Protein 6G1D (pdb70)

Sequence (1256 aa):
KEYRPTLAQLRRTFVTIAECKHFGTAATKLSISQPSLSQALVALEETGLGVQLIERSTRKVIVTPAGEKLLPFAKSTLDAAESFLSSHAKGANGSLTGPLTVGIIPTAAPYILPSMLSIVDEEYPDLEPHIVEDQQTKHLLALLLRDGAIDVAMMALPSEAPGMKEIPLYDEDFIVVTASDHPFAGRQDLELSALEDLDLLLLDDDGHSLHDQIVDDLCRRGDVTRRASSLTTVMQLVVAGLGSTLVPISAIPWECTRRPPGGLATANFNSDVTANRRIGLVYRSSSSRAEEFEQFALILQRAFQEAVALAASSTGITLKQNSHMSNKEYRPTLAQLRTFVTTIAECKHFGTAATKLSISQPSLSQALVALEETGLGVQLIERRKVIVTPAGEKLLLPFAKSTLDDAAESFLSHAKGANGSLTGPLTVGIIPTAAPYILPSMLSIVDEEYPDLEPHIVEDQTKHLLALLRDGAIDVVAMMALPSEAPGMKEIPLYDEDFIVVTASDHPFAGRQDLELSALEDLDLLLLDDGHSLHDQIIVDLCRRRGDINPIVTRRASSLTTTVMQLVVAGLGSTLVPISAIPWECTRPGLATANFNSDVTANRRIGLVYRSSSSSRAEEFEQFALILQRAFQEAVALAASTGITLKQNVKEYRPTLAQLRTFVTIAECKHFGTAATKLSISQPSLSQALVALETGLGVQLIIERRKVIVVTPAGEKLLPFAKSTLDDAAESFLSHAKGANGSLTGPLTVGIIPTAAPYILPSSMLSIVDEEYPDLEPHIVEDQTKHLLALLRDGAIDVAMMALPSEAPPGGMKEIPLYDEDFIVVTASDHPFAGRQDLELSALEDLDLLLLDDDGHSLHDQIVDLCRRGDIAVTRASSLTTVMQLVVAGLGSTLVPISAIPWECTRPGLATANFNNSSDDVTANRRIGLVYRSSSSSRAEEFEQFALILQRAFQEAVALAASSTGITLKQQNVAVNKEYRPTLAQLRTFVTIAECKHFGTAATKLSISQPSLSQALVVALEETGLLGGVQLIERSTRKVIVTPAGEKLLPFAKSTLDAAESFLSHAKGANGSLTGPLTVGIIPTAAPYILPSMLSIVDEEYPDLEEPHIVEDQTKHLLALLRDGAIDVAMMMALPSEAPGMKEIPLYDEDFIVVTASDHPFAGRQDLELSALEDLDLLLLDDDGHSLHDQIVDLCRRGDINPAVTRASSLTTVMQLVVAGLGSTLVPISAIPWECTRPGLATANFNSDVTANRRIGLVYRSSSSRAEEFEEQFALILQRRAFQQEAVALAASTGITLKQN

InterPro domains:
  IPR000847 LysR, HTH, N-terminal domain [PF00126] (10-69)
  IPR000847 LysR, HTH, N-terminal domain [PR00039] (25-36)
  IPR000847 LysR, HTH, N-terminal domain [PR00039] (36-46)
  IPR000847 LysR, HTH, N-terminal domain [PR00039] (46-57)
  IPR000847 LysR, HTH, N-terminal domain [PS50931] (8-65)
  IPR005119 LysR, substrate-binding [PF03466] (94-305)
  IPR036388 Winged helix-like DNA-binding domain superfamily [G3DSA:1.10.10.10] (9-92)
  IPR036390 Winged helix DNA-binding domain superfamily [SSF46785] (4-117)

B-factor: mean 50.15, std 17.08, range [18.29, 183.21]

Foldseek 3Di:
DADDQDLVLLLLLLLCQVVQAQCVSCVVVVHDSVVSVVSPVSVCVSVVHQQWDCPDVTIHGDPVNVVCRVVSVVVNVVVVVVVVCVVVPPDFQAEEAEEEEEPQCPVLLPVQLVVCCVPPVVRHDYHYHYDFLVVVVVCQVVVVHFKYKDFPPSPDPQKDKAWQDWWAKWKKAFPPDPQFPAAADDLLCVVVWPEAEADPRHVQRVLNVVSNVVNVPHHHNDLQVVLVCRLVVVTMYMGTLLCCVPRAPDHGMGIYHHAQPDGGTTTIIMMHGPPDPSVVSVVVSSVSSSVSVVVSNVSSVVVVHDDHHD/DVLADVPDDQDLVLLLLLLLCQVVQALVVSQVVVVHDSVVSVVSPVSVCSNGVHQQWDDVTIDGDPVVVVCNVVSVVVNVVVVVVVQVVQVPPDFQAGEAEEEEEQQCPVLLPVQLVVCCVPPVVRHDYHYHYDFLVVVLVCQVVVVHFKYKDFPDSPRPQKDKAWQDWWFKWKKAFPPDPQFPAAADDLLCLQVWLEADADPRHVQRVLNQVSCVVVPHGNHPDHDHDLQVVLVCRLVVVTMYMGTLSCCVPRAPDPGMGIYHHAQADGGTTTIIMMHGNPDPSPVSVVVSSVSSNVSVVVSNVVSVVVVHDDHHHD/DADDQDLVLLLLLLLLQVVQALVVSCVVVVHDSVVSVVSPVSVCVSVVHDQWDPVTIHGDPVVVVCNVVSVVVNVVVVLVVPVVCDLPPAAADEAEEEEEPQVPVLLPVQLVVCCVPPVVRYDYHYHYDFLVVVVVCQVVVVHFKYKDFPPSPDPQKDKAWQDWWAKWKKAFPPDPQFPAAAADLLCVQVWPEAEADPRHVQRVLNVVSQVVNVHDDHHHNDLQVVLVCRLVRVTMYMGTLLCCVPRAPDPGMGIYHHAQADGGTTTIIMMHGPPDSCVSNVVVSSVSSSVSVVVSNVSSVVVVHDDHHYDDD/DPPDDQDLVLLLLLLLCVVVQFLVVSQVVVVHDSVVSVVSPVVVCVSVVHRQWDDDDRGTDGDPVNVVCNVVSVVVNVVVVVVVVCVVVPPPFQAEEAEEEEEQQCPVLLPVQLVVCCVPPVVRHDYHYHYDFLVVVLVCQVVVVHFKYKDFPDSPRPQKDKAWQDWWAKWKKAFCPDPQFPAAADDLCVVVVWPEAEAPPSHVQRVLNVVSCPVPPPPDDDHHHNDLQVVLVCRLVVNTMYMGTLLCCVPRAPPPGMGIYHHAQPDGGTTTIIMMHGPPDPNVVSVVVSSVSSNVSVVVSNVSSVVSVHDDHHD

Secondary structure (DSSP, 8-state):
-TT----HHHHHHHHHHHHHS-HHHHHHHTT--HHHHHHHHHHHHHHTT---B--SSSS--B-HHHHHHHHHHHHHHHHHHHHHHHHHHTTSTT-EEEEEEE-TTTHHHHHHHHHHHHHHH-TTEEEEEEE--HHHHHHHHHHTS-SEEEEES----TTEEEEEEEEEEEEEEEETTSTTTT-S-B-GGGGGGS-B--B-TTSHHHHHHHHHHHHHS------BBSSHHHHHHHHHTTS-BEEEEGGGHHHHS-STTEEEE-B-TT---EEEEEEEEETT-S-HHHHHHHHHHHHHHHHHHHHHHHHTTPPPPP-/------HHHHHHHHHHHHHSSHHHHHHHTTS-HHHHHHHHHHHHHHHT---EE----EE-HHHHHHHHHHHHHHHHHHHHHHHHHGGGG---EEEEEEE-TTTHHHHHHHHHHHHHHH-TTEEEEEEE--HHHHHHHHHHTS-SEEEEESP---TTEEEEEEEEEEEEEEEETTSTTTT-S-B-GGGGGGS-B--B-TTSHHHHHHHHHHHHTT----BBSSHHHHHHHHHTTS-BEEEEGGGHHHHS-STTEEEE-B-TT---EEEEEEEEETT-S-HHHHHHHHHHHHHHHHHHHHHHHHT-PPPPP----/------HHHHHHHHHHHHHSSHHHHHHHTT--HHHHHHHHHHHHHHHT---EE--TTS-EE-HHHHHHHHHHHHHHHHHHHHHHHHHHTTSTT-EEEEEEE-TTTHHHHHHHHHHHHHHH-TTEEEEEEE--HHHHHHHHHHTS-SEEEEESP---TTEEEEEEEEEEEEEEEETTSTTTT-S-B-GGGGGGS-B--B-TTSHHHHHHHHHHHHH---BBSSHHHHHHHHHTTS-BEEEEGGGHHHHS-STTEEEE-B-TT---EEEEEEEEETT-S-HHHHHHHHHHHHHHHHHHHHHHHHT-PPPPP-/-TT--TT----HHHHHHHHHHHHHSSHHHHHHHTTS-HHHHHHHHHHHHHHHT---EE----EE-HHHHHHHHHHHHHHHHHHHHHHHHHHHHSSS-EEEEEEE-TTTHHHHHHHHHHHHHHH-TTEEEEEEE--HHHHHHHHHHTS-SEEEEES----TTEEEEEEEEEEEEEEEETTSTTTT-S-B-GGGGGGS-B--B-TTSHHHHHHHHHHHHTT------BBSSHHHHHHHHHTTS-BEEEEGGGHHHHS-STTEEEE-B-TT---EEEEEEEEETT-S-HHHHHHHHHHHHHHHHHHHHHHHHTTPPPPP--

Radius of gyration: 34.13 Å; Cα contacts (8 Å, |Δi|>4): 2365; chains: 4; bounding box: 79×64×112 Å

Solvent-accessible surface area: 53480 Å² total; per-residue (Å²): 223,111,65,99,5,62,7,49,25,0,83,2,0,13,16,0,6,102,32,79,75,50,28,71,0,4,106,157,45,99,66,58,89,88,48,0,40,122,20,7,87,40,0,31,104,31,26,56,9,114,0,14,74,97,12,107,106,94,14,75,21,14,118,13,0,101,93,1,17,68,70,0,68,49,0,32,96,18,14,100,37,0,21,54,52,2,127,37,4,88,30,68,2,24,15,45,0,15,0,0,0,3,21,7,3,0,2,10,3,0,46,21,0,7,72,18,4,107,133,85,54,98,97,9,82,16,56,0,0,2,32,46,32,121,87,0,16,45,33,0,92,99,40,51,1,32,0,0,0,0,12,26,98,13,154,12,116,53,25,109,60,26,79,12,29,66,2,19,4,1,0,0,0,13,58,132,44,115,27,31,46,96,71,76,2,94,23,65,12,8,143,101,13,110,42,15,31,6,32,30,42,13,24,2,31,60,39,2,74,63,6,34,156,107,24,134,139,19,56,1,37,28,8,13,0,1,0,4,0,0,65,46,55,57,13,2,3,0,0,0,11,6,0,0,27,70,4,5,80,39,142,22,18,25,16,0,3,5,45,55,136,12,75,2,49,5,122,0,0,0,0,4,54,65,88,18,35,9,38,145,9,3,80,72,0,4,91,1,0,54,97,0,17,117,105,8,42,52,80,0,60,86,50,69,44,74,30,16,122,128,40,190,175,40,88,181,143,37,119,7,62,5,61,25,0,50,3,0,10,19,0,11,106,26,79,98,44,24,73,0,2,104,118,48,104,67,59,96,100,53,0,43,128,16,6,84,32,0,27,90,6,5,23,3,101,0,6,104,110,155,54,8,91,15,15,60,4,0,36,27,2,31,72,45,0,75,56,0,16,90,19,8,109,49,0,37,33,69,2,86,12,12,98,31,50,1,26,0,35,0,15,0,0,0,3,25,7,2,0,2,8,3,0,43,21,0,8,69,11,4,109,140,82,51,100,84,10,53,17,51,0,1,4,44,45,34,159,92,0,30,27,37,0,142,101,41,50,0,29,0,0,0,0,13,28,95,14,148,20,144,47,32,84,67,18,84,13,26,64,1,18,4,2,0,0,0,12,61,131,38,110,19,37,49,101,70,82,2,99,25,70,12,3,107,100,15,112,26,22,33,6,31,83,34,13,23,6,35,79,39,1,34,84,6,0,135,129,24,136,17,98,18,125,141,42,64,1,32,30,8,14,0,1,0,5,0,0,56,44,57,61,13,5,4,1,0,0,11,5,0,0,25,66,4,5,79,29,118,30,20,23,14,0,3,7,25,49,143,14,74,0,51,5,127,0,0,0,0,7,61,53,104,25,112,60,35,141,16,2,87,51,1,3,110,2,0,63,100,0,10,111,82,5,33,59,80,0,56,86,49,64,38,72,29,14,116,83,180,251,151,57,93,6,62,5,54,24,0,60,3,0,11,14,2,6,101,24,91,97,48,29,70,0,3,111,139,50,102,68,60,89,87,46,0,38,116,21,7,78,37,0,26,103,30,25,62,8,110,0,14,75,124,150,40,17,94,17,14,58,3,0,49,23,1,32,74,35,0,74,55,0,27,98,18,3,78,19,0,23,39,26,13,84,24,89,136,36,54,7,77,16,82,5,15,0,0,0,3,25,7,3,0,5,9,3,0,45,14,0,10,49,8,3,106,136,90,38,99,99,13,79,29,57,0,13,0,16,48,34,122,84,0,14,43,16,0,105,36,42,37,2,28,0,0,0,0,13,27,96,10,116,11,79,38,20,115,67,18,85,11,29,65,2,16,4,1,0,0,0,12,63,131,41,116,26,32,45,100,71,77,3,91,22,65,12,4,88,98,13,112,46,15,30,6,37,112,30,12,24,2,43,73,38,2,41,73,6,17,96,138,13,142,77,144,59,26,69,1,37,25,10,13,0,1,0,3,2,0,54,43,54,58,14,3,3,0,0,0,11,5,0,0,27,68,8,6,83,31,118,30,21,25,16,0,3,6,47,48,102,11,74,1,49,5,127,0,0,0,0,16,58,55,101,27,47,73,43,90,28,2,86,55,0,4,105,2,0,59,98,0,9,114,85,6,33,60,79,0,59,86,50,68,43,74,30,12,117,71,102,104,178,125,108,166,47,84,3,63,6,50,26,0,61,2,0,5,12,0,5,88,34,125,95,24,14,72,0,3,110,144,44,93,66,59,77,87,45,3,59,121,20,12,55,41,0,7,100,12,0,74,35,82,0,2,77,146,119,53,157,166,16,84,21,16,115,36,0,112,111,2,42,75,46,0,84,57,0,24,78,18,7,82,36,0,40,46,45,4,172,29,4,109,29,44,1,20,10,48,0,20,0,0,0,3,24,7,2,0,4,9,3,0,46,20,0,8,67,4,5,112,116,93,45,100,99,11,75,20,59,0,1,1,26,36,31,118,52,0,31,29,16,0,134,40,36,36,2,48,0,0,0,1,12,26,94,13,140,22,102,51,32,111,64,24,81,12,30,63,1,17,4,1,0,0,0,14,61,133,42,114,22,40,48,97,71,83,2,115,29,56,10,6,114,102,15,113,45,14,30,6,33,113,29,11,24,3,43,79,41,2,46,71,6,23,111,122,19,40,152,98,119,148,64,24,66,0,32,23,9,17,0,1,0,5,1,0,56,45,55,60,14,5,2,0,0,0,11,5,0,0,23,63,8,6,78,31,116,31,22,22,15,0,2,4,35,68,136,20,73,1,50,6,126,0,0,0,0,10,98,60,94,24,35,10,51,145,9,3,82,49,1,0,111,7,0,61,112,0,11,114,55,4,32,60,80,0,59,87,52,64,37,72,28,13,120,132

Organism: Corynebacterium glutamicum (strain ATCC 13032 / DSM 20300 / JCM 1318 / BCRC 11384 / CCUG 27702 / LMG 3730 / NBRC 12168 / NCIMB 10025 / NRRL B-2784 / 534) (NCBI:txid196627)

CATH classification: 1.10.10.10 (+1 more: 3.40.190.10)

Structure (mmCIF, N/CA/C/O backbone):
data_6G1D
#
_entry.id   6G1D
#
_cell.length_a   74.409
_cell.length_b   63.481
_cell.length_c   157.414
_cell.angle_alpha   90.000
_cell.angle_beta   97.790
_cell.angle_gamma   90.000
#
_symmetry.space_group_name_H-M   'P 1 21 1'
#
loop_
_entity.id
_entity.type
_entity.pdbx_description
1 polymer 'Hydrogen peroxide-inducible genes activator'
2 non-polymer 1,2-ETHANEDIOL
3 non-polymer 'FORMIC ACID'
4 non-polymer 'SULFATE ION'
5 non-polymer DI(HYDROXYETHYL)ETHER
6 non-polymer 'SODIUM ION'
7 non-polymer 'FORMYL GROUP'
8 water water
#
loop_
_atom_site.group_PDB
_atom_site.id
_atom_site.type_symbol
_atom_site.label_atom_id
_atom_site.label_alt_id
_atom_site.label_comp_id
_atom_site.label_asym_id
_atom_site.label_entity_id
_atom_site.label_seq_id
_atom_site.pdbx_PDB_ins_code
_atom_site.Cartn_x
_atom_site.Cartn_y
_atom_site.Cartn_z
_atom_site.occupancy
_atom_site.B_iso_or_equiv
_atom_site.auth_seq_id
_atom_site.auth_comp_id
_atom_site.auth_asym_id
_atom_site.auth_atom_id
_atom_site.pdbx_PDB_model_num
ATOM 1 N N . LYS A 1 6 ? 26.380 24.279 80.445 1.00 105.77 4 LYS C N 1
ATOM 2 C CA . LYS A 1 6 ? 27.334 23.444 81.161 1.00 106.84 4 LYS C CA 1
ATOM 3 C C . LYS A 1 6 ? 27.266 21.982 80.726 1.00 103.96 4 LYS C C 1
ATOM 4 O O . LYS A 1 6 ? 27.692 21.631 79.630 1.00 98.57 4 LYS C O 1
ATOM 10 N N . GLU A 1 7 ? 26.741 21.137 81.601 1.00 99.07 5 GLU C N 1
ATOM 11 C CA . GLU A 1 7 ? 26.611 19.699 81.326 1.00 99.30 5 GLU C CA 1
ATOM 12 C C . GLU A 1 7 ? 25.329 19.362 80.527 1.00 93.70 5 GLU C C 1
ATOM 13 O O . GLU A 1 7 ? 24.431 20.198 80.368 1.00 92.59 5 GLU C O 1
ATOM 19 N N . TYR A 1 8 ? 25.276 18.136 80.011 1.00 71.61 6 TYR C N 1
ATOM 20 C CA . TYR A 1 8 ? 24.159 17.696 79.188 1.00 73.22 6 TYR C CA 1
ATOM 21 C C . TYR A 1 8 ? 22.807 17.636 79.921 1.00 73.61 6 TYR C C 1
ATOM 22 O O . TYR A 1 8 ? 22.703 17.091 81.004 1.00 71.61 6 TYR C O 1
ATOM 31 N N . ARG A 1 9 ? 21.786 18.213 79.295 1.00 65.34 7 ARG C N 1
ATOM 32 C CA . ARG A 1 9 ? 20.410 18.208 79.793 1.00 67.80 7 ARG C CA 1
ATOM 33 C C . ARG A 1 9 ? 19.542 17.668 78.665 1.00 60.63 7 ARG C C 1
ATOM 34 O O . ARG A 1 9 ? 19.619 18.170 77.558 1.00 61.05 7 ARG C O 1
ATOM 42 N N . PRO A 1 10 ? 18.748 16.616 78.922 1.00 53.86 8 PRO C N 1
ATOM 43 C CA . PRO A 1 10 ? 17.889 16.106 77.840 1.00 53.23 8 PRO C CA 1
ATOM 44 C C . PRO A 1 10 ? 16.853 17.118 77.397 1.00 49.77 8 PRO C C 1
ATOM 45 O O . PRO A 1 10 ? 16.438 17.981 78.180 1.00 50.39 8 PRO C O 1
ATOM 49 N N . THR A 1 11 ? 16.475 17.041 76.129 1.00 48.88 9 THR C N 1
ATOM 50 C CA . THR A 1 11 ? 15.380 17.844 75.619 1.00 46.04 9 THR C CA 1
ATOM 51 C C . THR A 1 11 ? 14.116 17.014 75.670 1.00 44.60 9 THR C C 1
ATOM 52 O O . THR A 1 11 ? 14.154 15.773 75.679 1.00 43.59 9 THR C O 1
ATOM 56 N N . LEU A 1 12 ? 12.977 17.706 75.658 1.00 43.51 10 LEU C N 1
ATOM 57 C CA . LEU A 1 12 ? 11.716 16.997 75.544 1.00 40.34 10 LEU C CA 1
ATOM 58 C C . LEU A 1 12 ? 11.676 16.167 74.251 1.00 38.44 10 LEU C C 1
ATOM 59 O O . LEU A 1 12 ? 11.196 15.036 74.258 1.00 40.23 10 LEU C O 1
ATOM 64 N N . ALA A 1 13 ? 12.199 16.695 73.153 1.00 38.84 11 ALA C N 1
ATOM 65 C CA . ALA A 1 13 ? 12.215 15.935 71.863 1.00 39.59 11 ALA C CA 1
ATOM 66 C C . ALA A 1 13 ? 12.929 14.616 72.007 1.00 37.67 11 ALA C C 1
ATOM 67 O O . ALA A 1 13 ? 12.497 13.604 71.493 1.00 37.59 11 ALA C O 1
ATOM 69 N N . GLN A 1 14 ? 14.036 14.611 72.725 1.00 40.89 12 GLN C N 1
ATOM 70 C CA . GLN A 1 14 ? 14.775 13.375 72.931 1.00 40.72 12 GLN C CA 1
ATOM 71 C C . GLN A 1 14 ? 13.975 12.386 73.778 1.00 40.92 12 GLN C C 1
ATOM 72 O O . GLN A 1 14 ? 13.944 11.196 73.489 1.00 41.11 12 GLN C O 1
ATOM 78 N N . LEU A 1 15 ? 13.340 12.892 74.819 1.00 41.50 13 LEU C N 1
ATOM 79 C CA . LEU A 1 15 ? 12.493 12.064 75.664 1.00 41.39 13 LEU C CA 1
ATOM 80 C C . LEU A 1 15 ? 11.297 11.493 74.885 1.00 40.45 13 LEU C C 1
ATOM 81 O O . LEU A 1 15 ? 10.950 10.325 75.091 1.00 43.54 13 LEU C O 1
ATOM 86 N N . ARG A 1 16 ? 10.675 12.301 74.013 1.00 38.52 14 ARG C N 1
ATOM 87 C CA A ARG A 1 16 ? 9.569 11.804 73.180 0.42 38.99 14 ARG C CA 1
ATOM 88 C CA B ARG A 1 16 ? 9.567 11.807 73.178 0.58 39.32 14 ARG C CA 1
ATOM 89 C C . ARG A 1 16 ? 10.031 10.642 72.322 1.00 41.46 14 ARG C C 1
ATOM 90 O O . ARG A 1 16 ? 9.369 9.609 72.241 1.00 39.95 14 ARG C O 1
ATOM 105 N N . THR A 1 17 ? 11.201 10.790 71.723 1.00 39.21 15 THR C N 1
ATOM 106 C CA . THR A 1 17 ? 11.752 9.705 70.926 1.00 40.92 15 THR C CA 1
ATOM 107 C C . THR A 1 17 ? 11.935 8.444 71.750 1.00 40.38 15 THR C C 1
ATOM 108 O O . THR A 1 17 ? 11.581 7.366 71.316 1.00 40.69 15 THR C O 1
ATOM 112 N N . PHE A 1 18 ? 12.523 8.562 72.922 1.00 43.19 16 PHE C N 1
ATOM 113 C CA . PHE A 1 18 ? 12.742 7.388 73.782 1.00 43.86 16 PHE C CA 1
ATOM 114 C C . PHE A 1 18 ? 11.429 6.685 74.150 1.00 43.49 16 PHE C C 1
ATOM 115 O O . PHE A 1 18 ? 11.292 5.468 74.041 1.00 44.00 16 PHE C O 1
ATOM 123 N N . VAL A 1 19 ? 10.474 7.465 74.596 1.00 42.79 17 VAL C N 1
ATOM 124 C CA . VAL A 1 19 ? 9.197 6.924 75.054 1.00 45.81 17 VAL C CA 1
ATOM 125 C C . VAL A 1 19 ? 8.449 6.247 73.885 1.00 46.31 17 VAL C C 1
ATOM 126 O O . VAL A 1 19 ? 7.901 5.161 74.005 1.00 42.85 17 VAL C O 1
ATOM 130 N N . THR A 1 20 ? 8.439 6.915 72.744 1.00 36.80 18 THR C N 1
ATOM 131 C CA . THR A 1 20 ? 7.734 6.396 71.578 1.00 37.18 18 THR C CA 1
ATOM 132 C C . THR A 1 20 ? 8.376 5.081 71.098 1.00 38.37 18 THR C C 1
ATOM 133 O O . THR A 1 20 ? 7.667 4.132 70.797 1.00 38.85 18 THR C O 1
ATOM 137 N N . ILE A 1 21 ? 9.708 5.005 71.056 1.00 39.72 19 ILE C N 1
ATOM 138 C CA . ILE A 1 21 ? 10.387 3.750 70.685 1.00 40.80 19 ILE C CA 1
ATOM 139 C C . ILE A 1 21 ? 10.015 2.648 71.674 1.00 41.21 19 ILE C C 1
ATOM 140 O O . ILE A 1 21 ? 9.751 1.506 71.265 1.00 42.02 19 ILE C O 1
ATOM 145 N N . ALA A 1 22 ? 10.006 2.966 72.959 1.00 54.19 20 ALA C N 1
ATOM 146 C CA . ALA A 1 22 ? 9.658 1.978 74.013 1.00 57.45 20 ALA C CA 1
ATOM 147 C C . ALA A 1 22 ? 8.249 1.405 73.818 1.00 54.66 20 ALA C C 1
ATOM 148 O O . ALA A 1 22 ? 8.026 0.221 74.026 1.00 58.55 20 ALA C O 1
ATOM 150 N N . GLU A 1 23 ? 7.313 2.274 73.482 1.00 62.54 21 GLU C N 1
ATOM 151 C CA . GLU A 1 23 ? 5.941 1.916 73.149 1.00 59.09 21 GLU C CA 1
ATOM 152 C C . GLU A 1 23 ? 5.661 1.235 71.786 1.00 62.74 21 GLU C C 1
ATOM 153 O O . GLU A 1 23 ? 4.884 0.308 71.717 1.00 60.48 21 GLU C O 1
ATOM 159 N N . CYS A 1 24 ? 6.289 1.717 70.716 1.00 47.95 22 CYS C N 1
ATOM 160 C CA . CYS A 1 24 ? 6.129 1.156 69.342 1.00 46.89 22 CYS C CA 1
ATOM 161 C C . CYS A 1 24 ? 6.906 -0.121 69.072 1.00 46.89 22 CYS C C 1
ATOM 162 O O . CYS A 1 24 ? 6.527 -0.911 68.206 1.00 46.50 22 CYS C O 1
ATOM 165 N N . LYS A 1 25 ? 8.032 -0.287 69.768 1.00 53.06 23 LYS C N 1
ATOM 166 C CA . LYS A 1 25 ? 8.923 -1.455 69.645 1.00 52.72 23 LYS C CA 1
ATOM 167 C C . LYS A 1 25 ? 9.571 -1.561 68.259 1.00 53.88 23 LYS C C 1
ATOM 168 O O . LYS A 1 25 ? 10.079 -2.633 67.909 1.00 56.64 23 LYS C O 1
ATOM 174 N N . HIS A 1 26 ? 9.573 -0.478 67.503 1.00 47.58 24 HIS C N 1
ATOM 175 C CA . HIS A 1 26 ? 10.187 -0.424 66.194 1.00 50.16 24 HIS C CA 1
ATOM 176 C C . HIS A 1 26 ? 10.563 1.001 65.900 1.00 52.33 24 HIS C C 1
ATOM 177 O O . HIS A 1 26 ? 9.863 1.892 66.258 1.00 50.14 24 HIS C O 1
ATOM 184 N N . PHE A 1 27 ? 11.677 1.207 65.228 1.00 53.93 25 PHE C N 1
ATOM 185 C CA . PHE A 1 27 ? 12.154 2.541 64.886 1.00 52.84 25 PHE C CA 1
ATOM 186 C C . PHE A 1 27 ? 11.279 3.226 63.827 1.00 48.26 25 PHE C C 1
ATOM 187 O O . PHE A 1 27 ? 10.910 4.397 63.981 1.00 49.79 25 PHE C O 1
ATOM 195 N N . GLY A 1 28 ? 10.972 2.496 62.768 1.00 46.46 26 GLY C N 1
ATOM 196 C CA . GLY A 1 28 ? 10.164 3.056 61.655 1.00 48.53 26 GLY C CA 1
ATOM 197 C C . GLY A 1 28 ? 8.756 3.460 62.111 1.00 43.91 26 GLY C C 1
ATOM 198 O O . GLY A 1 28 ? 8.259 4.556 61.796 1.00 47.48 26 GLY C O 1
ATOM 199 N N . THR A 1 29 ? 8.113 2.580 62.897 1.00 40.29 27 THR C N 1
ATOM 200 C CA . THR A 1 29 ? 6.799 2.926 63.432 1.00 38.09 27 THR C CA 1
ATOM 201 C C . THR A 1 29 ? 6.914 4.092 64.398 1.00 37.23 27 THR C C 1
ATOM 202 O O . THR A 1 29 ? 6.081 4.984 64.396 1.00 36.51 27 THR C O 1
ATOM 206 N N . ALA A 1 30 ? 7.989 4.144 65.183 1.00 39.11 28 ALA C N 1
ATOM 207 C CA . ALA A 1 30 ? 8.167 5.247 66.159 1.00 38.37 28 ALA C CA 1
ATOM 208 C C . ALA A 1 30 ? 8.323 6.555 65.438 1.00 37.09 28 ALA C C 1
ATOM 209 O O . ALA A 1 30 ? 7.722 7.588 65.826 1.00 36.40 28 ALA C O 1
ATOM 211 N N . ALA A 1 31 ? 9.097 6.532 64.355 1.00 41.36 29 ALA C N 1
ATOM 212 C CA . ALA A 1 31 ? 9.340 7.745 63.587 1.00 43.55 29 ALA C CA 1
ATOM 213 C C . ALA A 1 31 ? 8.040 8.268 62.944 1.00 39.04 29 ALA C C 1
ATOM 214 O O . ALA A 1 31 ? 7.787 9.481 62.936 1.00 39.39 29 ALA C O 1
ATOM 216 N N . THR A 1 32 ? 7.245 7.353 62.386 1.00 41.73 30 THR C N 1
ATOM 217 C CA . THR A 1 32 ? 5.969 7.746 61.760 1.00 38.88 30 THR C CA 1
ATOM 218 C C . THR A 1 32 ? 5.031 8.277 62.834 1.00 39.26 30 THR C C 1
ATOM 219 O O . THR A 1 32 ? 4.304 9.238 62.594 1.00 40.29 30 THR C O 1
ATOM 223 N N . LYS A 1 33 ? 5.053 7.676 64.034 1.00 43.67 31 LYS C N 1
ATOM 224 C CA . LYS A 1 33 ? 4.212 8.180 65.126 1.00 44.79 31 LYS C CA 1
ATOM 225 C C . LYS A 1 33 ? 4.508 9.632 65.483 1.00 44.04 31 LYS C C 1
ATOM 226 O O . LYS A 1 33 ? 3.592 10.384 65.778 1.00 38.94 31 LYS C O 1
ATOM 232 N N . LEU A 1 34 ? 5.777 10.023 65.414 1.00 43.92 32 LEU C N 1
ATOM 233 C CA . LEU A 1 34 ? 6.199 11.385 65.731 1.00 41.15 32 LEU C CA 1
ATOM 234 C C . LEU A 1 34 ? 6.244 12.331 64.532 1.00 41.61 32 LEU C C 1
ATOM 235 O O . LEU A 1 34 ? 6.618 13.479 64.705 1.00 38.61 32 LEU C O 1
ATOM 240 N N . SER A 1 35 ? 5.898 11.840 63.338 1.00 52.44 33 SER C N 1
ATOM 241 C CA . SER A 1 35 ? 6.024 12.623 62.095 1.00 52.08 33 SER C CA 1
ATOM 242 C C . SER A 1 35 ? 7.450 13.178 61.875 1.00 49.97 33 SER C C 1
ATOM 243 O O . SER A 1 35 ? 7.647 14.337 61.526 1.00 49.40 33 SER C O 1
ATOM 246 N N . ILE A 1 36 ? 8.429 12.312 62.081 1.00 47.77 34 ILE C N 1
ATOM 247 C CA . ILE A 1 36 ? 9.832 12.644 61.776 1.00 48.40 34 ILE C CA 1
ATOM 248 C C . ILE A 1 36 ? 10.427 11.515 60.974 1.00 45.71 34 ILE C C 1
ATOM 249 O O . ILE A 1 36 ? 9.868 10.413 60.935 1.00 44.73 34 ILE C O 1
ATOM 254 N N . SER A 1 37 ? 11.576 11.795 60.368 1.00 49.73 35 SER C N 1
ATOM 255 C CA . SER A 1 37 ? 12.296 10.768 59.629 1.00 50.07 35 SER C CA 1
ATOM 256 C C . SER A 1 37 ? 12.978 9.784 60.583 1.00 49.45 35 SER C C 1
ATOM 257 O O . SER A 1 37 ? 13.232 10.109 61.755 1.00 52.48 35 SER C O 1
ATOM 260 N N . GLN A 1 38 ? 13.283 8.591 60.068 1.00 52.22 36 GLN C N 1
ATOM 261 C CA . GLN A 1 38 ? 14.040 7.595 60.815 1.00 56.36 36 GLN C CA 1
ATOM 262 C C . GLN A 1 38 ? 15.451 8.053 61.205 1.00 55.61 36 GLN C C 1
ATOM 263 O O . GLN A 1 38 ? 15.871 7.797 62.323 1.00 57.44 36 GLN C O 1
ATOM 269 N N . PRO A 1 39 ? 16.175 8.729 60.287 1.00 66.34 37 PRO C N 1
ATOM 270 C CA . PRO A 1 39 ? 17.436 9.362 60.718 1.00 65.70 37 PRO C CA 1
ATOM 271 C C . PRO A 1 39 ? 17.276 10.369 61.874 1.00 65.14 37 PRO C C 1
ATOM 272 O O . PRO A 1 39 ? 18.085 10.332 62.793 1.00 65.87 37 PRO C O 1
ATOM 276 N N . SER A 1 40 ? 16.246 11.216 61.851 1.00 60.04 38 SER C N 1
ATOM 277 C CA . SER A 1 40 ? 15.999 12.180 62.967 1.00 61.48 38 SER C CA 1
ATOM 278 C C . SER A 1 40 ? 15.740 11.471 64.298 1.00 58.91 38 SER C C 1
ATOM 279 O O . SER A 1 40 ? 16.255 11.889 65.347 1.00 59.09 38 SER C O 1
ATOM 282 N N . LEU A 1 41 ? 14.933 10.413 64.234 1.00 48.82 39 LEU C N 1
ATOM 283 C CA . LEU A 1 41 ? 14.648 9.602 65.401 1.00 49.72 39 LEU C CA 1
ATOM 284 C C . LEU A 1 41 ? 15.950 8.999 65.970 1.00 49.05 39 LEU C C 1
ATOM 285 O O . LEU A 1 41 ? 16.183 9.077 67.152 1.00 47.99 39 LEU C O 1
ATOM 290 N N . SER A 1 42 ? 16.752 8.368 65.117 1.00 52.69 40 SER C N 1
ATOM 291 C CA . SER A 1 42 ? 18.003 7.742 65.558 1.00 55.44 40 SER C CA 1
ATOM 292 C C . SER A 1 42 ? 19.000 8.751 66.139 1.00 52.59 40 SER C C 1
ATOM 293 O O . SER A 1 42 ? 19.658 8.444 67.145 1.00 57.07 40 SER C O 1
ATOM 296 N N . GLN A 1 43 ? 19.081 9.950 65.525 1.00 63.33 41 GLN C N 1
ATOM 297 C CA . GLN A 1 43 ? 19.923 11.047 66.017 1.00 66.92 41 GLN C CA 1
ATOM 298 C C . GLN A 1 43 ? 19.529 11.481 67.419 1.00 67.58 41 GLN C C 1
ATOM 299 O O . GLN A 1 43 ? 20.392 11.676 68.270 1.00 66.60 41 GLN C O 1
ATOM 305 N N . ALA A 1 44 ? 18.232 11.642 67.647 1.00 47.98 42 ALA C N 1
ATOM 306 C CA . ALA A 1 44 ? 17.709 12.012 68.956 1.00 49.15 42 ALA C CA 1
ATOM 307 C C . ALA A 1 44 ? 17.990 10.934 69.990 1.00 49.02 42 ALA C C 1
ATOM 308 O O . ALA A 1 44 ? 18.397 11.254 71.090 1.00 53.17 42 ALA C O 1
ATOM 310 N N . LEU A 1 45 ? 17.790 9.671 69.642 1.00 47.01 43 LEU C N 1
ATOM 311 C CA . LEU A 1 45 ? 18.047 8.591 70.582 1.00 48.80 43 LEU C CA 1
ATOM 312 C C . LEU A 1 45 ? 19.528 8.522 70.939 1.00 53.48 43 LEU C C 1
ATOM 313 O O . LEU A 1 45 ? 19.854 8.409 72.135 1.00 51.56 43 LEU C O 1
ATOM 318 N N . VAL A 1 46 ? 20.409 8.573 69.922 1.00 54.51 44 VAL C N 1
ATOM 319 C CA . VAL A 1 46 ? 21.854 8.469 70.167 1.00 57.36 44 VAL C CA 1
ATOM 320 C C . VAL A 1 46 ? 22.368 9.686 70.983 1.00 58.71 44 VAL C C 1
ATOM 321 O O . VAL A 1 46 ? 23.223 9.543 71.854 1.00 62.07 44 VAL C O 1
ATOM 325 N N . ALA A 1 47 ? 21.817 10.873 70.705 1.00 59.86 45 ALA C N 1
ATOM 326 C CA . ALA A 1 47 ? 22.157 12.060 71.488 1.00 61.47 45 ALA C CA 1
ATOM 327 C C . ALA A 1 47 ? 21.759 11.896 72.961 1.00 62.22 45 ALA C C 1
ATOM 328 O O . ALA A 1 47 ? 22.515 12.271 73.860 1.00 64.98 45 ALA C O 1
ATOM 330 N N . LEU A 1 48 ? 20.585 11.320 73.199 1.00 48.37 46 LEU C N 1
ATOM 331 C CA . LEU A 1 48 ? 20.126 11.032 74.554 1.00 51.37 46 LEU C CA 1
ATOM 332 C C . LEU A 1 48 ? 21.037 10.008 75.239 1.00 56.08 46 LEU C C 1
ATOM 333 O O . LEU A 1 48 ? 21.473 10.223 76.362 1.00 52.43 46 LEU C O 1
ATOM 338 N N . GLU A 1 49 ? 21.345 8.913 74.554 1.00 52.69 47 GLU C N 1
ATOM 339 C CA A GLU A 1 49 ? 22.144 7.858 75.147 0.71 54.40 47 GLU C CA 1
ATOM 340 C CA B GLU A 1 49 ? 22.244 7.858 75.147 0.29 54.56 47 GLU C CA 1
ATOM 341 C C . GLU A 1 49 ? 23.576 8.319 75.432 1.00 59.01 47 GLU C C 1
ATOM 342 O O . GLU A 1 49 ? 24.138 8.011 76.499 1.00 61.12 47 GLU C O 1
ATOM 350 N N . THR A 1 50 ? 24.149 9.067 74.488 1.00 71.36 48 THR C N 1
ATOM 351 C CA . THR A 1 50 ? 25.488 9.614 74.648 1.00 71.41 48 THR C CA 1
ATOM 352 C C . THR A 1 50 ? 25.538 10.657 75.751 1.00 72.11 48 THR C C 1
ATOM 353 O O . THR A 1 50 ? 26.429 10.639 76.587 1.00 70.60 48 THR C O 1
ATOM 357 N N . GLY A 1 51 ? 24.566 11.548 75.772 1.00 62.51 49 GLY C N 1
ATOM 358 C CA . GLY A 1 51 ? 24.485 12.580 76.808 1.00 68.30 49 GLY C CA 1
ATOM 359 C C . GLY A 1 51 ? 24.367 12.004 78.202 1.00 66.87 49 GLY C C 1
ATOM 360 O O . GLY A 1 51 ? 25.000 12.478 79.132 1.00 69.42 49 GLY C O 1
ATOM 361 N N . LEU A 1 52 ? 23.557 10.960 78.341 1.00 62.43 50 LEU C N 1
ATOM 362 C CA . LEU A 1 52 ? 23.425 10.240 79.616 1.00 64.94 50 LEU C CA 1
ATOM 363 C C . LEU A 1 52 ? 24.544 9.230 79.939 1.00 67.95 50 LEU C C 1
ATOM 364 O O . LEU A 1 52 ? 24.720 8.869 81.103 1.00 67.66 50 LEU C O 1
ATOM 369 N N . GLY A 1 53 ? 25.263 8.727 78.934 1.00 77.16 51 GLY C N 1
ATOM 370 C CA . GLY A 1 53 ? 26.233 7.647 79.132 1.00 81.02 51 GLY C CA 1
ATOM 371 C C . GLY A 1 53 ? 25.560 6.319 79.433 1.00 84.22 51 GLY C C 1
ATOM 372 O O . GLY A 1 53 ? 26.157 5.472 80.037 1.00 85.03 51 GLY C O 1
ATOM 373 N N . VAL A 1 54 ? 24.301 6.170 79.017 1.00 77.85 52 VAL C N 1
ATOM 374 C CA . VAL A 1 54 ? 23.488 5.002 79.318 1.00 78.51 52 VAL C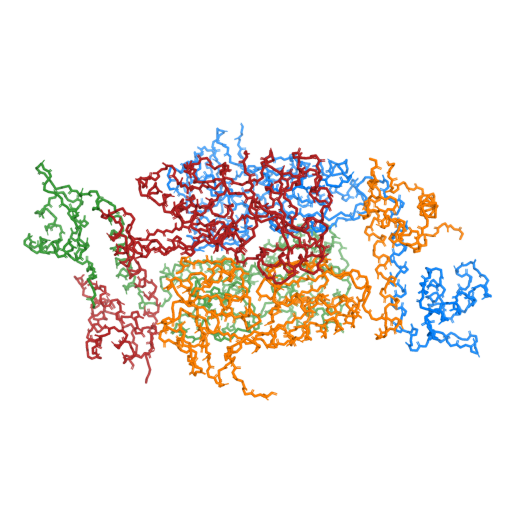 CA 1
ATOM 375 C C . VAL A 1 54 ? 22.815 4.526 78.030 1.00 83.76 52 VAL C C 1
ATOM 376 O O . VAL A 1 54 ? 22.171 5.322 77.330 1.00 74.53 52 VAL C O 1
ATOM 380 N N . GLN A 1 55 ? 22.939 3.230 77.736 1.00 85.01 53 GLN C N 1
ATOM 381 C CA . GLN A 1 55 ? 22.201 2.593 76.653 1.00 85.16 53 GLN C CA 1
ATOM 382 C C . GLN A 1 55 ? 20.754 2.306 77.121 1.00 82.17 53 GLN C C 1
ATOM 383 O O . GLN A 1 55 ? 20.542 1.576 78.097 1.00 79.89 53 GLN C O 1
ATOM 389 N N . LEU A 1 56 ? 19.777 2.906 76.427 1.00 59.86 54 LEU C N 1
ATOM 390 C CA . LEU A 1 56 ? 18.355 2.785 76.764 1.00 58.86 54 LEU C CA 1
ATOM 391 C C . LEU A 1 56 ? 17.602 1.762 75.940 1.00 55.42 54 LEU C C 1
ATOM 392 O O . LEU A 1 56 ? 16.590 1.257 76.391 1.00 58.98 54 LEU C O 1
ATOM 397 N N . ILE A 1 57 ? 18.082 1.467 74.737 1.00 54.78 55 ILE C N 1
ATOM 398 C CA . ILE A 1 57 ? 17.387 0.574 73.788 1.00 56.94 55 ILE C CA 1
ATOM 399 C C . ILE A 1 57 ? 18.379 -0.392 73.165 1.00 56.16 55 ILE C C 1
ATOM 400 O O . ILE A 1 57 ? 19.422 0.024 72.731 1.00 58.00 55 ILE C O 1
ATOM 405 N N . GLU A 1 58 ? 17.912 -1.625 73.008 1.00 76.33 56 GLU C N 1
ATOM 406 C CA . GLU A 1 58 ? 18.620 -2.774 72.446 1.00 78.48 56 GLU C CA 1
ATOM 407 C C . GLU A 1 58 ? 17.928 -3.294 71.166 1.00 83.92 56 GLU C C 1
ATOM 408 O O . GLU A 1 58 ? 16.719 -3.295 71.082 1.00 75.17 56 GLU C O 1
ATOM 414 N N . ARG A 1 59 ? 18.709 -3.761 70.192 1.00 119.68 57 ARG C N 1
ATOM 415 C CA . ARG A 1 59 ? 18.213 -4.262 68.885 1.00 127.60 57 ARG C CA 1
ATOM 416 C C . ARG A 1 59 ? 17.294 -5.493 68.872 1.00 122.37 57 ARG C C 1
ATOM 417 O O . ARG A 1 59 ? 16.513 -5.669 67.945 1.00 115.91 57 ARG C O 1
ATOM 419 N N . SER A 1 60 ? 17.451 -6.364 69.859 1.00 146.53 58 SER C N 1
ATOM 420 C CA . SER A 1 60 ? 16.373 -7.212 70.401 1.00 146.41 58 SER C CA 1
ATOM 421 C C . SER A 1 60 ? 15.561 -8.301 69.639 1.00 146.43 58 SER C C 1
ATOM 422 O O . SER A 1 60 ? 14.353 -8.377 69.816 1.00 145.37 58 SER C O 1
ATOM 424 N N . THR A 1 61 ? 16.194 -9.125 68.807 1.00 135.21 59 THR C N 1
ATOM 425 C CA . THR A 1 61 ? 15.507 -10.287 68.189 1.00 135.65 59 THR C CA 1
ATOM 426 C C . THR A 1 61 ? 14.187 -10.164 67.424 1.00 134.06 59 THR C C 1
ATOM 427 O O . THR A 1 61 ? 13.198 -10.759 67.854 1.00 133.96 59 THR C O 1
ATOM 429 N N . ARG A 1 62 ? 14.220 -9.361 66.355 1.00 97.37 60 ARG C N 1
ATOM 430 C CA . ARG A 1 62 ? 13.168 -8.979 65.380 1.00 97.41 60 ARG C CA 1
ATOM 431 C C . ARG A 1 62 ? 12.396 -7.754 65.818 1.00 103.82 60 ARG C C 1
ATOM 432 O O . ARG A 1 62 ? 11.640 -7.166 65.050 1.00 104.09 60 ARG C O 1
ATOM 434 N N . LYS A 1 63 ? 12.601 -7.359 67.063 1.00 83.94 61 LYS C N 1
ATOM 435 C CA . LYS A 1 63 ? 12.041 -6.084 67.496 1.00 75.27 61 LYS C CA 1
ATOM 436 C C . LYS A 1 63 ? 12.975 -5.391 68.501 1.00 74.05 61 LYS C C 1
ATOM 437 O O . LYS A 1 63 ? 13.988 -5.897 68.889 1.00 73.39 61 LYS C O 1
ATOM 443 N N . VAL A 1 64 ? 12.572 -4.216 68.900 1.00 69.17 62 VAL C N 1
ATOM 444 C CA . VAL A 1 64 ? 13.331 -3.300 69.767 1.00 68.11 62 VAL C CA 1
ATOM 445 C C . VAL A 1 64 ? 12.861 -3.467 71.194 1.00 70.10 62 VAL C C 1
ATOM 446 O O . VAL A 1 64 ? 11.701 -3.296 71.484 1.00 71.26 62 VAL C O 1
ATOM 450 N N . ILE A 1 65 ? 13.803 -3.717 72.104 1.00 76.59 63 ILE C N 1
ATOM 451 C CA . ILE A 1 65 ? 13.563 -3.893 73.530 1.00 76.39 63 ILE C CA 1
ATOM 452 C C . ILE A 1 65 ? 14.236 -2.754 74.318 1.00 72.83 63 ILE C C 1
ATOM 453 O O . ILE A 1 65 ? 15.308 -2.264 73.946 1.00 66.46 63 ILE C O 1
ATOM 458 N N . VAL A 1 66 ? 13.653 -2.432 75.449 1.00 66.14 64 VAL C N 1
ATOM 459 C CA . VAL A 1 66 ? 14.207 -1.448 76.327 1.00 65.79 64 VAL C CA 1
ATOM 460 C C . VAL A 1 66 ? 15.199 -2.158 77.230 1.00 66.01 64 VAL C C 1
ATOM 461 O O . VAL A 1 66 ? 14.895 -3.221 77.713 1.00 64.67 64 VAL C O 1
ATOM 465 N N . THR A 1 67 ? 16.390 -1.607 77.429 1.00 72.25 65 THR C N 1
ATOM 466 C CA . THR A 1 67 ? 17.363 -2.208 78.366 1.00 73.27 65 THR C CA 1
ATOM 467 C C . THR A 1 67 ? 16.882 -2.096 79.823 1.00 75.44 65 THR C C 1
ATOM 468 O O . THR A 1 67 ? 15.945 -1.353 80.101 1.00 63.46 65 THR C O 1
ATOM 472 N N . PRO A 1 68 ? 17.529 -2.816 80.763 1.00 81.05 66 PRO C N 1
ATOM 473 C CA . PRO A 1 68 ? 17.172 -2.613 82.184 1.00 79.73 66 PRO C CA 1
ATOM 474 C C . PRO A 1 68 ? 17.186 -1.128 82.611 1.00 72.17 66 PRO C C 1
ATOM 475 O O . PRO A 1 68 ? 16.211 -0.645 83.222 1.00 70.13 66 PRO C O 1
ATOM 479 N N . ALA A 1 69 ? 18.244 -0.406 82.224 1.00 87.42 67 ALA C N 1
ATOM 480 C CA . ALA A 1 69 ? 18.338 1.028 82.481 1.00 82.46 67 ALA C CA 1
ATOM 481 C C . ALA A 1 69 ? 17.181 1.830 81.856 1.00 85.35 67 ALA C C 1
ATOM 482 O O . ALA A 1 69 ? 16.599 2.729 82.503 1.00 82.70 67 ALA C O 1
ATOM 484 N N . GLY A 1 70 ? 16.860 1.506 80.601 1.00 69.14 68 GLY C N 1
ATOM 485 C CA . GLY A 1 70 ? 15.752 2.168 79.919 1.00 66.92 68 GLY C CA 1
ATOM 486 C C . GLY A 1 70 ? 14.411 1.910 80.595 1.00 62.18 68 GLY C C 1
ATOM 487 O O . GLY A 1 70 ? 13.599 2.809 80.735 1.00 67.66 68 GLY C O 1
ATOM 488 N N . GLU A 1 71 ? 14.190 0.678 81.050 1.00 73.82 69 GLU C N 1
ATOM 489 C CA . GLU A 1 71 ? 12.951 0.328 81.729 1.00 78.93 69 GLU C CA 1
ATOM 490 C C . GLU A 1 71 ? 12.794 1.113 83.032 1.00 85.08 69 GLU C C 1
ATOM 491 O O . GLU A 1 71 ? 11.682 1.571 83.365 1.00 77.14 69 GLU C O 1
ATOM 497 N N . LYS A 1 72 ? 13.901 1.289 83.766 1.00 93.99 70 LYS C N 1
ATOM 498 C CA . LYS A 1 72 ? 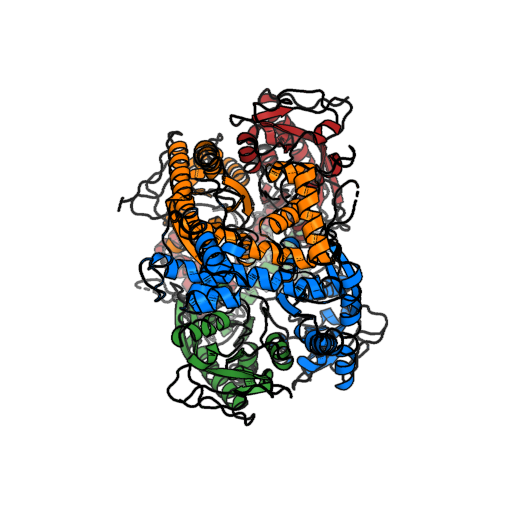13.846 2.081 84.985 1.00 93.97 70 LYS C CA 1
ATOM 499 C C . LYS A 1 72 ? 13.660 3.569 84.737 1.00 89.71 70 LYS C C 1
ATOM 500 O O . LYS A 1 72 ? 12.975 4.236 85.508 1.00 88.61 70 LYS C O 1
ATOM 506 N N . LEU A 1 73 ? 14.227 4.093 83.661 1.00 83.32 71 LEU C N 1
ATOM 507 C CA . LEU A 1 73 ? 14.066 5.524 83.354 1.00 80.93 71 LEU C CA 1
ATOM 508 C C . LEU A 1 73 ? 12.750 5.895 82.624 1.00 80.77 71 LEU C C 1
ATOM 509 O O . LEU A 1 73 ? 12.318 7.059 82.678 1.00 77.49 71 LEU C O 1
ATOM 514 N N . LEU A 1 74 ? 12.123 4.913 81.970 1.00 76.04 72 LEU C N 1
ATOM 515 C CA . LEU A 1 74 ? 10.898 5.164 81.203 1.00 68.31 72 LEU C CA 1
ATOM 516 C C . LEU A 1 74 ? 9.822 5.955 81.979 1.00 64.94 72 LEU C C 1
ATOM 517 O O . LEU A 1 74 ? 9.309 6.958 81.469 1.00 66.12 72 LEU C O 1
ATOM 522 N N . PRO A 1 75 ? 9.305 5.526 83.157 1.00 77.77 73 PRO C N 1
ATOM 523 C CA . PRO A 1 75 ? 8.020 6.102 83.725 1.00 72.92 73 PRO C CA 1
ATOM 524 C C . PRO A 1 75 ? 7.841 7.640 83.948 1.00 68.85 73 PRO C C 1
ATOM 525 O O . PRO A 1 75 ? 6.841 8.339 83.926 1.00 67.86 73 PRO C O 1
ATOM 529 N N . PHE A 1 76 ? 9.109 8.030 84.250 1.00 58.86 74 PHE C N 1
ATOM 530 C CA . PHE A 1 76 ? 9.713 9.349 84.511 1.00 61.58 74 PHE C CA 1
ATOM 531 C C . PHE A 1 76 ? 9.988 10.141 83.226 1.00 61.39 74 PHE C C 1
ATOM 532 O O . PHE A 1 76 ? 9.576 11.286 83.167 1.00 54.21 74 PHE C O 1
ATOM 540 N N . ALA A 1 77 ? 10.756 9.620 82.249 1.00 52.28 75 ALA C N 1
ATOM 541 C CA . ALA A 1 77 ? 10.602 10.273 80.944 1.00 50.78 75 ALA C CA 1
ATOM 542 C C . ALA A 1 77 ? 9.128 10.584 80.691 1.00 46.47 75 ALA C C 1
ATOM 543 O O . ALA A 1 77 ? 8.776 11.725 80.383 1.00 49.97 75 ALA C O 1
ATOM 545 N N . LYS A 1 78 ? 8.266 9.590 80.892 1.00 58.85 76 LYS C N 1
ATOM 546 C CA . LYS A 1 78 ? 6.812 9.802 80.778 1.00 57.84 76 LYS C CA 1
ATOM 547 C C . LYS A 1 78 ? 6.277 10.918 81.667 1.00 58.18 76 LYS C C 1
ATOM 548 O O . LYS A 1 78 ? 5.473 11.722 81.215 1.00 58.97 76 LYS C O 1
ATOM 554 N N . SER A 1 79 ? 6.709 10.977 82.924 1.00 59.68 77 SER C N 1
ATOM 555 C CA . SER A 1 79 ? 6.247 12.057 83.833 1.00 61.94 77 SER C CA 1
ATOM 556 C C . SER A 1 79 ? 6.602 13.427 83.287 1.00 53.28 77 SER C C 1
ATOM 557 O O . SER A 1 79 ? 5.835 14.369 83.419 1.00 55.63 77 SER C O 1
ATOM 560 N N . THR A 1 80 ? 7.784 13.533 82.690 1.00 47.70 78 THR C N 1
ATOM 561 C CA . THR A 1 80 ? 8.249 14.815 82.172 1.00 48.64 78 THR C CA 1
ATOM 562 C C . THR A 1 80 ? 7.363 15.264 80.984 1.00 49.77 78 THR C C 1
ATOM 563 O O . THR A 1 80 ? 6.924 16.415 80.917 1.00 47.14 78 THR C O 1
ATOM 567 N N . LEU A 1 81 ? 7.097 14.329 80.085 1.00 44.49 79 LEU C N 1
ATOM 568 C CA . LEU A 1 81 ? 6.259 14.581 78.920 1.00 45.24 79 LEU C CA 1
ATOM 569 C C . LEU A 1 81 ? 4.831 14.918 79.325 1.00 43.70 79 LEU C C 1
ATOM 570 O O . LEU A 1 81 ? 4.223 15.811 78.734 1.00 42.63 79 LEU C O 1
ATOM 575 N N . ASP A 1 82 ? 4.325 14.237 80.359 1.00 46.86 80 ASP C N 1
ATOM 576 C CA . ASP A 1 82 ? 2.982 14.514 80.884 1.00 46.41 80 ASP C CA 1
ATOM 577 C C . ASP A 1 82 ? 2.920 15.891 81.535 1.00 45.69 80 ASP C C 1
ATOM 578 O O . ASP A 1 82 ? 1.960 16.631 81.348 1.00 45.20 80 ASP C O 1
ATOM 583 N N . ALA A 1 83 ? 3.946 16.250 82.316 1.00 39.17 81 ALA C N 1
ATOM 584 C CA . ALA A 1 83 ? 3.999 17.609 82.857 1.00 39.39 81 ALA C CA 1
ATOM 585 C C . ALA A 1 83 ? 4.051 18.686 81.727 1.00 39.57 81 ALA C C 1
ATOM 586 O O . ALA A 1 83 ? 3.395 19.740 81.829 1.00 39.69 81 ALA C O 1
ATOM 588 N N . ALA A 1 84 ? 4.800 18.416 80.660 1.00 39.16 82 ALA C N 1
ATOM 589 C CA . ALA A 1 84 ? 4.901 19.377 79.553 1.00 41.03 82 ALA C CA 1
ATOM 590 C C . ALA A 1 84 ? 3.569 19.531 78.806 1.00 39.12 82 ALA C C 1
ATOM 591 O O . ALA A 1 84 ? 3.173 20.639 78.479 1.00 39.34 82 ALA C O 1
ATOM 593 N N . GLU A 1 85 ? 2.901 18.410 78.549 1.00 48.40 83 GLU C N 1
ATOM 594 C CA . GLU A 1 85 ? 1.547 18.430 77.961 1.00 47.84 83 GLU C CA 1
ATOM 595 C C . GLU A 1 85 ? 0.569 19.212 78.832 1.00 44.90 83 GLU C C 1
ATOM 596 O O . GLU A 1 85 ? -0.228 19.998 78.338 1.00 47.82 83 GLU C O 1
ATOM 602 N N . SER A 1 86 ? 0.631 19.009 80.128 1.00 43.83 84 SER C N 1
ATOM 603 C CA . SER A 1 86 ? -0.246 19.757 81.038 1.00 44.00 84 SER C CA 1
ATOM 604 C C . SER A 1 86 ? 0.030 21.287 81.002 1.00 46.03 84 SER C C 1
ATOM 605 O O . SER A 1 86 ? -0.914 22.090 81.054 1.00 45.58 84 SER C O 1
ATOM 608 N N . PHE A 1 87 ? 1.303 21.679 80.887 1.00 39.02 85 PHE C N 1
ATOM 609 C CA . PHE A 1 87 ? 1.641 23.104 80.711 1.00 37.79 85 PHE C CA 1
ATOM 610 C C . PHE A 1 87 ? 0.977 23.651 79.442 1.00 37.85 85 PHE C C 1
ATOM 611 O O . PHE A 1 87 ? 0.333 24.703 79.448 1.00 38.16 85 PHE C O 1
ATOM 619 N N . LEU A 1 88 ? 1.146 22.919 78.351 1.00 39.32 86 LEU C N 1
ATOM 620 C CA . LEU A 1 88 ? 0.651 23.358 77.056 1.00 39.39 86 LEU C CA 1
ATOM 621 C C . LEU A 1 88 ? -0.888 23.465 77.061 1.00 39.27 86 LEU C C 1
ATOM 622 O O . LEU A 1 88 ? -1.443 24.448 76.569 1.00 39.57 86 LEU C O 1
ATOM 627 N N . SER A 1 89 ? -1.548 22.449 77.622 1.00 45.06 87 SER C N 1
ATOM 628 C CA A SER A 1 89 ? -3.021 22.420 77.689 0.69 44.38 87 SER C CA 1
ATOM 629 C CA B SER A 1 89 ? -3.017 22.419 77.685 0.31 43.94 87 SER C CA 1
ATOM 630 C C . SER A 1 89 ? -3.563 23.589 78.520 1.00 42.10 87 SER C C 1
ATOM 631 O O . SER A 1 89 ? -4.508 24.244 78.122 1.00 43.07 87 SER C O 1
ATOM 636 N N . HIS A 1 90 ? -2.918 23.889 79.652 1.00 41.86 88 HIS C N 1
ATOM 637 C CA . HIS A 1 90 ? -3.358 25.013 80.475 1.00 41.82 88 HIS C CA 1
ATOM 638 C C . HIS A 1 90 ? -3.095 26.373 79.853 1.00 43.64 88 HIS C C 1
ATOM 639 O O . HIS A 1 90 ? -3.805 27.342 80.189 1.00 45.99 88 HIS C O 1
ATOM 646 N N . ALA A 1 91 ? -2.113 26.460 78.945 1.00 44.22 89 ALA C N 1
ATOM 647 C CA . ALA A 1 91 ? -1.812 27.723 78.295 1.00 45.39 89 ALA C CA 1
ATOM 648 C C . ALA A 1 91 ? -2.992 28.265 77.474 1.00 47.33 89 ALA C C 1
ATOM 649 O O . ALA A 1 91 ? -3.192 29.464 77.408 1.00 45.87 89 ALA C O 1
ATOM 651 N N . LYS A 1 92 ? -3.762 27.353 76.907 1.00 57.28 90 LYS C N 1
ATOM 652 C CA . LYS A 1 92 ? -4.964 27.696 76.141 1.00 61.24 90 LYS C CA 1
ATOM 653 C C . LYS A 1 92 ? -5.993 28.448 76.991 1.00 62.09 90 LYS C C 1
ATOM 654 O O . LYS A 1 92 ? -6.597 29.417 76.511 1.00 64.31 90 LYS C O 1
ATOM 660 N N . GLY A 1 93 ? -6.156 28.004 78.246 1.00 58.64 91 GLY C N 1
ATOM 661 C CA . GLY A 1 93 ? -7.026 28.673 79.216 1.00 60.97 91 GLY C CA 1
ATOM 662 C C . GLY A 1 93 ? -6.485 29.866 79.998 1.00 62.98 91 GLY C C 1
ATOM 663 O O . GLY A 1 93 ? -7.277 30.530 80.684 1.00 61.20 91 GLY C O 1
ATOM 664 N N . ALA A 1 94 ? -5.177 30.105 79.977 1.00 54.63 92 ALA C N 1
ATOM 665 C CA . ALA A 1 94 ? -4.552 30.994 80.982 1.00 51.39 92 ALA C CA 1
ATOM 666 C C . ALA A 1 94 ? -4.990 32.451 80.922 1.00 53.86 92 ALA C C 1
ATOM 667 O O . ALA A 1 94 ? -5.025 33.106 81.970 1.00 53.51 92 ALA C O 1
ATOM 669 N N . ASN A 1 95 ? -5.336 32.934 79.737 1.00 58.51 93 ASN C N 1
ATOM 670 C CA . ASN A 1 95 ? -5.786 34.327 79.548 1.00 65.07 93 ASN C CA 1
ATOM 671 C C . ASN A 1 95 ? -7.152 34.725 80.090 1.00 67.09 93 ASN C C 1
ATOM 672 O O . ASN A 1 95 ? -7.385 35.900 80.294 1.00 65.63 93 ASN C O 1
ATOM 677 N N . GLY A 1 96 ? -8.043 33.753 80.285 1.00 60.50 94 GLY C N 1
ATOM 678 C CA . GLY A 1 96 ? -9.402 34.033 80.732 1.00 67.56 94 GLY C CA 1
ATOM 679 C C . GLY A 1 96 ? -9.465 34.254 82.241 1.00 67.93 94 GLY C C 1
ATOM 680 O O . GLY A 1 96 ? -8.678 33.693 83.011 1.00 61.30 94 GLY C O 1
ATOM 681 N N . SER A 1 97 ? -10.370 35.116 82.662 1.00 62.66 95 SER C N 1
ATOM 682 C CA . SER A 1 97 ? -10.496 35.457 84.074 1.00 61.03 95 SER C CA 1
ATOM 683 C C . SER A 1 97 ? -11.270 34.370 84.820 1.00 57.91 95 SER C C 1
ATOM 684 O O . SER A 1 97 ? -12.322 33.888 84.355 1.00 53.33 95 SER C O 1
ATOM 687 N N . LEU A 1 98 ? -10.726 33.975 85.974 1.00 45.62 96 LEU C N 1
ATOM 688 C CA . LEU A 1 98 ? -11.303 32.897 86.752 1.00 49.81 96 LEU C CA 1
ATOM 689 C C . LEU A 1 98 ? -11.538 31.665 85.901 1.00 49.39 96 LEU C C 1
ATOM 690 O O . LEU A 1 98 ? -12.638 31.151 85.846 1.00 47.72 96 LEU C O 1
ATOM 695 N N . THR A 1 99 ? -10.484 31.201 85.250 1.00 51.03 97 THR C N 1
ATOM 696 C CA . THR A 1 99 ? -10.486 29.925 84.559 1.00 49.94 97 THR C CA 1
ATOM 697 C C . THR A 1 99 ? -9.365 29.093 85.174 1.00 48.76 97 THR C C 1
ATOM 698 O O . THR A 1 99 ? -8.401 29.633 85.720 1.00 50.23 97 THR C O 1
ATOM 702 N N . GLY A 1 100 ? -9.507 27.781 85.089 1.00 45.70 98 GLY C N 1
ATOM 703 C CA . GLY A 1 100 ? -8.494 26.879 85.602 1.00 44.52 98 GLY C CA 1
ATOM 704 C C . GLY A 1 100 ? -8.520 26.759 87.129 1.00 45.84 98 GLY C C 1
ATOM 705 O O . GLY A 1 100 ? -9.440 27.253 87.783 1.00 44.05 98 GLY C O 1
ATOM 706 N N . PRO A 1 101 ? -7.509 26.084 87.688 1.00 46.58 99 PRO C N 1
ATOM 707 C CA . PRO A 1 101 ? -7.394 25.860 89.117 1.00 46.46 99 PRO C CA 1
ATOM 708 C C . PRO A 1 101 ? -7.332 27.133 89.925 1.00 45.69 99 PRO C C 1
ATOM 709 O O . PRO A 1 101 ? -6.705 28.098 89.504 1.00 45.24 99 PRO C O 1
ATOM 713 N N . LEU A 1 102 ? -8.013 27.131 91.058 1.00 36.22 100 LEU C N 1
ATOM 714 C CA . LEU A 1 102 ? -7.900 28.195 92.053 1.00 36.43 100 LEU C CA 1
ATOM 715 C C . LEU A 1 102 ? -8.069 27.467 93.372 1.00 38.42 100 LEU C C 1
ATOM 716 O O . LEU A 1 102 ? -9.084 26.814 93.605 1.00 37.19 100 LEU C O 1
ATOM 721 N N . THR A 1 103 ? -7.068 27.549 94.227 1.00 41.98 101 THR C N 1
ATOM 722 C CA . THR A 1 103 ? -7.136 26.943 95.532 1.00 41.07 101 THR C CA 1
ATOM 723 C C . THR A 1 103 ? -7.492 28.014 96.551 1.00 39.65 101 THR C C 1
ATOM 724 O O . THR A 1 103 ? -6.791 29.035 96.677 1.00 39.27 101 THR C O 1
ATOM 728 N N . VAL A 1 104 ? -8.602 27.790 97.256 1.00 36.88 102 VAL C N 1
ATOM 729 C CA . VAL A 1 104 ? -9.186 28.772 98.147 1.00 36.03 102 VAL C CA 1
ATOM 730 C C . VAL A 1 104 ? -9.134 28.213 99.566 1.00 36.49 102 VAL C C 1
ATOM 731 O O . VAL A 1 104 ? -9.655 27.123 99.847 1.00 35.88 102 VAL C O 1
ATOM 735 N N . GLY A 1 105 ? -8.477 28.954 100.457 1.00 35.07 103 GLY C N 1
ATOM 736 C CA . GLY A 1 105 ? -8.440 28.608 101.859 1.00 34.89 103 GLY C CA 1
ATOM 737 C C . GLY A 1 105 ? -9.615 29.285 102.527 1.00 34.38 103 GLY C C 1
ATOM 738 O O . GLY A 1 105 ? -9.943 30.437 102.179 1.00 34.23 103 GLY C O 1
ATOM 739 N N . ILE A 1 106 ? -10.286 28.591 103.456 1.00 33.28 104 ILE C N 1
ATOM 740 C CA . ILE A 1 106 ? -11.377 29.200 104.205 1.00 32.83 104 ILE C CA 1
ATOM 741 C C . ILE A 1 106 ? -11.362 28.734 105.651 1.00 32.71 104 ILE C C 1
ATOM 742 O O . ILE A 1 106 ? -11.160 27.556 105.909 1.00 32.86 104 ILE C O 1
ATOM 747 N N . ILE A 1 107 ? -11.597 29.662 106.575 1.00 34.02 105 ILE C N 1
ATOM 748 C CA . ILE A 1 107 ? -11.657 29.346 108.003 1.00 33.95 105 ILE C CA 1
ATOM 749 C C . ILE A 1 107 ? -12.859 28.445 108.352 1.00 33.73 105 ILE C C 1
ATOM 750 O O . ILE A 1 107 ? -13.928 28.552 107.706 1.00 33.50 105 ILE C O 1
ATOM 755 N N . PRO A 1 108 ? -12.690 27.529 109.321 1.00 36.33 106 PRO C N 1
ATOM 756 C CA . PRO A 1 108 ? -13.740 26.532 109.575 1.00 37.28 106 PRO C CA 1
ATOM 757 C C . PRO A 1 108 ? -15.085 27.035 110.046 1.00 38.68 106 PRO C C 1
ATOM 758 O O . PRO A 1 108 ? -16.074 26.316 109.873 1.00 39.81 106 PRO C O 1
ATOM 762 N N . THR A 1 109 ? -15.141 28.218 110.642 1.00 34.68 107 THR C N 1
ATOM 763 C CA . THR A 1 109 ? -16.426 28.796 111.067 1.00 35.81 107 THR C CA 1
ATOM 764 C C . THR A 1 109 ? -17.101 29.668 109.991 1.00 37.97 107 THR C C 1
ATOM 765 O O . THR A 1 109 ? -18.088 30.326 110.272 1.00 35.31 107 THR C O 1
ATOM 769 N N . ALA A 1 110 ? -16.494 29.739 108.801 1.00 39.79 108 ALA C N 1
ATOM 770 C CA . ALA A 1 110 ? -17.183 30.289 107.629 1.00 36.60 108 ALA C CA 1
ATOM 771 C C . ALA A 1 110 ? -17.443 29.232 106.555 1.00 38.25 108 ALA C C 1
ATOM 772 O O . ALA A 1 110 ? -18.518 29.246 105.976 1.00 37.53 108 ALA C O 1
ATOM 774 N N . ALA A 1 111 ? -16.485 28.320 106.325 1.00 31.54 109 ALA C N 1
ATOM 775 C CA . ALA A 1 111 ? -16.518 27.356 105.217 1.00 31.76 109 ALA C CA 1
ATOM 776 C C . ALA A 1 111 ? -17.831 26.608 104.977 1.00 31.71 109 ALA C C 1
ATOM 777 O O . ALA A 1 111 ? -18.394 26.720 103.917 1.00 31.83 109 ALA C O 1
ATOM 779 N N . PRO A 1 112 ? -18.313 25.831 105.959 1.00 34.33 110 PRO C N 1
ATOM 780 C CA . PRO A 1 112 ? -19.483 25.023 105.702 1.00 34.53 110 PRO C CA 1
ATOM 781 C C . PRO A 1 112 ? -20.733 25.855 105.339 1.00 34.25 110 PRO C C 1
ATOM 782 O O . PRO A 1 112 ? -21.605 25.339 104.687 1.00 34.40 110 PRO C O 1
ATOM 786 N N . TYR A 1 113 ? -20.762 27.127 105.719 1.00 33.26 111 TYR C N 1
ATOM 787 C CA . TYR A 1 113 ? -21.923 27.978 105.592 1.00 33.24 111 TYR C CA 1
ATOM 788 C C . TYR A 1 113 ? -21.884 28.812 104.332 1.00 33.52 111 TYR C C 1
ATOM 789 O O . TYR A 1 113 ? -22.936 29.141 103.769 1.00 33.74 111 TYR C O 1
ATOM 798 N N . ILE A 1 114 ? -20.690 29.111 103.847 1.00 34.86 112 ILE C N 1
ATOM 799 C CA . ILE A 1 114 ? -20.525 29.869 102.604 1.00 35.22 112 ILE C CA 1
ATOM 800 C C . ILE A 1 114 ? -20.394 28.945 101.369 1.00 35.53 112 ILE C C 1
ATOM 801 O O . ILE A 1 114 ? -20.752 29.332 100.261 1.00 35.93 112 ILE C O 1
ATOM 806 N N . LEU A 1 115 ? -19.896 27.736 101.556 1.00 34.65 113 LEU C N 1
ATOM 807 C CA . LEU A 1 115 ? -19.557 26.868 100.401 1.00 35.78 113 LEU C CA 1
ATOM 808 C C . LEU A 1 115 ? -20.745 26.494 99.535 1.00 35.25 113 LEU C C 1
ATOM 809 O O . LEU A 1 115 ? -20.594 26.472 98.323 1.00 36.82 113 LEU C O 1
ATOM 814 N N . PRO A 1 116 ? -21.915 26.179 100.118 1.00 35.16 114 PRO C N 1
ATOM 815 C CA . PRO A 1 116 ? -22.980 25.759 99.182 1.00 36.26 114 PRO C CA 1
ATOM 816 C C . PRO A 1 116 ? -23.255 26.787 98.090 1.00 36.03 114 PRO C C 1
ATOM 817 O O . PRO A 1 116 ? -23.275 26.421 96.922 1.00 37.41 114 PRO C O 1
ATOM 821 N N . SER A 1 117 ? -23.413 28.051 98.477 1.00 34.57 115 SER C N 1
ATOM 822 C CA . SER A 1 117 ? -23.723 29.128 97.546 1.00 35.14 115 SER C CA 1
ATOM 823 C C . SER A 1 117 ? -22.523 29.462 96.687 1.00 35.36 115 SER C C 1
ATOM 824 O O . SER A 1 117 ? -22.676 29.644 95.488 1.00 35.96 115 SER C O 1
ATOM 827 N N . MET A 1 118 ? -21.335 29.543 97.271 1.00 38.37 116 MET C N 1
ATOM 828 C CA . MET A 1 118 ? -20.174 29.850 96.461 1.00 38.61 116 MET C CA 1
ATOM 829 C C . MET A 1 118 ? -19.976 28.826 95.369 1.00 39.00 116 MET C C 1
ATOM 830 O O . MET A 1 118 ? -19.701 29.194 94.226 1.00 39.52 116 MET C O 1
ATOM 835 N N . LEU A 1 119 ? -20.050 27.552 95.725 1.00 36.10 117 LEU C N 1
ATOM 836 C CA . LEU A 1 119 ? -19.824 26.465 94.759 1.00 36.25 117 LEU C CA 1
ATOM 837 C C . LEU A 1 119 ? -20.894 26.402 93.673 1.00 41.53 117 LEU C C 1
ATOM 838 O O . LEU A 1 119 ? -20.582 26.086 92.524 1.00 38.92 117 LEU C O 1
ATOM 843 N N . SER A 1 120 ? -22.137 26.717 94.024 1.00 38.02 118 SER C N 1
ATOM 844 C CA . SER A 1 120 ? -23.227 26.733 93.042 1.00 37.89 118 SER C CA 1
ATOM 845 C C . SER A 1 120 ? -23.075 27.895 92.057 1.00 38.60 118 SER C C 1
ATOM 846 O O . SER A 1 120 ? -23.282 27.705 90.871 1.00 41.04 118 SER C O 1
ATOM 849 N N . ILE A 1 121 ? -22.699 29.084 92.530 1.00 35.32 119 ILE C N 1
ATOM 850 C CA . ILE A 1 121 ? -22.420 30.242 91.676 1.00 35.88 119 ILE C CA 1
ATOM 851 C C . ILE A 1 121 ? -21.285 29.938 90.704 1.00 38.06 119 ILE C C 1
ATOM 852 O O . ILE A 1 121 ? -21.372 30.236 89.521 1.00 36.89 119 ILE C O 1
ATOM 857 N N . VAL A 1 122 ? -20.218 29.348 91.225 1.00 37.66 120 VAL C N 1
ATOM 858 C CA . VAL A 1 122 ? -19.066 28.998 90.434 1.00 38.53 120 VAL C CA 1
ATOM 859 C C . VAL A 1 122 ? -19.439 27.981 89.367 1.00 37.29 120 VAL C C 1
ATOM 860 O O . VAL A 1 122 ? -19.095 28.166 88.217 1.00 37.86 120 VAL C O 1
ATOM 864 N N . ASP A 1 123 ? -20.114 26.917 89.758 1.00 43.59 121 ASP C N 1
ATOM 865 C CA . ASP A 1 123 ? -20.532 25.865 88.807 1.00 44.02 121 ASP C CA 1
ATOM 866 C C . ASP A 1 123 ? -21.360 26.420 87.639 1.00 45.48 121 ASP C C 1
ATOM 867 O O . ASP A 1 123 ? -21.135 26.051 86.486 1.00 43.99 121 ASP C O 1
ATOM 872 N N . GLU A 1 124 ? -22.288 27.323 87.938 1.00 46.02 122 GLU C N 1
ATOM 873 C CA . GLU A 1 124 ? -23.184 27.888 86.922 1.00 48.57 122 GLU C CA 1
ATOM 874 C C . GLU A 1 124 ? -22.544 29.028 86.120 1.00 46.96 122 GLU C C 1
ATOM 875 O O . GLU A 1 124 ? -22.659 29.053 84.916 1.00 47.98 122 GLU C O 1
ATOM 881 N N . GLU A 1 125 ? -21.841 29.951 86.774 1.00 43.03 123 GLU C N 1
ATOM 882 C CA . GLU A 1 125 ? -21.436 31.223 86.150 1.00 43.98 123 GLU C CA 1
ATOM 883 C C . GLU A 1 125 ? -19.967 31.319 85.801 1.00 46.32 123 GLU C C 1
ATOM 884 O O . GLU A 1 125 ? -19.578 32.200 85.023 1.00 44.78 123 GLU C O 1
ATOM 890 N N . TYR A 1 126 ? -19.142 30.454 86.392 1.00 45.22 124 TYR C N 1
ATOM 891 C CA . TYR A 1 126 ? -17.721 30.386 86.080 1.00 43.82 124 TYR C CA 1
ATOM 892 C C . TYR A 1 126 ? -17.336 28.932 85.828 1.00 41.44 124 TYR C C 1
ATOM 893 O O . TYR A 1 126 ? -16.510 28.359 86.552 1.00 42.00 124 TYR C O 1
ATOM 902 N N . PRO A 1 127 ? -17.942 28.316 84.791 1.00 42.29 125 PRO C N 1
ATOM 903 C CA . PRO A 1 127 ? -17.825 26.862 84.581 1.00 46.06 125 PRO C CA 1
ATOM 904 C C . PRO A 1 127 ? -16.424 26.334 84.284 1.00 41.90 125 PRO C C 1
ATOM 905 O O . PRO A 1 127 ? -16.197 25.141 84.459 1.00 45.40 125 PRO C O 1
ATOM 909 N N . ASP A 1 128 ? -15.517 27.200 83.837 1.00 48.01 126 ASP C N 1
ATOM 910 C CA . ASP A 1 128 ? -14.119 26.805 83.594 1.00 52.23 126 ASP C CA 1
ATOM 911 C C . ASP A 1 128 ? -13.223 26.946 84.853 1.00 49.16 126 ASP C C 1
ATOM 912 O O . ASP A 1 128 ? -12.063 26.528 84.823 1.00 51.86 126 ASP C O 1
ATOM 917 N N . LEU A 1 129 ? -13.770 27.494 85.950 1.00 40.36 127 LEU C N 1
ATOM 918 C CA . LEU A 1 129 ? -13.042 27.555 87.213 1.00 38.76 127 LEU C CA 1
ATOM 919 C C . LEU A 1 129 ? -13.047 26.168 87.842 1.00 40.09 127 LEU C C 1
ATOM 920 O O . LEU A 1 129 ? -14.065 25.486 87.805 1.00 38.11 127 LEU C O 1
ATOM 925 N N . GLU A 1 130 ? -11.892 25.747 88.363 1.00 46.88 128 GLU C N 1
ATOM 926 C CA . GLU A 1 130 ? -11.707 24.430 88.995 1.00 45.61 128 GLU C CA 1
ATOM 927 C C . GLU A 1 130 ? -11.321 24.693 90.435 1.00 48.34 128 GLU C C 1
ATOM 928 O O . GLU A 1 130 ? -10.126 24.718 90.760 1.00 50.68 128 GLU C O 1
ATOM 934 N N . PRO A 1 131 ? -12.313 24.888 91.316 1.00 47.13 129 PRO C N 1
ATOM 935 C CA . PRO A 1 131 ? -11.969 25.240 92.680 1.00 44.10 129 PRO C CA 1
ATOM 936 C C . PRO A 1 131 ? -11.466 24.035 93.505 1.00 42.00 129 PRO C C 1
ATOM 937 O O . PRO A 1 131 ? -11.876 22.891 93.300 1.00 38.42 129 PRO C O 1
ATOM 941 N N . HIS A 1 132 ? -10.513 24.322 94.383 1.00 41.37 130 HIS C N 1
ATOM 942 C CA . HIS A 1 132 ? -9.995 23.390 95.347 1.00 41.41 130 HIS C CA 1
ATOM 943 C C . HIS A 1 132 ? -10.081 24.153 96.658 1.00 39.44 130 HIS C C 1
ATOM 944 O O . HIS A 1 132 ? -9.764 25.343 96.706 1.00 39.66 130 HIS C O 1
ATOM 951 N N . ILE A 1 133 ? -10.568 23.472 97.688 1.00 37.14 131 ILE C N 1
ATOM 952 C CA . ILE A 1 133 ? -10.930 24.098 98.925 1.00 37.13 131 ILE C CA 1
ATOM 953 C C . ILE A 1 133 ? -10.039 23.525 100.002 1.00 38.43 131 ILE C C 1
ATOM 954 O O . ILE A 1 133 ? -9.927 22.315 100.123 1.00 38.08 131 ILE C O 1
ATOM 959 N N . VAL A 1 134 ? -9.392 24.413 100.758 1.00 35.14 132 VAL C N 1
ATOM 960 C CA . VAL A 1 134 ? -8.655 24.021 101.933 1.00 35.14 132 VAL C CA 1
ATOM 961 C C . VAL A 1 134 ? -9.271 24.720 103.148 1.00 35.03 132 VAL C C 1
ATOM 962 O O . VAL A 1 134 ? -9.233 25.931 103.261 1.00 35.19 132 VAL C O 1
ATOM 966 N N . GLU A 1 135 ? -9.880 23.933 104.023 1.00 43.59 133 GLU C N 1
ATOM 967 C CA . GLU A 1 135 ? -10.537 24.456 105.205 1.00 42.29 133 GLU C CA 1
ATOM 968 C C . GLU A 1 135 ? -9.520 24.272 106.324 1.00 43.72 133 GLU C C 1
ATOM 969 O O . GLU A 1 135 ? -9.170 23.144 106.658 1.00 42.98 133 GLU C O 1
ATOM 975 N N . ASP A 1 136 ? -9.045 25.366 106.901 1.00 38.68 134 ASP C N 1
ATOM 976 C CA . ASP A 1 136 ? -8.043 25.267 107.975 1.00 39.28 134 ASP C CA 1
ATOM 977 C C . ASP A 1 136 ? -8.052 26.565 108.759 1.00 39.01 134 ASP C C 1
ATOM 978 O O . ASP A 1 136 ? -8.627 27.580 108.303 1.00 38.77 134 ASP C O 1
ATOM 983 N N . GLN A 1 137 ? -7.439 26.531 109.917 1.00 44.03 135 GLN C N 1
ATOM 984 C CA A GLN A 1 137 ? -7.364 27.699 110.795 0.55 45.57 135 GLN C CA 1
ATOM 985 C CA B GLN A 1 137 ? -7.363 27.689 110.808 0.45 45.46 135 GLN C CA 1
ATOM 986 C C . GLN A 1 137 ? -6.472 28.782 110.216 1.00 41.12 135 GLN C C 1
ATOM 987 O O . GLN A 1 137 ? -5.613 28.505 109.359 1.00 40.02 135 GLN C O 1
ATOM 998 N N . THR A 1 138 ? -6.697 30.004 110.680 1.00 40.09 136 THR C N 1
ATOM 999 C CA . THR A 1 138 ? -6.138 31.211 110.106 1.00 42.61 136 THR C CA 1
ATOM 1000 C C . THR A 1 138 ? -4.593 31.170 109.932 1.00 44.58 136 THR C C 1
ATOM 1001 O O . THR A 1 138 ? -4.069 31.465 108.866 1.00 43.45 136 THR C O 1
ATOM 1005 N N . LYS A 1 139 ? -3.892 30.789 111.000 1.00 45.14 137 LYS C N 1
ATOM 1006 C CA . LYS A 1 139 ? -2.445 30.732 111.024 1.00 49.99 137 LYS C CA 1
ATOM 1007 C C . LYS A 1 139 ? -1.938 29.779 109.958 1.00 46.37 137 LYS C C 1
ATOM 1008 O O . LYS A 1 139 ? -0.978 30.099 109.257 1.00 47.67 137 LYS C O 1
ATOM 1014 N N . HIS A 1 140 ? -2.600 28.637 109.790 1.00 47.88 138 HIS C N 1
ATOM 1015 C CA . HIS A 1 140 ? -2.221 27.691 108.731 1.00 49.56 138 HIS C CA 1
ATOM 1016 C C . HIS A 1 140 ? -2.517 28.248 107.354 1.00 49.23 138 HIS C C 1
ATOM 1017 O O . HIS A 1 140 ? -1.691 28.092 106.450 1.00 50.69 138 HIS C O 1
ATOM 1024 N N . LEU A 1 141 ? -3.678 28.895 107.178 1.00 42.34 139 LEU C N 1
ATOM 1025 C CA . LEU A 1 141 ? -3.993 29.501 105.878 1.00 40.90 139 LEU C CA 1
ATOM 1026 C C . LEU A 1 141 ? -2.947 30.566 105.498 1.00 40.03 139 LEU C C 1
ATOM 1027 O O . LEU A 1 141 ? -2.505 30.600 104.366 1.00 39.15 139 LEU C O 1
ATOM 1032 N N . LEU A 1 142 ? -2.526 31.400 106.443 1.00 41.49 140 LEU C N 1
ATOM 1033 C CA . LEU A 1 142 ? -1.504 32.416 106.133 1.00 42.90 140 LEU C CA 1
ATOM 1034 C C . LEU A 1 142 ? -0.166 31.776 105.752 1.00 44.09 140 LEU C C 1
ATOM 1035 O O . LEU A 1 142 ? 0.498 32.262 104.845 1.00 43.90 140 LEU C O 1
ATOM 1040 N N . ALA A 1 143 ? 0.194 30.664 106.384 1.00 50.55 141 ALA C N 1
ATOM 1041 C CA . ALA A 1 143 ? 1.437 29.953 106.039 1.00 55.60 141 ALA C CA 1
ATOM 1042 C C . ALA A 1 143 ? 1.355 29.328 104.637 1.00 53.26 141 ALA C C 1
ATOM 1043 O O . ALA A 1 143 ? 2.305 29.403 103.855 1.00 50.80 141 ALA C O 1
ATOM 1045 N N . LEU A 1 144 ? 0.206 28.735 104.313 1.00 41.33 142 LEU C N 1
ATOM 1046 C CA . LEU A 1 144 ? -0.021 28.172 102.981 1.00 42.15 142 LEU C CA 1
ATOM 1047 C C . LEU A 1 144 ? 0.019 29.277 101.908 1.00 42.70 142 LEU C C 1
ATOM 1048 O O . LEU A 1 144 ? 0.535 29.075 100.816 1.00 43.37 142 LEU C O 1
ATOM 1053 N N . LEU A 1 145 ? -0.543 30.416 102.278 1.00 44.50 143 LEU C N 1
ATOM 1054 C CA A LEU A 1 145 ? -0.498 31.593 101.299 0.67 44.23 143 LEU C CA 1
ATOM 1055 C CA B LEU A 1 145 ? -0.478 31.600 101.386 0.33 44.24 143 LEU C CA 1
ATOM 1056 C C . LEU A 1 145 ? 0.989 32.178 101.016 1.00 48.05 143 LEU C C 1
ATOM 1057 O O . LEU A 1 145 ? 1.510 32.526 99.912 1.00 48.53 143 LEU C O 1
ATOM 1066 N N . ARG A 1 146 ? 1.732 32.153 102.124 1.00 52.93 144 ARG C N 1
ATOM 1067 C CA . ARG A 1 146 ? 3.138 32.556 102.002 1.00 59.46 144 ARG C CA 1
ATOM 1068 C C . ARG A 1 146 ? 3.929 31.550 101.154 1.00 53.74 144 ARG C C 1
ATOM 1069 O O . ARG A 1 146 ? 4.735 31.968 100.359 1.00 53.45 144 ARG C O 1
ATOM 1077 N N . ASP A 1 147 ? 3.649 30.248 101.287 1.00 56.97 145 ASP C N 1
ATOM 1078 C CA . ASP A 1 147 ? 4.374 29.195 100.546 1.00 55.66 145 ASP C CA 1
ATOM 1079 C C . ASP A 1 147 ? 3.834 28.969 99.137 1.00 57.29 145 ASP C C 1
ATOM 1080 O O . ASP A 1 147 ? 4.402 28.192 98.377 1.00 60.75 145 ASP C O 1
ATOM 1085 N N . GLY A 1 148 ? 2.727 29.623 98.787 1.00 57.27 146 GLY C N 1
ATOM 1086 C CA . GLY A 1 148 ? 2.103 29.466 97.478 1.00 51.65 146 GLY C CA 1
ATOM 1087 C C . GLY A 1 148 ? 1.223 28.229 97.341 1.00 50.27 146 GLY C C 1
ATOM 1088 O O . GLY A 1 148 ? 0.799 27.916 96.254 1.00 55.23 146 GLY C O 1
ATOM 1089 N N . ALA A 1 149 ? 0.929 27.539 98.432 1.00 50.13 147 ALA C N 1
ATOM 1090 C CA . ALA A 1 149 ? 0.137 26.301 98.379 1.00 53.59 147 ALA C CA 1
ATOM 1091 C C . ALA A 1 149 ? -1.355 26.578 98.234 1.00 45.91 147 ALA C C 1
ATOM 1092 O O . ALA A 1 149 ? -2.071 25.686 97.881 1.00 45.74 147 ALA C O 1
ATOM 1094 N N . ILE A 1 150 ? -1.792 27.777 98.606 1.00 41.53 148 ILE C N 1
ATOM 1095 C CA . ILE A 1 150 ? -3.105 28.285 98.218 1.00 43.63 148 ILE C CA 1
ATOM 1096 C C . ILE A 1 150 ? -2.956 29.660 97.596 1.00 40.65 148 ILE C C 1
ATOM 1097 O O . ILE A 1 150 ? -1.946 30.323 97.779 1.00 43.51 148 ILE C O 1
ATOM 1102 N N . ASP A 1 151 ? -3.972 30.054 96.828 1.00 42.59 149 ASP C N 1
ATOM 1103 C CA . ASP A 1 151 ? -3.980 31.309 96.076 1.00 40.64 149 ASP C CA 1
ATOM 1104 C C . ASP A 1 151 ? -4.617 32.469 96.835 1.00 43.00 149 ASP C C 1
ATOM 1105 O O . ASP A 1 151 ? -4.133 33.614 96.777 1.00 42.82 149 ASP C O 1
ATOM 1110 N N . VAL A 1 152 ? -5.744 32.189 97.499 1.00 38.30 150 VAL C N 1
ATOM 1111 C CA . VAL A 1 152 ? -6.446 33.195 98.271 1.00 38.25 150 VAL C CA 1
ATOM 1112 C C . VAL A 1 152 ? -6.992 32.562 99.547 1.00 37.88 150 VAL C C 1
ATOM 1113 O O . VAL A 1 152 ? -7.129 31.335 99.615 1.00 38.07 150 VAL C O 1
ATOM 1117 N N . ALA A 1 153 ? -7.291 33.378 100.553 1.00 38.11 151 ALA C N 1
ATOM 1118 C CA . ALA A 1 153 ? -7.803 32.862 101.819 1.00 39.27 151 ALA C CA 1
ATOM 1119 C C . ALA A 1 153 ? -8.896 33.763 102.335 1.00 39.06 151 ALA C C 1
ATOM 1120 O O . ALA A 1 153 ? -8.721 34.988 102.405 1.00 37.52 151 ALA C O 1
ATOM 1122 N N . MET A 1 154 ? -10.012 33.163 102.732 1.00 38.48 152 MET C N 1
ATOM 1123 C CA . MET A 1 154 ? -11.118 33.918 103.301 1.00 40.29 152 MET C CA 1
ATOM 1124 C C . MET A 1 154 ? -11.002 33.748 104.807 1.00 38.23 152 MET C C 1
ATOM 1125 O O . MET A 1 154 ? -11.003 32.645 105.310 1.00 38.22 152 MET C O 1
ATOM 1130 N N . MET A 1 155 ? -10.932 34.862 105.510 1.00 39.38 153 MET C N 1
ATOM 1131 C CA . MET A 1 155 ? -10.701 34.861 106.952 1.00 39.30 153 MET C CA 1
ATOM 1132 C C . MET A 1 155 ? -11.127 36.190 107.554 1.00 39.33 153 MET C C 1
ATOM 1133 O O . MET A 1 155 ? -11.434 37.139 106.834 1.00 40.87 153 MET C O 1
ATOM 1138 N N . ALA A 1 156 ? -11.098 36.278 108.870 1.00 39.49 154 ALA C N 1
ATOM 1139 C CA . ALA A 1 156 ? -11.381 37.548 109.537 1.00 40.92 154 ALA C CA 1
ATOM 1140 C C . ALA A 1 156 ? -10.224 38.529 109.401 1.00 43.74 154 ALA C C 1
ATOM 1141 O O . ALA A 1 156 ? -9.066 38.137 109.364 1.00 45.74 154 ALA C O 1
ATOM 1143 N N . LEU A 1 157 ? -10.566 39.797 109.266 1.00 41.17 155 LEU C N 1
ATOM 1144 C CA . LEU A 1 157 ? -9.620 40.871 109.184 1.00 45.20 155 LEU C CA 1
ATOM 1145 C C . LEU A 1 157 ? -9.563 41.617 110.515 1.00 47.08 155 LEU C C 1
ATOM 1146 O O . LEU A 1 157 ? -10.568 41.656 111.234 1.00 46.50 155 LEU C O 1
ATOM 1151 N N . PRO A 1 158 ? -8.418 42.256 110.831 1.00 52.14 156 PRO C N 1
ATOM 1152 C CA . PRO A 1 158 ? -7.163 42.297 110.047 1.00 52.75 156 PRO C CA 1
ATOM 1153 C C . PRO A 1 158 ? -6.387 40.970 110.092 1.00 53.51 156 PRO C C 1
ATOM 1154 O O . PRO A 1 158 ? -6.413 40.260 111.111 1.00 53.50 156 PRO C O 1
ATOM 1158 N N . SER A 1 159 ? -5.734 40.616 108.982 1.00 48.83 157 SER C N 1
ATOM 1159 C CA . SER A 1 159 ? -4.907 39.414 108.946 1.00 50.97 157 SER C CA 1
ATOM 1160 C C . SER A 1 159 ? -3.613 39.628 109.765 1.00 50.92 157 SER C C 1
ATOM 1161 O O . SER A 1 159 ? -3.037 38.668 110.259 1.00 53.93 157 SER C O 1
ATOM 1164 N N . GLU A 1 160 ? -3.171 40.885 109.845 1.00 58.75 158 GLU C N 1
ATOM 1165 C CA . GLU A 1 160 ? -1.906 41.273 110.493 1.00 64.50 158 GLU C CA 1
ATOM 1166 C C . GLU A 1 160 ? -0.690 40.518 109.917 1.00 63.39 158 GLU C C 1
ATOM 1167 O O . GLU A 1 160 ? 0.260 40.207 110.621 1.00 70.77 158 GLU C O 1
ATOM 1173 N N . ALA A 1 161 ? -0.747 40.271 108.613 1.00 58.36 159 ALA C N 1
ATOM 1174 C CA . ALA A 1 161 ? 0.266 39.524 107.906 1.00 55.98 159 ALA C CA 1
ATOM 1175 C C . ALA A 1 161 ? 0.949 40.482 106.929 1.00 60.95 159 ALA C C 1
ATOM 1176 O O . ALA A 1 161 ? 0.325 40.910 105.948 1.00 59.29 159 ALA C O 1
ATOM 1178 N N . PRO A 1 162 ? 2.230 40.806 107.168 1.00 60.85 160 PRO C N 1
ATOM 1179 C CA . PRO A 1 162 ? 2.901 41.658 106.188 1.00 64.50 160 PRO C CA 1
ATOM 1180 C C . PRO A 1 162 ? 3.028 40.921 104.850 1.00 61.16 160 PRO C C 1
ATOM 1181 O O . PRO A 1 162 ? 3.028 39.676 104.828 1.00 60.61 160 PRO C O 1
ATOM 1185 N N . GLY A 1 163 ? 3.071 41.670 103.753 1.00 48.42 161 GLY C N 1
ATOM 1186 C CA . GLY A 1 163 ? 3.097 41.055 102.441 1.00 50.16 161 GLY C CA 1
ATOM 1187 C C . GLY A 1 163 ? 1.785 40.506 101.890 1.00 45.66 161 GLY C C 1
ATOM 1188 O O . GLY A 1 163 ? 1.784 39.940 100.812 1.00 46.19 161 GLY C O 1
ATOM 1189 N N . MET A 1 164 ? 0.679 40.699 102.599 1.00 47.72 162 MET C N 1
ATOM 1190 C CA . MET A 1 164 ? -0.636 40.315 102.076 1.00 48.70 162 MET C CA 1
ATOM 1191 C C . MET A 1 164 ? -1.474 41.532 101.703 1.00 49.16 162 MET C C 1
ATOM 1192 O O . MET A 1 164 ? -1.314 42.595 102.288 1.00 49.33 162 MET C O 1
ATOM 1197 N N . LYS A 1 165 ? -2.322 41.378 100.682 1.00 44.40 163 LYS C N 1
ATOM 1198 C CA . LYS A 1 165 ? -3.372 42.357 100.409 1.00 45.99 163 LYS C CA 1
ATOM 1199 C C . LYS A 1 165 ? -4.693 41.784 100.921 1.00 43.83 163 LYS C C 1
ATOM 1200 O O . LYS A 1 165 ? -4.882 40.584 100.914 1.00 42.02 163 LYS C O 1
ATOM 1206 N N . GLU A 1 166 ? -5.571 42.676 101.356 1.00 45.31 164 GLU C N 1
ATOM 1207 C CA . GLU A 1 166 ? -6.836 42.313 101.944 1.00 44.79 164 GLU C CA 1
ATOM 1208 C C . GLU A 1 166 ? -7.950 43.009 101.174 1.00 46.76 164 GLU C C 1
ATOM 1209 O O . GLU A 1 166 ? -7.898 44.225 100.984 1.00 49.13 164 GLU C O 1
ATOM 1215 N N . ILE A 1 167 ? -8.942 42.230 100.736 1.00 39.25 165 ILE C N 1
ATOM 1216 C CA . ILE A 1 167 ? -10.151 42.786 100.147 1.00 39.38 165 ILE C CA 1
ATOM 1217 C C . ILE A 1 167 ? -11.257 42.595 101.185 1.00 39.65 165 ILE C C 1
ATOM 1218 O O . ILE A 1 167 ? -11.604 41.456 101.495 1.00 38.49 165 ILE C O 1
ATOM 1223 N N . PRO A 1 168 ? -11.783 43.699 101.768 1.00 43.96 166 PRO C N 1
ATOM 1224 C CA . PRO A 1 168 ? -12.875 43.532 102.725 1.00 46.38 166 PRO C CA 1
ATOM 1225 C C . PRO A 1 168 ? -14.128 43.016 101.995 1.00 42.44 166 PRO C C 1
ATOM 1226 O O . PRO A 1 168 ? -14.436 43.494 100.924 1.00 44.09 166 PRO C O 1
ATOM 1230 N N . LEU A 1 169 ? -14.784 42.016 102.563 1.00 36.87 167 LEU C N 1
ATOM 1231 C CA . LEU A 1 169 ? -15.953 41.404 101.925 1.00 36.79 167 LEU C CA 1
ATOM 1232 C C . LEU A 1 169 ? -17.251 41.861 102.582 1.00 37.56 167 LEU C C 1
ATOM 1233 O O . LEU A 1 169 ? -18.095 42.442 101.927 1.00 37.29 167 LEU C O 1
ATOM 1238 N N . TYR A 1 170 ? -17.382 41.589 103.874 1.00 36.24 168 TYR C N 1
ATOM 1239 C CA . TYR A 1 170 ? -18.593 41.936 104.619 1.00 36.29 168 TYR C CA 1
ATOM 1240 C C . TYR A 1 170 ? -18.374 41.869 106.121 1.00 35.96 168 TYR C C 1
ATOM 1241 O O . TYR A 1 170 ? -17.396 41.266 106.581 1.00 35.62 168 TYR C O 1
ATOM 1250 N N . ASP A 1 171 ? -19.290 42.496 106.865 1.00 44.20 169 ASP C N 1
ATOM 1251 C CA . ASP A 1 171 ? -19.426 42.311 108.308 1.00 43.43 169 ASP C CA 1
ATOM 1252 C C . ASP A 1 171 ? -20.512 41.291 108.588 1.00 41.58 169 ASP C C 1
ATOM 1253 O O . ASP A 1 171 ? -21.646 41.441 108.103 1.00 45.13 169 ASP C O 1
ATOM 1258 N N . GLU A 1 172 ? -20.180 40.248 109.338 1.00 37.54 170 GLU C N 1
ATOM 1259 C CA . GLU A 1 172 ? -21.139 39.202 109.668 1.00 37.18 170 GLU C CA 1
ATOM 1260 C C . GLU A 1 172 ? -21.485 39.310 111.149 1.00 37.07 170 GLU C C 1
ATOM 1261 O O . GLU A 1 172 ? -20.597 39.187 111.992 1.00 36.90 170 GLU C O 1
ATOM 1267 N N . ASP A 1 173 ? -22.761 39.490 111.453 1.00 38.69 171 ASP C N 1
ATOM 1268 C CA . ASP A 1 173 ? -23.199 39.597 112.848 1.00 38.64 171 ASP C CA 1
ATOM 1269 C C . ASP A 1 173 ? -23.094 38.267 113.556 1.00 38.11 171 ASP C C 1
ATOM 1270 O O . ASP A 1 173 ? -23.159 37.206 112.918 1.00 37.84 171 ASP C O 1
ATOM 1275 N N . PHE A 1 174 ? -22.884 38.331 114.865 1.00 37.04 172 PHE C N 1
ATOM 1276 C CA . PHE A 1 174 ? -23.102 37.162 115.712 1.00 37.61 172 PHE C CA 1
ATOM 1277 C C . PHE A 1 174 ? -24.560 37.100 116.211 1.00 37.34 172 PHE C C 1
ATOM 1278 O O . PHE A 1 174 ? -25.316 38.067 116.110 1.00 38.25 172 PHE C O 1
ATOM 1286 N N . ILE A 1 175 ? -24.919 35.941 116.726 1.00 34.28 173 ILE C N 1
ATOM 1287 C CA . ILE A 1 175 ? -26.156 35.724 117.442 1.00 34.37 173 ILE C CA 1
ATOM 1288 C C . ILE A 1 175 ? -25.807 34.879 118.666 1.00 34.23 173 ILE C C 1
ATOM 1289 O O . ILE A 1 175 ? -24.892 34.069 118.631 1.00 34.05 173 ILE C O 1
ATOM 1294 N N . VAL A 1 176 ? -26.528 35.096 119.758 1.00 33.68 174 VAL C N 1
ATOM 1295 C CA . VAL A 1 176 ? -26.372 34.334 120.988 1.00 33.70 174 VAL C CA 1
ATOM 1296 C C . VAL A 1 176 ? -27.224 33.099 120.919 1.00 33.61 174 VAL C C 1
ATOM 1297 O O . VAL A 1 176 ? -28.401 33.162 120.523 1.00 33.66 174 VAL C O 1
ATOM 1301 N N . VAL A 1 177 ? -26.658 31.969 121.302 1.00 34.13 175 VAL C N 1
ATOM 1302 C CA . VAL A 1 177 ? -27.378 30.705 121.297 1.00 34.18 175 VAL C CA 1
ATOM 1303 C C . VAL A 1 177 ? -27.407 30.165 122.721 1.00 34.52 175 VAL C C 1
ATOM 1304 O O . VAL A 1 177 ? -26.359 30.054 123.364 1.00 34.70 175 VAL C O 1
ATOM 1308 N N . THR A 1 178 ? -28.587 29.793 123.192 1.00 34.17 176 THR C N 1
ATOM 1309 C CA . THR A 1 178 ? -28.776 29.276 124.545 1.00 34.62 176 THR C CA 1
ATOM 1310 C C . THR A 1 178 ? -29.655 28.053 124.514 1.00 34.87 176 THR C C 1
ATOM 1311 O O . THR A 1 178 ? -30.297 27.766 123.497 1.00 34.67 176 THR C O 1
ATOM 1315 N N . ALA A 1 179 ? -29.715 27.337 125.633 1.00 32.18 177 ALA C N 1
ATOM 1316 C CA . ALA A 1 179 ? -30.733 26.324 125.810 1.00 32.33 177 ALA C CA 1
ATOM 1317 C C . ALA A 1 179 ? 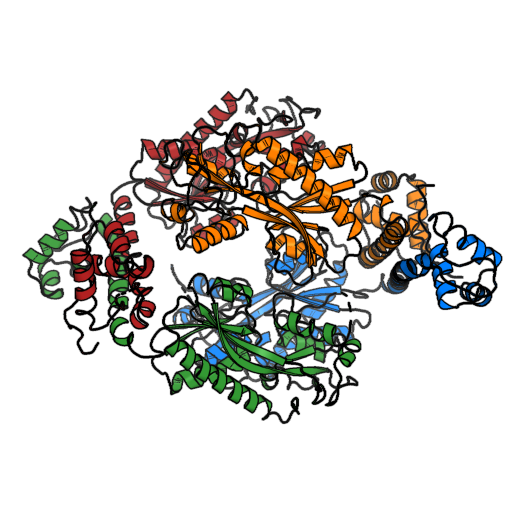-32.107 26.993 125.759 1.00 32.41 177 ALA C C 1
ATOM 1318 O O . ALA A 1 179 ? -32.275 28.161 126.138 1.00 32.42 177 ALA C O 1
ATOM 1320 N N . SER A 1 180 ? -33.083 26.247 125.282 1.00 37.17 178 SER C N 1
ATOM 1321 C CA . SER A 1 180 ? -34.476 26.708 125.229 1.00 38.22 178 SER C CA 1
ATOM 1322 C C . SER A 1 180 ? -35.019 27.334 126.534 1.00 38.64 178 SER C C 1
ATOM 1323 O O . SER A 1 180 ? -35.738 28.317 126.499 1.00 39.98 178 SER C O 1
ATOM 1326 N N . ASP A 1 181 ? -34.676 26.743 127.662 1.00 41.82 179 ASP C N 1
ATOM 1327 C CA . ASP A 1 181 ? -35.158 27.221 128.970 1.00 43.70 179 ASP C CA 1
ATOM 1328 C C . ASP A 1 181 ? -34.271 28.314 129.639 1.00 45.20 179 ASP C C 1
ATOM 1329 O O . ASP A 1 181 ? -34.508 28.698 130.773 1.00 44.57 179 ASP C O 1
ATOM 1334 N N . HIS A 1 182 ? -33.271 28.823 128.953 1.00 39.67 180 HIS C N 1
ATOM 1335 C CA . HIS A 1 182 ? -32.391 29.841 129.535 1.00 37.65 180 HIS C CA 1
ATOM 1336 C C . HIS A 1 182 ? -33.147 31.152 129.718 1.00 37.00 180 HIS C C 1
ATOM 1337 O O . HIS A 1 182 ? -34.010 31.500 128.910 1.00 36.46 180 HIS C O 1
ATOM 1344 N N . PRO A 1 183 ? -32.840 31.909 130.765 1.00 40.68 181 PRO C N 1
ATOM 1345 C CA . PRO A 1 183 ? -33.630 33.172 130.949 1.00 42.02 181 PRO C CA 1
ATOM 1346 C C . PRO A 1 183 ? -33.451 34.280 129.879 1.00 40.81 181 PRO C C 1
ATOM 1347 O O . PRO A 1 183 ? -34.345 35.121 129.704 1.00 40.31 181 PRO C O 1
ATOM 1351 N N . PHE A 1 184 ? -32.321 34.300 129.176 1.00 41.79 182 PHE C N 1
ATOM 1352 C CA . PHE A 1 184 ? -32.152 35.225 128.036 1.00 39.60 182 PHE C CA 1
ATOM 1353 C C . PHE A 1 184 ? -32.746 34.724 126.710 1.00 40.03 182 PHE C C 1
ATOM 1354 O O . PHE A 1 184 ? -32.730 35.465 125.699 1.00 37.29 182 PHE C O 1
ATOM 1362 N N . ALA A 1 185 ? -33.230 33.495 126.661 1.00 39.81 183 ALA C N 1
ATOM 1363 C CA . ALA A 1 185 ? -33.753 32.929 125.411 1.00 39.24 183 ALA C CA 1
ATOM 1364 C C . ALA A 1 185 ? -34.756 33.904 124.756 1.00 41.66 183 ALA C C 1
ATOM 1365 O O . ALA A 1 185 ? -35.686 34.383 125.419 1.00 39.97 183 ALA C O 1
ATOM 1367 N N . GLY A 1 186 ? -34.537 34.274 123.508 1.00 36.44 184 GLY C N 1
ATOM 1368 C CA . GLY A 1 186 ? -35.502 35.118 122.783 1.00 37.13 184 GLY C CA 1
ATOM 1369 C C . GLY A 1 186 ? -35.351 36.596 122.989 1.00 36.60 184 GLY C C 1
ATOM 1370 O O . GLY A 1 186 ? -35.963 37.372 122.281 1.00 36.21 184 GLY C O 1
ATOM 1371 N N . ARG A 1 187 ? -34.508 37.025 123.922 1.00 39.31 185 ARG C N 1
ATOM 1372 C CA . ARG A 1 187 ? -34.262 38.466 124.081 1.00 40.52 185 ARG C CA 1
ATOM 1373 C C . ARG A 1 187 ? -33.556 39.079 122.888 1.00 40.07 185 ARG C C 1
ATOM 1374 O O . ARG A 1 187 ? -32.659 38.465 122.329 1.00 38.42 185 ARG C O 1
ATOM 1382 N N . GLN A 1 188 ? -33.981 40.284 122.517 1.00 35.18 186 GLN C N 1
ATOM 1383 C CA . GLN A 1 188 ? -33.467 41.005 121.362 1.00 35.31 186 GLN C CA 1
ATOM 1384 C C . GLN A 1 188 ? -32.780 42.323 121.748 1.00 35.81 186 GLN C C 1
ATOM 1385 O O . GLN A 1 188 ? -32.405 43.108 120.881 1.00 36.17 186 GLN C O 1
ATOM 1391 N N . ASP A 1 189 ? -32.575 42.534 123.043 1.00 48.40 187 ASP C N 1
ATOM 1392 C CA . ASP A 1 189 ? -32.123 43.818 123.579 1.00 47.81 187 ASP C CA 1
ATOM 1393 C C . ASP A 1 189 ? -30.936 43.662 124.550 1.00 47.02 187 ASP C C 1
ATOM 1394 O O . ASP A 1 189 ? -30.752 44.489 125.429 1.00 47.17 187 ASP C O 1
ATOM 1399 N N . LEU A 1 190 ? -30.132 42.610 124.416 1.00 42.06 188 LEU C N 1
ATOM 1400 C CA . LEU A 1 190 ? -29.027 42.390 125.362 1.00 39.46 188 LEU C CA 1
ATOM 1401 C C . LEU A 1 190 ? -27.978 43.484 125.204 1.00 40.66 188 LEU C C 1
ATOM 1402 O O . LEU A 1 190 ? -27.754 43.987 124.108 1.00 41.32 188 LEU C O 1
ATOM 1407 N N . GLU A 1 191 ? -27.335 43.844 126.300 1.00 46.26 189 GLU C N 1
ATOM 1408 C CA . GLU A 1 191 ? -26.127 44.672 126.280 1.00 44.96 189 GLU C CA 1
ATOM 1409 C C . GLU A 1 191 ? -24.951 43.743 126.371 1.00 45.95 189 GLU C C 1
ATOM 1410 O O . GLU A 1 191 ? -25.094 42.591 126.753 1.00 45.90 189 GLU C O 1
ATOM 1416 N N . LEU A 1 192 ? -23.763 44.228 126.017 1.00 48.93 190 LEU C N 1
ATOM 1417 C CA . LEU A 1 192 ? -22.549 43.389 126.062 1.00 48.95 190 LEU C CA 1
ATOM 1418 C C . LEU A 1 192 ? -22.288 42.815 127.450 1.00 48.53 190 LEU C C 1
ATOM 1419 O O . LEU A 1 192 ? -21.875 41.664 127.589 1.00 47.08 190 LEU C O 1
ATOM 1424 N N . SER A 1 193 ? -22.591 43.597 128.474 1.00 53.99 191 SER C N 1
ATOM 1425 C CA . SER A 1 193 ? -22.505 43.148 129.867 1.00 52.56 191 SER C CA 1
ATOM 1426 C C . SER A 1 193 ? -23.324 41.885 130.211 1.00 53.35 191 SER C C 1
ATOM 1427 O O . SER A 1 193 ? -22.992 41.184 131.166 1.00 54.73 191 SER C O 1
ATOM 1430 N N . ALA A 1 194 ? -24.356 41.569 129.431 1.00 44.55 192 ALA C N 1
ATOM 1431 C CA . ALA A 1 194 ? -25.057 40.297 129.584 1.00 41.66 192 ALA C CA 1
ATOM 1432 C C . ALA A 1 194 ? -24.151 39.063 129.461 1.00 42.44 192 ALA C C 1
ATOM 1433 O O . ALA A 1 194 ? -24.452 37.988 130.001 1.00 43.88 192 ALA C O 1
ATOM 1435 N N . LEU A 1 195 ? -23.032 39.209 128.761 1.00 44.30 193 LEU C N 1
ATOM 1436 C CA . LEU A 1 195 ? -22.074 38.106 128.619 1.00 46.44 193 LEU C CA 1
ATOM 1437 C C . LEU A 1 195 ? -21.522 37.612 129.959 1.00 45.00 193 LEU C C 1
ATOM 1438 O O . LEU A 1 195 ? -21.215 36.422 130.092 1.00 43.68 193 LEU C O 1
ATOM 1443 N N . GLU A 1 196 ? -21.424 38.513 130.939 1.00 59.96 194 GLU C N 1
ATOM 1444 C CA . GLU A 1 196 ? -21.002 38.187 132.325 1.00 64.13 194 GLU C CA 1
ATOM 1445 C C . GLU A 1 196 ? -21.878 37.076 132.948 1.00 62.32 194 GLU C C 1
ATOM 1446 O O . GLU A 1 196 ? -21.417 36.263 133.740 1.00 57.03 194 GLU C O 1
ATOM 1452 N N . ASP A 1 197 ? -23.160 37.098 132.593 1.00 63.89 195 ASP C N 1
ATOM 1453 C CA . ASP A 1 197 ? -24.140 36.182 133.144 1.00 64.34 195 ASP C CA 1
ATOM 1454 C C . ASP A 1 197 ? -24.256 34.860 132.396 1.00 71.44 195 ASP C C 1
ATOM 1455 O O . ASP A 1 197 ? -25.094 34.038 132.760 1.00 73.52 195 ASP C O 1
ATOM 1460 N N . LEU A 1 198 ? -23.444 34.648 131.356 1.00 55.89 196 LEU C N 1
ATOM 1461 C CA . LEU A 1 198 ? -23.454 33.389 130.602 1.00 54.97 196 LEU C CA 1
ATOM 1462 C C . LEU A 1 198 ? -22.246 32.567 130.985 1.00 53.58 196 LEU C C 1
ATOM 1463 O O . LEU A 1 198 ? -21.186 33.126 131.243 1.00 48.46 196 LEU C O 1
ATOM 1468 N N . ASP A 1 199 ? -22.404 31.247 131.004 1.00 52.17 197 ASP C N 1
ATOM 1469 C CA . ASP A 1 199 ? -21.245 30.352 131.003 1.00 54.51 197 ASP C CA 1
ATOM 1470 C C . ASP A 1 199 ? -20.950 30.082 129.540 1.00 53.78 197 ASP C C 1
ATOM 1471 O O . ASP A 1 199 ? -21.600 29.243 128.926 1.00 50.02 197 ASP C O 1
ATOM 1476 N N . LEU A 1 200 ? -20.011 30.844 128.962 1.00 46.10 198 LEU C N 1
ATOM 1477 C CA . LEU A 1 200 ? -19.711 30.743 127.557 1.00 45.68 198 LEU C CA 1
ATOM 1478 C C . LEU A 1 200 ? -18.915 29.486 127.256 1.00 47.40 198 LEU C C 1
ATOM 1479 O O . LEU A 1 200 ? -17.937 29.212 127.931 1.00 43.62 198 LEU C O 1
ATOM 1484 N N . LEU A 1 201 ? -19.380 28.709 126.277 1.00 44.70 199 LEU C N 1
ATOM 1485 C CA . LEU A 1 201 ? -18.646 27.550 125.761 1.00 46.48 199 LEU C CA 1
ATOM 1486 C C . LEU A 1 201 ? -18.101 27.982 124.423 1.00 48.08 199 LEU C C 1
ATOM 1487 O O . LEU A 1 201 ? -18.858 28.391 123.530 1.00 46.23 199 LEU C O 1
ATOM 1492 N N . LEU A 1 202 ? -16.789 27.900 124.286 1.00 40.12 200 LEU C N 1
ATOM 1493 C CA . LEU A 1 202 ? -16.088 28.402 123.116 1.00 41.71 200 LEU C CA 1
ATOM 1494 C C . LEU A 1 202 ? -15.378 27.297 122.354 1.00 42.50 200 LEU C C 1
ATOM 1495 O O . LEU A 1 202 ? -15.071 26.235 122.911 1.00 46.32 200 LEU C O 1
ATOM 1500 N N . LEU A 1 203 ? -15.114 27.557 121.089 1.00 39.42 201 LEU C N 1
ATOM 1501 C CA . LEU A 1 203 ? -14.163 26.747 120.345 1.00 40.26 201 LEU C CA 1
ATOM 1502 C C . LEU A 1 203 ? -12.778 26.954 121.005 1.00 41.09 201 LEU C C 1
ATOM 1503 O O . LEU A 1 203 ? -12.585 27.943 121.703 1.00 40.58 201 LEU C O 1
ATOM 1508 N N . ASP A 1 204 ? -11.847 26.033 120.799 1.00 44.85 202 ASP C N 1
ATOM 1509 C CA A ASP A 1 204 ? -10.478 26.144 121.339 0.56 47.37 202 ASP C CA 1
ATOM 1510 C CA B ASP A 1 204 ? -10.498 26.178 121.383 0.44 47.75 202 ASP C CA 1
ATOM 1511 C C . ASP A 1 204 ? -9.753 27.388 120.790 1.00 47.83 202 ASP C C 1
ATOM 1512 O O . ASP A 1 204 ? -10.214 28.020 119.849 1.00 43.45 202 ASP C O 1
ATOM 1521 N N . ASP A 1 205 ? -8.588 27.653 121.337 1.00 57.97 203 ASP C N 1
ATOM 1522 C CA . ASP A 1 205 ? -7.797 28.821 121.018 1.00 63.60 203 ASP C CA 1
ATOM 1523 C C . ASP A 1 205 ? -7.387 29.026 119.605 1.00 61.90 203 ASP C C 1
ATOM 1524 O O . ASP A 1 205 ? -7.155 30.134 119.178 1.00 66.07 203 ASP C O 1
ATOM 1529 N N . GLY A 1 206 ? -7.246 27.947 118.888 1.00 51.74 204 GLY C N 1
ATOM 1530 C CA . GLY A 1 206 ? -6.845 28.027 117.487 1.00 47.16 204 GLY C CA 1
ATOM 1531 C C . GLY A 1 206 ? -7.855 28.686 116.538 1.00 52.94 204 GLY C C 1
ATOM 1532 O O . GLY A 1 206 ? -7.504 28.992 115.376 1.00 45.16 204 GLY C O 1
ATOM 1533 N N . HIS A 1 207 ? -9.086 28.930 116.995 1.00 45.23 205 HIS C N 1
ATOM 1534 C CA . HIS A 1 207 ? -10.142 29.472 116.137 1.00 44.43 205 HIS C CA 1
ATOM 1535 C C . HIS A 1 207 ? -10.284 30.955 116.367 1.00 42.16 205 HIS C C 1
ATOM 1536 O O . HIS A 1 207 ? -10.370 31.394 117.507 1.00 41.11 205 HIS C O 1
ATOM 1543 N N . SER A 1 208 ? -10.313 31.743 115.294 1.00 38.12 206 SER C N 1
ATOM 1544 C CA . SER A 1 208 ? -10.532 33.200 115.418 1.00 40.81 206 SER C CA 1
ATOM 1545 C C . SER A 1 208 ? -11.874 33.573 116.119 1.00 40.25 206 SER C C 1
ATOM 1546 O O . SER A 1 208 ? -11.966 34.620 116.763 1.00 40.85 206 SER C O 1
ATOM 1549 N N . LEU A 1 209 ? -12.898 32.725 115.987 1.00 36.61 207 LEU C N 1
ATOM 1550 C CA . LEU A 1 209 ? -14.162 32.973 116.686 1.00 37.23 207 LEU C CA 1
ATOM 1551 C C . LEU A 1 209 ? -13.992 32.978 118.219 1.00 36.66 207 LEU C C 1
ATOM 1552 O O . LEU A 1 209 ? -14.627 33.772 118.909 1.00 36.65 207 LEU C O 1
ATOM 1557 N N . HIS A 1 210 ? -13.179 32.068 118.756 1.00 39.82 208 HIS C N 1
ATOM 1558 C CA . HIS A 1 210 ? -12.786 32.119 120.182 1.00 42.35 208 HIS C CA 1
ATOM 1559 C C . HIS A 1 210 ? -12.304 33.533 120.573 1.00 41.48 208 HIS C C 1
ATOM 1560 O O . HIS A 1 210 ? -12.875 34.177 121.451 1.00 42.59 208 HIS C O 1
ATOM 1567 N N . ASP A 1 211 ? -11.277 34.005 119.886 1.00 47.83 209 ASP C N 1
ATOM 1568 C CA . ASP A 1 211 ? -10.649 35.301 120.188 1.00 48.54 209 ASP C CA 1
ATOM 1569 C C . ASP A 1 211 ? -11.638 36.452 120.044 1.00 46.48 209 ASP C C 1
ATOM 1570 O O . ASP A 1 211 ? -11.606 37.401 120.812 1.00 48.13 209 ASP C O 1
ATOM 1575 N N . GLN A 1 212 ? -12.516 36.370 119.054 1.00 40.67 210 GLN C N 1
ATOM 1576 C CA . GLN A 1 212 ? -13.504 37.430 118.842 1.00 40.79 210 GLN C CA 1
ATOM 1577 C C . GLN A 1 212 ? -14.519 37.528 119.961 1.00 40.47 210 GLN C C 1
ATOM 1578 O O . GLN A 1 212 ? -14.905 38.639 120.348 1.00 39.84 210 GLN C O 1
ATOM 1584 N N . ILE A 1 213 ? -14.936 36.376 120.488 1.00 38.60 211 ILE C N 1
ATOM 1585 C CA . ILE A 1 213 ? -15.887 36.340 121.590 1.00 39.33 211 ILE C CA 1
ATOM 1586 C C . ILE A 1 213 ? -15.192 36.840 122.855 1.00 39.74 211 ILE C C 1
ATOM 1587 O O . ILE A 1 213 ? -15.756 37.642 123.597 1.00 39.96 211 ILE C O 1
ATOM 1592 N N . VAL A 1 214 ? -13.960 36.411 123.075 1.00 42.01 212 VAL C N 1
ATOM 1593 C CA . VAL A 1 214 ? -13.174 36.925 124.214 1.00 46.48 212 VAL C CA 1
ATOM 1594 C C . VAL A 1 214 ? -13.063 38.450 124.154 1.00 48.65 212 VAL C C 1
ATOM 1595 O O . VAL A 1 214 ? -13.281 39.107 125.178 1.00 48.97 212 VAL C O 1
ATOM 1599 N N . ASP A 1 215 ? -12.790 39.023 122.973 1.00 53.45 213 ASP C N 1
ATOM 1600 C CA A ASP A 1 215 ? -12.700 40.488 122.852 0.56 54.12 213 ASP C CA 1
ATOM 1601 C CA B ASP A 1 215 ? -12.701 40.488 122.852 0.44 53.93 213 ASP C CA 1
ATOM 1602 C C . ASP A 1 215 ? -14.021 41.205 123.135 1.00 52.78 213 ASP C C 1
ATOM 1603 O O . ASP A 1 215 ? -14.044 42.329 123.645 1.00 54.61 213 ASP C O 1
ATOM 1609 N N . LEU A 1 216 ? -15.119 40.557 122.773 1.00 46.37 214 LEU C N 1
ATOM 1610 C CA . LEU A 1 216 ? -16.441 41.102 123.037 1.00 50.59 214 LEU C CA 1
ATOM 1611 C C . LEU A 1 216 ? -16.686 41.195 124.542 1.00 49.32 214 LEU C C 1
ATOM 1612 O O . LEU A 1 216 ? -17.234 42.175 125.019 1.00 46.93 214 LEU C O 1
ATOM 1617 N N . CYS A 1 217 ? -16.297 40.148 125.267 1.00 50.50 215 CYS C N 1
ATOM 1618 C CA . CYS A 1 217 ? -16.386 40.129 126.727 1.00 50.46 215 CYS C CA 1
ATOM 1619 C C . CYS A 1 217 ? -15.554 41.251 127.358 1.00 51.82 215 CYS C C 1
ATOM 1620 O O . CYS A 1 217 ? -16.031 41.895 128.300 1.00 54.23 215 CYS C O 1
ATOM 1623 N N . ARG A 1 218 ? -14.359 41.519 126.823 1.00 55.68 216 ARG C N 1
ATOM 1624 C CA . ARG A 1 218 ? -13.509 42.606 127.342 1.00 63.74 216 ARG C CA 1
ATOM 1625 C C . ARG A 1 218 ? -14.139 44.002 127.133 1.00 63.44 216 ARG C C 1
ATOM 1626 O O . ARG A 1 218 ? -14.105 44.850 128.030 1.00 67.79 216 ARG C O 1
ATOM 1634 N N . ARG A 1 219 ? -14.738 44.222 125.975 1.00 63.98 217 ARG C N 1
ATOM 1635 C CA . ARG A 1 219 ? -15.503 45.445 125.737 1.00 72.29 217 ARG C CA 1
ATOM 1636 C C . ARG A 1 219 ? -16.660 45.617 126.737 1.00 66.53 217 ARG C C 1
ATOM 1637 O O . ARG A 1 219 ? -16.897 46.717 127.224 1.00 90.93 217 ARG C O 1
ATOM 1645 N N . GLY A 1 220 ? -17.360 44.526 127.043 1.00 77.43 218 GLY C N 1
ATOM 1646 C CA . GLY A 1 220 ? -18.415 44.524 128.073 1.00 89.76 218 GLY C CA 1
ATOM 1647 C C . GLY A 1 220 ? -17.955 44.742 129.508 1.00 89.46 218 GLY C C 1
ATOM 1648 O O . GLY A 1 220 ? -18.736 45.238 130.329 1.00 81.96 218 GLY C O 1
ATOM 1649 N N . ASP A 1 221 ?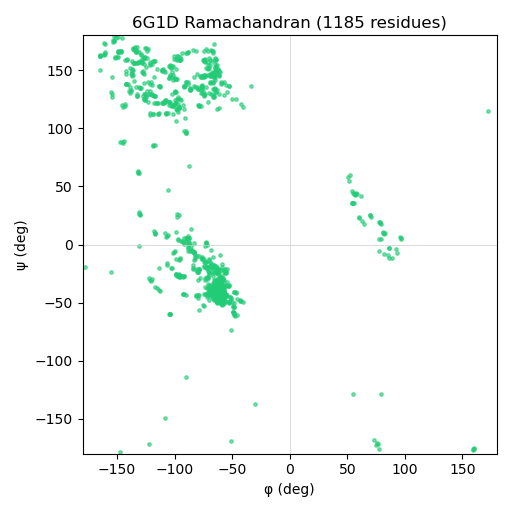 -16.697 44.367 129.798 1.00 98.81 219 ASP C N 1
ATOM 1650 C CA . ASP A 1 221 ? -16.042 44.572 131.094 1.00 93.91 219 ASP C CA 1
ATOM 1651 C C . ASP A 1 221 ? -15.319 45.906 131.104 1.00 97.73 219 ASP C C 1
ATOM 1652 O O . ASP A 1 221 ? -15.801 46.874 131.685 1.00 97.88 219 ASP C O 1
ATOM 1657 N N . VAL A 1 231 ? -11.639 22.658 131.984 1.00 64.59 229 VAL C N 1
ATOM 1658 C CA . VAL A 1 231 ? -12.354 23.486 130.941 1.00 56.53 229 VAL C CA 1
ATOM 1659 C C . VAL A 1 231 ? -12.827 22.843 129.578 1.00 55.77 229 VAL C C 1
ATOM 1660 O O . VAL A 1 231 ? -12.128 22.388 128.662 1.00 55.72 229 VAL C O 1
ATOM 1664 N N . THR A 1 232 ? -14.148 22.859 129.508 1.00 45.45 230 THR C N 1
ATOM 1665 C CA . THR A 1 232 ? -14.892 22.382 128.330 1.00 43.65 230 THR C CA 1
ATOM 1666 C C . THR A 1 232 ? -14.530 23.208 127.088 1.00 47.65 230 THR C C 1
ATOM 1667 O O . THR A 1 232 ? -14.756 24.403 127.047 1.00 48.62 230 THR C O 1
ATOM 1671 N N A ARG A 1 233 ? -13.974 22.519 126.092 0.57 47.89 231 ARG C N 1
ATOM 1672 N N B ARG A 1 233 ? -13.974 22.522 126.092 0.43 47.18 231 ARG C N 1
ATOM 1673 C CA A ARG A 1 233 ? -13.480 23.112 124.825 0.57 45.82 231 ARG C CA 1
ATOM 1674 C CA B ARG A 1 233 ? -13.468 23.083 124.830 0.43 45.22 231 ARG C CA 1
ATOM 1675 C C A ARG A 1 233 ? -13.898 22.210 123.665 0.57 44.23 231 ARG C C 1
ATOM 1676 C C B ARG A 1 233 ? -13.927 22.203 123.669 0.43 44.18 231 ARG C C 1
ATOM 1677 O O A ARG A 1 233 ? -13.814 20.988 123.758 0.57 43.56 231 ARG C O 1
ATOM 1678 O O B ARG A 1 233 ? -13.851 20.978 123.765 0.43 43.89 231 ARG C O 1
ATOM 1693 N N . ALA A 1 234 ? -14.264 22.816 122.542 1.00 42.71 232 ALA C N 1
ATOM 1694 C CA . ALA A 1 234 ? -14.679 22.078 121.359 1.00 41.00 232 ALA C CA 1
ATOM 1695 C C 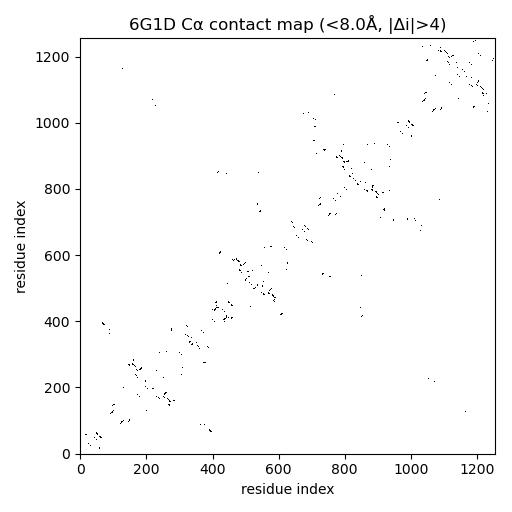. ALA A 1 234 ? -13.946 22.525 120.118 1.00 41.15 232 ALA C C 1
ATOM 1696 O O . ALA A 1 234 ? -13.527 23.660 120.036 1.00 38.32 232 ALA C O 1
ATOM 1698 N N . SER A 1 235 ? -13.832 21.642 119.133 1.00 43.36 233 SER C N 1
ATOM 1699 C CA . SER A 1 235 ? -13.251 21.994 117.864 1.00 44.49 233 SER C CA 1
ATOM 1700 C C . SER A 1 235 ? -14.281 22.366 116.782 1.00 43.54 233 SER C C 1
ATOM 1701 O O . SER A 1 235 ? -13.878 22.929 115.780 1.00 43.78 233 SER C O 1
ATOM 1704 N N . SER A 1 236 ? -15.570 22.091 116.994 1.00 37.44 234 SER C N 1
ATOM 1705 C CA . SER A 1 236 ? -16.612 22.458 116.034 1.00 37.99 234 SER C CA 1
ATOM 1706 C C . SER A 1 236 ? -17.862 23.033 116.708 1.00 37.31 234 SER C C 1
ATOM 1707 O O . SER A 1 236 ? -18.212 22.673 117.834 1.00 37.13 234 SER C O 1
ATOM 1710 N N . LEU A 1 237 ? -18.546 23.893 115.975 1.00 35.90 235 LEU C N 1
ATOM 1711 C CA . LEU A 1 237 ? -19.785 24.474 116.421 1.00 35.95 235 LEU C CA 1
ATOM 1712 C C . LEU A 1 237 ? -20.871 23.438 116.667 1.00 35.25 235 LEU C C 1
ATOM 1713 O O . LEU A 1 237 ? -21.655 23.613 117.577 1.00 35.65 235 LEU C O 1
ATOM 1718 N N . THR A 1 238 ? -20.894 22.346 115.911 1.00 34.13 236 THR C N 1
ATOM 1719 C CA . THR A 1 238 ? -21.902 21.317 116.120 1.00 37.08 236 THR C CA 1
ATOM 1720 C C . THR A 1 238 ? -21.750 20.671 117.505 1.00 36.34 236 THR C C 1
ATOM 1721 O O . THR A 1 238 ? -22.755 20.417 118.192 1.00 35.22 236 THR C O 1
ATOM 1725 N N . THR A 1 239 ? -20.511 20.432 117.932 1.00 32.38 237 THR C N 1
ATOM 1726 C CA . THR A 1 239 ? -20.263 19.928 119.280 1.00 32.79 237 THR C CA 1
ATOM 1727 C C . THR A 1 239 ? -20.687 20.945 120.331 1.00 32.65 237 THR C C 1
ATOM 1728 O O . THR A 1 239 ? -21.311 20.585 121.329 1.00 32.86 237 THR C O 1
ATOM 1732 N N . VAL A 1 240 ? -20.411 22.210 120.098 1.00 33.57 238 VAL C N 1
ATOM 1733 C CA . VAL A 1 240 ? -20.813 23.249 121.035 1.00 33.46 238 VAL C CA 1
ATOM 1734 C C . VAL A 1 240 ? -22.359 23.247 121.193 1.00 33.50 238 VAL C C 1
ATOM 1735 O O . VAL A 1 240 ? -22.881 23.335 122.318 1.00 33.73 238 VAL C O 1
ATOM 1739 N N . MET A 1 241 ? -23.076 23.079 120.093 1.00 37.07 239 MET C N 1
ATOM 1740 C CA . MET A 1 241 ? -24.528 23.088 120.140 1.00 37.06 239 MET C CA 1
ATOM 1741 C C . MET A 1 241 ? -25.047 21.967 121.026 1.00 37.77 239 MET C C 1
ATOM 1742 O O . MET A 1 241 ? -25.978 22.162 121.783 1.00 37.92 239 MET C O 1
ATOM 1747 N N . GLN A 1 242 ? -24.439 20.798 120.942 1.00 32.50 240 GLN C N 1
ATOM 1748 C CA . GLN A 1 242 ? -24.868 19.684 121.786 1.00 32.96 240 GLN C CA 1
ATOM 1749 C C . GLN A 1 242 ? -24.672 20.013 123.270 1.00 33.11 240 GLN C C 1
ATOM 1750 O O . GLN A 1 242 ? -25.496 19.634 124.136 1.00 33.43 240 GLN C O 1
ATOM 1756 N N . LEU A 1 243 ? -23.557 20.705 123.579 1.00 34.48 241 LEU C N 1
ATOM 1757 C CA . LEU A 1 243 ? -23.278 21.110 124.965 1.00 34.56 241 LEU C CA 1
ATOM 1758 C C . LEU A 1 243 ? -24.332 22.136 125.439 1.00 34.49 241 LEU C C 1
ATOM 1759 O O . LEU A 1 243 ? -24.814 22.069 126.586 1.00 34.80 241 LEU C O 1
ATOM 1764 N N . VAL A 1 244 ? -24.714 23.048 124.534 1.00 33.78 242 VAL C N 1
ATOM 1765 C CA . VAL A 1 244 ? -25.702 24.061 124.850 1.00 33.60 242 VAL C CA 1
ATOM 1766 C C . VAL A 1 244 ? -27.066 23.416 125.094 1.00 34.01 242 VAL C C 1
ATOM 1767 O O . VAL A 1 244 ? -27.754 23.770 126.062 1.00 34.24 242 VAL C O 1
ATOM 1771 N N . VAL A 1 245 ? -27.456 22.459 124.244 1.00 32.57 243 VAL C N 1
ATOM 1772 C CA . VAL A 1 245 ? -28.759 21.758 124.410 1.00 32.82 243 VAL C CA 1
ATOM 1773 C C . VAL A 1 245 ? -28.785 21.057 125.751 1.00 33.30 243 VAL C C 1
ATOM 1774 O O . VAL A 1 245 ? -29.813 21.103 126.446 1.00 33.68 243 VAL C O 1
ATOM 1778 N N . ALA A 1 246 ? -27.656 20.449 126.142 1.00 34.15 244 ALA C N 1
ATOM 1779 C CA . ALA A 1 246 ? -27.553 19.755 127.416 1.00 34.59 244 ALA C CA 1
ATOM 1780 C C . ALA A 1 246 ? -27.493 20.660 128.650 1.00 34.47 244 ALA C C 1
ATOM 1781 O O . ALA A 1 246 ? -27.380 20.139 129.776 1.00 34.78 244 ALA C O 1
ATOM 1783 N N . GLY A 1 247 ? -27.563 21.989 128.464 1.00 36.27 245 GLY C N 1
ATOM 1784 C CA . GLY A 1 247 ? -27.566 22.950 129.576 1.00 37.19 245 GLY C CA 1
ATOM 1785 C C . GLY A 1 247 ? -26.197 23.225 130.192 1.00 36.44 245 GLY C C 1
ATOM 1786 O O . GLY A 1 247 ? -26.127 23.760 131.270 1.00 38.19 245 GLY C O 1
ATOM 1787 N N . LEU A 1 248 ? -25.116 22.908 129.480 1.00 36.52 246 LEU C N 1
ATOM 1788 C CA . LEU A 1 248 ? -23.773 23.128 130.001 1.00 37.96 246 LEU C CA 1
ATOM 1789 C C . LEU A 1 248 ? -23.265 24.542 129.759 1.00 39.10 246 LEU C C 1
ATOM 1790 O O . LEU A 1 248 ? -22.237 24.897 130.289 1.00 36.71 246 LEU C O 1
ATOM 1795 N N . GLY A 1 249 ? -24.011 25.368 129.028 1.00 34.74 247 GLY C N 1
ATOM 1796 C CA . GLY A 1 249 ? -23.570 26.721 128.725 1.00 34.44 247 GLY C CA 1
ATOM 1797 C C . GLY A 1 249 ? -24.267 27.351 127.542 1.00 33.97 247 GLY C C 1
ATOM 1798 O O . GLY A 1 249 ? -25.204 26.790 126.979 1.00 33.93 247 GLY C O 1
ATOM 1799 N N . SER A 1 250 ? -23.808 28.538 127.191 1.00 36.00 248 SER C N 1
ATOM 1800 C CA . SER A 1 250 ? -24.328 29.294 126.057 1.00 35.41 248 SER C CA 1
ATOM 1801 C C . SER A 1 250 ? -23.159 29.594 125.117 1.00 35.11 248 SER C C 1
ATOM 1802 O O . SER A 1 250 ? -21.998 29.403 125.500 1.00 35.96 248 SER C O 1
ATOM 1805 N N . THR A 1 251 ? -23.460 30.060 123.908 1.00 36.78 249 THR C N 1
ATOM 1806 C CA . THR A 1 251 ? -22.395 30.500 123.006 1.00 37.22 249 THR C CA 1
ATOM 1807 C C . THR A 1 251 ? -22.841 31.593 122.048 1.00 36.21 249 THR C C 1
ATOM 1808 O O . THR A 1 251 ? -23.984 32.056 122.108 1.00 36.96 249 THR C O 1
ATOM 1812 N N . LEU A 1 252 ? -21.933 32.043 121.204 1.00 35.98 250 LEU C N 1
ATOM 1813 C CA . LEU A 1 252 ? -22.241 32.927 120.081 1.00 36.76 250 LEU C CA 1
ATOM 1814 C C . LEU A 1 252 ? -21.769 32.270 118.800 1.00 37.27 250 LEU C C 1
ATOM 1815 O O . LEU A 1 252 ? -20.694 31.648 118.767 1.00 36.57 250 LEU C O 1
ATOM 1820 N N . VAL A 1 253 ? -22.577 32.386 117.747 1.00 35.09 251 VAL C N 1
ATOM 1821 C CA . VAL A 1 253 ? -22.185 31.880 116.433 1.00 34.97 251 VAL C CA 1
ATOM 1822 C C . VAL A 1 253 ? -22.399 32.963 115.374 1.00 34.96 251 VAL C C 1
ATOM 1823 O O . VAL A 1 253 ? -23.196 33.896 115.561 1.00 35.07 251 VAL C O 1
ATOM 1827 N N . PRO A 1 254 ? -21.699 32.854 114.248 1.00 33.60 252 PRO C N 1
ATOM 1828 C CA . PRO A 1 254 ? -21.966 33.777 113.142 1.00 33.71 252 PRO C CA 1
ATOM 1829 C C . PRO A 1 254 ? -23.330 33.482 112.544 1.00 33.75 252 PRO C C 1
ATOM 1830 O O . PRO A 1 254 ? -23.729 32.309 112.520 1.00 33.63 252 PRO C O 1
ATOM 1834 N N . ILE A 1 255 ? -24.029 34.510 112.069 1.00 32.15 253 ILE C N 1
ATOM 1835 C CA . ILE A 1 255 ? -25.400 34.283 111.570 1.00 32.34 253 ILE C CA 1
ATOM 1836 C C . ILE A 1 255 ? -25.506 33.297 110.408 1.00 32.33 253 ILE C C 1
ATOM 1837 O O . ILE A 1 255 ? -26.531 32.614 110.294 1.00 32.40 253 ILE C O 1
ATOM 1842 N N . SER A 1 256 ? -24.459 33.182 109.583 1.00 33.34 254 SER C N 1
ATOM 1843 C CA . SER A 1 256 ? -24.463 32.200 108.485 1.00 33.39 254 SER C CA 1
ATOM 1844 C C . SER A 1 256 ? -24.575 30.770 108.987 1.00 33.14 254 SER C C 1
ATOM 1845 O O . SER A 1 256 ? -25.045 29.919 108.265 1.00 33.25 254 SER C O 1
ATOM 1848 N N . ALA A 1 257 ? -24.161 30.505 110.215 1.00 32.06 255 ALA C N 1
ATOM 1849 C CA . ALA A 1 257 ? -24.317 29.178 110.798 1.00 31.99 255 ALA C CA 1
ATOM 1850 C C . ALA A 1 257 ? -25.791 28.798 111.190 1.00 32.07 255 ALA C C 1
ATOM 1851 O O . ALA A 1 257 ? -26.094 27.625 111.390 1.00 32.14 255 ALA C O 1
ATOM 1853 N N . ILE A 1 258 ? -26.664 29.779 111.343 1.00 33.03 256 ILE C N 1
ATOM 1854 C CA . ILE A 1 258 ? -27.998 29.540 111.916 1.00 33.16 256 ILE C CA 1
ATOM 1855 C C . ILE A 1 258 ? -28.749 28.345 111.291 1.00 33.32 256 ILE C C 1
ATOM 1856 O O . ILE A 1 258 ? -29.141 27.429 112.018 1.00 33.34 256 ILE C O 1
ATOM 1861 N N . PRO A 1 259 ? -28.896 28.318 109.958 1.00 34.63 257 PRO C N 1
ATOM 1862 C CA . PRO A 1 259 ? -29.708 27.236 109.415 1.00 35.26 257 PRO C CA 1
ATOM 1863 C C . PRO A 1 259 ? -29.075 25.867 109.548 1.00 36.65 257 PRO C C 1
ATOM 1864 O O . PRO A 1 259 ? -29.784 24.872 109.435 1.00 36.83 257 PRO C O 1
ATOM 1868 N N . TRP A 1 260 ? -27.768 25.810 109.756 1.00 35.72 258 TRP C N 1
ATOM 1869 C CA . TRP A 1 260 ? -27.043 24.541 109.808 1.00 37.47 258 TRP C CA 1
ATOM 1870 C C . TRP A 1 260 ? -26.857 23.991 111.216 1.00 38.38 258 TRP C C 1
ATOM 1871 O O . TRP A 1 260 ? -26.656 22.808 111.368 1.00 41.37 258 TRP C O 1
ATOM 1882 N N . GLU A 1 261 ? -26.836 24.880 112.204 1.00 38.71 259 GLU C N 1
ATOM 1883 C CA . GLU A 1 261 ? -26.451 24.545 113.562 1.00 42.35 259 GLU C CA 1
ATOM 1884 C C . GLU A 1 261 ? -27.547 24.823 114.618 1.00 40.63 259 GLU C C 1
ATOM 1885 O O . GLU A 1 261 ? -27.578 24.167 115.644 1.00 43.62 259 GLU C O 1
ATOM 1891 N N . CYS A 1 262 ? -28.388 25.838 114.393 1.00 43.59 260 CYS C N 1
ATOM 1892 C CA . CYS A 1 262 ? -29.233 26.425 115.460 1.00 46.88 260 CYS C CA 1
ATOM 1893 C C . CYS A 1 262 ? -30.713 26.138 115.378 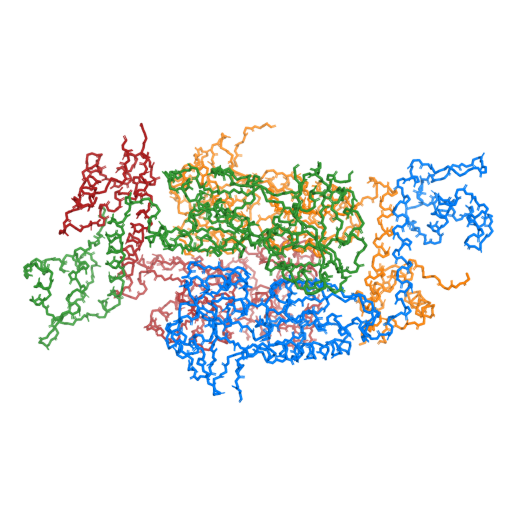1.00 48.19 260 CYS C C 1
ATOM 1894 O O . CYS A 1 262 ? -31.468 26.758 116.148 1.00 49.09 260 CYS C O 1
ATOM 1897 N N . THR A 1 263 ? -31.122 25.237 114.505 1.00 46.58 261 THR C N 1
ATOM 1898 C CA . THR A 1 263 ? -32.548 24.900 114.337 1.00 55.99 261 THR C CA 1
ATOM 1899 C C . THR A 1 263 ? -32.995 23.629 115.046 1.00 55.31 261 THR C C 1
ATOM 1900 O O . THR A 1 263 ? -34.166 23.306 115.032 1.00 68.49 261 THR C O 1
ATOM 1904 N N A ARG A 1 264 ? -32.088 22.932 115.684 0.47 62.66 262 ARG C N 1
ATOM 1905 N N B ARG A 1 264 ? -32.088 22.968 115.743 0.53 62.65 262 ARG C N 1
ATOM 1906 C CA A ARG A 1 264 ? -32.426 21.723 116.423 0.47 57.59 262 ARG C CA 1
ATOM 1907 C CA B ARG A 1 264 ? -32.430 21.756 116.462 0.53 57.58 262 ARG C CA 1
ATOM 1908 C C A ARG A 1 264 ? -33.427 22.082 117.553 0.47 62.16 262 ARG C C 1
ATOM 1909 C C B ARG A 1 264 ? -33.338 22.030 117.660 0.53 62.15 262 ARG C C 1
ATOM 1910 O O A ARG A 1 264 ? -33.450 23.225 118.052 0.47 53.41 262 ARG C O 1
ATOM 1911 O O B ARG A 1 264 ? -33.294 23.110 118.237 0.53 53.39 262 ARG C O 1
ATOM 1926 N N A PRO A 1 265 ? -34.248 21.121 118.003 0.47 57.47 263 PRO C N 1
ATOM 1927 N N B PRO A 1 265 ? -34.242 21.088 117.973 0.53 58.81 263 PRO C N 1
ATOM 1928 C CA A PRO A 1 265 ? -35.343 21.468 118.940 0.47 52.64 263 PRO C CA 1
ATOM 1929 C CA B PRO A 1 265 ? -34.977 21.234 119.228 0.53 53.60 263 PRO C CA 1
ATOM 1930 C C A PRO A 1 265 ? -35.084 22.159 120.339 0.47 51.72 263 PRO C C 1
ATOM 1931 C C B PRO A 1 265 ? -34.015 21.391 120.416 0.53 49.48 263 PRO C C 1
ATOM 1932 O O A PRO A 1 265 ? -36.032 22.808 120.839 0.47 45.88 263 PRO C O 1
ATOM 1933 O O B PRO A 1 265 ? -32.937 20.759 120.428 0.53 41.73 263 PRO C O 1
ATOM 1940 N N A GLY A 1 266 ? -33.922 21.983 121.003 0.47 42.52 264 GLY C N 1
ATOM 1941 N N B GLY A 1 266 ? -34.393 22.235 121.371 0.53 39.69 264 GLY C N 1
ATOM 1942 C CA A GLY A 1 266 ? -33.665 22.480 122.401 0.47 40.51 264 GLY C CA 1
ATOM 1943 C CA B GLY A 1 266 ? -33.586 22.469 122.565 0.53 38.53 264 GLY C CA 1
ATOM 1944 C C A GLY A 1 266 ? -32.714 23.691 122.537 0.47 36.80 264 GLY C C 1
ATOM 1945 C C B GLY A 1 266 ? -32.698 23.696 122.558 0.53 35.48 264 GLY C C 1
ATOM 1946 O O A GLY A 1 266 ? -32.091 23.962 123.582 0.47 37.46 264 GLY C O 1
ATOM 1947 O O B GLY A 1 266 ? -32.078 23.975 123.587 0.53 36.50 264 GLY C O 1
ATOM 1948 N N . LEU A 1 267 ? -32.641 24.444 121.455 1.00 36.90 265 LEU C N 1
ATOM 1949 C CA . LEU A 1 267 ? -31.892 25.673 121.349 1.00 37.21 265 LEU C CA 1
ATOM 1950 C C . LEU A 1 267 ? -32.819 26.847 121.213 1.00 37.78 265 LEU C C 1
ATOM 1951 O O . LEU A 1 267 ? -33.891 26.724 120.646 1.00 40.23 265 LEU C O 1
ATOM 1956 N N . ALA A 1 268 ? -32.395 27.994 121.724 1.00 35.82 266 ALA C N 1
ATOM 1957 C CA . ALA A 1 268 ? -33.042 29.268 121.404 1.00 35.26 266 ALA C CA 1
ATOM 1958 C C . ALA A 1 268 ? -31.941 30.261 121.109 1.00 34.39 266 ALA C C 1
ATOM 1959 O O . ALA A 1 268 ? -30.779 29.994 121.358 1.00 36.60 266 ALA C O 1
ATOM 1961 N N . THR A 1 269 ? -32.338 31.399 120.551 1.00 33.00 267 THR C N 1
ATOM 1962 C CA . THR A 1 269 ? -31.417 32.461 120.201 1.00 33.59 267 THR C CA 1
ATOM 1963 C C . THR A 1 269 ? -31.807 33.777 120.846 1.00 34.56 267 THR C C 1
ATOM 1964 O O . THR A 1 269 ? -32.951 33.971 121.254 1.00 35.55 267 THR C O 1
ATOM 1968 N N . ALA A 1 270 ? -30.847 34.669 120.917 1.00 37.86 268 ALA C N 1
ATOM 1969 C CA . ALA A 1 270 ? -31.015 36.005 121.443 1.00 39.00 268 ALA C CA 1
ATOM 1970 C C . ALA A 1 270 ? -30.065 36.958 120.723 1.00 35.90 268 ALA C C 1
ATOM 1971 O O . ALA A 1 270 ? -29.077 36.527 120.184 1.00 37.09 268 ALA C O 1
ATOM 1973 N N . ASN A 1 271 ? -30.327 38.247 120.789 1.00 35.17 269 ASN C N 1
ATOM 1974 C CA . ASN A 1 271 ? -29.455 39.242 120.169 1.00 34.54 269 ASN C CA 1
ATOM 1975 C C . ASN A 1 271 ? -29.173 40.411 121.080 1.00 36.50 269 ASN C C 1
ATOM 1976 O O . ASN A 1 271 ? -29.966 40.754 121.955 1.00 35.95 269 ASN C O 1
ATOM 1981 N N . PHE A 1 272 ? -28.051 41.057 120.810 1.00 35.95 270 PHE C N 1
ATOM 1982 C CA . PHE A 1 272 ? -27.731 42.319 121.423 1.00 38.77 270 PHE C CA 1
ATOM 1983 C C . PHE A 1 272 ? -28.578 43.397 120.786 1.00 40.51 270 PHE C C 1
ATOM 1984 O O . PHE A 1 272 ? -29.062 43.215 119.662 1.00 41.07 270 PHE C O 1
ATOM 1992 N N . ASN A 1 273 ? -28.748 44.507 121.506 1.00 44.19 271 ASN C N 1
ATOM 1993 C CA . ASN A 1 273 ? -29.556 45.637 121.048 1.00 47.35 271 ASN C CA 1
ATOM 1994 C C . ASN A 1 273 ? -28.948 46.324 119.834 1.00 47.93 271 ASN C C 1
ATOM 1995 O O . ASN A 1 273 ? -27.781 46.102 119.501 1.00 45.81 271 ASN C O 1
ATOM 2000 N N . SER A 1 274 ? -29.765 47.142 119.176 1.00 54.06 272 SER C N 1
ATOM 2001 C CA . SER A 1 274 ? -29.417 47.845 117.946 1.00 59.97 272 SER C CA 1
ATOM 2002 C C . SER A 1 274 ? -28.128 48.677 118.016 1.00 55.20 272 SER C C 1
ATOM 2003 O O . SER A 1 274 ? -27.409 48.757 117.049 1.00 60.88 272 SER C O 1
ATOM 2006 N N . ASP A 1 275 ? -27.861 49.284 119.167 1.00 58.02 273 ASP C N 1
ATOM 2007 C CA . ASP A 1 275 ? -26.664 50.118 119.409 1.00 62.56 273 ASP C CA 1
ATOM 2008 C C . ASP A 1 275 ? -25.365 49.343 119.628 1.00 54.92 273 ASP C C 1
ATOM 2009 O O . ASP A 1 275 ? -24.305 49.934 119.672 1.00 63.56 273 ASP C O 1
ATOM 2014 N N . VAL A 1 276 ? -25.436 48.036 119.824 1.00 49.34 274 VAL C N 1
ATOM 2015 C CA . VAL A 1 276 ? -24.253 47.210 120.101 1.00 49.36 274 VAL C CA 1
ATOM 2016 C C . VAL A 1 276 ? -23.673 46.650 118.811 1.00 46.71 274 VAL C C 1
ATOM 2017 O O . VAL A 1 276 ? -24.397 46.160 117.943 1.00 47.30 274 VAL C O 1
ATOM 2021 N N . THR A 1 277 ? -22.353 46.704 118.696 1.00 46.07 275 THR C N 1
ATOM 2022 C CA . THR A 1 277 ? -21.680 46.075 117.566 1.00 45.64 275 THR C CA 1
ATOM 2023 C C . THR A 1 277 ? -21.090 44.762 118.026 1.00 42.50 275 THR C C 1
ATOM 2024 O O . THR A 1 277 ? -20.278 44.717 118.948 1.00 44.58 275 THR C O 1
ATOM 2028 N N . ALA A 1 278 ? -21.526 43.685 117.422 1.00 39.86 276 ALA C N 1
ATOM 2029 C CA . ALA A 1 278 ? -21.066 42.341 117.741 1.00 39.69 276 ALA C CA 1
ATOM 2030 C C . ALA A 1 278 ? -21.059 41.543 116.443 1.00 38.96 276 ALA C C 1
ATOM 2031 O O . ALA A 1 278 ? -22.071 40.900 116.046 1.00 36.96 276 ALA C O 1
ATOM 2033 N N . ASN A 1 279 ? -19.918 41.631 115.756 1.00 37.42 277 ASN C N 1
ATOM 2034 C CA . ASN A 1 279 ? -19.786 41.066 114.424 1.00 42.15 277 ASN C CA 1
ATOM 2035 C C . ASN A 1 279 ? -18.313 40.700 114.147 1.00 42.95 277 ASN C C 1
ATOM 2036 O O . ASN A 1 279 ? -17.444 40.966 114.965 1.00 40.51 277 ASN C O 1
ATOM 2041 N N . ARG A 1 280 ? -18.041 40.080 112.999 1.00 38.36 278 ARG C N 1
ATOM 2042 C CA . ARG A 1 280 ? -16.669 39.899 112.527 1.00 38.75 278 ARG C CA 1
ATOM 2043 C C . ARG A 1 280 ? -16.587 40.431 111.112 1.00 40.18 278 ARG C C 1
ATOM 2044 O O . ARG A 1 280 ? -17.577 40.411 110.370 1.00 41.14 278 ARG C O 1
ATOM 2052 N N . ARG A 1 281 ? -15.431 40.973 110.764 1.00 40.88 279 ARG C N 1
ATOM 2053 C CA . ARG A 1 281 ? -15.164 41.474 109.410 1.00 41.23 279 ARG C CA 1
ATOM 2054 C C . ARG A 1 281 ? -14.442 40.374 108.654 1.00 38.95 279 ARG C C 1
ATOM 2055 O O . ARG A 1 281 ? -13.363 39.951 109.045 1.00 40.60 279 ARG C O 1
ATOM 2063 N N . ILE A 1 282 ? -15.071 39.881 107.593 1.00 32.85 280 ILE C N 1
ATOM 2064 C CA . ILE A 1 282 ? -14.521 38.849 106.747 1.00 34.03 280 ILE C CA 1
ATOM 2065 C C . ILE A 1 282 ? -13.926 39.512 105.514 1.00 37.02 280 ILE C C 1
ATOM 2066 O O . ILE A 1 282 ? -14.441 40.510 105.006 1.00 36.18 280 ILE C O 1
ATOM 2071 N N . GLY A 1 283 ? -12.799 38.960 105.070 1.00 32.90 281 GLY C N 1
ATOM 2072 C CA . GLY A 1 283 ? -12.038 39.483 103.952 1.00 34.40 281 GLY C CA 1
ATOM 2073 C C . GLY A 1 283 ? -11.361 38.401 103.159 1.00 34.13 281 GLY C C 1
ATOM 2074 O O . GLY A 1 283 ? -11.235 37.242 103.604 1.00 33.65 281 GLY C O 1
ATOM 2075 N N . LEU A 1 284 ? -10.903 38.785 101.957 1.00 35.21 282 LEU C N 1
ATOM 2076 C CA . LEU A 1 284 ? -10.210 37.874 101.066 1.00 35.82 282 LEU C CA 1
ATOM 2077 C C . LEU A 1 284 ? -8.741 38.339 101.107 1.00 36.94 282 LEU C C 1
ATOM 2078 O O . LEU A 1 284 ? -8.441 39.502 100.862 1.00 38.37 282 LEU C O 1
ATOM 2083 N N . VAL A 1 285 ? -7.856 37.414 101.459 1.00 38.56 283 VAL C N 1
ATOM 2084 C CA . VAL A 1 285 ? -6.452 37.735 101.649 1.00 40.24 283 VAL C CA 1
ATOM 2085 C C . VAL A 1 285 ? -5.669 37.023 100.538 1.00 41.49 283 VAL C C 1
ATOM 2086 O O . VAL A 1 285 ? -5.934 35.845 100.227 1.00 40.25 283 VAL C O 1
ATOM 2090 N N . TYR A 1 286 ? -4.713 37.741 99.942 1.00 39.26 284 TYR C N 1
ATOM 2091 C CA . TYR A 1 286 ? -3.778 37.152 98.972 1.00 39.14 284 TYR C CA 1
ATOM 2092 C C . TYR A 1 286 ? -2.393 37.816 98.998 1.00 40.41 284 TYR C C 1
ATOM 2093 O O . TYR A 1 286 ? -2.221 38.887 99.607 1.00 40.82 284 TYR C O 1
ATOM 2102 N N . ARG A 1 287 ? -1.403 37.178 98.366 1.00 44.05 285 ARG C N 1
ATOM 2103 C CA . ARG A 1 287 ? -0.012 37.738 98.352 1.00 47.20 285 ARG C CA 1
ATOM 2104 C C . ARG A 1 287 ? 0.032 39.041 97.573 1.00 46.63 285 ARG C C 1
ATOM 2105 O O . ARG A 1 287 ? -0.421 39.080 96.441 1.00 46.36 285 ARG C O 1
ATOM 2113 N N . SER A 1 288 ? 0.558 40.108 98.165 1.00 48.90 286 SER C N 1
ATOM 2114 C CA . SER A 1 288 ? 0.571 41.424 97.499 1.00 51.88 286 SER C CA 1
ATOM 2115 C C . SER A 1 288 ? 1.524 41.441 96.293 1.00 51.06 286 SER C C 1
ATOM 2116 O O . SER A 1 288 ? 1.406 42.309 95.432 1.00 55.95 286 SER C O 1
ATOM 2119 N N . SER A 1 289 ? 2.421 40.473 96.193 1.00 49.11 287 SER C N 1
ATOM 2120 C CA . SER A 1 289 ? 3.218 40.272 94.973 1.00 53.08 287 SER C CA 1
ATOM 2121 C C . SER A 1 289 ? 2.417 39.693 93.801 1.00 51.17 287 SER C C 1
ATOM 2122 O O . SER A 1 289 ? 2.882 39.720 92.685 1.00 51.70 287 SER C O 1
ATOM 2125 N N . SER A 1 290 ? 1.228 39.148 94.035 1.00 54.84 288 SER C N 1
ATOM 2126 C CA . SER A 1 290 ? 0.430 38.588 92.946 1.00 53.21 288 SER C CA 1
ATOM 2127 C C . SER A 1 290 ? 0.055 39.676 91.924 1.00 53.24 288 SER C C 1
ATOM 2128 O O . SER A 1 290 ? -0.149 40.830 92.257 1.00 53.96 288 SER C O 1
ATOM 2131 N N . SER A 1 291 ? -0.027 39.287 90.671 1.00 48.55 289 SER C N 1
ATOM 2132 C CA . SER A 1 291 ? -0.498 40.160 89.611 1.00 51.37 289 SER C CA 1
ATOM 2133 C C . SER A 1 291 ? -1.986 39.917 89.320 1.00 49.47 289 SER C C 1
ATOM 2134 O O . SER A 1 291 ? -2.531 40.523 88.399 1.00 50.22 289 SER C O 1
ATOM 2137 N N . ARG A 1 292 ? -2.645 39.055 90.097 1.00 44.98 290 ARG C N 1
ATOM 2138 C CA . ARG A 1 292 ? -4.008 38.632 89.791 1.00 43.30 290 ARG C CA 1
ATOM 2139 C C . ARG A 1 292 ? -5.124 39.408 90.535 1.00 47.12 290 ARG C C 1
ATOM 2140 O O . ARG A 1 292 ? -6.249 38.915 90.673 1.00 43.90 290 ARG C O 1
ATOM 2148 N N . ALA A 1 293 ? -4.826 40.635 90.938 1.00 45.70 291 ALA C N 1
ATOM 2149 C CA . ALA A 1 293 ? -5.783 41.506 91.587 1.00 46.54 291 ALA C CA 1
ATOM 2150 C C . ALA A 1 293 ? -7.154 41.498 90.931 1.00 51.04 291 ALA C C 1
ATOM 2151 O O . ALA A 1 293 ? -8.169 41.369 91.635 1.00 49.84 291 ALA C O 1
ATOM 2153 N N . GLU A 1 294 ? -7.193 41.632 89.616 1.00 51.64 292 GLU C N 1
ATOM 2154 C CA . GLU A 1 294 ? -8.475 41.760 88.893 1.00 56.17 292 GLU C CA 1
ATOM 2155 C C . GLU A 1 294 ? -9.333 40.513 89.057 1.00 50.22 292 GLU C C 1
ATOM 2156 O O . GLU A 1 294 ? -10.518 40.626 89.325 1.00 49.81 292 GLU C O 1
ATOM 2162 N N . GLU A 1 295 ? -8.727 39.341 88.896 1.00 45.31 293 GLU C N 1
ATOM 2163 C CA . GLU A 1 295 ? -9.435 38.079 89.128 1.00 48.99 293 GLU C CA 1
ATOM 2164 C C . GLU A 1 295 ? -9.858 37.869 90.576 1.00 46.99 293 GLU C C 1
ATOM 2165 O O . GLU A 1 295 ? -10.949 37.385 90.816 1.00 45.45 293 GLU C O 1
ATOM 2171 N N . PHE A 1 296 ? -8.977 38.188 91.524 1.00 37.65 294 PHE C N 1
ATOM 2172 C CA . PHE A 1 296 ? -9.287 38.027 92.917 1.00 38.22 294 PHE C CA 1
ATOM 2173 C C . PHE A 1 296 ? -10.395 38.983 93.358 1.00 37.94 294 PHE C C 1
ATOM 2174 O O . PHE A 1 296 ? -11.197 38.611 94.190 1.00 36.69 294 PHE C O 1
ATOM 2182 N N . GLU A 1 297 ? -10.448 40.166 92.770 1.00 43.33 295 GLU C N 1
ATOM 2183 C CA . GLU A 1 297 ? -11.552 41.123 92.959 1.00 44.93 295 GLU C CA 1
ATOM 2184 C C . GLU A 1 297 ? -12.869 40.592 92.439 1.00 46.49 295 GLU C C 1
ATOM 2185 O O . GLU A 1 297 ? -13.915 40.853 93.030 1.00 40.22 295 GLU C O 1
ATOM 2191 N N . GLN A 1 298 ? -12.835 39.867 91.326 1.00 40.22 296 GLN C N 1
ATOM 2192 C CA . GLN A 1 298 ? -14.045 39.196 90.836 1.00 39.85 296 GLN C CA 1
ATOM 2193 C C . GLN A 1 298 ? -14.410 38.060 91.753 1.00 39.73 296 GLN C C 1
ATOM 2194 O O . GLN A 1 298 ? -15.567 37.812 91.997 1.00 37.30 296 GLN C O 1
ATOM 2200 N N . PHE A 1 299 ? -13.430 37.324 92.240 1.00 36.93 297 PHE C N 1
ATOM 2201 C CA . PHE A 1 299 ? -13.727 36.244 93.162 1.00 35.57 297 PHE C CA 1
ATOM 2202 C C . PHE A 1 299 ? -14.342 36.803 94.433 1.00 36.12 297 PHE C C 1
ATOM 2203 O O . PHE A 1 299 ? -15.257 36.194 94.995 1.00 33.38 297 PHE C O 1
ATOM 2211 N N . ALA A 1 300 ? -13.850 37.949 94.891 1.00 33.49 298 ALA C N 1
ATOM 2212 C CA . ALA A 1 300 ? -14.420 38.622 96.067 1.00 33.18 298 ALA C CA 1
ATOM 2213 C C . ALA A 1 300 ? -15.921 38.891 95.879 1.00 34.24 298 ALA C C 1
ATOM 2214 O O . ALA A 1 300 ? -16.703 38.719 96.828 1.00 32.35 298 ALA C O 1
ATOM 2216 N N . LEU A 1 301 ? -16.315 39.360 94.686 1.00 35.71 299 LEU C N 1
ATOM 2217 C CA . LEU A 1 301 ? -17.718 39.603 94.400 1.00 36.38 299 LEU C CA 1
ATOM 2218 C C . LEU A 1 301 ? -18.561 38.324 94.568 1.00 34.65 299 LEU C C 1
ATOM 2219 O O . LEU A 1 301 ? -19.659 38.389 95.076 1.00 34.75 299 LEU C O 1
ATOM 2224 N N . ILE A 1 302 ? -18.028 37.182 94.142 1.00 37.04 300 ILE C N 1
ATOM 2225 C CA . ILE A 1 302 ? -18.675 35.881 94.300 1.00 36.94 300 ILE C CA 1
ATOM 2226 C C . ILE A 1 302 ? -18.890 35.567 95.779 1.00 35.84 300 ILE C C 1
ATOM 2227 O O . ILE A 1 302 ? -19.963 35.133 96.187 1.00 34.47 300 ILE C O 1
ATOM 2232 N N . LEU A 1 303 ? -17.867 35.781 96.577 1.00 32.98 301 LEU C N 1
ATOM 2233 C CA . LEU A 1 303 ? -17.961 35.543 98.004 1.00 31.56 301 LEU C CA 1
ATOM 2234 C C . LEU A 1 303 ? -18.956 36.491 98.694 1.00 31.07 301 LEU C C 1
ATOM 2235 O O . LEU A 1 303 ? -19.655 36.060 99.591 1.00 32.01 301 LEU C O 1
ATOM 2240 N N . GLN A 1 304 ? -19.003 37.751 98.291 1.00 33.18 302 GLN C N 1
ATOM 2241 C CA . GLN A 1 304 ? -20.004 38.686 98.821 1.00 33.10 302 GLN C CA 1
ATOM 2242 C C . GLN A 1 304 ? -21.426 38.243 98.458 1.00 33.72 302 GLN C C 1
ATOM 2243 O O . GLN A 1 304 ? -22.337 38.360 99.266 1.00 32.99 302 GLN C O 1
ATOM 2249 N N . ARG A 1 305 ? -21.602 37.732 97.253 1.00 34.46 303 ARG C N 1
ATOM 2250 C CA . ARG A 1 305 ? -22.909 37.208 96.812 1.00 36.25 303 ARG C CA 1
ATOM 2251 C C . ARG A 1 305 ? -23.252 35.937 97.567 1.00 33.89 303 ARG C C 1
ATOM 2252 O O . ARG A 1 305 ? -24.405 35.761 98.000 1.00 32.81 303 ARG C O 1
ATOM 2260 N N . ALA A 1 306 ? -22.279 35.043 97.741 1.00 30.60 304 ALA C N 1
ATOM 2261 C CA . ALA A 1 306 ? -22.501 33.826 98.501 1.00 31.93 304 ALA C CA 1
ATOM 2262 C C . ALA A 1 306 ? -22.941 34.104 99.940 1.00 32.04 304 ALA C C 1
ATOM 2263 O O . ALA A 1 306 ? -23.848 33.430 100.483 1.00 30.39 304 ALA C O 1
ATOM 2265 N N . PHE A 1 307 ? -22.323 35.098 100.549 1.00 32.68 305 PHE C N 1
ATOM 2266 C CA . PHE A 1 307 ? -22.674 35.493 101.896 1.00 32.49 305 PHE C CA 1
ATOM 2267 C C . PHE A 1 307 ? -24.121 36.031 101.945 1.00 32.28 305 PHE C C 1
ATOM 2268 O O . PHE A 1 307 ? -24.861 35.735 102.873 1.00 31.98 305 PHE C O 1
ATOM 2276 N N . GLN A 1 308 ? -24.500 36.853 100.977 1.00 33.99 306 GLN C N 1
ATOM 2277 C CA . GLN A 1 308 ? -25.894 37.369 100.895 1.00 40.08 306 GLN C CA 1
ATOM 2278 C C . GLN A 1 308 ? -26.911 36.244 100.826 1.00 35.17 306 GLN C C 1
ATOM 2279 O O . GLN A 1 308 ? -27.945 36.341 101.437 1.00 38.12 306 GLN C O 1
ATOM 2285 N N . GLU A 1 309 ? -26.593 35.184 100.089 1.00 34.84 307 GLU C N 1
ATOM 2286 C CA . GLU A 1 309 ? -27.432 34.001 100.042 1.00 37.07 307 GLU C CA 1
ATOM 2287 C C . GLU A 1 309 ? -27.455 33.221 101.368 1.00 33.29 307 GLU C C 1
ATOM 2288 O O . GLU A 1 309 ? -28.477 32.712 101.781 1.00 30.28 307 GLU C O 1
ATOM 2294 N N . ALA A 1 310 ? -26.323 33.122 102.039 1.00 30.93 308 ALA C N 1
ATOM 2295 C CA . ALA A 1 310 ? -26.263 32.507 103.362 1.00 31.09 308 ALA C CA 1
ATOM 2296 C C . ALA A 1 310 ? -27.085 33.287 104.405 1.00 30.96 308 ALA C C 1
ATOM 2297 O O . ALA A 1 310 ? -27.714 32.689 105.298 1.00 31.56 308 ALA C O 1
ATOM 2299 N N . VAL A 1 311 ? -27.046 34.611 104.291 1.00 30.33 309 VAL C N 1
ATOM 2300 C CA . VAL A 1 311 ? -27.813 35.491 105.135 1.00 33.87 309 VAL C CA 1
ATOM 2301 C C . VAL A 1 311 ? -29.314 35.334 104.818 1.00 35.80 309 VAL C C 1
ATOM 2302 O O . VAL A 1 311 ? -30.126 35.313 105.737 1.00 34.63 309 VAL C O 1
ATOM 2306 N N . ALA A 1 312 ? -29.655 35.193 103.548 1.00 31.68 310 ALA C N 1
ATOM 2307 C CA . ALA A 1 312 ? -31.059 34.962 103.168 1.00 33.77 310 ALA C CA 1
ATOM 2308 C C . ALA A 1 312 ? -31.518 33.640 103.712 1.00 33.40 310 ALA C C 1
ATOM 2309 O O . ALA A 1 312 ? -32.641 33.568 104.179 1.00 33.48 310 ALA C O 1
ATOM 2311 N N . LEU A 1 313 ? -30.670 32.606 103.688 1.00 34.64 311 LEU C N 1
ATOM 2312 C CA . LEU A 1 313 ? -31.037 31.322 104.274 1.00 33.36 311 LEU C CA 1
ATOM 2313 C C . LEU A 1 313 ? -31.302 31.463 105.764 1.00 32.29 311 LEU C C 1
ATOM 2314 O O . LEU A 1 313 ? -32.286 30.919 106.281 1.00 32.22 311 LEU C O 1
ATOM 2319 N N . ALA A 1 314 ? -30.453 32.223 106.450 1.00 35.16 312 ALA C N 1
ATOM 2320 C CA . ALA A 1 314 ? -30.686 32.520 107.868 1.00 34.14 312 ALA C CA 1
ATOM 2321 C C . ALA A 1 314 ? -32.019 33.244 108.117 1.00 34.61 312 ALA C C 1
ATOM 2322 O O . ALA A 1 314 ? -32.763 32.866 109.001 1.00 36.05 312 ALA C O 1
ATOM 2324 N N . ALA A 1 315 ? -32.319 34.266 107.321 1.00 34.28 313 ALA C N 1
ATOM 2325 C CA . ALA A 1 315 ? -33.584 34.976 107.425 1.00 38.55 313 ALA C CA 1
ATOM 2326 C C . ALA A 1 315 ? -34.800 34.061 107.125 1.00 37.64 313 ALA C C 1
ATOM 2327 O O . ALA A 1 315 ? -35.830 34.228 107.722 1.00 38.14 313 ALA C O 1
ATOM 2329 N N A SER A 1 316 ? -34.628 33.090 106.228 0.56 30.71 314 SER C N 1
ATOM 2330 N N B SER A 1 316 ? -34.626 33.093 106.234 0.44 30.20 314 SER C N 1
ATOM 2331 C CA A SER A 1 316 ? -35.701 32.167 105.867 0.56 33.05 314 SER C CA 1
ATOM 2332 C CA B SER A 1 316 ? -35.699 32.170 105.860 0.44 32.20 314 SER C CA 1
ATOM 2333 C C A SER A 1 316 ? -36.140 31.249 107.007 0.56 32.12 314 SER C C 1
ATOM 2334 C C B SER A 1 316 ? -36.142 31.249 107.007 0.44 31.67 314 SER C C 1
ATOM 2335 O O A SER A 1 316 ? -37.177 30.651 106.918 0.56 30.60 314 SER C O 1
ATOM 2336 O O B SER A 1 316 ? -37.194 30.655 106.926 0.44 30.61 314 SER C O 1
ATOM 2341 N N . THR A 1 317 ? -35.332 31.110 108.059 1.00 35.02 315 THR C N 1
ATOM 2342 C CA . THR A 1 317 ? -35.692 30.261 109.165 1.00 34.84 315 THR C CA 1
ATOM 2343 C C . THR A 1 317 ? -36.809 30.859 110.032 1.00 37.69 315 THR C C 1
ATOM 2344 O O . THR A 1 317 ? -37.433 30.125 110.781 1.00 34.21 315 THR C O 1
ATOM 2348 N N . GLY A 1 318 ? -37.007 32.176 109.948 1.00 33.60 316 GLY C N 1
ATOM 2349 C CA . GLY A 1 318 ? -37.916 32.864 110.839 1.00 34.45 316 GLY C CA 1
ATOM 2350 C C . GLY A 1 318 ? -37.363 33.329 112.192 1.00 33.75 316 GLY C C 1
ATOM 2351 O O . GLY A 1 318 ? -38.059 33.971 112.964 1.00 38.78 316 GLY C O 1
ATOM 2352 N N . ILE A 1 319 ? -36.107 33.002 112.450 1.00 33.59 317 ILE C N 1
ATOM 2353 C CA . ILE A 1 319 ? -35.411 33.371 113.665 1.00 33.95 317 ILE C CA 1
ATOM 2354 C C . ILE A 1 319 ? -35.069 34.840 113.534 1.00 35.46 317 ILE C C 1
ATOM 2355 O O . ILE A 1 319 ? -34.556 35.250 112.513 1.00 35.42 317 ILE C O 1
ATOM 2360 N N . THR A 1 320 ? -35.339 35.635 114.557 1.00 35.86 318 THR C N 1
ATOM 2361 C CA . THR A 1 320 ? -35.045 37.065 114.529 1.00 36.24 318 THR C CA 1
ATOM 2362 C C . THR A 1 320 ? -33.533 37.284 114.538 1.00 37.09 318 THR C C 1
ATOM 2363 O O . THR A 1 320 ? -32.849 36.681 115.363 1.00 34.74 318 THR C O 1
ATOM 2367 N N . LEU A 1 321 ? -33.045 38.106 113.600 1.00 37.05 319 LEU C N 1
ATOM 2368 C CA . LEU A 1 321 ? -31.621 38.398 113.472 1.00 40.75 319 LEU C CA 1
ATOM 2369 C C . LEU A 1 321 ? -31.297 39.752 114.091 1.00 38.01 319 LEU C C 1
ATOM 2370 O O . LEU A 1 321 ? -32.165 40.575 114.310 1.00 39.51 319 LEU C O 1
ATOM 2375 N N . LYS A 1 322 ? -30.022 39.972 114.371 1.00 40.54 320 LYS C N 1
ATOM 2376 C CA . LYS A 1 322 ? -29.541 41.241 114.865 1.00 43.65 320 LYS C CA 1
ATOM 2377 C C . LYS A 1 322 ? -29.993 42.389 113.962 1.00 44.97 320 LYS C C 1
ATOM 2378 O O . LYS A 1 322 ? -29.906 42.292 112.761 1.00 44.77 320 LYS C O 1
ATOM 2384 N N . GLN A 1 323 ? -30.448 43.465 114.576 1.00 48.68 321 GLN C N 1
ATOM 2385 C CA . GLN A 1 323 ? -30.756 44.719 113.893 1.00 51.93 321 GLN C CA 1
ATOM 2386 C C . GLN A 1 323 ? -29.598 45.670 114.164 1.00 53.05 321 GLN C C 1
ATOM 2387 O O . GLN A 1 323 ? -29.050 45.654 115.263 1.00 49.40 321 GLN C O 1
ATOM 2393 N N . ASN A 1 324 ? -29.265 46.496 113.175 1.00 61.73 322 ASN C N 1
ATOM 2394 C CA . ASN A 1 324 ? -28.204 47.524 113.261 1.00 66.82 322 ASN C CA 1
ATOM 2395 C C . ASN A 1 324 ? -28.730 48.878 112.738 1.00 68.22 322 ASN C C 1
ATOM 2396 O O . ASN A 1 324 ? -29.112 49.782 113.509 1.00 68.89 322 ASN C O 1
ATOM 2401 N N . SER B 1 1 ? -4.835 33.455 72.656 1.00 68.67 -1 SER D N 1
ATOM 2402 C CA . SER B 1 1 ? -4.256 32.095 72.431 1.00 70.86 -1 SER D CA 1
ATOM 2403 C C . SER B 1 1 ? -4.936 31.271 71.301 1.00 78.76 -1 SER D C 1
ATOM 2404 O O . SER B 1 1 ? -4.579 30.103 71.104 1.00 75.16 -1 SER D O 1
ATOM 2407 N N . HIS B 1 2 ? -5.898 31.840 70.565 1.00 90.31 0 HIS D N 1
ATOM 2408 C CA . HIS B 1 2 ? -6.252 31.264 69.257 1.00 92.13 0 HIS D CA 1
ATOM 2409 C C . HIS B 1 2 ? -5.096 31.503 68.253 1.00 85.15 0 HIS D C 1
ATOM 2410 O O . HIS B 1 2 ? -4.912 30.717 67.323 1.00 83.50 0 HIS D O 1
ATOM 2417 N N . MET B 1 3 ? -4.292 32.547 68.504 1.00 61.97 1 MET D N 1
ATOM 2418 C CA . MET B 1 3 ? -3.055 32.829 67.750 1.00 59.46 1 MET D CA 1
ATOM 2419 C C . MET B 1 3 ? -1.899 31.869 68.103 1.00 55.21 1 MET D C 1
ATOM 2420 O O . MET B 1 3 ? -0.807 31.962 67.531 1.00 52.77 1 MET D O 1
ATOM 2425 N N . SER B 1 4 ? -2.162 30.946 69.039 1.00 55.17 2 SER D N 1
ATOM 2426 C CA . SER B 1 4 ? -1.398 29.710 69.247 1.00 57.47 2 SER D CA 1
ATOM 2427 C C . SER B 1 4 ? -0.837 29.128 67.942 1.00 53.92 2 SER D C 1
ATOM 2428 O O . SER B 1 4 ? -1.518 29.064 66.957 1.00 54.75 2 SER D O 1
ATOM 2431 N N . ASN B 1 5 ? 0.400 28.684 67.954 1.00 54.33 3 ASN D N 1
ATOM 2432 C CA . ASN B 1 5 ? 0.926 27.933 66.834 1.00 55.79 3 ASN D CA 1
ATOM 2433 C C . ASN B 1 5 ? 0.656 26.463 67.165 1.00 56.42 3 ASN D C 1
ATOM 2434 O O . ASN B 1 5 ? 1.195 25.936 68.128 1.00 54.12 3 ASN D O 1
ATOM 2439 N N . LYS B 1 6 ? -0.173 25.817 66.350 1.00 56.22 4 LYS D N 1
ATOM 2440 C CA . LYS B 1 6 ? -0.671 24.462 66.626 1.00 57.16 4 LYS D CA 1
ATOM 2441 C C . LYS B 1 6 ? 0.411 23.389 66.807 1.00 54.33 4 LYS D C 1
ATOM 2442 O O . LYS B 1 6 ? 0.334 22.573 67.710 1.00 52.24 4 LYS D O 1
ATOM 2448 N N . GLU B 1 7 ? 1.421 23.397 65.952 1.00 63.51 5 GLU D N 1
ATOM 2449 C CA . GLU B 1 7 ? 2.514 22.428 66.038 1.00 65.04 5 GLU D CA 1
ATOM 2450 C C . GLU B 1 7 ? 3.604 22.794 67.055 1.00 59.04 5 GLU D C 1
ATOM 2451 O O . GLU B 1 7 ? 4.478 22.011 67.329 1.00 55.86 5 GLU D O 1
ATOM 2457 N N . TYR B 1 8 ? 3.552 24.007 67.569 1.00 48.73 6 TYR D N 1
ATOM 2458 C CA . TYR B 1 8 ? 4.496 24.470 68.568 1.00 47.19 6 TYR D CA 1
ATOM 2459 C C . TYR B 1 8 ? 4.488 23.682 69.887 1.00 44.24 6 TYR D C 1
ATOM 2460 O O . TYR B 1 8 ? 3.447 23.455 70.476 1.00 44.16 6 TYR D O 1
ATOM 2469 N N . ARG B 1 9 ? 5.682 23.259 70.313 1.00 45.35 7 ARG D N 1
ATOM 2470 C CA . ARG B 1 9 ? 5.884 22.562 71.581 1.00 46.42 7 ARG D CA 1
ATOM 2471 C C . ARG B 1 9 ? 6.967 23.321 72.325 1.00 45.59 7 ARG D C 1
ATOM 2472 O O . ARG B 1 9 ? 8.017 23.524 71.775 1.00 44.25 7 ARG D O 1
ATOM 2480 N N . PRO B 1 10 ? 6.707 23.762 73.569 1.00 41.40 8 PRO D N 1
ATOM 2481 C CA . PRO B 1 10 ? 7.780 24.456 74.293 1.00 41.64 8 PRO D CA 1
ATOM 2482 C C . PRO B 1 10 ? 8.960 23.537 74.589 1.00 41.96 8 PRO D C 1
ATOM 2483 O O . PRO B 1 10 ? 8.798 22.318 74.707 1.00 41.65 8 PRO D O 1
ATOM 2487 N N . THR B 1 11 ? 10.144 24.127 74.634 1.00 42.77 9 THR D N 1
ATOM 2488 C CA . THR B 1 11 ? 11.333 23.397 75.039 1.00 43.39 9 THR D CA 1
ATOM 2489 C C . THR B 1 11 ? 11.568 23.615 76.521 1.00 43.16 9 THR D C 1
ATOM 2490 O O . THR B 1 11 ? 11.099 24.596 77.105 1.00 42.73 9 THR D O 1
ATOM 2494 N N . LEU B 1 12 ? 12.323 22.721 77.125 1.00 46.81 10 LEU D N 1
ATOM 2495 C CA . LEU B 1 12 ? 12.763 22.942 78.495 1.00 48.13 10 LEU D CA 1
ATOM 2496 C C . LEU B 1 12 ? 13.549 24.260 78.625 1.00 47.77 10 LEU D C 1
ATOM 2497 O O . LEU B 1 12 ? 13.331 25.015 79.581 1.00 49.35 10 LEU D O 1
ATOM 2502 N N . ALA B 1 13 ? 14.382 24.583 77.644 1.00 45.22 11 ALA D N 1
ATOM 2503 C CA . ALA B 1 13 ? 15.161 25.836 77.686 1.00 45.52 11 ALA D CA 1
ATOM 2504 C C . ALA B 1 13 ? 14.248 27.044 77.755 1.00 44.75 11 ALA D C 1
ATOM 2505 O O . ALA B 1 13 ? 14.507 27.992 78.473 1.00 45.05 11 ALA D O 1
ATOM 2507 N N . GLN B 1 14 ? 13.156 27.019 77.006 1.00 43.65 12 GLN D N 1
ATOM 2508 C CA . GLN B 1 14 ? 12.217 28.127 77.048 1.00 43.10 12 GLN D CA 1
ATOM 2509 C C . GLN B 1 14 ? 11.531 28.229 78.379 1.00 42.78 12 GLN D C 1
ATOM 2510 O O . GLN B 1 14 ? 11.335 29.321 78.896 1.00 42.85 12 GLN D O 1
ATOM 2516 N N . LEU B 1 15 ? 11.152 27.088 78.947 1.00 44.00 13 LEU D N 1
ATOM 2517 C CA . LEU B 1 15 ? 10.535 27.070 80.261 1.00 44.02 13 LEU D CA 1
ATOM 2518 C C . LEU B 1 15 ? 11.489 27.568 81.328 1.00 44.92 13 LEU D C 1
ATOM 2519 O O . LEU B 1 15 ? 11.049 28.304 82.226 1.00 45.10 13 LEU D O 1
ATOM 2524 N N . ARG B 1 16 ? 12.775 27.181 81.256 1.00 48.55 14 ARG D N 1
ATOM 2525 C CA . ARG B 1 16 ? 13.772 27.683 82.220 1.00 49.80 14 ARG D CA 1
ATOM 2526 C C . ARG B 1 16 ? 13.854 29.199 82.137 1.00 49.89 14 ARG D C 1
ATOM 2527 O O . ARG B 1 16 ? 13.844 29.885 83.157 1.00 50.67 14 ARG D O 1
ATOM 2535 N N . THR B 1 17 ? 13.887 29.744 80.929 1.00 47.76 15 THR D N 1
ATOM 2536 C CA . THR B 1 17 ? 13.878 31.189 80.769 1.00 48.06 15 THR D CA 1
ATOM 2537 C C . THR B 1 17 ? 12.684 31.844 81.433 1.00 47.70 15 THR D C 1
ATOM 2538 O O . THR B 1 17 ? 12.834 32.821 82.155 1.00 48.58 15 THR D O 1
ATOM 2542 N N . PHE B 1 18 ? 11.500 31.321 81.170 1.00 41.95 16 PHE D N 1
ATOM 2543 C CA . PHE B 1 18 ? 10.278 31.882 81.779 1.00 41.71 16 PHE D CA 1
ATOM 2544 C C . PHE B 1 18 ? 10.337 31.852 83.312 1.00 42.57 16 PHE D C 1
ATOM 2545 O O . PHE B 1 18 ? 10.059 32.840 83.974 1.00 43.22 16 PHE D O 1
ATOM 2553 N N . VAL B 1 19 ? 10.677 30.706 83.859 1.00 40.48 17 VAL D N 1
ATOM 2554 C CA . VAL B 1 19 ? 10.654 30.506 85.312 1.00 41.45 17 VAL D CA 1
ATOM 2555 C C . VAL B 1 19 ? 11.712 31.423 85.970 1.00 43.05 17 VAL D C 1
ATOM 2556 O O . VAL B 1 19 ? 11.431 32.074 86.973 1.00 43.99 17 VAL D O 1
ATOM 2560 N N . THR B 1 20 ? 12.868 31.437 85.350 1.00 45.38 18 THR D N 1
ATOM 2561 C CA A THR B 1 20 ? 13.954 32.292 85.934 0.28 47.25 18 THR D CA 1
ATOM 2562 C CA B THR B 1 20 ? 13.941 32.301 85.841 0.72 47.18 18 THR D CA 1
ATOM 2563 C C . THR B 1 20 ? 13.666 33.898 85.914 1.00 47.79 18 THR D C 1
ATOM 2564 O O . THR B 1 20 ? 13.763 34.718 86.869 1.00 49.47 18 THR D O 1
ATOM 2571 N N . ILE B 1 21 ? 13.027 34.275 84.821 1.00 44.99 19 ILE D N 1
ATOM 2572 C CA . ILE B 1 21 ? 12.571 35.675 84.761 1.00 45.50 19 ILE D CA 1
ATOM 2573 C C . ILE B 1 21 ? 11.501 35.944 85.823 1.00 45.83 19 ILE D C 1
ATOM 2574 O O . ILE B 1 21 ? 11.527 36.986 86.502 1.00 47.39 19 ILE D O 1
ATOM 2579 N N . ALA B 1 22 ? 10.562 35.020 85.960 1.00 47.60 20 ALA D N 1
ATOM 2580 C CA . ALA B 1 22 ? 9.462 35.155 86.955 1.00 48.71 20 ALA D CA 1
ATOM 2581 C C . ALA B 1 22 ? 9.994 35.269 88.381 1.00 52.14 20 ALA D C 1
ATOM 2582 O O . ALA B 1 22 ? 9.465 36.043 89.170 1.00 55.59 20 ALA D O 1
ATOM 2584 N N . GLU B 1 23 ? 10.980 34.431 88.698 1.00 68.16 21 GLU D N 1
ATOM 2585 C CA . GLU B 1 23 ? 11.720 34.433 89.967 1.00 72.06 21 GLU D CA 1
ATOM 2586 C C . GLU B 1 23 ? 12.720 35.598 90.238 1.00 72.80 21 GLU D C 1
ATOM 2587 O O . GLU B 1 23 ? 12.775 36.104 91.348 1.00 86.57 21 GLU D O 1
ATOM 2593 N N . CYS B 1 24 ? 13.502 36.006 89.234 1.00 70.57 22 CYS D N 1
ATOM 2594 C CA . CYS B 1 24 ? 14.481 37.116 89.352 1.00 72.93 22 CYS D CA 1
ATOM 2595 C C . CYS B 1 24 ? 13.895 38.516 89.261 1.00 70.68 22 CYS D C 1
ATOM 2596 O O . CYS B 1 24 ? 14.467 39.451 89.830 1.00 75.90 22 CYS D O 1
ATOM 2599 N N . LYS B 1 25 ? 12.802 38.661 88.507 1.00 65.30 23 LYS D N 1
ATOM 2600 C CA . LYS B 1 25 ? 12.125 39.955 88.275 1.00 73.02 23 LYS D CA 1
ATOM 2601 C C . LYS B 1 25 ? 13.027 41.027 87.594 1.00 74.73 23 LYS D C 1
ATOM 2602 O O . LYS B 1 25 ? 12.760 42.240 87.648 1.00 67.37 23 LYS D O 1
ATOM 2608 N N . HIS B 1 26 ? 14.048 40.546 86.892 1.00 83.52 24 HIS D N 1
ATOM 2609 C CA . HIS B 1 26 ? 14.992 41.392 86.159 1.00 88.26 24 HIS D CA 1
ATOM 2610 C C . HIS B 1 26 ? 15.566 40.548 85.043 1.00 79.47 24 HIS D C 1
ATOM 2611 O O . HIS B 1 26 ? 16.010 39.423 85.303 1.00 71.58 24 HIS D O 1
ATOM 2618 N N . PHE B 1 27 ? 15.540 41.073 83.813 1.00 75.44 25 PHE D N 1
ATOM 2619 C CA . PHE B 1 27 ? 16.061 40.347 82.644 1.00 74.43 25 PHE D CA 1
ATOM 2620 C C . PHE B 1 27 ? 17.549 40.099 82.758 1.00 73.47 25 PHE D C 1
ATOM 2621 O O . PHE B 1 27 ? 18.002 39.002 82.489 1.00 79.33 25 PHE D O 1
ATOM 2629 N N . GLY B 1 28 ? 18.305 41.133 83.146 1.00 62.25 26 GLY D N 1
ATOM 2630 C CA . GLY B 1 28 ? 19.771 41.029 83.284 1.00 63.96 26 GLY D CA 1
ATOM 2631 C C . GLY B 1 28 ? 20.198 39.991 84.300 1.00 63.83 26 GLY D C 1
ATOM 2632 O O . GLY B 1 28 ? 21.057 39.163 84.032 1.00 63.78 26 GLY D O 1
ATOM 2633 N N . THR B 1 29 ? 19.577 40.009 85.466 1.00 66.77 27 THR D N 1
ATOM 2634 C CA . THR B 1 29 ? 19.847 39.008 86.501 1.00 69.30 27 THR D CA 1
ATOM 2635 C C . THR B 1 29 ? 19.456 37.626 85.977 1.00 66.29 27 THR D C 1
ATOM 2636 O O . THR B 1 29 ? 20.202 36.658 86.162 1.00 65.20 27 THR D O 1
ATOM 2640 N N . ALA B 1 30 ? 18.309 37.537 85.286 1.00 55.98 28 ALA D N 1
ATOM 2641 C CA . ALA B 1 30 ? 17.842 36.238 84.790 1.00 53.86 28 ALA D CA 1
ATOM 2642 C C . ALA B 1 30 ? 18.819 35.678 83.769 1.00 53.67 28 ALA D C 1
ATOM 2643 O O . ALA B 1 30 ? 19.159 34.490 83.794 1.00 53.20 28 ALA D O 1
ATOM 2645 N N . ALA B 1 31 ? 19.302 36.547 82.899 1.00 56.34 29 ALA D N 1
ATOM 2646 C CA . ALA B 1 31 ? 20.226 36.151 81.840 1.00 56.54 29 ALA D CA 1
ATOM 2647 C C . ALA B 1 31 ? 21.537 35.664 82.420 1.00 58.13 29 ALA D C 1
ATOM 2648 O O . ALA B 1 31 ? 22.100 34.670 81.949 1.00 57.83 29 ALA D O 1
ATOM 2650 N N . THR B 1 32 ? 22.053 36.374 83.406 1.00 62.52 30 THR D N 1
ATOM 2651 C CA . THR B 1 32 ? 23.328 35.981 84.064 1.00 64.42 30 THR D CA 1
ATOM 2652 C C . THR B 1 32 ? 23.117 34.656 84.794 1.00 63.58 30 THR D C 1
ATOM 2653 O O . THR B 1 32 ? 23.984 33.808 84.766 1.00 64.15 30 THR D O 1
ATOM 2657 N N . LYS B 1 33 ? 21.953 34.468 85.403 1.00 66.60 31 LYS D N 1
ATOM 2658 C CA . LYS B 1 33 ? 21.657 33.184 86.076 1.00 70.84 31 LYS D CA 1
ATOM 2659 C C . LYS B 1 33 ? 21.736 31.990 85.120 1.00 67.40 31 LYS D C 1
ATOM 2660 O O . LYS B 1 33 ? 22.183 30.934 85.491 1.00 68.18 31 LYS D O 1
ATOM 2666 N N . LEU B 1 34 ? 21.295 32.187 83.880 1.00 70.48 32 LEU D N 1
ATOM 2667 C CA . LEU B 1 34 ? 21.280 31.135 82.851 1.00 65.14 32 LEU D CA 1
ATOM 2668 C C . LEU B 1 34 ? 22.511 31.114 81.971 1.00 64.03 32 LEU D C 1
ATOM 2669 O O . LEU B 1 34 ? 22.590 30.294 81.052 1.00 65.95 32 LEU D O 1
ATOM 2674 N N . SER B 1 35 ? 23.489 31.984 82.246 1.00 64.84 33 SER D N 1
ATOM 2675 C CA . SER B 1 35 ? 24.717 32.093 81.448 1.00 66.34 33 SER D CA 1
ATOM 2676 C C . SER B 1 35 ? 24.443 32.351 79.960 1.00 66.68 33 SER D C 1
ATOM 2677 O O . SER B 1 35 ? 25.062 31.747 79.098 1.00 69.46 33 SER D O 1
ATOM 2680 N N . ILE B 1 36 ? 23.506 33.249 79.675 1.00 65.23 34 ILE D N 1
ATOM 2681 C CA . ILE B 1 36 ? 23.217 33.668 78.303 1.00 64.29 34 ILE D CA 1
ATOM 2682 C C . ILE B 1 36 ? 23.128 35.171 78.252 1.00 65.37 34 ILE D C 1
ATOM 2683 O O . ILE B 1 36 ? 23.004 35.828 79.278 1.00 65.90 34 ILE D O 1
ATOM 2688 N N . SER B 1 37 ? 23.159 35.706 77.045 1.00 66.06 35 SER D N 1
ATOM 2689 C CA . SER B 1 37 ? 22.998 37.142 76.832 1.00 67.32 35 SER D CA 1
ATOM 2690 C C . SER B 1 37 ? 21.539 37.556 77.002 1.00 65.68 35 SER D C 1
ATOM 2691 O O . SER B 1 37 ? 20.637 36.729 76.902 1.00 63.61 35 SER D O 1
ATOM 2694 N N . GLN B 1 38 ? 21.316 38.841 77.262 1.00 66.49 36 GLN D N 1
ATOM 2695 C CA . GLN B 1 38 ? 19.982 39.411 77.349 1.00 65.45 36 GLN D CA 1
ATOM 2696 C C . GLN B 1 38 ? 19.174 39.288 76.039 1.00 64.57 36 GLN D C 1
ATOM 2697 O O . GLN B 1 38 ? 17.990 38.970 76.106 1.00 62.80 36 GLN D O 1
ATOM 2703 N N . PRO B 1 39 ? 19.801 39.532 74.868 1.00 65.85 37 PRO D N 1
ATOM 2704 C CA . PRO B 1 39 ? 19.096 39.201 73.621 1.00 64.42 37 PRO D CA 1
ATOM 2705 C C . PRO B 1 39 ? 18.654 37.727 73.510 1.00 62.19 37 PRO D C 1
ATOM 2706 O O . PRO B 1 39 ? 17.514 37.479 73.103 1.00 60.94 37 PRO D O 1
ATOM 2710 N N . SER B 1 40 ? 19.513 36.774 73.891 1.00 58.98 38 SER D N 1
ATOM 2711 C CA . SER B 1 40 ? 19.145 35.336 73.865 1.00 57.14 38 SER D CA 1
ATOM 2712 C C . SER B 1 40 ? 17.977 35.010 74.781 1.00 55.14 38 SER D C 1
ATOM 2713 O O . SER B 1 40 ? 17.069 34.240 74.417 1.00 53.72 38 SER D O 1
ATOM 2716 N N . LEU B 1 41 ? 18.006 35.591 75.974 1.00 47.43 39 LEU D N 1
ATOM 2717 C CA . LEU B 1 41 ? 16.921 35.444 76.945 1.00 45.97 39 LEU D CA 1
ATOM 2718 C C . LEU B 1 41 ? 15.621 35.960 76.359 1.00 45.32 39 LEU D C 1
ATOM 2719 O O . LEU B 1 41 ? 14.615 35.274 76.434 1.00 43.83 39 LEU D O 1
ATOM 2724 N N . SER B 1 42 ? 15.628 37.180 75.823 1.00 53.86 40 SER D N 1
ATOM 2725 C CA . SER B 1 42 ? 14.405 37.771 75.260 1.00 53.66 40 SER D CA 1
ATOM 2726 C C . SER B 1 42 ? 13.874 36.971 74.051 1.00 53.02 40 SER D C 1
ATOM 2727 O O . SER B 1 42 ? 12.680 36.812 73.934 1.00 52.11 40 SER D O 1
ATOM 2730 N N . GLN B 1 43 ? 14.761 36.460 73.204 1.00 55.22 41 GLN D N 1
ATOM 2731 C CA . GLN B 1 43 ? 14.390 35.586 72.075 1.00 56.28 41 GLN D CA 1
ATOM 2732 C C . GLN B 1 43 ? 13.693 34.305 72.533 1.00 52.91 41 GLN D C 1
ATOM 2733 O O . GLN B 1 43 ? 12.706 33.913 71.955 1.00 54.19 41 GLN D O 1
ATOM 2739 N N . ALA B 1 44 ? 14.216 33.663 73.565 1.00 49.55 42 ALA D N 1
ATOM 2740 C CA . ALA B 1 44 ? 13.609 32.466 74.147 1.00 47.97 42 ALA D CA 1
ATOM 2741 C C . ALA B 1 44 ? 12.233 32.776 74.730 1.00 47.03 42 ALA D C 1
ATOM 2742 O O . ALA B 1 44 ? 11.279 32.022 74.522 1.00 46.09 42 ALA D O 1
ATOM 2744 N N . LEU B 1 45 ? 12.121 33.882 75.463 1.00 42.17 43 LEU D N 1
ATOM 2745 C CA . LEU B 1 45 ? 10.838 34.250 76.051 1.00 41.56 43 LEU D CA 1
ATOM 2746 C C . LEU B 1 45 ? 9.821 34.580 74.961 1.00 41.84 43 LEU D C 1
ATOM 2747 O O . LEU B 1 45 ? 8.694 34.134 75.046 1.00 40.79 43 LEU D O 1
ATOM 2752 N N . VAL B 1 46 ? 10.204 35.369 73.963 1.00 46.82 44 VAL D N 1
ATOM 2753 C CA . VAL B 1 46 ? 9.296 35.773 72.868 1.00 47.21 44 VAL D CA 1
ATOM 2754 C C . VAL B 1 46 ? 8.893 34.554 72.023 1.00 46.47 44 VAL D C 1
ATOM 2755 O O . VAL B 1 46 ? 7.770 34.464 71.587 1.00 46.18 44 VAL D O 1
ATOM 2759 N N . ALA B 1 47 ? 9.793 33.607 71.823 1.00 44.79 45 ALA D N 1
ATOM 2760 C CA . ALA B 1 47 ? 9.462 32.346 71.135 1.00 44.21 45 ALA D CA 1
ATOM 2761 C C . ALA B 1 47 ? 8.401 31.574 71.916 1.00 42.75 45 ALA D C 1
ATOM 2762 O O . ALA B 1 47 ? 7.458 31.041 71.327 1.00 42.60 45 ALA D O 1
ATOM 2764 N N . LEU B 1 48 ? 8.549 31.527 73.241 1.00 37.41 46 LEU D N 1
ATOM 2765 C CA . LEU B 1 48 ? 7.561 30.895 74.100 1.00 36.36 46 LEU D CA 1
ATOM 2766 C C . LEU B 1 48 ? 6.204 31.618 74.014 1.00 36.30 46 LEU D C 1
ATOM 2767 O O . LEU B 1 48 ? 5.173 30.989 73.821 1.00 35.98 46 LEU D O 1
ATOM 2772 N N . GLU B 1 49 ? 6.279 32.926 74.187 1.00 42.92 47 GLU D N 1
ATOM 2773 C CA A GLU B 1 49 ? 5.001 33.712 74.146 0.85 43.20 47 GLU D CA 1
ATOM 2774 C CA B GLU B 1 49 ? 5.065 33.756 74.122 0.15 43.26 47 GLU D CA 1
ATOM 2775 C C . GLU B 1 49 ? 4.201 33.747 72.748 1.00 44.03 47 GLU D C 1
ATOM 2776 O O . GLU B 1 49 ? 2.968 33.478 72.562 1.00 44.08 47 GLU D O 1
ATOM 2784 N N . THR B 1 50 ? 5.036 33.743 71.714 1.00 42.73 48 THR D N 1
ATOM 2785 C CA . THR B 1 50 ? 4.487 33.657 70.369 1.00 43.75 48 THR D CA 1
ATOM 2786 C C . THR B 1 50 ? 3.945 32.269 70.082 1.00 43.14 48 THR D C 1
ATOM 2787 O O . THR B 1 50 ? 2.844 32.133 69.560 1.00 43.66 48 THR D O 1
ATOM 2791 N N . GLY B 1 51 ? 4.705 31.243 70.445 1.00 43.05 49 GLY D N 1
ATOM 2792 C CA . GLY B 1 51 ? 4.281 29.860 70.269 1.00 42.70 49 GLY D CA 1
ATOM 2793 C C . GLY B 1 51 ? 2.982 29.551 70.992 1.00 42.14 49 GLY D C 1
ATOM 2794 O O . GLY B 1 51 ? 2.107 28.882 70.457 1.00 42.49 49 GLY D O 1
ATOM 2795 N N . LEU B 1 52 ? 2.855 30.050 72.213 1.00 40.81 50 LEU D N 1
ATOM 2796 C CA . LEU B 1 52 ? 1.625 29.903 73.003 1.00 40.56 50 LEU D CA 1
ATOM 2797 C C . LEU B 1 52 ? 0.483 30.880 72.660 1.00 41.54 50 LEU D C 1
ATOM 2798 O O . LEU B 1 52 ? -0.665 30.602 72.990 1.00 41.89 50 LEU D O 1
ATOM 2803 N N . GLY B 1 53 ? 0.792 32.038 72.078 1.00 45.53 51 GLY D N 1
ATOM 2804 C CA . GLY B 1 53 ? -0.191 33.104 71.871 1.00 46.85 51 GLY D CA 1
ATOM 2805 C C . GLY B 1 53 ? -0.613 33.749 73.199 1.00 51.77 51 GLY D C 1
ATOM 2806 O O . GLY B 1 53 ? -1.716 34.268 73.307 1.00 49.75 51 GLY D O 1
ATOM 2807 N N . VAL B 1 54 ? 0.258 33.680 74.203 1.00 44.57 52 VAL D N 1
ATOM 2808 C CA . VAL B 1 54 ? -0.016 34.193 75.529 1.00 44.33 52 VAL D CA 1
ATOM 2809 C C . VAL B 1 54 ? 1.182 35.017 75.991 1.00 44.23 52 VAL D C 1
ATOM 2810 O O . VAL B 1 54 ? 2.328 34.539 75.959 1.00 43.51 52 VAL D O 1
ATOM 2814 N N . GLN B 1 55 ? 0.918 36.248 76.423 1.00 46.82 53 GLN D N 1
ATOM 2815 C CA . GLN B 1 55 ? 1.923 37.106 77.040 1.00 47.16 53 GLN D CA 1
ATOM 2816 C C . GLN B 1 55 ? 2.118 36.673 78.519 1.00 46.27 53 GLN D C 1
ATOM 2817 O O . GLN B 1 55 ? 1.176 36.689 79.314 1.00 46.44 53 GLN D O 1
ATOM 2823 N N . LEU B 1 56 ? 3.344 36.277 78.859 1.00 43.85 54 LEU D N 1
ATOM 2824 C CA . LEU B 1 56 ? 3.714 35.778 80.186 1.00 43.43 54 LEU D CA 1
ATOM 2825 C C . LEU B 1 56 ? 4.375 36.820 81.081 1.00 44.57 54 LEU D C 1
ATOM 2826 O O . LEU B 1 56 ? 4.307 36.694 82.311 1.00 44.78 54 LEU D O 1
ATOM 2831 N N . ILE B 1 57 ? 5.002 37.830 80.499 1.00 47.53 55 ILE D N 1
ATOM 2832 C CA . ILE B 1 57 ? 5.742 38.860 81.248 1.00 50.07 55 ILE D CA 1
ATOM 2833 C C . ILE B 1 57 ? 5.449 40.226 80.627 1.00 50.63 55 ILE D C 1
ATOM 2834 O O . ILE B 1 57 ? 5.519 40.362 79.413 1.00 52.01 55 ILE D O 1
ATOM 2839 N N . GLU B 1 58 ? 5.196 41.207 81.474 1.00 62.00 56 GLU D N 1
ATOM 2840 C CA . GLU B 1 58 ? 4.961 42.559 81.036 1.00 72.08 56 GLU D CA 1
ATOM 2841 C C . GLU B 1 58 ? 6.277 43.297 81.209 1.00 79.01 56 GLU D C 1
ATOM 2842 O O . GLU B 1 58 ? 6.690 43.585 82.326 1.00 80.76 56 GLU D O 1
ATOM 2848 N N . ARG B 1 59 ? 6.949 43.575 80.099 1.00 97.51 57 ARG D N 1
ATOM 2849 C CA . ARG B 1 59 ? 8.231 44.269 80.132 1.00 99.08 57 ARG D CA 1
ATOM 2850 C C . ARG B 1 59 ? 8.130 45.616 80.837 1.00 101.68 57 ARG D C 1
ATOM 2851 O O . ARG B 1 59 ? 8.037 46.656 80.193 1.00 103.62 57 ARG D O 1
ATOM 2853 N N . ARG B 1 62 ? 9.507 49.388 84.342 1.00 120.30 60 ARG D N 1
ATOM 2854 C CA . ARG B 1 62 ? 10.907 49.502 84.733 1.00 128.19 60 ARG D CA 1
ATOM 2855 C C . ARG B 1 62 ? 11.396 48.200 85.347 1.00 132.65 60 ARG D C 1
ATOM 2856 O O . ARG B 1 62 ? 12.598 47.972 85.476 1.00 121.55 60 ARG D O 1
ATOM 2858 N N . LYS B 1 63 ? 10.451 47.352 85.732 1.00 119.28 61 LYS D N 1
ATOM 2859 C CA . LYS B 1 63 ? 10.774 46.072 86.337 1.00 108.05 61 LYS D CA 1
ATOM 2860 C C . LYS B 1 63 ? 9.924 44.963 85.750 1.00 101.87 61 LYS D C 1
ATOM 2861 O O . LYS B 1 63 ? 8.843 45.201 85.216 1.00 130.44 61 LYS D O 1
ATOM 2863 N N . VAL B 1 64 ? 10.430 43.745 85.848 1.00 82.15 62 VAL D N 1
ATOM 2864 C CA . VAL B 1 64 ? 9.741 42.587 85.323 1.00 79.95 62 VAL D CA 1
ATOM 2865 C C . VAL B 1 64 ? 8.579 42.109 86.187 1.00 76.60 62 VAL D C 1
ATOM 2866 O O . VAL B 1 64 ? 8.750 41.742 87.343 1.00 70.80 62 VAL D O 1
ATOM 2870 N N . ILE B 1 65 ? 7.393 42.126 85.601 1.00 77.30 63 ILE D N 1
ATOM 2871 C CA . ILE B 1 65 ? 6.179 41.665 86.255 1.00 80.60 63 ILE D CA 1
ATOM 2872 C C . ILE B 1 65 ? 5.530 40.544 85.463 1.00 69.61 63 ILE D C 1
ATOM 2873 O O . ILE B 1 65 ? 5.355 40.654 84.259 1.00 69.10 63 ILE D O 1
ATOM 2878 N N . VAL B 1 66 ? 5.174 39.470 86.147 1.00 52.90 64 VAL D N 1
ATOM 2879 C CA . VAL B 1 66 ? 4.538 38.331 85.508 1.00 47.37 64 VAL D CA 1
ATOM 2880 C C . VAL B 1 66 ? 3.088 38.718 85.278 1.00 47.49 64 VAL D C 1
ATOM 2881 O O . VAL B 1 66 ? 2.472 39.330 86.177 1.00 51.30 64 VAL D O 1
ATOM 2885 N N . THR B 1 67 ? 2.541 38.415 84.100 1.00 43.36 65 THR D N 1
ATOM 2886 C CA . THR B 1 67 ? 1.112 38.691 83.824 1.00 43.77 65 THR D CA 1
ATOM 2887 C C . THR B 1 67 ? 0.210 37.699 84.592 1.00 43.11 65 THR D C 1
ATOM 2888 O O . THR B 1 67 ? 0.696 36.677 85.102 1.00 42.20 65 THR D O 1
ATOM 2892 N N . PRO B 1 68 ? -1.114 37.983 84.641 1.00 45.72 66 PRO D N 1
ATOM 2893 C CA . PRO B 1 68 ? -2.021 36.984 85.225 1.00 44.58 66 PRO D CA 1
ATOM 2894 C C . PRO B 1 68 ? -1.852 35.582 84.629 1.00 43.00 66 PRO D C 1
ATOM 2895 O O . PRO B 1 68 ? -1.732 34.603 85.366 1.00 42.94 66 PRO D O 1
ATOM 2899 N N . ALA B 1 69 ? -1.787 35.510 83.304 1.00 45.51 67 ALA D N 1
ATOM 2900 C CA . ALA B 1 69 ? -1.532 34.251 82.602 1.00 44.21 67 ALA D CA 1
ATOM 2901 C C . ALA B 1 69 ? -0.210 33.600 82.996 1.00 43.49 67 ALA D C 1
ATOM 2902 O O . ALA B 1 69 ? -0.145 32.382 83.199 1.00 43.05 67 ALA D O 1
ATOM 2904 N N . GLY B 1 70 ? 0.843 34.393 83.092 1.00 44.76 68 GLY D N 1
ATOM 2905 C CA . GLY B 1 70 ? 2.159 33.880 83.514 1.00 43.87 68 GLY D CA 1
ATOM 2906 C C . GLY B 1 70 ? 2.123 33.310 84.937 1.00 44.46 68 GLY D C 1
ATOM 2907 O O . GLY B 1 70 ? 2.663 32.246 85.205 1.00 44.24 68 GLY D O 1
ATOM 2908 N N . GLU B 1 71 ? 1.433 34.014 85.837 1.00 45.53 69 GLU D N 1
ATOM 2909 C CA . GLU B 1 71 ? 1.309 33.545 87.212 1.00 44.69 69 GLU D CA 1
ATOM 2910 C C . GLU B 1 71 ? 0.559 32.207 87.298 1.00 44.33 69 GLU D C 1
ATOM 2911 O O . GLU B 1 71 ? 0.932 31.324 88.074 1.00 44.82 69 GLU D O 1
ATOM 2917 N N . LYS B 1 72 ? -0.490 32.056 86.484 1.00 42.00 70 LYS D N 1
ATOM 2918 C CA . LYS B 1 72 ? -1.224 30.797 86.440 1.00 41.89 70 LYS D CA 1
ATOM 2919 C C . LYS B 1 72 ? -0.431 29.661 85.811 1.00 41.23 70 LYS D C 1
ATOM 2920 O O . LYS B 1 72 ? -0.558 28.522 86.232 1.00 41.57 70 LYS D O 1
ATOM 2926 N N . LEU B 1 73 ? 0.391 29.949 84.811 1.00 36.97 71 LEU D N 1
ATOM 2927 C CA . LEU B 1 73 ? 1.176 28.890 84.164 1.00 36.56 71 LEU D CA 1
ATOM 2928 C C . LEU B 1 73 ? 2.487 28.538 84.886 1.00 37.08 71 LEU D C 1
ATOM 2929 O O . LEU B 1 73 ? 3.023 27.442 84.681 1.00 36.83 71 LEU D O 1
ATOM 2934 N N . LEU B 1 74 ? 2.917 29.430 85.754 1.00 37.79 72 LEU D N 1
ATOM 2935 C CA A LEU B 1 74 ? 4.260 29.241 86.418 0.89 38.29 72 LEU D CA 1
ATOM 2936 C CA B LEU B 1 74 ? 4.216 29.218 86.425 0.11 38.29 72 LEU D CA 1
ATOM 2937 C C . LEU B 1 74 ? 4.433 27.821 87.231 1.00 38.67 72 LEU D C 1
ATOM 2938 O O . LEU B 1 74 ? 5.372 26.973 87.139 1.00 38.45 72 LEU D O 1
ATOM 2947 N N . PRO B 1 75 ? 3.358 27.488 87.927 1.00 42.13 73 PRO D N 1
ATOM 2948 C CA . PRO B 1 75 ? 3.463 26.158 88.575 1.00 42.35 73 PRO D CA 1
ATOM 2949 C C . PRO B 1 75 ? 3.549 24.970 87.627 1.00 41.38 73 PRO D C 1
ATOM 2950 O O . PRO B 1 75 ? 4.200 23.972 87.921 1.00 41.39 73 PRO D O 1
ATOM 2954 N N . PHE B 1 76 ? 2.920 25.073 86.475 1.00 42.95 74 PHE D N 1
ATOM 2955 C CA . PHE B 1 76 ? 2.982 23.982 85.484 1.00 42.24 74 PHE D CA 1
ATOM 2956 C C . PHE B 1 76 ? 4.356 23.941 84.824 1.00 41.61 74 PHE D C 1
ATOM 2957 O O . PHE B 1 76 ? 4.886 22.858 84.554 1.00 41.36 74 PHE D O 1
ATOM 2965 N N . ALA B 1 77 ? 4.946 25.115 84.586 1.00 40.66 75 ALA D N 1
ATOM 2966 C CA . ALA B 1 77 ? 6.302 25.199 84.055 1.00 40.46 75 ALA D CA 1
ATOM 2967 C C . ALA B 1 77 ? 7.280 24.594 85.060 1.00 40.89 75 ALA D C 1
ATOM 2968 O O . ALA B 1 77 ? 8.095 23.750 84.712 1.00 40.68 75 ALA D O 1
ATOM 2970 N N . LYS B 1 78 ? 7.180 25.011 86.320 1.00 45.70 76 LYS D N 1
ATOM 2971 C CA . LYS B 1 78 ? 8.011 24.420 87.394 1.00 46.36 76 LYS D CA 1
ATOM 2972 C C . LYS B 1 78 ? 7.876 22.919 87.504 1.00 46.24 76 LYS D C 1
ATOM 2973 O O . LYS B 1 78 ? 8.878 22.246 87.652 1.00 46.49 76 LYS D O 1
ATOM 2979 N N . SER B 1 79 ? 6.664 22.373 87.439 1.00 52.40 77 SER D N 1
ATOM 2980 C CA . SER B 1 79 ? 6.488 20.904 87.493 1.00 54.00 77 SER D CA 1
ATOM 2981 C C . SER B 1 79 ? 7.239 20.211 86.368 1.00 55.19 77 SER D C 1
ATOM 2982 O O . SER B 1 79 ? 7.797 19.139 86.575 1.00 57.95 77 SER D O 1
ATOM 2985 N N . THR B 1 80 ? 7.245 20.818 85.184 1.00 41.59 78 THR D N 1
ATOM 2986 C CA . THR B 1 80 ? 7.921 20.222 84.041 1.00 41.20 78 THR D CA 1
ATOM 2987 C C . THR B 1 80 ? 9.435 20.160 84.268 1.00 41.61 78 THR D C 1
ATOM 2988 O O . THR B 1 80 ? 10.069 19.122 84.050 1.00 42.02 78 THR D O 1
ATOM 2992 N N . LEU B 1 81 ? 9.984 21.285 84.730 1.00 46.52 79 LEU D N 1
ATOM 2993 C CA . LEU B 1 81 ? 11.419 21.406 85.009 1.00 47.24 79 LEU D CA 1
ATOM 2994 C C . LEU B 1 81 ? 11.827 20.447 86.142 1.00 48.13 79 LEU D C 1
ATOM 2995 O O . LEU B 1 81 ? 12.881 19.818 86.053 1.00 48.78 79 LEU D O 1
ATOM 3000 N N . ASP B 1 82 ? 10.957 20.309 87.156 1.00 52.08 80 ASP D N 1
ATOM 3001 C CA A ASP B 1 82 ? 11.210 19.386 88.267 0.66 53.25 80 ASP D CA 1
ATOM 3002 C CA B ASP B 1 82 ? 11.208 19.384 88.266 0.34 53.25 80 ASP D CA 1
ATOM 3003 C C . ASP B 1 82 ? 11.167 17.939 87.798 1.00 53.51 80 ASP D C 1
ATOM 3004 O O . ASP B 1 82 ? 12.009 17.137 88.189 1.00 54.62 80 ASP D O 1
ATOM 3010 N N . ALA B 1 83 ? 10.194 17.594 86.959 1.00 53.07 81 ALA D N 1
ATOM 3011 C CA . ALA B 1 83 ? 10.176 16.243 86.380 1.00 54.00 81 ALA D CA 1
ATOM 3012 C C . ALA B 1 83 ? 11.438 15.968 85.532 1.00 56.47 81 ALA D C 1
ATOM 3013 O O . ALA B 1 83 ? 11.993 14.867 85.595 1.00 56.52 81 ALA D O 1
ATOM 3015 N N . ALA B 1 84 ? 11.906 16.958 84.765 1.00 53.39 82 ALA D N 1
ATOM 3016 C CA . ALA B 1 84 ? 13.103 16.760 83.935 1.00 53.93 82 ALA D CA 1
ATOM 3017 C C . ALA B 1 84 ? 14.363 16.584 84.791 1.00 57.32 82 ALA D C 1
ATOM 3018 O O . ALA B 1 84 ? 15.186 15.732 84.501 1.00 55.60 82 ALA D O 1
ATOM 3020 N N . GLU B 1 85 ? 14.503 17.397 85.833 1.00 64.14 83 GLU D N 1
ATOM 3021 C CA . GLU B 1 85 ? 15.610 17.246 86.801 1.00 66.93 83 GLU D CA 1
ATOM 3022 C C . GLU B 1 85 ? 15.585 15.858 87.455 1.00 63.99 83 GLU D C 1
ATOM 3023 O O . GLU B 1 85 ? 16.612 15.200 87.596 1.00 63.73 83 GLU D O 1
ATOM 3029 N N . SER B 1 86 ? 14.404 15.407 87.839 1.00 59.77 84 SER D N 1
ATOM 3030 C CA . SER B 1 86 ? 14.285 14.068 88.425 1.00 60.57 84 SER D CA 1
ATOM 3031 C C . SER B 1 86 ? 14.676 12.950 87.433 1.00 63.75 84 SER D C 1
ATOM 3032 O O . SER B 1 86 ? 15.300 11.963 87.826 1.00 67.33 84 SER D O 1
ATOM 3035 N N . PHE B 1 87 ? 14.336 13.101 86.151 1.00 55.11 85 PHE D N 1
ATOM 3036 C CA . PHE B 1 87 ? 14.774 12.135 85.124 1.00 56.02 85 PHE D CA 1
ATOM 3037 C C . PHE B 1 87 ? 16.295 12.102 85.071 1.00 57.15 85 PHE D C 1
ATOM 3038 O O . PHE B 1 87 ? 16.901 11.048 85.085 1.00 59.00 85 PHE D O 1
ATOM 3046 N N . LEU B 1 88 ? 16.904 13.277 85.007 1.00 62.11 86 LEU D N 1
ATOM 3047 C CA . LEU B 1 88 ? 18.350 13.375 84.875 1.00 63.33 86 LEU D CA 1
ATOM 3048 C C . LEU B 1 88 ? 19.066 12.789 86.102 1.00 68.56 86 LEU D C 1
ATOM 3049 O O . LEU B 1 88 ? 20.038 12.038 85.956 1.00 69.31 86 LEU D O 1
ATOM 3054 N N . SER B 1 89 ? 18.584 13.089 87.300 1.00 74.74 87 SER D N 1
ATOM 3055 C CA . SER B 1 89 ? 19.206 12.555 88.500 1.00 78.12 87 SER D CA 1
ATOM 3056 C C . SER B 1 89 ? 19.103 11.054 88.533 1.00 78.44 87 SER D C 1
ATOM 3057 O O . SER B 1 89 ? 20.072 10.382 88.797 1.00 80.49 87 SER D O 1
ATOM 3060 N N . HIS B 1 90 ? 17.930 10.531 88.225 1.00 85.56 88 HIS D N 1
ATOM 3061 C CA . HIS B 1 90 ? 17.744 9.089 88.197 1.00 87.29 88 HIS D CA 1
ATOM 3062 C C . HIS B 1 90 ? 18.681 8.395 87.211 1.00 87.45 88 HIS D C 1
ATOM 3063 O O . HIS B 1 90 ? 19.097 7.266 87.427 1.00 89.10 88 HIS D O 1
ATOM 3070 N N . ALA B 1 91 ? 18.960 9.058 86.097 1.00 75.17 89 ALA D N 1
ATOM 3071 C CA . ALA B 1 91 ? 19.781 8.463 85.024 1.00 79.82 89 ALA D CA 1
ATOM 3072 C C . ALA B 1 91 ? 21.165 8.106 85.519 1.00 79.24 89 ALA D C 1
ATOM 3073 O O . ALA B 1 91 ? 21.738 7.107 85.118 1.00 83.54 89 ALA D O 1
ATOM 3075 N N . LYS B 1 92 ? 21.682 8.922 86.423 1.00 84.48 90 LYS D N 1
ATOM 3076 C CA . LYS B 1 92 ? 23.005 8.699 87.043 1.00 90.02 90 LYS D CA 1
ATOM 3077 C C . LYS B 1 92 ? 22.989 7.403 87.848 1.00 86.64 90 LYS D C 1
ATOM 3078 O O . LYS B 1 92 ? 23.982 6.670 87.811 1.00 93.34 90 LYS D O 1
ATOM 3084 N N . GLY B 1 93 ? 21.880 7.120 88.545 1.00 75.00 91 GLY D N 1
ATOM 3085 C CA . GLY B 1 93 ? 21.671 5.862 89.280 1.00 78.62 91 GLY D CA 1
ATOM 3086 C C . GLY B 1 93 ? 21.220 4.617 88.526 1.00 79.99 91 GLY D C 1
ATOM 3087 O O . GLY B 1 93 ? 21.311 3.523 89.047 1.00 83.80 91 GLY D O 1
ATOM 3088 N N . ALA B 1 94 ? 20.588 4.756 87.380 1.00 81.27 92 ALA D N 1
ATOM 3089 C CA . ALA B 1 94 ? 20.091 3.567 86.702 1.00 87.40 92 ALA D CA 1
ATOM 3090 C C . ALA B 1 94 ? 21.162 2.610 86.213 1.00 91.31 92 ALA D C 1
ATOM 3091 O O . ALA B 1 94 ? 21.017 1.400 86.261 1.00 90.11 92 ALA D O 1
ATOM 3093 N N . ASN B 1 95 ? 22.209 3.199 85.678 1.00 104.43 93 ASN D N 1
ATOM 3094 C CA . ASN B 1 95 ? 23.321 2.492 85.101 1.00 106.04 93 ASN D CA 1
ATOM 3095 C C . ASN B 1 95 ? 24.184 1.649 86.016 1.00 103.49 93 ASN D C 1
ATOM 3096 O O . ASN B 1 95 ? 24.547 0.542 85.685 1.00 103.42 93 ASN D O 1
ATOM 3101 N N . GLY B 1 96 ? 24.495 2.173 87.182 1.00 115.53 94 GLY D N 1
ATOM 3102 C CA . GLY B 1 96 ? 25.371 1.478 88.099 1.00 113.50 94 GLY D CA 1
ATOM 3103 C C . GLY B 1 96 ? 24.828 1.183 89.477 1.00 109.50 94 GLY D C 1
ATOM 3104 O O . GLY B 1 96 ? 23.637 1.307 89.749 1.00 98.83 94 GLY D O 1
ATOM 3105 N N . SER B 1 97 ? 25.735 0.710 90.315 1.00 74.17 95 SER D N 1
ATOM 3106 C CA . SER B 1 97 ? 25.463 0.386 91.686 1.00 65.40 95 SER D CA 1
ATOM 3107 C C . SER B 1 97 ? 26.025 1.528 92.500 1.00 64.67 95 SER D C 1
ATOM 3108 O O . SER B 1 97 ? 27.172 1.919 92.350 1.00 56.04 95 SER D O 1
ATOM 3111 N N . LEU B 1 98 ? 25.189 2.038 93.379 1.00 51.69 96 LEU D N 1
ATOM 3112 C CA . LEU B 1 98 ? 25.515 3.177 94.204 1.00 49.86 96 LEU D CA 1
ATOM 3113 C C . LEU B 1 98 ? 25.893 4.417 93.417 1.00 50.56 96 LEU D C 1
ATOM 3114 O O . LEU B 1 98 ? 26.889 5.062 93.685 1.00 46.70 96 LEU D O 1
ATOM 3119 N N . THR B 1 99 ? 25.114 4.684 92.383 1.00 53.14 97 THR D N 1
ATOM 3120 C CA . THR B 1 99 ? 25.254 5.909 91.642 1.00 54.99 97 THR D CA 1
ATOM 3121 C C . THR B 1 99 ? 23.893 6.590 91.749 1.00 54.58 97 THR D C 1
ATOM 3122 O O . THR B 1 99 ? 22.845 5.929 91.963 1.00 54.63 97 THR D O 1
ATOM 3126 N N . GLY B 1 100 ? 23.866 7.911 91.571 1.00 53.03 98 GLY D N 1
ATOM 3127 C CA . GLY B 1 100 ? 22.636 8.661 91.645 1.00 55.01 98 GLY D CA 1
ATOM 3128 C C . GLY B 1 100 ? 22.126 8.848 93.064 1.00 50.80 98 GLY D C 1
ATOM 3129 O O . GLY B 1 100 ? 22.813 8.510 94.026 1.00 54.51 98 GLY D O 1
ATOM 3130 N N . PRO B 1 101 ? 20.922 9.402 93.203 1.00 54.05 99 PRO D N 1
ATOM 3131 C CA . PRO B 1 101 ? 20.289 9.646 94.494 1.00 54.21 99 PRO D CA 1
ATOM 3132 C C . PRO B 1 101 ? 20.111 8.384 95.310 1.00 49.05 99 PRO D C 1
ATOM 3133 O O . PRO B 1 101 ? 19.792 7.337 94.778 1.00 48.19 99 PRO D O 1
ATOM 3137 N N . LEU B 1 102 ? 20.365 8.504 96.602 1.00 42.74 100 LEU D N 1
ATOM 3138 C CA . LEU B 1 102 ? 20.008 7.498 97.577 1.00 41.62 100 LEU D CA 1
ATOM 3139 C C . LEU B 1 102 ? 19.592 8.292 98.795 1.00 40.77 100 LEU D C 1
ATOM 3140 O O . LEU B 1 102 ? 20.384 9.055 99.318 1.00 41.34 100 LEU D O 1
ATOM 3145 N N . THR B 1 103 ? 18.366 8.107 99.246 1.00 44.65 101 THR D N 1
ATOM 3146 C CA . THR B 1 103 ? 17.896 8.758 100.443 1.00 41.98 101 THR D CA 1
ATOM 3147 C C . THR B 1 103 ? 17.971 7.758 101.583 1.00 41.32 101 THR D C 1
ATOM 3148 O O . THR B 1 103 ? 17.335 6.692 101.544 1.00 41.99 101 THR D O 1
ATOM 3152 N N . VAL B 1 104 ? 18.735 8.114 102.614 1.00 37.76 102 VAL D N 1
ATOM 3153 C CA . VAL B 1 104 ? 19.002 7.240 103.745 1.00 36.57 102 VAL D CA 1
ATOM 3154 C C . VAL B 1 104 ? 18.372 7.860 104.993 1.00 36.15 102 VAL D C 1
ATOM 3155 O O . VAL B 1 104 ? 18.655 8.991 105.349 1.00 35.95 102 VAL D O 1
ATOM 3159 N N . GLY B 1 105 ? 17.483 7.111 105.625 1.00 40.24 103 GLY D N 1
ATOM 3160 C CA . GLY B 1 105 ? 16.908 7.489 106.909 1.00 40.61 103 GLY D CA 1
ATOM 3161 C C . GLY B 1 105 ? 17.837 6.948 107.987 1.00 39.67 103 GLY D C 1
ATOM 3162 O O . GLY B 1 105 ? 18.338 5.831 107.864 1.00 40.43 103 GLY D O 1
ATOM 3163 N N . ILE B 1 106 ? 18.086 7.745 109.030 1.00 33.95 104 ILE D N 1
ATOM 3164 C CA . ILE B 1 106 ? 18.890 7.267 110.154 1.00 32.88 104 ILE D CA 1
ATOM 3165 C C . ILE B 1 106 ? 18.309 7.774 111.460 1.00 32.77 104 ILE D C 1
ATOM 3166 O O . ILE B 1 106 ? 17.945 8.936 111.549 1.00 33.14 104 ILE D O 1
ATOM 3171 N N . ILE B 1 107 ? 18.279 6.896 112.464 1.00 34.48 105 ILE D N 1
ATOM 3172 C CA . ILE B 1 107 ? 17.833 7.263 113.806 1.00 34.31 105 ILE D CA 1
ATOM 3173 C C . ILE B 1 107 ? 18.779 8.298 114.474 1.00 34.52 105 ILE D C 1
ATOM 3174 O O . ILE B 1 107 ? 20.001 8.288 114.223 1.00 33.17 105 ILE D O 1
ATOM 3179 N N . PRO B 1 108 ? 18.219 9.216 115.284 1.00 35.65 106 PRO D N 1
ATOM 3180 C CA . PRO B 1 108 ? 19.020 10.340 115.780 1.00 38.11 106 PRO D CA 1
ATOM 3181 C C . PRO B 1 108 ? 20.186 9.993 116.707 1.00 34.89 106 PRO D C 1
ATOM 3182 O O . PRO B 1 108 ? 21.111 10.796 116.822 1.00 40.33 106 PRO D O 1
ATOM 3186 N N . THR B 1 109 ? 20.128 8.843 117.378 1.00 35.07 107 THR D N 1
ATOM 3187 C CA . THR B 1 109 ? 21.217 8.406 118.237 1.00 36.41 107 THR D CA 1
ATOM 3188 C C . THR B 1 109 ? 22.271 7.564 117.509 1.00 33.68 107 THR D C 1
ATOM 3189 O O . THR B 1 109 ? 23.148 7.022 118.165 1.00 32.46 107 THR D O 1
ATOM 3193 N N . ALA B 1 110 ? 22.142 7.407 116.189 1.00 33.63 108 ALA D N 1
ATOM 3194 C CA . ALA B 1 110 ? 23.218 6.882 115.359 1.00 34.53 108 ALA D CA 1
ATOM 3195 C C . ALA B 1 110 ? 23.749 7.890 114.341 1.00 36.92 108 ALA D C 1
ATOM 3196 O O . ALA B 1 110 ? 24.973 7.945 114.126 1.00 33.94 108 ALA D O 1
ATOM 3198 N N . ALA B 1 111 ? 22.857 8.704 113.755 1.00 31.59 109 ALA D N 1
ATOM 3199 C CA . ALA B 1 111 ? 23.194 9.583 112.627 1.00 32.65 109 ALA D CA 1
ATOM 3200 C C . ALA B 1 111 ? 24.459 10.452 112.764 1.00 34.76 109 ALA D C 1
ATOM 3201 O O . ALA B 1 111 ? 25.364 10.336 111.981 1.00 35.22 109 ALA D O 1
ATOM 3203 N N . PRO B 1 112 ? 24.506 11.333 113.783 1.00 36.31 110 PRO D N 1
ATOM 3204 C CA . PRO B 1 112 ? 25.629 12.248 113.844 1.00 33.96 110 PRO D CA 1
ATOM 3205 C C . PRO B 1 112 ? 26.972 11.538 114.026 1.00 32.64 110 PRO D C 1
ATOM 3206 O O . PRO B 1 112 ? 27.989 12.110 113.686 1.00 35.97 110 PRO D O 1
ATOM 3210 N N . TYR B 1 113 ? 26.966 10.302 114.510 1.00 34.38 111 TYR D N 1
ATOM 3211 C CA . TYR B 1 113 ? 28.167 9.580 114.887 1.00 34.96 111 TYR D CA 1
ATOM 3212 C C . TYR B 1 113 ? 28.665 8.675 113.773 1.00 36.53 111 TYR D C 1
ATOM 3213 O O . TYR B 1 113 ? 29.870 8.416 113.670 1.00 35.30 111 TYR D O 1
ATOM 3222 N N . ILE B 1 114 ? 27.756 8.223 112.911 1.00 32.46 112 ILE D N 1
ATOM 3223 C CA . ILE B 1 114 ? 28.117 7.402 111.765 1.00 31.82 112 ILE D CA 1
ATOM 3224 C C . ILE B 1 114 ? 28.379 8.267 110.505 1.00 35.11 112 ILE D C 1
ATOM 3225 O O . ILE B 1 114 ? 29.169 7.865 109.621 1.00 33.09 112 ILE D O 1
ATOM 3230 N N . LEU B 1 115 ? 27.747 9.441 110.414 1.00 32.27 113 LEU D N 1
ATOM 3231 C CA . LEU B 1 115 ? 27.798 10.231 109.182 1.00 32.43 113 LEU D CA 1
ATOM 3232 C C . LEU B 1 115 ? 29.205 10.645 108.735 1.00 34.80 113 LEU D C 1
ATOM 3233 O O . LEU B 1 115 ? 29.494 10.583 107.557 1.00 37.42 113 LEU D O 1
ATOM 3238 N N . PRO B 1 116 ? 30.071 11.096 109.665 1.00 34.09 114 PRO D N 1
ATOM 3239 C CA . PRO B 1 116 ? 31.352 11.575 109.120 1.00 34.15 114 PRO D CA 1
ATOM 3240 C C . PRO B 1 116 ? 32.085 10.533 108.301 1.00 35.88 114 PRO D C 1
ATOM 3241 O O . PRO B 1 116 ? 32.504 10.843 107.186 1.00 36.32 114 PRO D O 1
ATOM 3245 N N . SER B 1 117 ? 32.198 9.316 108.822 1.00 35.65 115 SER D N 1
ATOM 3246 C CA . SER B 1 117 ? 32.914 8.237 108.121 1.00 39.73 115 SER D CA 1
ATOM 3247 C C . SER B 1 117 ? 32.130 7.745 106.929 1.00 39.91 115 SER D C 1
ATOM 3248 O O . SER B 1 117 ? 32.708 7.503 105.864 1.00 40.32 115 SER D O 1
ATOM 3251 N N . MET B 1 118 ? 30.815 7.569 107.076 1.00 33.97 116 MET D N 1
ATOM 3252 C CA . MET B 1 118 ? 30.047 7.103 105.937 1.00 35.18 116 MET D CA 1
ATOM 3253 C C . MET B 1 118 ? 30.177 8.055 104.763 1.00 36.08 116 MET D C 1
ATOM 3254 O O . MET B 1 118 ? 30.374 7.598 103.619 1.00 37.06 116 MET D O 1
ATOM 3259 N N . LEU B 1 119 ? 30.022 9.346 105.026 1.00 36.97 117 LEU D N 1
ATOM 3260 C CA . LEU B 1 119 ? 30.080 10.358 103.972 1.00 39.77 117 LEU D CA 1
ATOM 3261 C C . LEU B 1 119 ? 31.465 10.482 103.328 1.00 40.42 117 LEU D C 1
ATOM 3262 O O . LEU B 1 119 ? 31.567 10.738 102.149 1.00 41.87 117 LEU D O 1
ATOM 3267 N N . SER B 1 120 ? 32.517 10.301 104.104 1.00 35.50 118 SER D N 1
ATOM 3268 C CA . SER B 1 120 ? 33.882 10.364 103.587 1.00 36.48 118 SER D CA 1
ATOM 3269 C C . SER B 1 120 ? 34.197 9.154 102.678 1.00 37.00 118 SER D C 1
ATOM 3270 O O . SER B 1 120 ? 34.800 9.325 101.623 1.00 39.56 118 SER D O 1
ATOM 3273 N N . ILE B 1 121 ? 33.764 7.956 103.071 1.00 40.06 119 ILE D N 1
ATOM 3274 C CA . ILE B 1 121 ? 33.898 6.769 102.236 1.00 38.30 119 ILE D CA 1
ATOM 3275 C C . ILE B 1 121 ? 33.158 6.921 100.906 1.00 42.96 119 ILE D C 1
ATOM 3276 O O . ILE B 1 121 ? 33.664 6.582 99.833 1.00 42.55 119 ILE D O 1
ATOM 3281 N N . VAL B 1 122 ? 31.939 7.418 100.992 1.00 37.37 120 VAL D N 1
ATOM 3282 C CA . VAL B 1 122 ? 31.100 7.632 99.834 1.00 38.12 120 VAL D CA 1
ATOM 3283 C C . VAL B 1 122 ? 31.728 8.666 98.918 1.00 39.47 120 VAL D C 1
ATOM 3284 O O . VAL B 1 122 ? 31.775 8.463 97.726 1.00 45.85 120 VAL D O 1
ATOM 3288 N N . ASP B 1 123 ? 32.176 9.787 99.453 1.00 44.20 121 ASP D N 1
ATOM 3289 C CA . ASP B 1 123 ? 32.782 10.854 98.654 1.00 47.00 121 ASP D CA 1
ATOM 3290 C C . ASP B 1 123 ? 34.007 10.346 97.858 1.00 52.46 121 ASP D C 1
ATOM 3291 O O . ASP B 1 123 ? 34.145 10.664 96.667 1.00 52.17 121 ASP D O 1
ATOM 3296 N N . GLU B 1 124 ? 34.853 9.532 98.500 1.00 61.26 122 GLU D N 1
ATOM 3297 C CA . GLU B 1 124 ? 36.041 8.988 97.868 1.00 63.65 122 GLU D CA 1
ATOM 3298 C C . GLU B 1 124 ? 35.768 7.786 96.941 1.00 63.09 122 GLU D C 1
ATOM 3299 O O . GLU B 1 124 ? 36.295 7.748 95.844 1.00 62.28 122 GLU D O 1
ATOM 3305 N N . GLU B 1 125 ? 34.927 6.838 97.354 1.00 49.21 123 GLU D N 1
ATOM 3306 C CA . GLU B 1 125 ? 34.777 5.556 96.643 1.00 50.09 123 GLU D CA 1
ATOM 3307 C C . GLU B 1 125 ? 33.536 5.410 95.767 1.00 48.98 123 GLU D C 1
ATOM 3308 O O . GLU B 1 125 ? 33.481 4.530 94.923 1.00 50.42 123 GLU D O 1
ATOM 3314 N N . TYR B 1 126 ? 32.533 6.235 96.033 1.00 45.20 124 TYR D N 1
ATOM 3315 C CA . TYR B 1 126 ? 31.308 6.248 95.251 1.00 47.28 124 TYR D CA 1
ATOM 3316 C C . TYR B 1 126 ? 30.960 7.688 94.874 1.00 51.11 124 TYR D C 1
ATOM 3317 O O . TYR B 1 126 ? 29.903 8.211 95.272 1.00 46.24 124 TYR D O 1
ATOM 3326 N N . PRO B 1 127 ? 31.840 8.344 94.095 1.00 50.85 125 PRO D N 1
ATOM 3327 C CA . PRO B 1 127 ? 31.680 9.781 93.805 1.00 49.44 125 PRO D CA 1
ATOM 3328 C C . PRO B 1 127 ? 30.434 10.181 93.008 1.00 53.16 125 PRO D C 1
ATOM 3329 O O . PRO B 1 127 ? 30.057 11.348 93.041 1.00 52.31 125 PRO D O 1
ATOM 3333 N N . ASP B 1 128 ? 29.811 9.233 92.302 1.00 51.41 126 ASP D N 1
ATOM 3334 C CA . ASP B 1 128 ? 28.547 9.485 91.612 1.00 53.15 126 ASP D CA 1
ATOM 3335 C C . ASP B 1 128 ? 27.297 9.266 92.502 1.00 50.62 126 ASP D C 1
ATOM 3336 O O . ASP B 1 128 ? 26.178 9.523 92.057 1.00 49.60 126 ASP D O 1
ATOM 3341 N N . LEU B 1 129 ? 27.476 8.780 93.737 1.00 52.25 127 LEU D N 1
ATOM 3342 C CA . LEU B 1 129 ? 26.377 8.675 94.696 1.00 50.35 127 LEU D CA 1
ATOM 3343 C C . LEU B 1 129 ? 26.021 10.088 95.189 1.00 52.50 127 LEU D C 1
ATOM 3344 O O . LEU B 1 129 ? 26.918 10.883 95.458 1.00 55.01 127 LEU D O 1
ATOM 3349 N N . GLU B 1 130 ? 24.719 10.380 95.250 1.00 51.45 128 GLU D N 1
ATOM 3350 C CA . GLU B 1 130 ? 24.191 11.660 95.719 1.00 55.57 128 GLU D CA 1
ATOM 3351 C C . GLU B 1 130 ? 23.361 11.364 96.967 1.00 54.34 128 GLU D C 1
ATOM 3352 O O . GLU B 1 130 ? 22.140 11.181 96.874 1.00 50.61 128 GLU D O 1
ATOM 3358 N N . PRO B 1 131 ? 24.004 11.302 98.134 1.00 45.49 129 PRO D N 1
ATOM 3359 C CA . PRO B 1 131 ? 23.244 10.932 99.321 1.00 51.37 129 PRO D CA 1
ATOM 3360 C C . PRO B 1 131 ? 22.363 12.082 99.857 1.00 45.32 129 PRO D C 1
ATOM 3361 O O . PRO B 1 131 ? 22.696 13.256 99.747 1.00 44.81 129 PRO D O 1
ATOM 3365 N N . HIS B 1 132 ? 21.209 11.701 100.375 1.00 49.32 130 HIS D N 1
ATOM 3366 C CA . HIS B 1 132 ? 20.273 12.586 101.044 1.00 47.35 130 HIS D CA 1
ATOM 3367 C C . HIS B 1 132 ? 19.976 11.871 102.338 1.00 46.00 130 HIS D C 1
ATOM 3368 O O . HIS B 1 132 ? 19.790 10.652 102.350 1.00 46.06 130 HIS D O 1
ATOM 3375 N N . ILE B 1 133 ? 19.997 12.626 103.426 1.00 38.16 131 ILE D N 1
ATOM 3376 C CA . ILE B 1 133 ? 19.948 12.075 104.753 1.00 37.21 131 ILE D CA 1
ATOM 3377 C C . ILE B 1 133 ? 18.685 12.599 105.393 1.00 37.40 131 ILE D C 1
ATOM 3378 O O . ILE B 1 133 ? 18.439 13.788 105.378 1.00 38.16 131 ILE D O 1
ATOM 3383 N N . VAL B 1 134 ? 17.878 11.692 105.932 1.00 38.33 132 VAL D N 1
ATOM 3384 C CA . VAL B 1 134 ? 16.734 12.046 106.730 1.00 39.00 132 VAL D CA 1
ATOM 3385 C C . VAL B 1 134 ? 16.917 11.465 108.128 1.00 38.00 132 VAL D C 1
ATOM 3386 O O . VAL B 1 134 ? 16.941 10.260 108.303 1.00 36.82 132 VAL D O 1
ATOM 3390 N N . GLU B 1 135 ? 17.088 12.344 109.098 1.00 43.09 133 GLU D N 1
ATOM 3391 C CA . GLU B 1 135 ? 17.333 11.932 110.469 1.00 44.52 133 GLU D CA 1
ATOM 3392 C C . GLU B 1 135 ? 15.977 12.035 111.158 1.00 48.19 133 GLU D C 1
ATOM 3393 O O . GLU B 1 135 ? 15.414 13.119 111.241 1.00 50.17 133 GLU D O 1
ATOM 3399 N N . ASP B 1 136 ? 15.438 10.920 111.622 1.00 39.43 134 ASP D N 1
ATOM 3400 C CA . ASP B 1 136 ? 14.126 10.933 112.288 1.00 40.00 134 ASP D CA 1
ATOM 3401 C C . ASP B 1 136 ? 13.986 9.660 113.093 1.00 38.95 134 ASP D C 1
ATOM 3402 O O . ASP B 1 136 ? 14.739 8.720 112.930 1.00 38.26 134 ASP D O 1
ATOM 3407 N N . GLN B 1 137 ? 13.020 9.654 113.999 1.00 44.45 135 GLN D N 1
ATOM 3408 C CA . GLN B 1 137 ? 12.764 8.506 114.865 1.00 42.44 135 GLN D CA 1
ATOM 3409 C C . GLN B 1 137 ? 12.174 7.351 114.058 1.00 45.10 135 GLN D C 1
ATOM 3410 O O . GLN B 1 137 ? 11.609 7.534 112.962 1.00 51.12 135 GLN D O 1
ATOM 3416 N N . THR B 1 138 ? 12.297 6.173 114.653 1.00 41.49 136 THR D N 1
ATOM 3417 C CA . THR B 1 138 ? 12.041 4.899 114.005 1.00 44.64 136 THR D CA 1
ATOM 3418 C C . THR B 1 138 ? 10.667 4.800 113.330 1.00 48.88 136 THR D C 1
ATOM 3419 O O . THR B 1 138 ? 10.565 4.416 112.166 1.00 48.41 136 THR D O 1
ATOM 3423 N N . LYS B 1 139 ? 9.615 5.143 114.069 1.00 44.05 137 LYS D N 1
ATOM 3424 C CA . LYS B 1 139 ? 8.232 5.051 113.579 1.00 45.45 137 LYS D CA 1
ATOM 3425 C C . LYS B 1 139 ? 8.063 5.923 112.333 1.00 45.99 137 LYS D C 1
ATOM 3426 O O . LYS B 1 139 ? 7.442 5.486 111.360 1.00 49.13 137 LYS D O 1
ATOM 3432 N N . HIS B 1 140 ? 8.652 7.119 112.338 1.00 50.00 138 HIS D N 1
ATOM 3433 C CA . HIS B 1 140 ? 8.590 7.985 111.142 1.00 52.84 138 HIS D CA 1
ATOM 3434 C C . HIS B 1 140 ? 9.402 7.414 109.989 1.00 49.25 138 HIS D C 1
ATOM 3435 O O . HIS B 1 140 ? 8.936 7.448 108.854 1.00 53.29 138 HIS D O 1
ATOM 3442 N N . LEU B 1 141 ? 10.599 6.879 110.273 1.00 41.66 139 LEU D N 1
ATOM 3443 C CA . LEU B 1 141 ? 11.401 6.268 109.217 1.00 42.66 139 LEU D CA 1
ATOM 3444 C C . LEU B 1 141 ? 10.666 5.091 108.582 1.00 43.20 139 LEU D C 1
ATOM 3445 O O . LEU B 1 141 ? 10.682 4.967 107.377 1.00 45.05 139 LEU D O 1
ATOM 3450 N N . LEU B 1 142 ? 9.998 4.252 109.368 1.00 47.20 140 LEU D N 1
ATOM 3451 C CA . LEU B 1 142 ? 9.251 3.129 108.781 1.00 48.24 140 LEU D CA 1
ATOM 3452 C C . LEU B 1 142 ? 8.096 3.601 107.910 1.00 47.22 140 LEU D C 1
ATOM 3453 O O . LEU B 1 142 ? 7.855 3.007 106.862 1.00 49.69 140 LEU D O 1
ATOM 3458 N N . ALA B 1 143 ? 7.436 4.686 108.298 1.00 49.62 141 ALA D N 1
ATOM 3459 C CA . ALA B 1 143 ? 6.345 5.250 107.478 1.00 53.18 141 ALA D CA 1
ATOM 3460 C C . ALA B 1 143 ? 6.892 5.827 106.145 1.00 52.07 141 ALA D C 1
ATOM 3461 O O . ALA B 1 143 ? 6.307 5.603 105.077 1.00 53.48 141 ALA D O 1
ATOM 3463 N N . LEU B 1 144 ? 8.021 6.526 106.221 1.00 47.07 142 LEU D N 1
ATOM 3464 C CA . LEU B 1 144 ? 8.671 7.074 105.032 1.00 46.49 142 LEU D CA 1
ATOM 3465 C C . LEU B 1 144 ? 9.137 5.940 104.094 1.00 46.80 142 LEU D C 1
ATOM 3466 O O . LEU B 1 144 ? 9.045 6.056 102.878 1.00 48.47 142 LEU D O 1
ATOM 3471 N N . LEU B 1 145 ? 9.632 4.847 104.664 1.00 48.90 143 LEU D N 1
ATOM 3472 C CA . LEU B 1 145 ? 10.041 3.676 103.878 1.00 51.10 143 LEU D CA 1
ATOM 3473 C C . LEU B 1 145 ? 8.852 3.078 103.155 1.00 49.79 143 LEU D C 1
ATOM 3474 O O . LEU B 1 145 ? 8.947 2.771 101.980 1.00 54.48 143 LEU D O 1
ATOM 3479 N N . ARG B 1 146 ? 7.743 2.896 103.867 1.00 58.32 144 ARG D N 1
ATOM 3480 C CA . ARG B 1 146 ? 6.543 2.329 103.257 1.00 63.99 144 ARG D CA 1
ATOM 3481 C C . ARG B 1 146 ? 6.027 3.215 102.120 1.00 60.56 144 ARG D C 1
ATOM 3482 O O . ARG B 1 146 ? 5.616 2.677 101.106 1.00 64.94 144 ARG D O 1
ATOM 3490 N N . ASP B 1 147 ? 6.102 4.543 102.272 1.00 60.94 145 ASP D N 1
ATOM 3491 C CA . ASP B 1 147 ? 5.600 5.489 101.244 1.00 67.92 145 ASP D CA 1
ATOM 3492 C C . ASP B 1 147 ? 6.596 5.743 100.113 1.00 65.74 145 ASP D C 1
ATOM 3493 O O . ASP B 1 147 ? 6.267 6.429 99.147 1.00 74.45 145 ASP D O 1
ATOM 3498 N N . GLY B 1 148 ? 7.807 5.217 100.231 1.00 52.89 146 GLY D N 1
ATOM 3499 C CA . GLY B 1 148 ? 8.835 5.416 99.217 1.00 51.71 146 GLY D CA 1
ATOM 3500 C C . GLY B 1 148 ? 9.589 6.733 99.335 1.00 51.56 146 GLY D C 1
ATOM 3501 O O . GLY B 1 148 ? 10.359 7.050 98.465 1.00 55.14 146 GLY D O 1
ATOM 3502 N N . ALA B 1 149 ? 9.403 7.482 100.424 1.00 60.29 147 ALA D N 1
ATOM 3503 C CA . ALA B 1 149 ? 10.050 8.790 100.578 1.00 58.07 147 ALA D CA 1
ATOM 3504 C C . ALA B 1 149 ? 11.504 8.669 100.993 1.00 57.20 147 ALA D C 1
ATOM 3505 O O . ALA B 1 149 ? 12.240 9.623 100.846 1.00 60.03 147 ALA D O 1
ATOM 3507 N N . ILE B 1 150 ? 11.883 7.529 101.571 1.00 47.97 148 ILE D N 1
ATOM 3508 C CA . ILE B 1 150 ? 13.289 7.143 101.702 1.00 46.63 148 ILE D CA 1
ATOM 3509 C C . ILE B 1 150 ? 13.480 5.753 101.124 1.00 47.78 148 ILE D C 1
ATOM 3510 O O . ILE B 1 150 ? 12.524 4.984 101.012 1.00 48.66 148 ILE D O 1
ATOM 3515 N N . ASP B 1 151 ? 14.726 5.435 100.796 1.00 45.56 149 ASP D N 1
ATOM 3516 C CA . ASP B 1 151 ? 15.095 4.149 100.178 1.00 47.65 149 ASP D CA 1
ATOM 3517 C C . ASP B 1 151 ? 15.489 3.082 101.195 1.00 45.54 149 ASP D C 1
ATOM 3518 O O . ASP B 1 151 ? 15.115 1.896 101.082 1.00 43.49 149 ASP D O 1
ATOM 3523 N N . VAL B 1 152 ? 16.271 3.501 102.187 1.00 41.12 150 VAL D N 1
ATOM 3524 C CA A VAL B 1 152 ? 16.731 2.595 103.235 0.55 41.99 150 VAL D CA 1
ATOM 3525 C CA B VAL B 1 152 ? 16.722 2.609 103.235 0.45 41.44 150 VAL D CA 1
ATOM 3526 C C . VAL B 1 152 ? 16.689 3.342 104.572 1.00 41.00 150 VAL D C 1
ATOM 3527 O O . VAL B 1 152 ? 16.719 4.567 104.593 1.00 41.40 150 VAL D O 1
ATOM 3534 N N . ALA B 1 153 ? 16.624 2.590 105.667 1.00 39.95 151 ALA D N 1
ATOM 3535 C CA . ALA B 1 153 ? 16.666 3.180 106.987 1.00 39.11 151 ALA D CA 1
ATOM 3536 C C . ALA B 1 153 ? 17.641 2.409 107.868 1.00 38.20 151 ALA D C 1
ATOM 3537 O O . ALA B 1 153 ? 17.581 1.183 107.944 1.00 40.44 151 ALA D O 1
ATOM 3539 N N . MET B 1 154 ? 18.439 3.142 108.590 1.00 38.50 152 MET D N 1
ATOM 3540 C CA . MET B 1 154 ? 19.351 2.576 109.520 1.00 37.72 152 MET D CA 1
ATOM 3541 C C . MET B 1 154 ? 18.764 2.727 110.918 1.00 36.59 152 MET D C 1
ATOM 3542 O O . MET B 1 154 ? 18.618 3.788 111.378 1.00 37.09 152 MET D O 1
ATOM 3547 N N . MET B 1 155 ? 18.401 1.644 111.555 1.00 36.74 153 MET D N 1
ATOM 3548 C CA . MET B 1 155 ? 17.780 1.668 112.867 1.00 36.54 153 MET D CA 1
ATOM 3549 C C . MET B 1 155 ? 18.178 0.449 113.653 1.00 36.32 153 MET D C 1
ATOM 3550 O O . MET B 1 155 ? 18.789 -0.479 113.109 1.00 36.47 153 MET D O 1
ATOM 3555 N N . ALA B 1 156 ? 17.644 0.339 114.868 1.00 38.34 154 ALA D N 1
ATOM 3556 C CA . ALA B 1 156 ? 17.799 -0.879 115.662 1.00 38.09 154 ALA D CA 1
ATOM 3557 C C . ALA B 1 156 ? 16.864 -1.984 115.168 1.00 40.95 154 ALA D C 1
ATOM 3558 O O . ALA B 1 156 ? 15.750 -1.717 114.697 1.00 43.53 154 ALA D O 1
ATOM 3560 N N . LEU B 1 157 ? 17.352 -3.217 115.234 1.00 40.85 155 LEU D N 1
ATOM 3561 C CA . LEU B 1 157 ? 16.591 -4.376 114.861 1.00 44.27 155 LEU D CA 1
ATOM 3562 C C . LEU B 1 157 ? 16.124 -5.118 116.104 1.00 46.82 155 LEU D C 1
ATOM 3563 O O . LEU B 1 157 ? 16.790 -5.043 117.139 1.00 44.23 155 LEU D O 1
ATOM 3568 N N . PRO B 1 158 ? 15.014 -5.878 116.000 1.00 53.73 156 PRO D N 1
ATOM 3569 C CA . PRO B 1 158 ? 14.136 -6.025 114.831 1.00 60.21 156 PRO D CA 1
ATOM 3570 C C . PRO B 1 158 ? 13.245 -4.787 114.572 1.00 59.38 156 PRO D C 1
ATOM 3571 O O . PRO B 1 158 ? 12.853 -4.110 115.495 1.00 60.40 156 PRO D O 1
ATOM 3575 N N . SER B 1 159 ? 12.976 -4.499 113.307 1.00 55.29 157 SER D N 1
ATOM 3576 C CA . SER B 1 159 ? 12.090 -3.411 112.919 1.00 55.92 157 SER D CA 1
ATOM 3577 C C . SER B 1 159 ? 10.632 -3.740 113.243 1.00 58.75 157 SER D C 1
ATOM 3578 O O . SER B 1 159 ? 9.834 -2.844 113.483 1.00 58.89 157 SER D O 1
ATOM 3581 N N . GLU B 1 160 ? 10.302 -5.040 113.239 1.00 61.52 158 GLU D N 1
ATOM 3582 C CA . GLU B 1 160 ? 8.933 -5.546 113.429 1.00 63.74 158 GLU D CA 1
ATOM 3583 C C . GLU B 1 160 ? 7.935 -4.922 112.438 1.00 71.24 158 GLU D C 1
ATOM 3584 O O . GLU B 1 160 ? 6.763 -4.698 112.730 1.00 66.48 158 GLU D O 1
ATOM 3590 N N . ALA B 1 161 ? 8.416 -4.674 111.216 1.00 63.64 159 ALA D N 1
ATOM 3591 C CA . ALA B 1 161 ? 7.661 -4.043 110.162 1.00 66.54 159 ALA D CA 1
ATOM 3592 C C . ALA B 1 161 ? 7.458 -5.085 109.055 1.00 66.85 159 ALA D C 1
ATOM 3593 O O . ALA B 1 161 ? 8.404 -5.521 108.426 1.00 64.55 159 ALA D O 1
ATOM 3595 N N . PRO B 1 162 ? 6.202 -5.503 108.839 1.00 80.48 160 PRO D N 1
ATOM 3596 C CA . PRO B 1 162 ? 5.992 -6.648 107.958 1.00 86.23 160 PRO D CA 1
ATOM 3597 C C . PRO B 1 162 ? 6.470 -6.613 106.517 1.00 80.75 160 PRO D C 1
ATOM 3598 O O . PRO B 1 162 ? 6.846 -7.714 106.008 1.00 84.21 160 PRO D O 1
ATOM 3602 N N . GLY B 1 163 ? 6.440 -5.499 105.795 1.00 61.73 161 GLY D N 1
ATOM 3603 C CA . GLY B 1 163 ? 6.885 -5.562 104.379 1.00 62.96 161 GLY D CA 1
ATOM 3604 C C . GLY B 1 163 ? 8.395 -5.404 104.127 1.00 63.13 161 GLY D C 1
ATOM 3605 O O . GLY B 1 163 ? 8.756 -4.892 103.071 1.00 59.87 161 GLY D O 1
ATOM 3606 N N . MET B 1 164 ? 9.223 -5.492 105.161 1.00 59.38 162 MET D N 1
ATOM 3607 C CA . MET B 1 164 ? 10.602 -5.005 105.102 1.00 57.17 162 MET D CA 1
ATOM 3608 C C . MET B 1 164 ? 11.605 -6.143 105.130 1.00 56.47 162 MET D C 1
ATOM 3609 O O . MET B 1 164 ? 11.333 -7.188 105.688 1.00 59.91 162 MET D O 1
ATOM 3614 N N . LYS B 1 165 ? 12.757 -5.941 104.489 1.00 52.40 163 LYS D N 1
ATOM 3615 C CA . LYS B 1 165 ? 13.926 -6.800 104.703 1.00 54.37 163 LYS D CA 1
ATOM 3616 C C . LYS B 1 165 ? 14.909 -6.059 105.609 1.00 47.15 163 LYS D C 1
ATOM 3617 O O . LYS B 1 165 ? 14.971 -4.844 105.599 1.00 47.33 163 LYS D O 1
ATOM 3623 N N . GLU B 1 166 ? 15.703 -6.821 106.345 1.00 48.65 164 GLU D N 1
ATOM 3624 C CA . GLU B 1 166 ? 16.660 -6.302 107.299 1.00 50.11 164 GLU D CA 1
ATOM 3625 C C . GLU B 1 166 ? 18.040 -6.872 106.997 1.00 50.45 164 GLU D C 1
ATOM 3626 O O . GLU B 1 166 ? 18.180 -8.093 106.857 1.00 50.64 164 GLU D O 1
ATOM 3632 N N . ILE B 1 167 ? 19.042 -6.003 106.898 1.00 40.25 165 ILE D N 1
ATOM 3633 C CA . ILE B 1 167 ? 20.430 -6.436 106.789 1.00 40.50 165 ILE D CA 1
ATOM 3634 C C . ILE B 1 167 ? 21.096 -6.111 108.134 1.00 38.64 165 ILE D C 1
ATOM 3635 O O . ILE B 1 167 ? 21.229 -4.934 108.451 1.00 37.34 165 ILE D O 1
ATOM 3640 N N . PRO B 1 168 ? 21.482 -7.132 108.920 1.00 42.65 166 PRO D N 1
ATOM 3641 C CA . PRO B 1 168 ? 22.181 -6.852 110.176 1.00 43.20 166 PRO D CA 1
ATOM 3642 C C . PRO B 1 168 ? 23.535 -6.208 109.892 1.00 42.86 166 PRO D C 1
ATOM 3643 O O . PRO B 1 168 ? 24.259 -6.665 108.971 1.00 41.45 166 PRO D O 1
ATOM 3647 N N . LEU B 1 169 ? 23.866 -5.151 110.621 1.00 35.76 167 LEU D N 1
ATOM 3648 C CA . LEU B 1 169 ? 25.148 -4.449 110.393 1.00 34.89 167 LEU D CA 1
ATOM 3649 C C . LEU B 1 169 ? 26.144 -4.772 111.488 1.00 35.83 167 LEU D C 1
ATOM 3650 O O . LEU B 1 169 ? 27.210 -5.316 111.215 1.00 35.16 167 LEU D O 1
ATOM 3655 N N . TYR B 1 170 ? 25.788 -4.449 112.725 1.00 40.63 168 TYR D N 1
ATOM 3656 C CA . TYR B 1 170 ? 26.674 -4.665 113.872 1.00 40.78 168 TYR D CA 1
ATOM 3657 C C . TYR B 1 170 ? 25.908 -4.563 115.196 1.00 37.70 168 TYR D C 1
ATOM 3658 O O . TYR B 1 170 ? 24.809 -4.008 115.233 1.00 37.09 168 TYR D O 1
ATOM 3667 N N . ASP B 1 171 ? 26.515 -5.094 116.251 1.00 41.93 169 ASP D N 1
ATOM 3668 C CA . ASP B 1 171 ? 26.123 -4.829 117.636 1.00 43.47 169 ASP D CA 1
ATOM 3669 C C . ASP B 1 171 ? 26.991 -3.699 118.215 1.00 43.21 169 ASP D C 1
ATOM 3670 O O . ASP B 1 171 ? 28.225 -3.762 118.158 1.00 41.11 169 ASP D O 1
ATOM 3675 N N . GLU B 1 172 ? 26.341 -2.663 118.716 1.00 35.30 170 GLU D N 1
ATOM 3676 C CA . GLU B 1 172 ? 27.040 -1.500 119.254 1.00 34.21 170 GLU D CA 1
ATOM 3677 C C . GLU B 1 172 ? 26.854 -1.492 120.756 1.00 37.57 170 GLU D C 1
ATOM 3678 O O . GLU B 1 172 ? 25.703 -1.433 121.239 1.00 33.97 170 GLU D O 1
ATOM 3684 N N . ASP B 1 173 ? 27.960 -1.505 121.490 1.00 34.38 171 ASP D N 1
ATOM 3685 C CA . ASP B 1 173 ? 27.893 -1.501 122.949 1.00 34.89 171 ASP D CA 1
ATOM 3686 C C . ASP B 1 173 ? 27.395 -0.163 123.473 1.00 34.17 171 ASP D C 1
ATOM 3687 O O . ASP B 1 173 ? 27.569 0.857 122.824 1.00 33.38 171 ASP D O 1
ATOM 3692 N N . PHE B 1 174 ? 26.752 -0.191 124.635 1.00 35.62 172 PHE D N 1
ATOM 3693 C CA . PHE B 1 174 ? 26.548 1.020 125.421 1.00 35.39 172 PHE D CA 1
ATOM 3694 C C . PHE B 1 174 ? 27.731 1.247 126.390 1.00 36.79 172 PHE D C 1
ATOM 3695 O O . PHE B 1 174 ? 28.536 0.365 126.631 1.00 40.18 172 PHE D O 1
ATOM 3703 N N . ILE B 1 175 ? 27.790 2.458 126.903 1.00 32.96 173 ILE D N 1
ATOM 3704 C CA . ILE B 1 175 ? 28.690 2.855 127.954 1.00 35.01 173 ILE D CA 1
ATOM 3705 C C . ILE B 1 175 ? 27.878 3.726 128.921 1.00 34.88 173 ILE D C 1
ATOM 3706 O O . ILE B 1 175 ? 26.966 4.426 128.505 1.00 33.60 173 ILE D O 1
ATOM 3711 N N . VAL B 1 176 ? 28.207 3.636 130.200 1.00 34.10 174 VAL D N 1
ATOM 3712 C CA . VAL B 1 176 ? 27.571 4.429 131.258 1.00 34.52 174 VAL D CA 1
ATOM 3713 C C . VAL B 1 176 ? 28.286 5.760 131.370 1.00 34.66 174 VAL D C 1
ATOM 3714 O O . VAL B 1 176 ? 29.505 5.809 131.410 1.00 38.07 174 VAL D O 1
ATOM 3718 N N . VAL B 1 177 ? 27.539 6.838 131.428 1.00 35.18 175 VAL D N 1
ATOM 3719 C CA . VAL B 1 177 ? 28.089 8.172 131.515 1.00 35.98 175 VAL D CA 1
ATOM 3720 C C . VAL B 1 177 ? 27.549 8.828 132.782 1.00 40.71 175 VAL D C 1
ATOM 3721 O O . VAL B 1 177 ? 26.342 8.851 133.019 1.00 35.31 175 VAL D O 1
ATOM 3725 N N . THR B 1 178 ? 28.449 9.383 133.584 1.00 36.90 176 THR D N 1
ATOM 3726 C CA . THR B 1 178 ? 28.111 9.970 134.887 1.00 37.71 176 THR D CA 1
ATOM 3727 C C . THR B 1 178 ? 28.826 11.292 135.039 1.00 40.78 176 THR D C 1
ATOM 3728 O O . THR B 1 178 ? 29.732 11.609 134.259 1.00 38.80 176 THR D O 1
ATOM 3732 N N . ALA B 1 179 ? 28.444 12.063 136.060 1.00 38.28 177 ALA D N 1
ATOM 3733 C CA . ALA B 1 179 ? 29.235 13.203 136.457 1.00 38.52 177 ALA D CA 1
ATOM 3734 C C . ALA B 1 179 ? 30.614 12.713 136.911 1.00 38.55 177 ALA D C 1
ATOM 3735 O O . ALA B 1 179 ? 30.786 11.587 137.396 1.00 38.78 177 ALA D O 1
ATOM 3737 N N . SER B 1 180 ? 31.602 13.560 136.722 1.00 40.78 178 SER D N 1
ATOM 3738 C CA . SER B 1 180 ? 32.981 13.305 137.190 1.00 41.11 178 SER D CA 1
ATOM 3739 C C . SER B 1 180 ? 33.108 12.811 138.632 1.00 42.12 178 SER D C 1
ATOM 3740 O O . SER B 1 180 ? 33.915 11.933 138.916 1.00 42.82 178 SER D O 1
ATOM 3743 N N . ASP B 1 181 ? 32.326 13.384 139.528 1.00 46.50 179 ASP D N 1
ATOM 3744 C CA . ASP B 1 181 ? 32.399 13.011 140.957 1.00 50.81 179 ASP D CA 1
ATOM 3745 C C . ASP B 1 181 ? 31.507 11.802 141.371 1.00 49.92 179 ASP D C 1
ATOM 3746 O O . ASP B 1 181 ? 31.455 11.451 142.516 1.00 54.60 179 ASP D O 1
ATOM 3751 N N . HIS B 1 182 ? 30.848 11.143 140.422 1.00 42.90 180 HIS D N 1
ATOM 3752 C CA . HIS B 1 182 ? 30.006 10.014 140.739 1.00 42.98 180 HIS D CA 1
ATOM 3753 C C . HIS B 1 182 ? 30.855 8.834 141.146 1.00 43.35 180 HIS D C 1
ATOM 3754 O O . HIS B 1 182 ? 31.960 8.638 140.649 1.00 43.11 180 HIS D O 1
ATOM 3761 N N . PRO B 1 183 ? 30.348 8.019 142.094 1.00 42.78 181 PRO D N 1
ATOM 3762 C CA . PRO B 1 183 ? 31.195 6.889 142.546 1.00 44.37 181 PRO D CA 1
ATOM 3763 C C . PRO B 1 183 ? 31.566 5.799 141.520 1.00 42.92 181 PRO D C 1
ATOM 3764 O O . PRO B 1 183 ? 32.537 5.085 141.698 1.00 45.48 181 PRO D O 1
ATOM 3768 N N . PHE B 1 184 ? 30.766 5.632 140.485 1.00 41.54 182 PHE D N 1
ATOM 3769 C CA . PHE B 1 184 ? 31.076 4.722 139.371 1.00 40.69 182 PHE D CA 1
ATOM 3770 C C . PHE B 1 184 ? 32.072 5.257 138.351 1.00 39.77 182 PHE D C 1
ATOM 3771 O O . PHE B 1 184 ? 32.528 4.474 137.555 1.00 39.44 182 PHE D O 1
ATOM 3779 N N . ALA B 1 185 ? 32.435 6.532 138.412 1.00 43.21 183 ALA D N 1
ATOM 3780 C CA . ALA B 1 185 ? 33.475 7.073 137.535 1.00 43.17 183 ALA D CA 1
ATOM 3781 C C . ALA B 1 185 ? 34.678 6.131 137.326 1.00 44.19 183 ALA D C 1
ATOM 3782 O O . ALA B 1 185 ? 35.312 5.730 138.254 1.00 45.95 183 ALA D O 1
ATOM 3784 N N . GLY B 1 186 ? 34.906 5.727 136.067 1.00 40.36 184 GLY D N 1
ATOM 3785 C CA . GLY B 1 186 ? 36.016 4.899 135.672 1.00 39.75 184 GLY D CA 1
ATOM 3786 C C . GLY B 1 186 ? 35.909 3.411 135.965 1.00 41.36 184 GLY D C 1
ATOM 3787 O O . GLY B 1 186 ? 36.745 2.655 135.537 1.00 42.02 184 GLY D O 1
ATOM 3788 N N . ARG B 1 187 ? 34.885 2.963 136.656 1.00 43.08 185 ARG D N 1
ATOM 3789 C CA . ARG B 1 187 ? 34.734 1.531 136.932 1.00 43.83 185 ARG D CA 1
ATOM 3790 C C . ARG B 1 187 ? 34.402 0.742 135.661 1.00 43.16 185 ARG D C 1
ATOM 3791 O O . ARG B 1 187 ? 33.625 1.206 134.817 1.00 42.11 185 ARG D O 1
ATOM 3799 N N . GLN B 1 188 ? 35.027 -0.436 135.544 1.00 45.95 186 GLN D N 1
ATOM 3800 C CA . GLN B 1 188 ? 34.924 -1.285 134.371 1.00 48.70 186 GLN D CA 1
ATOM 3801 C C . GLN B 1 188 ? 34.295 -2.645 134.682 1.00 46.08 186 GLN D C 1
ATOM 3802 O O . GLN B 1 188 ? 34.269 -3.534 133.810 1.00 52.52 186 GLN D O 1
ATOM 3808 N N . ASP B 1 189 ? 33.726 -2.790 135.869 1.00 45.45 187 ASP D N 1
ATOM 3809 C CA . ASP B 1 189 ? 33.265 -4.104 136.345 1.00 49.97 187 ASP D CA 1
ATOM 3810 C C . ASP B 1 189 ? 31.819 -4.073 136.895 1.00 50.41 187 ASP D C 1
ATOM 3811 O O . ASP B 1 189 ? 31.467 -4.880 137.735 1.00 52.44 187 ASP D O 1
ATOM 3816 N N . LEU B 1 190 ? 30.989 -3.164 136.419 1.00 51.75 188 LEU D N 1
ATOM 3817 C CA . LEU B 1 190 ? 29.625 -3.030 136.973 1.00 49.69 188 LEU D CA 1
ATOM 3818 C C . LEU B 1 190 ? 28.806 -4.263 136.610 1.00 49.40 188 LEU D C 1
ATOM 3819 O O . LEU B 1 190 ? 28.996 -4.862 135.541 1.00 50.52 188 LEU D O 1
ATOM 3824 N N . GLU B 1 191 ? 27.907 -4.649 137.513 1.00 49.15 189 GLU D N 1
ATOM 3825 C CA . GLU B 1 191 ? 26.868 -5.619 137.225 1.00 48.85 189 GLU D CA 1
ATOM 3826 C C . GLU B 1 191 ? 25.622 -4.881 136.808 1.00 47.04 189 GLU D C 1
ATOM 3827 O O . GLU B 1 191 ? 25.501 -3.708 137.080 1.00 46.37 189 GLU D O 1
ATOM 3833 N N . LEU B 1 192 ? 24.659 -5.567 136.221 1.00 53.43 190 LEU D N 1
ATOM 3834 C CA . LEU B 1 192 ? 23.451 -4.924 135.734 1.00 54.19 190 LEU D CA 1
ATOM 3835 C C . LEU B 1 192 ? 22.711 -4.248 136.856 1.00 55.36 190 LEU D C 1
ATOM 3836 O O . LEU B 1 192 ? 22.158 -3.177 136.690 1.00 53.23 190 LEU D O 1
ATOM 3841 N N . SER B 1 193 ? 22.680 -4.913 137.993 1.00 54.47 191 SER D N 1
ATOM 3842 C CA . SER B 1 193 ? 22.068 -4.369 139.200 1.00 58.23 191 SER D CA 1
ATOM 3843 C C . SER B 1 193 ? 22.594 -2.983 139.637 1.00 58.55 191 SER D C 1
ATOM 3844 O O . SER B 1 193 ? 21.922 -2.268 140.353 1.00 56.40 191 SER D O 1
ATOM 3847 N N . ALA B 1 194 ? 23.786 -2.587 139.204 1.00 51.25 192 ALA D N 1
ATOM 3848 C CA . ALA B 1 194 ? 24.257 -1.207 139.400 1.00 47.91 192 ALA D CA 1
ATOM 3849 C C . ALA B 1 194 ? 23.305 -0.135 138.831 1.00 46.38 192 ALA D C 1
ATOM 3850 O O . ALA B 1 194 ? 23.309 1.010 139.268 1.00 47.68 192 ALA D O 1
ATOM 3852 N N . LEU B 1 195 ? 22.480 -0.497 137.866 1.00 43.91 193 LEU D N 1
ATOM 3853 C CA . LEU B 1 195 ? 21.476 0.433 137.323 1.00 44.78 193 LEU D CA 1
ATOM 3854 C C . LEU B 1 195 ? 20.488 0.950 138.388 1.00 47.05 193 LEU D C 1
ATOM 3855 O O . LEU B 1 195 ? 20.020 2.081 138.290 1.00 47.78 193 LEU D O 1
ATOM 3860 N N . GLU B 1 196 ? 20.278 0.165 139.425 1.00 57.40 194 GLU D N 1
ATOM 3861 C CA . GLU B 1 196 ? 19.409 0.535 140.521 1.00 61.14 194 GLU D CA 1
ATOM 3862 C C . GLU B 1 196 ? 19.928 1.774 141.228 1.00 58.42 194 GLU D C 1
ATOM 3863 O O . GLU B 1 196 ? 19.169 2.568 141.732 1.00 61.94 194 GLU D O 1
ATOM 3869 N N . ASP B 1 197 ? 21.240 1.889 141.302 1.00 51.45 195 ASP D N 1
ATOM 3870 C CA . ASP B 1 197 ? 21.899 2.982 141.981 1.00 55.73 195 ASP D CA 1
ATOM 3871 C C . ASP B 1 197 ? 22.051 4.248 141.152 1.00 54.78 195 ASP D C 1
ATOM 3872 O O . ASP B 1 197 ? 22.665 5.205 141.639 1.00 57.23 195 ASP D O 1
ATOM 3877 N N . LEU B 1 198 ? 21.549 4.258 139.918 1.00 50.60 196 LEU D N 1
ATOM 3878 C CA . LEU B 1 198 ? 21.621 5.445 139.065 1.00 49.90 196 LEU D CA 1
ATOM 3879 C C . LEU B 1 198 ? 20.269 6.103 138.999 1.00 49.81 196 LEU D C 1
ATOM 3880 O O . LEU B 1 198 ? 19.239 5.419 138.985 1.00 49.75 196 LEU D O 1
ATOM 3885 N N . ASP B 1 199 ? 20.264 7.435 138.965 1.00 50.74 197 ASP D N 1
ATOM 3886 C CA . ASP B 1 199 ? 19.081 8.178 138.539 1.00 53.16 197 ASP D CA 1
ATOM 3887 C C . ASP B 1 199 ? 19.241 8.353 137.044 1.00 49.43 197 ASP D C 1
ATOM 3888 O O . ASP B 1 199 ? 19.955 9.259 136.619 1.00 49.17 197 ASP D O 1
ATOM 3893 N N . LEU B 1 200 ? 18.590 7.493 136.274 1.00 47.49 198 LEU D N 1
ATOM 3894 C CA . LEU B 1 200 ? 18.742 7.511 134.822 1.00 46.21 198 LEU D CA 1
ATOM 3895 C C . LEU B 1 200 ? 18.006 8.676 134.201 1.00 48.30 198 LEU D C 1
ATOM 3896 O O . LEU B 1 200 ? 16.833 8.888 134.498 1.00 45.73 198 LEU D O 1
ATOM 3901 N N . LEU B 1 201 ? 18.704 9.436 133.356 1.00 45.31 199 LEU D N 1
ATOM 3902 C CA . LEU B 1 201 ? 18.090 10.463 132.503 1.00 41.75 199 LEU D CA 1
ATOM 3903 C C . LEU B 1 201 ? 18.061 9.872 131.127 1.00 44.98 199 LEU D C 1
ATOM 3904 O O . LEU B 1 201 ? 19.107 9.545 130.557 1.00 47.24 199 LEU D O 1
ATOM 3909 N N . LEU B 1 202 ? 16.870 9.748 130.579 1.00 42.81 200 LEU D N 1
ATOM 3910 C CA . LEU B 1 202 ? 16.639 9.092 129.293 1.00 44.38 200 LEU D CA 1
ATOM 3911 C C . LEU B 1 202 ? 16.021 10.090 128.326 1.00 43.75 200 LEU D C 1
ATOM 3912 O O . LEU B 1 202 ? 15.377 11.085 128.711 1.00 45.76 200 LEU D O 1
ATOM 3917 N N . LEU B 1 203 ? 16.230 9.811 127.043 1.00 42.24 201 LEU D N 1
ATOM 3918 C CA . LEU B 1 203 ? 15.501 10.487 126.005 1.00 44.86 201 LEU D CA 1
ATOM 3919 C C . LEU B 1 203 ? 14.016 10.069 126.175 1.00 42.62 201 LEU D C 1
ATOM 3920 O O . LEU B 1 203 ? 13.731 9.045 126.826 1.00 42.53 201 LEU D O 1
ATOM 3925 N N . ASP B 1 204 ? 13.089 10.837 125.623 1.00 48.63 202 ASP D N 1
ATOM 3926 C CA . ASP B 1 204 ? 11.651 10.496 125.738 1.00 56.03 202 ASP D CA 1
ATOM 3927 C C . ASP B 1 204 ? 11.327 9.188 124.991 1.00 57.58 202 ASP D C 1
ATOM 3928 O O . ASP B 1 204 ? 12.179 8.634 124.287 1.00 56.21 202 ASP D O 1
ATOM 3933 N N . ASP B 1 205 ? 10.093 8.712 125.163 1.00 61.55 203 ASP D N 1
ATOM 3934 C CA . ASP B 1 205 ? 9.604 7.418 124.650 1.00 64.93 203 ASP D CA 1
ATOM 3935 C C . ASP B 1 205 ? 9.669 7.219 123.123 1.00 59.18 203 ASP D C 1
ATOM 3936 O O . ASP B 1 205 ? 9.581 6.092 122.658 1.00 61.02 203 ASP D O 1
ATOM 3941 N N . GLY B 1 206 ? 9.770 8.298 122.349 1.00 52.38 204 GLY D N 1
ATOM 3942 C CA . GLY B 1 206 ? 9.911 8.193 120.903 1.00 53.58 204 GLY D CA 1
ATOM 3943 C C . GLY B 1 206 ? 11.260 7.655 120.398 1.00 51.80 204 GLY D C 1
ATOM 3944 O O . GLY B 1 206 ? 11.383 7.308 119.220 1.00 50.97 204 GLY D O 1
ATOM 3945 N N . HIS B 1 207 ? 12.264 7.571 121.272 1.00 46.30 205 HIS D N 1
ATOM 3946 C CA . HIS B 1 207 ? 13.613 7.151 120.886 1.00 44.76 205 HIS D CA 1
ATOM 3947 C C . HIS B 1 207 ? 13.811 5.693 121.247 1.00 42.52 205 HIS D C 1
ATOM 3948 O O . HIS B 1 207 ? 13.518 5.279 122.373 1.00 42.61 205 HIS D O 1
ATOM 3955 N N . SER B 1 208 ? 14.307 4.897 120.312 1.00 38.07 206 SER D N 1
ATOM 3956 C CA . SER B 1 208 ? 14.595 3.470 120.595 1.00 43.36 206 SER D CA 1
ATOM 3957 C C . SER B 1 208 ? 15.642 3.265 121.730 1.00 38.22 206 SER D C 1
ATOM 3958 O O . SER B 1 208 ? 15.613 2.251 122.437 1.00 39.04 206 SER D O 1
ATOM 3961 N N . LEU B 1 209 ? 16.542 4.225 121.908 1.00 38.73 207 LEU D N 1
ATOM 3962 C CA . LEU B 1 209 ? 17.508 4.153 123.001 1.00 38.26 207 LEU D CA 1
ATOM 3963 C C . LEU B 1 209 ? 16.815 4.164 124.384 1.00 43.48 207 LEU D C 1
ATOM 3964 O O . LEU B 1 209 ? 17.254 3.462 125.302 1.00 40.56 207 LEU D O 1
ATOM 3969 N N . HIS B 1 210 ? 15.774 4.973 124.549 1.00 46.48 208 HIS D N 1
ATOM 3970 C CA . HIS B 1 210 ? 14.932 4.905 125.756 1.00 46.24 208 HIS D CA 1
ATOM 3971 C C . HIS B 1 210 ? 14.508 3.459 126.062 1.00 44.09 208 HIS D C 1
ATOM 3972 O O . HIS B 1 210 ? 14.815 2.916 127.123 1.00 46.38 208 HIS D O 1
ATOM 3979 N N . ASP B 1 211 ? 13.837 2.842 125.096 1.00 46.34 209 ASP D N 1
ATOM 3980 C CA . ASP B 1 211 ? 13.287 1.500 125.252 1.00 47.14 209 ASP D CA 1
ATOM 3981 C C . ASP B 1 211 ? 14.372 0.474 125.530 1.00 46.74 209 ASP D C 1
ATOM 3982 O O . ASP B 1 211 ? 14.172 -0.449 126.300 1.00 45.51 209 ASP D O 1
ATOM 3987 N N . GLN B 1 212 ? 15.527 0.630 124.894 1.00 46.79 210 GLN D N 1
ATOM 3988 C CA . GLN B 1 212 ? 16.616 -0.312 125.103 1.00 46.37 210 GLN D CA 1
ATOM 3989 C C . GLN B 1 212 ? 17.202 -0.252 126.512 1.00 45.05 210 GLN D C 1
ATOM 3990 O O . GLN B 1 212 ? 17.544 -1.302 127.079 1.00 44.01 210 GLN D O 1
ATOM 3996 N N . ILE B 1 213 ? 17.356 0.968 126.992 1.00 41.91 211 ILE D N 1
ATOM 3997 C CA A ILE B 1 213 ? 17.804 1.126 128.418 0.16 43.22 211 ILE D CA 1
ATOM 3998 C CA B ILE B 1 213 ? 17.773 1.155 128.406 0.84 43.22 211 ILE D CA 1
ATOM 3999 C C . ILE B 1 213 ? 16.742 0.596 129.538 1.00 47.13 211 ILE D C 1
ATOM 4000 O O . ILE B 1 213 ? 16.955 -0.181 130.530 1.00 44.20 211 ILE D O 1
ATOM 4009 N N . VAL B 1 214 ? 15.486 0.870 129.165 1.00 45.58 212 VAL D N 1
ATOM 4010 C CA . VAL B 1 214 ? 14.420 0.300 129.990 1.00 45.64 212 VAL D CA 1
ATOM 4011 C C . VAL B 1 214 ? 14.478 -1.220 129.983 1.00 47.57 212 VAL D C 1
ATOM 4012 O O . VAL B 1 214 ? 14.362 -1.817 131.036 1.00 51.50 212 VAL D O 1
ATOM 4016 N N . ASP B 1 215 ? 14.700 -1.856 128.832 1.00 56.04 213 ASP D N 1
ATOM 4017 C CA . ASP B 1 215 ? 14.791 -3.330 128.770 1.00 59.52 213 ASP D CA 1
ATOM 4018 C C . ASP B 1 215 ? 15.984 -3.879 129.544 1.00 60.91 213 ASP D C 1
ATOM 4019 O O . ASP B 1 215 ? 15.917 -4.987 130.111 1.00 59.43 213 ASP D O 1
ATOM 4024 N N . LEU B 1 216 ? 17.083 -3.120 129.551 1.00 57.72 214 LEU D N 1
ATOM 4025 C CA . LEU B 1 216 ? 18.256 -3.504 130.303 1.00 54.48 214 LEU D CA 1
ATOM 4026 C C . LEU B 1 216 ? 17.935 -3.546 131.803 1.00 54.19 214 LEU D C 1
ATOM 4027 O O . LEU B 1 216 ? 18.346 -4.476 132.513 1.00 56.45 214 LEU D O 1
ATOM 4032 N N . CYS B 1 217 ? 17.228 -2.512 132.272 1.00 48.65 215 CYS D N 1
ATOM 4033 C CA . CYS B 1 217 ? 16.777 -2.448 133.651 1.00 49.89 215 CYS D CA 1
ATOM 4034 C C . CYS B 1 217 ? 15.867 -3.625 134.020 1.00 49.87 215 CYS D C 1
ATOM 4035 O O . CYS B 1 217 ? 16.016 -4.178 135.105 1.00 57.01 215 CYS D O 1
ATOM 4038 N N . ARG B 1 218 ? 14.998 -3.997 133.106 1.00 53.51 216 ARG D N 1
ATOM 4039 C CA A ARG B 1 218 ? 14.142 -5.176 133.330 0.57 62.29 216 ARG D CA 1
ATOM 4040 C CA B ARG B 1 218 ? 14.153 -5.180 133.352 0.43 62.30 216 ARG D CA 1
ATOM 4041 C C . ARG B 1 218 ? 14.856 -6.621 133.566 1.00 65.10 216 ARG D C 1
ATOM 4042 O O . ARG B 1 218 ? 14.665 -7.539 134.420 1.00 64.01 216 ARG D O 1
ATOM 4057 N N . ARG B 1 219 ? 15.908 -6.705 132.766 1.00 65.63 217 ARG D N 1
ATOM 4058 C CA . ARG B 1 219 ? 16.709 -7.908 132.820 1.00 74.41 217 ARG D CA 1
ATOM 4059 C C . ARG B 1 219 ? 17.242 -8.008 134.248 1.00 82.67 217 ARG D C 1
ATOM 4060 O O . ARG B 1 219 ? 17.362 -9.092 134.810 1.00 80.60 217 ARG D O 1
ATOM 4068 N N . GLY B 1 220 ? 17.555 -6.851 134.818 1.00 95.85 218 GLY D N 1
ATOM 4069 C CA . GLY B 1 220 ? 18.068 -6.737 136.168 1.00 99.83 218 GLY D CA 1
ATOM 4070 C C . GLY B 1 220 ? 16.985 -6.586 137.226 1.00 108.43 218 GLY D C 1
ATOM 4071 O O . GLY B 1 220 ? 17.304 -6.358 138.390 1.00 115.73 218 GLY D O 1
ATOM 4072 N N . ASP B 1 221 ? 15.720 -6.686 136.812 1.00 125.38 219 ASP D N 1
ATOM 4073 C CA . ASP B 1 221 ? 14.546 -6.558 137.693 1.00 124.11 219 ASP D CA 1
ATOM 4074 C C . ASP B 1 221 ? 14.478 -5.222 138.436 1.00 120.04 219 ASP D C 1
ATOM 4075 O O . ASP B 1 221 ? 14.191 -5.175 139.624 1.00 131.73 219 ASP D O 1
ATOM 4080 N N . ILE B 1 222 ? 14.760 -4.145 137.711 1.00 92.56 220 ILE D N 1
ATOM 4081 C CA . ILE B 1 222 ? 14.756 -2.786 138.240 1.00 89.90 220 ILE D CA 1
ATOM 4082 C C . ILE B 1 222 ? 13.880 -1.853 137.416 1.00 92.65 220 ILE D C 1
ATOM 4083 O O . ILE B 1 222 ? 13.881 -1.958 136.196 1.00 84.94 220 ILE D O 1
ATOM 4088 N N . ASN B 1 223 ? 13.106 -0.961 138.031 1.00 122.48 221 ASN D N 1
ATOM 4089 C CA . ASN B 1 223 ? 12.389 -0.013 137.163 1.00 130.79 221 ASN D CA 1
ATOM 4090 C C . ASN B 1 223 ? 13.387 1.090 136.779 1.00 116.47 221 ASN D C 1
ATOM 4091 O O . ASN B 1 223 ? 14.196 1.535 137.610 1.00 112.83 221 ASN D O 1
ATOM 4096 N N . PRO B 1 224 ? 13.390 1.451 135.498 1.00 82.24 222 PRO D N 1
ATOM 4097 C CA . PRO B 1 224 ? 14.176 2.587 135.034 1.00 83.51 222 PRO D CA 1
ATOM 4098 C C . PRO B 1 224 ? 13.684 3.896 135.663 1.00 84.49 222 PRO D C 1
ATOM 4099 O O . PRO B 1 224 ? 14.499 4.749 136.011 1.00 75.14 222 PRO D O 1
ATOM 4101 N N . ILE B 1 225 ? 12.356 4.044 135.783 1.00 87.19 223 ILE D N 1
ATOM 4102 C CA . ILE B 1 225 ? 11.722 5.177 136.479 1.00 84.71 223 ILE D CA 1
ATOM 4103 C C . ILE B 1 225 ? 11.934 5.058 137.987 1.00 87.00 223 ILE D C 1
ATOM 4104 O O . ILE B 1 225 ? 11.844 6.046 138.710 1.00 89.33 223 ILE D O 1
ATOM 4106 N N . VAL B 1 231 ? 10.357 13.664 135.692 1.00 65.48 229 VAL D N 1
ATOM 4107 C CA . VAL B 1 231 ? 9.703 14.861 135.179 1.00 85.94 229 VAL D CA 1
ATOM 4108 C C . VAL B 1 231 ? 10.605 15.678 134.252 1.00 76.13 229 VAL D C 1
ATOM 4109 O O . VAL B 1 231 ? 10.191 16.699 133.719 1.00 81.13 229 VAL D O 1
ATOM 4113 N N . THR B 1 232 ? 11.835 15.220 134.053 1.00 80.45 230 THR D N 1
ATOM 4114 C CA . THR B 1 232 ? 12.753 15.922 133.177 1.00 80.86 230 THR D CA 1
ATOM 4115 C C . THR B 1 232 ? 12.747 15.207 131.844 1.00 87.76 230 THR D C 1
ATOM 4116 O O . THR B 1 232 ? 12.875 13.988 131.797 1.00 85.27 230 THR D O 1
ATOM 4120 N N A ARG B 1 233 ? 12.374 15.938 130.799 0.53 63.16 231 ARG D N 1
ATOM 4121 N N B ARG B 1 233 ? 12.487 15.918 130.919 0.47 68.75 231 ARG D N 1
ATOM 4122 C CA A ARG B 1 233 ? 12.326 15.389 129.455 0.53 52.45 231 ARG D CA 1
ATOM 4123 C CA B ARG B 1 233 ? 12.483 15.280 129.603 0.47 58.89 231 ARG D CA 1
ATOM 4124 C C A ARG B 1 233 ? 13.394 16.023 128.593 0.53 47.35 231 ARG D C 1
ATOM 4125 C C B ARG B 1 233 ? 13.406 15.989 128.622 0.47 50.30 231 ARG D C 1
ATOM 4126 O O A ARG B 1 233 ? 13.473 17.237 128.514 0.53 44.31 231 ARG D O 1
ATOM 4127 O O B ARG B 1 233 ? 13.445 17.207 128.587 0.47 45.07 231 ARG D O 1
ATOM 4142 N N . ALA B 1 234 ? 14.143 15.203 127.866 1.00 48.60 232 ALA D N 1
ATOM 4143 C CA . ALA B 1 234 ? 15.180 15.747 126.969 1.00 46.64 232 ALA D CA 1
ATOM 4144 C C . ALA B 1 234 ? 15.041 15.107 125.606 1.00 46.63 232 ALA D C 1
ATOM 4145 O O . ALA B 1 234 ? 14.722 13.910 125.523 1.00 46.98 232 ALA D O 1
ATOM 4147 N N . SER B 1 235 ? 15.234 15.891 124.543 1.00 49.86 233 SER D N 1
ATOM 4148 C CA . SER B 1 235 ? 15.046 15.378 123.206 1.00 47.40 233 SER D CA 1
ATOM 4149 C C . SER B 1 235 ? 16.344 14.956 122.510 1.00 47.60 233 SER D C 1
ATOM 4150 O O . SER B 1 235 ? 16.281 14.292 121.484 1.00 48.69 233 SER D O 1
ATOM 4153 N N . SER B 1 236 ? 17.513 15.323 123.063 1.00 41.05 234 SER D N 1
ATOM 4154 C CA . SER B 1 236 ? 18.809 14.989 122.462 1.00 46.66 234 SER D CA 1
ATOM 4155 C C . SER B 1 236 ? 19.836 14.569 123.502 1.00 43.07 234 SER D C 1
ATOM 4156 O O . SER B 1 236 ? 19.791 15.026 124.639 1.00 43.63 234 SER D O 1
ATOM 4159 N N . LEU B 1 237 ? 20.778 13.730 123.100 1.00 37.34 235 LEU D N 1
ATOM 4160 C CA . LEU B 1 237 ? 21.876 13.318 123.952 1.00 38.50 235 LEU D CA 1
ATOM 4161 C C . LEU B 1 237 ? 22.729 14.475 124.432 1.00 37.83 235 LEU D C 1
ATOM 4162 O O . LEU B 1 237 ? 23.175 14.423 125.563 1.00 39.94 235 LEU D O 1
ATOM 4167 N N . THR B 1 238 ? 22.908 15.533 123.633 1.00 33.15 236 THR D N 1
ATOM 4168 C CA A THR B 1 238 ? 23.736 16.654 124.093 0.66 36.54 236 THR D CA 1
ATOM 4169 C CA B THR B 1 238 ? 23.735 16.653 124.082 0.34 34.96 236 THR D CA 1
ATOM 4170 C C . THR B 1 238 ? 23.069 17.357 125.277 1.00 35.76 236 THR D C 1
ATOM 4171 O O . THR B 1 238 ? 23.754 17.755 126.218 1.00 34.90 236 THR D O 1
ATOM 4178 N N . THR B 1 239 ? 21.740 17.496 125.257 1.00 41.05 237 THR D N 1
ATOM 4179 C CA . THR B 1 239 ? 21.020 18.045 126.417 1.00 38.17 237 THR D CA 1
ATOM 4180 C C . THR B 1 239 ? 21.153 17.132 127.628 1.00 37.64 237 THR D C 1
ATOM 4181 O O . THR B 1 239 ? 21.396 17.604 128.722 1.00 37.54 237 THR D O 1
ATOM 4185 N N . VAL B 1 240 ? 21.060 15.830 127.426 1.00 34.12 238 VAL D N 1
ATOM 4186 C CA . VAL B 1 240 ? 21.208 14.890 128.531 1.00 33.98 238 VAL D CA 1
ATOM 4187 C C . VAL B 1 240 ? 22.623 15.051 129.154 1.00 33.82 238 VAL D C 1
ATOM 4188 O O . VAL B 1 240 ? 22.741 15.078 130.376 1.00 34.41 238 VAL D O 1
ATOM 4192 N N . MET B 1 241 ? 23.654 15.205 128.330 1.00 37.92 239 MET D N 1
ATOM 4193 C CA . MET B 1 241 ? 25.022 15.349 128.826 1.00 40.30 239 MET D CA 1
ATOM 4194 C C . MET B 1 241 ? 25.162 16.588 129.701 1.00 39.12 239 MET D C 1
ATOM 4195 O O . MET B 1 241 ? 25.823 16.525 130.720 1.00 43.34 239 MET D O 1
ATOM 4200 N N . GLN B 1 242 ? 24.501 17.687 129.356 1.00 36.22 240 GLN D N 1
ATOM 4201 C CA . GLN B 1 242 ? 24.533 18.880 130.191 1.00 36.99 240 GLN D CA 1
ATOM 4202 C C . GLN B 1 242 ? 23.873 18.626 131.548 1.00 40.86 240 GLN D C 1
ATOM 4203 O O . GLN B 1 242 ? 24.324 19.137 132.582 1.00 39.64 240 GLN D O 1
ATOM 4209 N N . LEU B 1 243 ? 22.803 17.846 131.546 1.00 36.75 241 LEU D N 1
ATOM 4210 C CA . LEU B 1 243 ? 22.104 17.488 132.807 1.00 38.74 241 LEU D CA 1
ATOM 4211 C C . LEU B 1 243 ? 23.004 16.603 133.653 1.00 37.17 241 LEU D C 1
ATOM 4212 O O . LEU B 1 243 ? 23.041 16.761 134.866 1.00 38.12 241 LEU D O 1
ATOM 4217 N N . VAL B 1 244 ? 23.730 15.682 133.008 1.00 36.09 242 VAL D N 1
ATOM 4218 C CA . VAL B 1 244 ? 24.644 14.786 133.713 1.00 36.00 242 VAL D CA 1
ATOM 4219 C C . VAL B 1 244 ? 25.782 15.593 134.332 1.00 36.75 242 VAL D C 1
ATOM 4220 O O . VAL B 1 244 ? 26.120 15.375 135.504 1.00 39.02 242 VAL D O 1
ATOM 4224 N N . VAL B 1 245 ? 26.352 16.539 133.578 1.00 36.76 243 VAL D N 1
ATOM 4225 C CA . VAL B 1 245 ? 27.439 17.402 134.104 1.00 37.45 243 VAL D CA 1
ATOM 4226 C C . VAL B 1 245 ? 26.959 18.167 135.321 1.00 38.87 243 VAL D C 1
ATOM 4227 O O . VAL B 1 245 ? 27.655 18.300 136.297 1.00 39.74 243 VAL D O 1
ATOM 4231 N N . ALA B 1 246 ? 25.734 18.658 135.258 1.00 39.23 244 ALA D N 1
ATOM 4232 C CA . ALA B 1 246 ? 25.105 19.409 136.363 1.00 40.74 244 ALA D CA 1
ATOM 4233 C C . ALA B 1 246 ? 24.684 18.556 137.566 1.00 41.13 244 ALA D C 1
ATOM 4234 O O . ALA B 1 246 ? 24.112 19.109 138.508 1.00 43.38 244 ALA D O 1
ATOM 4236 N N . GLY B 1 247 ? 24.947 17.242 137.539 1.00 45.09 245 GLY D N 1
ATOM 4237 C CA . GLY B 1 247 ? 24.637 16.337 138.663 1.00 47.14 245 GLY D CA 1
ATOM 4238 C C . GLY B 1 247 ? 23.156 15.927 138.791 1.00 47.46 245 GLY D C 1
ATOM 4239 O O . GLY B 1 247 ? 22.752 15.464 139.822 1.00 45.47 245 GLY D O 1
ATOM 4240 N N . LEU B 1 248 ? 22.373 16.061 137.728 1.00 49.51 246 LEU D N 1
ATOM 4241 C CA . LEU B 1 248 ? 20.957 15.709 137.766 1.00 47.30 246 LEU D CA 1
ATOM 4242 C C . LEU B 1 248 ? 20.695 14.226 137.520 1.00 48.17 246 LEU D C 1
ATOM 4243 O O . LEU B 1 248 ? 19.574 13.793 137.661 1.00 54.64 246 LEU D O 1
ATOM 4248 N N . GLY B 1 249 ? 21.719 13.460 137.169 1.00 47.80 247 GLY D N 1
ATOM 4249 C CA . GLY B 1 249 ? 21.538 12.050 136.845 1.00 43.34 247 GLY D CA 1
ATOM 4250 C C . GLY B 1 249 ? 22.670 11.471 136.012 1.00 42.81 247 GLY D C 1
ATOM 4251 O O . GLY B 1 249 ? 23.688 12.126 135.770 1.00 42.98 247 GLY D O 1
ATOM 4252 N N . SER B 1 250 ? 22.501 10.224 135.620 1.00 37.02 248 SER D N 1
ATOM 4253 C CA . SER B 1 250 ? 23.446 9.499 134.799 1.00 36.23 248 SER D CA 1
ATOM 4254 C C . SER B 1 250 ? 22.716 8.984 133.580 1.00 37.10 248 SER D C 1
ATOM 4255 O O . SER B 1 250 ? 21.465 8.994 133.545 1.00 36.48 248 SER D O 1
ATOM 4258 N N . THR B 1 251 ? 23.454 8.485 132.585 1.00 38.24 249 THR D N 1
ATOM 4259 C CA . THR B 1 251 ? 22.806 7.871 131.420 1.00 37.81 249 THR D CA 1
ATOM 4260 C C . THR B 1 251 ? 23.661 6.794 130.779 1.00 37.78 249 THR D C 1
ATOM 4261 O O . THR B 1 251 ? 24.756 6.488 131.252 1.00 38.96 249 THR D O 1
ATOM 4265 N N . LEU B 1 252 ? 23.100 6.168 129.751 1.00 37.19 250 LEU D N 1
ATOM 4266 C CA . LEU B 1 252 ? 23.856 5.262 128.877 1.00 38.94 250 LEU D CA 1
ATOM 4267 C C . LEU B 1 252 ? 23.806 5.811 127.444 1.00 37.49 250 LEU D C 1
ATOM 4268 O O . LEU B 1 252 ? 22.775 6.290 127.013 1.00 35.89 250 LEU D O 1
ATOM 4273 N N . VAL B 1 253 ? 24.938 5.774 126.756 1.00 34.92 251 VAL D N 1
ATOM 4274 C CA . VAL B 1 253 ? 24.996 6.176 125.358 1.00 35.23 251 VAL D CA 1
ATOM 4275 C C . VAL B 1 253 ? 25.671 5.078 124.525 1.00 35.46 251 VAL D C 1
ATOM 4276 O O . VAL B 1 253 ? 26.436 4.257 125.034 1.00 32.56 251 VAL D O 1
ATOM 4280 N N . PRO B 1 254 ? 25.368 5.050 123.223 1.00 35.86 252 PRO D N 1
ATOM 4281 C CA . PRO B 1 254 ? 26.098 4.126 122.344 1.00 35.83 252 PRO D CA 1
ATOM 4282 C C . PRO B 1 254 ? 27.541 4.546 122.218 1.00 31.90 252 PRO D C 1
ATOM 4283 O O . PRO B 1 254 ? 27.816 5.743 122.230 1.00 31.87 252 PRO D O 1
ATOM 4287 N N . ILE B 1 255 ? 28.460 3.591 122.098 1.00 31.11 253 ILE D N 1
ATOM 4288 C CA . ILE B 1 255 ? 29.876 3.936 122.052 1.00 31.01 253 ILE D CA 1
ATOM 4289 C C . ILE B 1 255 ? 30.300 4.863 120.905 1.00 30.47 253 ILE D C 1
ATOM 4290 O O . ILE B 1 255 ? 31.228 5.648 121.069 1.00 30.64 253 ILE D O 1
ATOM 4295 N N . SER B 1 256 ? 29.601 4.824 119.778 1.00 30.57 254 SER D N 1
ATOM 4296 C CA . SER B 1 256 ? 29.899 5.757 118.671 1.00 30.38 254 SER D CA 1
ATOM 4297 C C . SER B 1 256 ? 29.680 7.195 119.068 1.00 30.23 254 SER D C 1
ATOM 4298 O O . SER B 1 256 ? 30.280 8.073 118.480 1.00 30.37 254 SER D O 1
ATOM 4301 N N . ALA B 1 257 ? 28.829 7.459 120.064 1.00 30.93 255 ALA D N 1
ATOM 4302 C CA . ALA B 1 257 ? 28.641 8.817 120.561 1.00 31.76 255 ALA D CA 1
ATOM 4303 C C . ALA B 1 257 ? 29.835 9.403 121.363 1.00 31.79 255 ALA D C 1
ATOM 4304 O O . ALA B 1 257 ? 29.915 10.629 121.552 1.00 31.59 255 ALA D O 1
ATOM 4306 N N . ILE B 1 258 ? 30.713 8.551 121.859 1.00 31.43 256 ILE D N 1
ATOM 4307 C CA . ILE B 1 258 ? 31.755 8.978 122.816 1.00 32.09 256 ILE D CA 1
ATOM 4308 C C . ILE B 1 258 ? 32.516 10.226 122.399 1.00 33.46 256 ILE D C 1
ATOM 4309 O O . ILE B 1 258 ? 32.548 11.196 123.149 1.00 34.22 256 ILE D O 1
ATOM 4314 N N . PRO B 1 259 ? 33.094 10.249 121.180 1.00 31.39 257 PRO D N 1
ATOM 4315 C CA . PRO B 1 259 ? 33.927 11.419 120.880 1.00 33.88 257 PRO D CA 1
ATOM 4316 C C . PRO B 1 259 ? 33.144 12.699 120.744 1.00 34.21 257 PRO D C 1
ATOM 4317 O O . PRO B 1 259 ? 33.720 13.766 120.818 1.00 33.13 257 PRO D O 1
ATOM 4321 N N . TRP B 1 260 ? 31.845 12.594 120.491 1.00 30.51 258 TRP D N 1
ATOM 4322 C CA . TRP B 1 260 ? 31.009 13.759 120.183 1.00 30.90 258 TRP D CA 1
ATOM 4323 C C . TRP B 1 260 ? 30.261 14.309 121.376 1.00 31.37 258 TRP D C 1
ATOM 4324 O O . TRP B 1 260 ? 29.893 15.452 121.366 1.00 32.75 258 TRP D O 1
ATOM 4335 N N . GLU B 1 261 ? 30.015 13.453 122.365 1.00 42.57 259 GLU D N 1
ATOM 4336 C CA . GLU B 1 261 ? 29.173 13.787 123.506 1.00 42.54 259 GLU D CA 1
ATOM 4337 C C . GLU B 1 261 ? 29.870 13.678 124.864 1.00 40.84 259 GLU D C 1
ATOM 4338 O O . GLU B 1 261 ? 29.494 14.405 125.778 1.00 47.63 259 GLU D O 1
ATOM 4344 N N . CYS B 1 262 ? 30.842 12.771 125.000 1.00 39.11 260 CYS D N 1
ATOM 4345 C CA . CYS B 1 262 ? 31.360 12.352 126.314 1.00 42.66 260 CYS D CA 1
ATOM 4346 C C . CYS B 1 262 ? 32.729 12.857 126.692 1.00 40.24 260 CYS D C 1
ATOM 4347 O O . CYS B 1 262 ? 33.248 12.420 127.705 1.00 45.09 260 CYS D O 1
ATOM 4350 N N . THR B 1 263 ? 33.300 13.759 125.894 1.00 46.68 261 THR D N 1
ATOM 4351 C CA . THR B 1 263 ? 34.615 14.339 126.178 1.00 51.85 261 THR D CA 1
ATOM 4352 C C . THR B 1 263 ? 34.521 15.726 126.785 1.00 51.51 261 THR D C 1
ATOM 4353 O O . THR B 1 263 ? 35.543 16.268 127.206 1.00 53.67 261 THR D O 1
ATOM 4357 N N . ARG B 1 264 ? 33.309 16.303 126.866 1.00 45.65 262 ARG D N 1
ATOM 4358 C CA . ARG B 1 264 ? 33.183 17.623 127.480 1.00 44.53 262 ARG D CA 1
ATOM 4359 C C . ARG B 1 264 ? 33.592 17.563 128.960 1.00 47.06 262 ARG D C 1
ATOM 4360 O O . ARG B 1 264 ? 33.540 16.488 129.556 1.00 45.73 262 ARG D O 1
ATOM 4368 N N . PRO B 1 265 ? 34.036 18.694 129.528 1.00 46.45 263 PRO D N 1
ATOM 4369 C CA . PRO B 1 265 ? 34.482 18.682 130.936 1.00 46.22 263 PRO D CA 1
ATOM 4370 C C . PRO B 1 265 ? 33.323 18.359 131.889 1.00 46.95 263 PRO D C 1
ATOM 4371 O O . PRO B 1 265 ? 32.177 18.772 131.619 1.00 45.73 263 PRO D O 1
ATOM 4375 N N . GLY B 1 266 ? 33.607 17.582 132.929 1.00 38.62 264 GLY D N 1
ATOM 4376 C CA . GLY B 1 266 ? 32.626 17.231 133.940 1.00 39.07 264 GLY D CA 1
ATOM 4377 C C . GLY B 1 266 ? 31.926 15.898 133.790 1.00 38.38 264 GLY D C 1
ATOM 4378 O O . GLY B 1 266 ? 31.016 15.599 134.597 1.00 38.86 264 GLY D O 1
ATOM 4379 N N . LEU B 1 267 ? 32.326 15.100 132.789 1.00 37.97 265 LEU D N 1
ATOM 4380 C CA . LEU B 1 267 ? 31.778 13.765 132.591 1.00 37.34 265 LEU D CA 1
ATOM 4381 C C . LEU B 1 267 ? 32.798 12.703 132.894 1.00 37.49 265 LEU D C 1
ATOM 4382 O O . LEU B 1 267 ? 33.973 12.929 132.716 1.00 42.01 265 LEU D O 1
ATOM 4387 N N . ALA B 1 268 ? 32.342 11.539 133.345 1.00 36.33 266 ALA D N 1
ATOM 4388 C CA . ALA B 1 268 ? 33.162 10.342 133.394 1.00 36.57 266 ALA D CA 1
ATOM 4389 C C . ALA B 1 268 ? 32.350 9.191 132.856 1.00 37.91 266 ALA D C 1
ATOM 4390 O O . ALA B 1 268 ? 31.148 9.341 132.637 1.00 36.71 266 ALA D O 1
ATOM 4392 N N . THR B 1 269 ? 32.992 8.056 132.622 1.00 36.10 267 THR D N 1
ATOM 4393 C CA . THR B 1 269 ? 32.340 6.885 132.068 1.00 36.51 267 THR D CA 1
ATOM 4394 C C . THR B 1 269 ? 32.629 5.655 132.892 1.00 36.19 267 THR D C 1
ATOM 4395 O O . THR B 1 269 ? 33.586 5.616 133.646 1.00 37.53 267 THR D O 1
ATOM 4399 N N . ALA B 1 270 ? 31.828 4.627 132.673 1.00 35.27 268 ALA D N 1
ATOM 4400 C CA . ALA B 1 270 ? 31.978 3.337 133.311 1.00 36.06 268 ALA D CA 1
ATOM 4401 C C . ALA B 1 270 ? 31.422 2.254 132.414 1.00 35.71 268 ALA D C 1
ATOM 4402 O O . ALA B 1 270 ? 30.594 2.528 131.546 1.00 34.96 268 ALA D O 1
ATOM 4404 N N . ASN B 1 271 ? 31.826 1.011 132.663 1.00 36.48 269 ASN D N 1
ATOM 4405 C CA . ASN B 1 271 ? 31.287 -0.113 131.907 1.00 36.48 269 ASN D CA 1
ATOM 4406 C C . ASN B 1 271 ? 30.877 -1.264 132.784 1.00 37.91 269 ASN D C 1
ATOM 4407 O O . ASN B 1 271 ? 31.406 -1.451 133.878 1.00 39.09 269 ASN D O 1
ATOM 4412 N N . PHE B 1 272 ? 29.960 -2.062 132.257 1.00 39.92 270 PHE D N 1
ATOM 4413 C CA . PHE B 1 272 ? 29.604 -3.325 132.843 1.00 40.97 270 PHE D CA 1
ATOM 4414 C C . PHE B 1 272 ? 30.721 -4.315 132.583 1.00 44.37 270 PHE D C 1
ATOM 4415 O O . PHE B 1 272 ? 31.502 -4.133 131.645 1.00 41.29 270 PHE D O 1
ATOM 4423 N N . ASN B 1 273 ? 30.784 -5.358 133.420 1.00 50.82 271 ASN D N 1
ATOM 4424 C CA . ASN B 1 273 ? 31.804 -6.398 133.293 1.00 55.94 271 ASN D CA 1
ATOM 4425 C C . ASN B 1 273 ? 31.606 -7.231 132.012 1.00 55.08 271 ASN D C 1
ATOM 4426 O O . ASN B 1 273 ? 30.559 -7.153 131.360 1.00 56.59 271 ASN D O 1
ATOM 4431 N N . SER B 1 274 ? 32.634 -8.003 131.687 1.00 61.91 272 SER D N 1
ATOM 4432 C CA . SER B 1 274 ? 32.716 -8.816 130.479 1.00 67.78 272 SER D CA 1
ATOM 4433 C C . SER B 1 274 ? 31.535 -9.753 130.233 1.00 65.88 272 SER D C 1
ATOM 4434 O O . SER B 1 274 ? 31.153 -9.933 129.086 1.00 66.79 272 SER D O 1
ATOM 4437 N N . ASP B 1 275 ? 30.964 -10.312 131.299 1.00 64.33 273 ASP D N 1
ATOM 4438 C CA . ASP B 1 275 ? 29.816 -11.241 131.229 1.00 69.55 273 ASP D CA 1
ATOM 4439 C C . ASP B 1 275 ? 28.464 -10.580 130.964 1.00 64.64 273 ASP D C 1
ATOM 4440 O O . ASP B 1 275 ? 27.497 -11.274 130.687 1.00 67.29 273 ASP D O 1
ATOM 4445 N N . VAL B 1 276 ? 28.375 -9.257 131.074 1.00 54.44 274 VAL D N 1
ATOM 4446 C CA . VAL B 1 276 ? 27.107 -8.550 130.859 1.00 53.22 274 VAL D CA 1
ATOM 4447 C C . VAL B 1 276 ? 26.969 -8.111 129.396 1.00 48.57 274 VAL D C 1
ATOM 4448 O O . VAL B 1 276 ? 27.888 -7.588 128.802 1.00 50.29 274 VAL D O 1
ATOM 4452 N N . THR B 1 277 ? 25.813 -8.315 128.818 1.00 47.22 275 THR D N 1
ATOM 4453 C CA . THR B 1 277 ? 25.513 -7.861 127.485 1.00 53.10 275 THR D CA 1
ATOM 4454 C C . THR B 1 277 ? 24.677 -6.601 127.582 1.00 49.96 275 THR D C 1
ATOM 4455 O O . THR B 1 277 ? 23.593 -6.612 128.143 1.00 49.37 275 THR D O 1
ATOM 4459 N N . ALA B 1 278 ? 25.211 -5.511 127.044 1.00 41.98 276 ALA D N 1
ATOM 4460 C CA . ALA B 1 278 ? 24.532 -4.231 127.047 1.00 41.00 276 ALA D CA 1
ATOM 4461 C C . ALA B 1 278 ? 24.861 -3.533 125.742 1.00 38.24 276 ALA D C 1
ATOM 4462 O O . ALA B 1 278 ? 25.866 -2.788 125.645 1.00 37.03 276 ALA D O 1
ATOM 4464 N N . ASN B 1 279 ? 24.041 -3.796 124.737 1.00 39.03 277 ASN D N 1
ATOM 4465 C CA . ASN B 1 279 ? 24.311 -3.309 123.385 1.00 40.77 277 ASN D CA 1
ATOM 4466 C C . ASN B 1 279 ? 22.995 -3.127 122.592 1.00 42.10 277 ASN D C 1
ATOM 4467 O O . ASN B 1 279 ? 21.934 -3.452 123.096 1.00 39.83 277 ASN D O 1
ATOM 4472 N N . ARG B 1 280 ? 23.078 -2.595 121.381 1.00 39.17 278 ARG D N 1
ATOM 4473 C CA . ARG B 1 280 ? 21.923 -2.573 120.457 1.00 36.75 278 ARG D CA 1
ATOM 4474 C C . ARG B 1 280 ? 22.373 -3.154 119.138 1.00 37.50 278 ARG D C 1
ATOM 4475 O O . ARG B 1 280 ? 23.559 -3.035 118.781 1.00 36.63 278 ARG D O 1
ATOM 4483 N N . ARG B 1 281 ? 21.454 -3.812 118.434 1.00 37.22 279 ARG D N 1
ATOM 4484 C CA . ARG B 1 281 ? 21.738 -4.344 117.104 1.00 37.56 279 ARG D CA 1
ATOM 4485 C C . ARG B 1 281 ? 21.245 -3.345 116.079 1.00 37.11 279 ARG D C 1
ATOM 4486 O O . ARG B 1 281 ? 20.043 -3.049 116.033 1.00 37.39 279 ARG D O 1
ATOM 4494 N N . ILE B 1 282 ? 22.165 -2.824 115.281 1.00 36.19 280 ILE D N 1
ATOM 4495 C CA . ILE B 1 282 ? 21.863 -1.883 114.226 1.00 35.50 280 ILE D CA 1
ATOM 4496 C C . ILE B 1 282 ? 21.808 -2.636 112.906 1.00 38.25 280 ILE D C 1
ATOM 4497 O O . ILE B 1 282 ? 22.565 -3.601 112.675 1.00 36.81 280 ILE D O 1
ATOM 4502 N N . GLY B 1 283 ? 20.880 -2.204 112.067 1.00 39.93 281 GLY D N 1
ATOM 4503 C CA . GLY B 1 283 ? 20.599 -2.863 110.796 1.00 40.29 281 GLY D CA 1
ATOM 4504 C C . GLY B 1 283 ? 20.131 -1.878 109.742 1.00 42.59 281 GLY D C 1
ATOM 4505 O O . GLY B 1 283 ? 19.737 -0.726 110.043 1.00 39.26 281 GLY D O 1
ATOM 4506 N N . LEU B 1 284 ? 20.143 -2.346 108.503 1.00 37.37 282 LEU D N 1
ATOM 4507 C CA . LEU B 1 284 ? 19.684 -1.565 107.378 1.00 39.39 282 LEU D CA 1
ATOM 4508 C C . LEU B 1 284 ? 18.344 -2.160 106.941 1.00 42.69 282 LEU D C 1
ATOM 4509 O O . LEU B 1 284 ? 18.253 -3.357 106.691 1.00 41.82 282 LEU D O 1
ATOM 4514 N N . VAL B 1 285 ? 17.317 -1.337 106.902 1.00 40.13 283 VAL D N 1
ATOM 4515 C CA . VAL B 1 285 ? 15.962 -1.805 106.622 1.00 42.84 283 VAL D CA 1
ATOM 4516 C C . VAL B 1 285 ? 15.527 -1.225 105.281 1.00 41.56 283 VAL D C 1
ATOM 4517 O O . VAL B 1 285 ? 15.751 -0.032 105.023 1.00 42.37 283 VAL D O 1
ATOM 4521 N N . TYR B 1 286 ? 14.904 -2.065 104.445 1.00 45.75 284 TYR D N 1
ATOM 4522 C CA . TYR B 1 286 ? 14.317 -1.618 103.180 1.00 45.61 284 TYR D CA 1
ATOM 4523 C C . TYR B 1 286 ? 13.089 -2.433 102.746 1.00 45.43 284 TYR D C 1
ATOM 4524 O O . TYR B 1 286 ? 12.823 -3.495 103.289 1.00 46.35 284 TYR D O 1
ATOM 4533 N N . ARG B 1 287 ? 12.346 -1.922 101.766 1.00 49.51 285 ARG D N 1
ATOM 4534 C CA . ARG B 1 287 ? 11.108 -2.586 101.285 1.00 51.92 285 ARG D CA 1
ATOM 4535 C C . ARG B 1 287 ? 11.453 -3.900 100.606 1.00 54.40 285 ARG D C 1
ATOM 4536 O O . ARG B 1 287 ? 12.301 -3.917 99.721 1.00 51.99 285 ARG D O 1
ATOM 4544 N N . SER B 1 288 ? 10.823 -5.003 101.015 1.00 56.30 286 SER D N 1
ATOM 4545 C CA A SER B 1 288 ? 11.126 -6.318 100.426 0.41 58.34 286 SER D CA 1
ATOM 4546 C CA B SER B 1 288 ? 11.126 -6.313 100.426 0.59 58.78 286 SER D CA 1
ATOM 4547 C C . SER B 1 288 ? 10.740 -6.411 98.937 1.00 61.46 286 SER D C 1
ATOM 4548 O O . SER B 1 288 ? 11.249 -7.264 98.219 1.00 57.96 286 SER D O 1
ATOM 4553 N N . SER B 1 289 ? 9.871 -5.514 98.474 1.00 63.85 287 SER D N 1
ATOM 4554 C CA . SER B 1 289 ? 9.570 -5.397 97.054 1.00 63.74 287 SER D CA 1
ATOM 4555 C C . SER B 1 289 ? 10.710 -4.756 96.237 1.00 64.20 287 SER D C 1
ATOM 4556 O O . SER B 1 289 ? 10.688 -4.820 95.031 1.00 59.77 287 SER D O 1
ATOM 4559 N N . SER B 1 290 ? 11.680 -4.111 96.881 1.00 63.17 288 SER D N 1
ATOM 4560 C CA . SER B 1 290 ? 12.742 -3.435 96.159 1.00 62.12 288 SER D CA 1
ATOM 4561 C C . SER B 1 290 ? 13.561 -4.420 95.321 1.00 62.68 288 SER D C 1
ATOM 4562 O O . SER B 1 290 ? 13.769 -5.574 95.708 1.00 64.03 288 SER D O 1
ATOM 4565 N N . SER B 1 291 ? 14.012 -3.946 94.165 1.00 62.38 289 SER D N 1
ATOM 4566 C CA . SER B 1 291 ? 14.898 -4.730 93.321 1.00 67.72 289 SER D CA 1
ATOM 4567 C C . SER B 1 291 ? 16.355 -4.336 93.548 1.00 70.02 289 SER D C 1
ATOM 4568 O O . SER B 1 291 ? 17.247 -4.865 92.903 1.00 72.08 289 SER D O 1
ATOM 4571 N N . ARG B 1 292 ? 16.612 -3.438 94.502 1.00 64.61 290 ARG D N 1
ATOM 4572 C CA . ARG B 1 292 ? 17.963 -2.897 94.727 1.00 56.57 290 ARG D CA 1
ATOM 4573 C C . ARG B 1 292 ? 18.717 -3.587 95.873 1.00 55.48 290 ARG D C 1
ATOM 4574 O O . ARG B 1 292 ? 19.672 -3.018 96.422 1.00 56.03 290 ARG D O 1
ATOM 4582 N N . ALA B 1 293 ? 18.348 -4.828 96.198 1.00 50.52 291 ALA D N 1
ATOM 4583 C CA . ALA B 1 293 ? 19.034 -5.603 97.242 1.00 50.71 291 ALA D CA 1
ATOM 4584 C C . ALA B 1 293 ? 20.564 -5.510 97.112 1.00 51.57 291 ALA D C 1
ATOM 4585 O O . ALA B 1 293 ? 21.266 -5.302 98.106 1.00 51.69 291 ALA D O 1
ATOM 4587 N N . GLU B 1 294 ? 21.077 -5.688 95.891 1.00 57.02 292 GLU D N 1
ATOM 4588 C CA . GLU B 1 294 ? 22.514 -5.747 95.652 1.00 58.62 292 GLU D CA 1
ATOM 4589 C C . GLU B 1 294 ? 23.198 -4.432 96.026 1.00 54.06 292 GLU D C 1
ATOM 4590 O O . GLU B 1 294 ? 24.223 -4.446 96.658 1.00 53.73 292 GLU D O 1
ATOM 4596 N N . GLU B 1 295 ? 22.626 -3.304 95.626 1.00 51.71 293 GLU D N 1
ATOM 4597 C CA . GLU B 1 295 ? 23.122 -1.983 96.015 1.00 54.73 293 GLU D CA 1
ATOM 4598 C C . GLU B 1 295 ? 23.023 -1.723 97.524 1.00 52.32 293 GLU D C 1
ATOM 4599 O O . GLU B 1 295 ? 23.937 -1.163 98.094 1.00 47.35 293 GLU D O 1
ATOM 4605 N N . PHE B 1 296 ? 21.904 -2.090 98.137 1.00 45.26 294 PHE D N 1
ATOM 4606 C CA . PHE B 1 296 ? 21.733 -1.890 99.559 1.00 44.43 294 PHE D CA 1
ATOM 4607 C C . PHE B 1 296 ? 22.708 -2.758 100.372 1.00 44.75 294 PHE D C 1
ATOM 4608 O O . PHE B 1 296 ? 23.184 -2.317 101.401 1.00 42.03 294 PHE D O 1
ATOM 4616 N N . GLU B 1 297 ? 23.023 -3.948 99.872 1.00 53.59 295 GLU D N 1
ATOM 4617 C CA . GLU B 1 297 ? 24.047 -4.820 100.441 1.00 54.62 295 GLU D CA 1
ATOM 4618 C C . GLU B 1 297 ? 25.446 -4.197 100.358 1.00 55.32 295 GLU D C 1
ATOM 4619 O O . GLU B 1 297 ? 26.266 -4.369 101.268 1.00 52.98 295 GLU D O 1
ATOM 4625 N N . GLN B 1 298 ? 25.728 -3.491 99.264 1.00 43.55 296 GLN D N 1
ATOM 4626 C CA . GLN B 1 298 ? 26.977 -2.747 99.162 1.00 47.34 296 GLN D CA 1
ATOM 4627 C C . GLN B 1 298 ? 26.961 -1.573 100.119 1.00 43.92 296 GLN D C 1
ATOM 4628 O O . GLN B 1 298 ? 27.975 -1.259 100.728 1.00 40.47 296 GLN D O 1
ATOM 4634 N N . PHE B 1 299 ? 25.825 -0.900 100.239 1.00 39.66 297 PHE D N 1
ATOM 4635 C CA . PHE B 1 299 ? 25.743 0.203 101.169 1.00 40.23 297 PHE D CA 1
ATOM 4636 C C . PHE B 1 299 ? 25.965 -0.280 102.578 1.00 39.60 297 PHE D C 1
ATOM 4637 O O . PHE B 1 299 ? 26.600 0.406 103.365 1.00 37.51 297 PHE D O 1
ATOM 4645 N N . ALA B 1 300 ? 25.420 -1.458 102.903 1.00 41.02 298 ALA D N 1
ATOM 4646 C CA . ALA B 1 300 ? 25.623 -2.052 104.228 1.00 38.39 298 ALA D CA 1
ATOM 4647 C C . ALA B 1 300 ? 27.102 -2.213 104.559 1.00 40.25 298 ALA D C 1
ATOM 4648 O O . ALA B 1 300 ? 27.517 -1.957 105.712 1.00 36.41 298 ALA D O 1
ATOM 4650 N N . LEU B 1 301 ? 27.900 -2.667 103.586 1.00 40.30 299 LEU D N 1
ATOM 4651 C CA . LEU B 1 301 ? 29.333 -2.817 103.814 1.00 39.03 299 LEU D CA 1
ATOM 4652 C C . LEU B 1 301 ? 29.993 -1.476 104.183 1.00 37.82 299 LEU D C 1
ATOM 4653 O O . LEU B 1 301 ? 30.892 -1.434 105.041 1.00 39.68 299 LEU D O 1
ATOM 4658 N N . ILE B 1 302 ? 29.556 -0.392 103.547 1.00 37.36 300 ILE D N 1
ATOM 4659 C CA . ILE B 1 302 ? 30.024 0.949 103.852 1.00 37.96 300 ILE D CA 1
ATOM 4660 C C . ILE B 1 302 ? 29.707 1.327 105.283 1.00 40.94 300 ILE D C 1
ATOM 4661 O O . ILE B 1 302 ? 30.560 1.850 106.001 1.00 36.52 300 ILE D O 1
ATOM 4666 N N . LEU B 1 303 ? 28.478 1.068 105.696 1.00 35.66 301 LEU D N 1
ATOM 4667 C CA . LEU B 1 303 ? 28.064 1.350 107.060 1.00 36.36 301 LEU D CA 1
ATOM 4668 C C . LEU B 1 303 ? 28.842 0.508 108.087 1.00 34.94 301 LEU D C 1
ATOM 4669 O O . LEU B 1 303 ? 29.153 1.023 109.148 1.00 32.50 301 LEU D O 1
ATOM 4674 N N . GLN B 1 304 ? 29.128 -0.758 107.792 1.00 34.25 302 GLN D N 1
ATOM 4675 C CA . GLN B 1 304 ? 29.933 -1.566 108.698 1.00 35.92 302 GLN D CA 1
ATOM 4676 C C . GLN B 1 304 ? 31.352 -1.023 108.837 1.00 37.89 302 GLN D C 1
ATOM 4677 O O . GLN B 1 304 ? 31.927 -1.014 109.963 1.00 35.66 302 GLN D O 1
ATOM 4683 N N . ARG B 1 305 ? 31.914 -0.537 107.719 1.00 34.34 303 ARG D N 1
ATOM 4684 C CA . ARG B 1 305 ? 33.230 0.086 107.762 1.00 34.77 303 ARG D CA 1
ATOM 4685 C C . ARG B 1 305 ? 33.188 1.414 108.518 1.00 34.39 303 ARG D C 1
ATOM 4686 O O . ARG B 1 305 ? 34.066 1.694 109.331 1.00 33.89 303 ARG D O 1
ATOM 4694 N N . ALA B 1 306 ? 32.176 2.219 108.253 1.00 33.70 304 ALA D N 1
ATOM 4695 C CA . ALA B 1 306 ? 31.993 3.485 108.966 1.00 33.28 304 ALA D CA 1
ATOM 4696 C C . ALA B 1 306 ? 31.895 3.318 110.466 1.00 31.70 304 ALA D C 1
ATOM 4697 O O . ALA B 1 306 ? 32.469 4.097 111.218 1.00 32.98 304 ALA D O 1
ATOM 4699 N N . PHE B 1 307 ? 31.189 2.291 110.903 1.00 34.75 305 PHE D N 1
ATOM 4700 C CA . PHE B 1 307 ? 31.055 2.005 112.323 1.00 36.94 305 PHE D CA 1
ATOM 4701 C C . PHE B 1 307 ? 32.412 1.633 112.927 1.00 38.33 305 PHE D C 1
ATOM 4702 O O . PHE B 1 307 ? 32.736 2.074 114.031 1.00 37.21 305 PHE D O 1
ATOM 4710 N N . GLN B 1 308 ? 33.185 0.805 112.227 1.00 37.32 306 GLN D N 1
ATOM 4711 C CA . GLN B 1 308 ? 34.539 0.436 112.711 1.00 38.94 306 GLN D CA 1
ATOM 4712 C C . GLN B 1 308 ? 35.423 1.663 112.905 1.00 37.03 306 GLN D C 1
ATOM 4713 O O . GLN B 1 308 ? 36.176 1.731 113.867 1.00 36.88 306 GLN D O 1
ATOM 4719 N N . GLU B 1 309 ? 35.313 2.627 111.992 1.00 34.44 307 GLU D N 1
ATOM 4720 C CA . GLU B 1 309 ? 36.017 3.885 112.114 1.00 34.14 307 GLU D CA 1
ATOM 4721 C C . GLU B 1 309 ? 35.493 4.753 113.270 1.00 33.86 307 GLU D C 1
ATOM 4722 O O . GLU B 1 309 ? 36.261 5.405 113.945 1.00 33.22 307 GLU D O 1
ATOM 4728 N N . ALA B 1 310 ? 34.195 4.779 113.481 1.00 32.19 308 ALA D N 1
ATOM 4729 C CA . ALA B 1 310 ? 33.601 5.478 114.631 1.00 32.03 308 ALA D CA 1
ATOM 4730 C C . ALA B 1 310 ? 34.045 4.868 115.961 1.00 31.29 308 ALA D C 1
ATOM 4731 O O . ALA B 1 310 ? 34.230 5.594 116.937 1.00 32.12 308 ALA D O 1
ATOM 4733 N N . VAL B 1 311 ? 34.175 3.549 115.992 1.00 30.76 309 VAL D N 1
ATOM 4734 C CA . VAL B 1 311 ? 34.640 2.836 117.161 1.00 31.34 309 VAL D CA 1
ATOM 4735 C C . VAL B 1 311 ? 36.134 3.158 117.384 1.00 33.37 309 VAL D C 1
ATOM 4736 O O . VAL B 1 311 ? 36.541 3.365 118.528 1.00 32.18 309 VAL D O 1
ATOM 4740 N N . ALA B 1 312 ? 36.926 3.240 116.299 1.00 32.24 310 ALA D N 1
ATOM 4741 C CA . ALA B 1 312 ? 38.315 3.616 116.446 1.00 33.14 310 ALA D CA 1
ATOM 4742 C C . ALA B 1 312 ? 38.427 5.048 116.950 1.00 32.95 310 ALA D C 1
ATOM 4743 O O . ALA B 1 312 ? 39.276 5.320 117.772 1.00 33.58 310 ALA D O 1
ATOM 4745 N N . LEU B 1 313 ? 37.545 5.963 116.481 1.00 34.07 311 LEU D N 1
ATOM 4746 C CA . LEU B 1 313 ? 37.542 7.322 116.990 1.00 33.62 311 LEU D CA 1
ATOM 4747 C C . LEU B 1 313 ? 37.236 7.325 118.507 1.00 35.30 311 LEU D C 1
ATOM 4748 O O . LEU B 1 313 ? 37.888 8.031 119.271 1.00 38.86 311 LEU D O 1
ATOM 4753 N N . ALA B 1 314 ? 36.283 6.506 118.927 1.00 31.30 312 ALA D N 1
ATOM 4754 C CA . ALA B 1 314 ? 35.993 6.345 120.351 1.00 31.23 312 ALA D CA 1
ATOM 4755 C C . ALA B 1 314 ? 37.203 5.840 121.151 1.00 32.16 312 ALA D C 1
ATOM 4756 O O . ALA B 1 314 ? 37.511 6.404 122.202 1.00 32.52 312 ALA D O 1
ATOM 4758 N N . ALA B 1 315 ? 37.888 4.818 120.648 1.00 34.22 313 ALA D N 1
ATOM 4759 C CA . ALA B 1 315 ? 39.092 4.314 121.297 1.00 35.36 313 ALA D CA 1
ATOM 4760 C C . ALA B 1 315 ? 40.203 5.354 121.343 1.00 35.68 313 ALA D C 1
ATOM 4761 O O . ALA B 1 315 ? 40.957 5.376 122.299 1.00 38.84 313 ALA D O 1
ATOM 4763 N N . SER B 1 316 ? 40.293 6.230 120.336 1.00 37.91 314 SER D N 1
ATOM 4764 C CA . SER B 1 316 ? 41.316 7.273 120.292 1.00 36.40 314 SER D CA 1
ATOM 4765 C C . SER B 1 316 ? 41.182 8.319 121.400 1.00 36.60 314 SER D C 1
ATOM 4766 O O . SER B 1 316 ? 42.122 9.042 121.671 1.00 36.78 314 SER D O 1
ATOM 4769 N N . THR B 1 317 ? 40.017 8.427 122.030 1.00 36.69 315 THR D N 1
ATOM 4770 C CA . THR B 1 317 ? 39.831 9.415 123.091 1.00 38.53 315 THR D CA 1
ATOM 4771 C C . THR B 1 317 ? 40.527 9.007 124.376 1.00 40.42 315 THR D C 1
ATOM 4772 O O . THR B 1 317 ? 40.699 9.828 125.249 1.00 39.22 315 THR D O 1
ATOM 4776 N N . GLY B 1 318 ? 40.859 7.734 124.518 1.00 38.79 316 GLY D N 1
ATOM 4777 C CA . GLY B 1 318 ? 41.425 7.208 125.764 1.00 44.95 316 GLY D CA 1
ATOM 4778 C C . GLY B 1 318 ? 40.386 6.633 126.700 1.00 44.54 316 GLY D C 1
ATOM 4779 O O . GLY B 1 318 ? 40.767 6.007 127.703 1.00 42.25 316 GLY D O 1
ATOM 4780 N N . ILE B 1 319 ? 39.095 6.803 126.381 1.00 39.75 317 ILE D N 1
ATOM 4781 C CA . ILE B 1 319 ? 38.014 6.344 127.239 1.00 37.80 317 ILE D CA 1
ATOM 4782 C C . ILE B 1 319 ? 37.935 4.839 127.023 1.00 39.55 317 ILE D C 1
ATOM 4783 O O . ILE B 1 319 ? 37.913 4.368 125.895 1.00 38.28 317 ILE D O 1
ATOM 4788 N N . THR B 1 320 ? 37.916 4.077 128.125 1.00 39.26 318 THR D N 1
ATOM 4789 C CA . THR B 1 320 ? 37.991 2.630 128.047 1.00 40.84 318 THR D CA 1
ATOM 4790 C C . THR B 1 320 ? 36.631 2.147 127.606 1.00 43.38 318 THR D C 1
ATOM 4791 O O . THR B 1 320 ? 35.632 2.644 128.103 1.00 38.82 318 THR D O 1
ATOM 4795 N N . LEU B 1 321 ? 36.611 1.221 126.639 1.00 40.34 319 LEU D N 1
ATOM 4796 C CA . LEU B 1 321 ? 35.389 0.679 126.085 1.00 38.81 319 LEU D CA 1
ATOM 4797 C C . LEU B 1 321 ? 35.014 -0.653 126.711 1.00 40.73 319 LEU D C 1
ATOM 4798 O O . LEU B 1 321 ? 35.844 -1.333 127.262 1.00 38.60 319 LEU D O 1
ATOM 4803 N N . LYS B 1 322 ? 33.742 -1.011 126.611 1.00 42.40 320 LYS D N 1
ATOM 4804 C CA . LYS B 1 322 ? 33.265 -2.302 127.073 1.00 44.13 320 LYS D CA 1
ATOM 4805 C C . LYS B 1 322 ? 34.084 -3.435 126.476 1.00 47.09 320 LYS D C 1
ATOM 4806 O O . LYS B 1 322 ? 34.384 -3.430 125.291 1.00 46.58 320 LYS D O 1
ATOM 4812 N N . GLN B 1 323 ? 34.420 -4.399 127.313 1.00 53.54 321 GLN D N 1
ATOM 4813 C CA . GLN B 1 323 ? 35.055 -5.645 126.903 1.00 59.10 321 GLN D CA 1
ATOM 4814 C C . GLN B 1 323 ? 33.974 -6.712 126.875 1.00 59.60 321 GLN D C 1
ATOM 4815 O O . GLN B 1 323 ? 33.086 -6.709 127.733 1.00 58.30 321 GLN D O 1
ATOM 4821 N N . ASN B 1 324 ? 34.035 -7.599 125.887 1.00 62.63 322 ASN D N 1
ATOM 4822 C CA . ASN B 1 324 ? 33.056 -8.678 125.736 1.00 65.80 322 ASN D CA 1
ATOM 4823 C C . ASN B 1 324 ? 33.822 -10.018 125.693 1.00 71.38 322 ASN D C 1
ATOM 4824 O O . ASN B 1 324 ? 34.804 -10.133 124.963 1.00 75.23 322 ASN D O 1
ATOM 4829 N N . VAL B 1 325 ? 33.438 -10.968 126.554 1.00 83.29 323 VAL D N 1
ATOM 4830 C CA . VAL B 1 325 ? 34.115 -12.290 126.696 1.00 96.43 323 VAL D CA 1
ATOM 4831 C C . VAL B 1 325 ? 35.644 -12.183 126.860 1.00 96.43 323 VAL D C 1
ATOM 4832 O O . VAL B 1 325 ? 36.170 -12.034 127.965 1.00 84.75 323 VAL D O 1
ATOM 4836 N N . LYS C 1 6 ? -18.064 23.957 164.670 1.00 109.23 4 LYS B N 1
ATOM 4837 C CA . LYS C 1 6 ? -18.208 22.664 165.404 1.00 116.40 4 LYS B CA 1
ATOM 4838 C C . LYS C 1 6 ? -17.575 21.458 164.681 1.00 110.78 4 LYS B C 1
ATOM 4839 O O . LYS C 1 6 ? -16.866 20.669 165.295 1.00 110.81 4 LYS B O 1
ATOM 4845 N N . GLU C 1 7 ? -17.900 21.290 163.402 1.00 87.25 5 GLU B N 1
ATOM 4846 C CA . GLU C 1 7 ? -17.478 20.122 162.632 1.00 81.80 5 GLU B CA 1
ATOM 4847 C C . GLU C 1 7 ? -16.033 20.208 162.089 1.00 70.85 5 GLU B C 1
ATOM 4848 O O . GLU C 1 7 ? -15.384 21.256 162.115 1.00 66.62 5 GLU B O 1
ATOM 4854 N N . TYR C 1 8 ? -15.541 19.062 161.631 1.00 57.61 6 TYR B N 1
ATOM 4855 C CA . TYR C 1 8 ? -14.161 18.940 161.173 1.00 60.63 6 TYR B CA 1
ATOM 4856 C C . TYR C 1 8 ? -13.829 19.768 159.929 1.00 56.80 6 TYR B C 1
ATOM 4857 O O . TYR C 1 8 ? -14.562 19.745 158.940 1.00 56.93 6 TYR B O 1
ATOM 4866 N N . ARG C 1 9 ? -12.720 20.503 160.002 1.00 54.09 7 ARG B N 1
ATOM 4867 C CA . ARG C 1 9 ? -12.195 21.286 158.875 1.00 52.55 7 ARG B CA 1
ATOM 4868 C C . ARG C 1 9 ? -10.754 20.866 158.673 1.00 50.79 7 ARG B C 1
ATOM 4869 O O . ARG C 1 9 ? -9.997 20.909 159.600 1.00 58.60 7 ARG B O 1
ATOM 4877 N N . PRO C 1 10 ? -10.376 20.422 157.461 1.00 48.85 8 PRO B N 1
ATOM 4878 C CA . PRO C 1 10 ? -8.965 20.050 157.255 1.00 46.84 8 PRO B CA 1
ATOM 4879 C C . PRO C 1 10 ? -8.020 21.226 157.395 1.00 44.31 8 PRO B C 1
ATOM 4880 O O . PRO C 1 10 ? -8.400 22.362 157.161 1.00 43.52 8 PRO B O 1
ATOM 4884 N N . THR C 1 11 ? -6.809 20.943 157.849 1.00 41.46 9 THR B N 1
ATOM 4885 C CA . THR C 1 11 ? -5.765 21.965 157.921 1.00 42.33 9 THR B CA 1
ATOM 4886 C C . THR C 1 11 ? -4.913 21.878 156.663 1.00 41.42 9 THR B C 1
ATOM 4887 O O . THR C 1 11 ? -4.854 20.827 156.007 1.00 40.40 9 THR B O 1
ATOM 4891 N N . LEU C 1 12 ? -4.222 22.960 156.349 1.00 42.14 10 LEU B N 1
ATOM 4892 C CA . LEU C 1 12 ? -3.269 22.908 155.255 1.00 44.37 10 LEU B CA 1
ATOM 4893 C C . LEU C 1 12 ? -2.195 21.846 155.517 1.00 47.02 10 LEU B C 1
ATOM 4894 O O . LEU C 1 12 ? -1.813 21.111 154.598 1.00 45.97 10 LEU B O 1
ATOM 4899 N N . ALA C 1 13 ? -1.742 21.711 156.768 1.00 46.81 11 ALA B N 1
ATOM 4900 C CA . ALA C 1 13 ? -0.720 20.693 157.091 1.00 48.30 11 ALA B CA 1
ATOM 4901 C C . ALA C 1 13 ? -1.197 19.298 156.742 1.00 47.28 11 ALA B C 1
ATOM 4902 O O . ALA C 1 13 ? -0.449 18.488 156.232 1.00 46.21 11 ALA B O 1
ATOM 4904 N N . GLN C 1 14 ? -2.458 19.010 157.015 1.00 46.42 12 GLN B N 1
ATOM 4905 C CA . GLN C 1 14 ? -3.007 17.698 156.679 1.00 44.35 12 GLN B CA 1
ATOM 4906 C C . GLN C 1 14 ? -3.055 17.482 155.177 1.00 43.16 12 GLN B C 1
ATOM 4907 O O . GLN C 1 14 ? -2.735 16.407 154.689 1.00 44.76 12 GLN B O 1
ATOM 4913 N N . LEU C 1 15 ? -3.467 18.511 154.452 1.00 44.67 13 LEU B N 1
ATOM 4914 C CA . LEU C 1 15 ? -3.497 18.449 153.004 1.00 45.09 13 LEU B CA 1
ATOM 4915 C C . LEU C 1 15 ? -2.104 18.272 152.403 1.00 42.47 13 LEU B C 1
ATOM 4916 O O . LEU C 1 15 ? -1.945 17.501 151.449 1.00 45.85 13 LEU B O 1
ATOM 4921 N N . ARG C 1 16 ? -1.101 18.969 152.956 1.00 47.35 14 ARG B N 1
ATOM 4922 C CA . ARG C 1 16 ? 0.290 18.789 152.484 1.00 47.30 14 ARG B CA 1
ATOM 4923 C C . ARG C 1 16 ? 0.726 17.354 152.659 1.00 47.98 14 ARG B C 1
ATOM 4924 O O . ARG C 1 16 ? 1.305 16.750 151.761 1.00 51.73 14 ARG B O 1
ATOM 4932 N N . THR C 1 17 ? 0.403 16.773 153.806 1.00 45.05 15 THR B N 1
ATOM 4933 C CA . THR C 1 17 ? 0.745 15.376 154.039 1.00 46.54 15 THR B CA 1
ATOM 4934 C C . THR C 1 17 ? 0.103 14.474 153.002 1.00 47.46 15 THR B C 1
ATOM 4935 O O . THR C 1 17 ? 0.752 13.596 152.458 1.00 49.76 15 THR B O 1
ATOM 4939 N N . PHE C 1 18 ? -1.182 14.656 152.752 1.00 42.91 16 PHE B N 1
ATOM 4940 C CA . PHE C 1 18 ? -1.884 13.822 151.760 1.00 42.01 16 PHE B CA 1
ATOM 4941 C C . PHE C 1 18 ? -1.237 13.940 150.368 1.00 42.64 16 PHE B C 1
ATOM 4942 O O . PHE C 1 18 ? -0.966 12.946 149.716 1.00 44.08 16 PHE B O 1
ATOM 4950 N N . VAL C 1 19 ? -1.015 15.161 149.924 1.00 41.44 17 VAL B N 1
ATOM 4951 C CA . VAL C 1 19 ? -0.509 15.407 148.587 1.00 42.22 17 VAL B CA 1
ATOM 4952 C C . VAL C 1 19 ? 0.913 14.824 148.448 1.00 44.24 17 VAL B C 1
ATOM 4953 O O . VAL C 1 19 ? 1.232 14.177 147.458 1.00 45.48 17 VAL B O 1
ATOM 4957 N N . THR C 1 20 ? 1.750 15.047 149.456 1.00 44.91 18 THR B N 1
ATOM 4958 C CA . THR C 1 20 ? 3.107 14.572 149.411 1.00 47.15 18 THR B CA 1
ATOM 4959 C C . THR C 1 20 ? 3.161 13.028 149.373 1.00 48.36 18 THR B C 1
ATOM 4960 O O . THR C 1 20 ? 3.895 12.447 148.579 1.00 50.34 18 THR B O 1
ATOM 4964 N N . ILE C 1 21 ? 2.350 12.362 150.198 1.00 47.48 19 ILE B N 1
ATOM 4965 C CA . ILE C 1 21 ? 2.286 10.888 150.161 1.00 49.00 19 ILE B CA 1
ATOM 4966 C C . ILE C 1 21 ? 1.827 10.407 148.775 1.00 49.46 19 ILE B C 1
ATOM 4967 O O . ILE C 1 21 ? 2.378 9.448 148.233 1.00 51.35 19 ILE B O 1
ATOM 4972 N N . ALA C 1 22 ? 0.817 11.072 148.215 1.00 47.12 20 ALA B N 1
ATOM 4973 C CA . ALA C 1 22 ? 0.268 10.695 146.889 1.00 48.03 20 ALA B CA 1
ATOM 4974 C C . ALA C 1 22 ? 1.322 10.804 145.804 1.00 49.56 20 ALA B C 1
ATOM 4975 O O . ALA C 1 22 ? 1.350 9.969 144.912 1.00 51.29 20 ALA B O 1
ATOM 4977 N N . GLU C 1 23 ? 2.187 11.808 145.904 1.00 65.58 21 GLU B N 1
ATOM 4978 C CA . GLU C 1 23 ? 3.285 12.026 144.940 1.00 71.20 21 GLU B CA 1
ATOM 4979 C C . GLU C 1 23 ? 4.502 11.119 145.184 1.00 69.19 21 GLU B C 1
ATOM 4980 O O . GLU C 1 23 ? 5.014 10.528 144.246 1.00 71.95 21 GLU B O 1
ATOM 4986 N N . CYS C 1 24 ? 4.949 11.006 146.432 1.00 70.48 22 CYS B N 1
ATOM 4987 C CA . CYS C 1 24 ? 6.147 10.203 146.771 1.00 70.44 22 CYS B CA 1
ATOM 4988 C C . CYS C 1 24 ? 5.947 8.692 146.729 1.00 75.39 22 CYS B C 1
ATOM 4989 O O . CYS C 1 24 ? 6.903 7.953 146.482 1.00 80.95 22 CYS B O 1
ATOM 4992 N N . LYS C 1 25 ? 4.730 8.242 147.016 1.00 81.45 23 LYS B N 1
ATOM 4993 C CA . LYS C 1 25 ? 4.362 6.817 147.061 1.00 85.29 23 LYS B CA 1
ATOM 4994 C C . LYS C 1 25 ? 5.151 5.983 148.110 1.00 88.62 23 LYS B C 1
ATOM 4995 O O . LYS C 1 25 ? 5.251 4.746 148.013 1.00 82.45 23 LYS B O 1
ATOM 5001 N N . HIS C 1 26 ? 5.669 6.691 149.115 1.00 74.90 24 HIS B N 1
ATOM 5002 C CA . HIS C 1 26 ? 6.422 6.096 150.208 1.00 80.50 24 HIS B CA 1
ATOM 5003 C C . HIS C 1 26 ? 6.303 7.037 151.400 1.00 75.39 24 HIS B C 1
ATOM 5004 O O . HIS C 1 26 ? 6.492 8.249 151.247 1.00 71.08 24 HIS B O 1
ATOM 5011 N N . PHE C 1 27 ? 5.960 6.485 152.566 1.00 75.41 25 PHE B N 1
ATOM 5012 C CA . PHE C 1 27 ? 5.752 7.283 153.777 1.00 72.48 25 PHE B CA 1
ATOM 5013 C C . PHE C 1 27 ? 7.054 7.946 154.228 1.00 75.26 25 PHE B C 1
ATOM 5014 O O . PHE C 1 27 ? 7.063 9.123 154.567 1.00 72.71 25 PHE B O 1
ATOM 5022 N N . GLY C 1 28 ? 8.135 7.167 154.266 1.00 78.29 26 GLY B N 1
ATOM 5023 C CA . GLY C 1 28 ? 9.454 7.671 154.660 1.00 76.63 26 GLY B CA 1
ATOM 5024 C C . GLY C 1 28 ? 9.959 8.810 153.805 1.00 73.56 26 GLY B C 1
ATOM 5025 O O . GLY C 1 28 ? 10.401 9.834 154.310 1.00 70.33 26 GLY B O 1
ATOM 5026 N N . THR C 1 29 ? 9.873 8.641 152.498 1.00 69.30 27 THR B N 1
ATOM 5027 C CA . THR C 1 29 ? 10.247 9.707 151.557 1.00 71.43 27 THR B CA 1
ATOM 5028 C C . THR C 1 29 ? 9.335 10.923 151.779 1.00 68.86 27 THR B C 1
ATOM 5029 O O . THR C 1 29 ? 9.813 12.057 151.797 1.00 69.49 27 THR B O 1
ATOM 5033 N N . ALA C 1 30 ? 8.034 10.684 151.987 1.00 59.52 28 ALA B N 1
ATOM 5034 C CA . ALA C 1 30 ? 7.092 11.794 152.161 1.00 56.26 28 ALA B CA 1
ATOM 5035 C C . ALA C 1 30 ? 7.433 12.588 153.427 1.00 56.28 28 ALA B C 1
ATOM 5036 O O . ALA C 1 30 ? 7.445 13.827 153.435 1.00 55.21 28 ALA B O 1
ATOM 5038 N N . ALA C 1 31 ? 7.744 11.858 154.485 1.00 62.06 29 ALA B N 1
ATOM 5039 C CA . ALA C 1 31 ? 8.066 12.473 155.767 1.00 62.73 29 ALA B CA 1
ATOM 5040 C C . ALA C 1 31 ? 9.348 13.317 155.673 1.00 65.74 29 ALA B C 1
ATOM 5041 O O . ALA C 1 31 ? 9.408 14.426 156.221 1.00 66.09 29 ALA B O 1
ATOM 5043 N N . THR C 1 32 ? 10.368 12.778 155.004 1.00 72.59 30 THR B N 1
ATOM 5044 C CA . THR C 1 32 ? 11.630 13.507 154.826 1.00 77.25 30 THR B CA 1
ATOM 5045 C C . THR C 1 32 ? 11.388 14.739 153.966 1.00 76.60 30 THR B C 1
ATOM 5046 O O . THR C 1 32 ? 11.953 15.791 154.242 1.00 77.78 30 THR B O 1
ATOM 5050 N N . LYS C 1 33 ? 10.501 14.648 152.985 1.00 70.76 31 LYS B N 1
ATOM 5051 C CA . LYS C 1 33 ? 10.217 15.799 152.143 1.00 69.93 31 LYS B CA 1
ATOM 5052 C C . LYS C 1 33 ? 9.645 16.951 152.951 1.00 65.97 31 LYS B C 1
ATOM 5053 O O . LYS C 1 33 ? 9.948 18.105 152.696 1.00 66.32 31 LYS B O 1
ATOM 5059 N N . LEU C 1 34 ? 8.800 16.624 153.917 1.00 67.15 32 LEU B N 1
ATOM 5060 C CA . LEU C 1 34 ? 8.142 17.627 154.755 1.00 68.23 32 LEU B CA 1
ATOM 5061 C C . LEU C 1 34 ? 8.925 17.984 156.025 1.00 72.66 32 LEU B C 1
ATOM 5062 O O . LEU C 1 34 ? 8.444 18.798 156.813 1.00 69.75 32 LEU B O 1
ATOM 5067 N N . SER C 1 35 ? 10.105 17.387 156.224 1.00 76.22 33 SER B N 1
ATOM 5068 C CA . SER C 1 35 ? 10.896 17.586 157.448 1.00 80.73 33 SER B CA 1
ATOM 5069 C C . SER C 1 35 ? 10.120 17.263 158.730 1.00 77.90 33 SER B C 1
ATOM 5070 O O . SER C 1 35 ? 10.162 18.010 159.706 1.00 82.14 33 SER B O 1
ATOM 5073 N N . ILE C 1 36 ? 9.405 16.145 158.711 1.00 69.70 34 ILE B N 1
ATOM 5074 C CA . ILE C 1 36 ? 8.709 15.650 159.905 1.00 69.58 34 ILE B CA 1
ATOM 5075 C C . ILE C 1 36 ? 8.997 14.175 160.062 1.00 69.79 34 ILE B C 1
ATOM 5076 O O . ILE C 1 36 ? 9.476 13.524 159.136 1.00 72.45 34 ILE B O 1
ATOM 5081 N N . SER C 1 37 ? 8.675 13.651 161.234 1.00 65.94 35 SER B N 1
ATOM 5082 C CA . SER C 1 37 ? 8.817 12.231 161.505 1.00 69.65 35 SER B CA 1
ATOM 5083 C C . SER C 1 37 ? 7.716 11.422 160.810 1.00 69.72 35 SER B C 1
ATOM 5084 O O . SER C 1 37 ? 6.659 11.961 160.475 1.00 72.66 35 SER B O 1
ATOM 5087 N N . GLN C 1 38 ? 7.972 10.128 160.613 1.00 69.70 36 GLN B N 1
ATOM 5088 C CA . GLN C 1 38 ? 6.983 9.207 160.078 1.00 69.92 36 GLN B CA 1
ATOM 5089 C C . GLN C 1 38 ? 5.730 9.072 160.965 1.00 72.96 36 GLN B C 1
ATOM 5090 O O . GLN C 1 38 ? 4.625 9.031 160.435 1.00 67.76 36 GLN B O 1
ATOM 5096 N N . PRO C 1 39 ? 5.895 8.990 162.308 1.00 64.15 37 PRO B N 1
ATOM 5097 C CA . PRO C 1 39 ? 4.704 9.077 163.163 1.00 63.06 37 PRO B CA 1
ATOM 5098 C C . PRO C 1 39 ? 3.876 10.366 162.965 1.00 60.32 37 PRO B C 1
ATOM 5099 O O . PRO C 1 39 ? 2.646 10.270 162.895 1.00 59.16 37 PRO B O 1
ATOM 5103 N N . SER C 1 40 ? 4.523 11.534 162.841 1.00 72.00 38 SER B N 1
ATOM 5104 C CA . SER C 1 40 ? 3.792 12.805 162.592 1.00 71.70 38 SER B CA 1
ATOM 5105 C C . SER C 1 40 ? 3.009 12.785 161.275 1.00 64.69 38 SER B C 1
ATOM 5106 O O . SER C 1 40 ? 1.858 13.244 161.209 1.00 62.76 38 SER B O 1
ATOM 5109 N N . LEU C 1 41 ? 3.656 12.261 160.241 1.00 57.65 39 LEU B N 1
ATOM 5110 C CA . LEU C 1 41 ? 3.034 12.101 158.941 1.00 58.13 39 LEU B CA 1
ATOM 5111 C C . LEU C 1 41 ? 1.788 11.206 159.037 1.00 55.81 39 LEU B C 1
ATOM 5112 O O . LEU C 1 41 ? 0.741 11.570 158.539 1.00 56.10 39 LEU B O 1
ATOM 5117 N N . SER C 1 42 ? 1.927 10.040 159.657 1.00 69.43 40 SER B N 1
ATOM 5118 C CA . SER C 1 42 ? 0.806 9.106 159.797 1.00 74.93 40 SER B CA 1
ATOM 5119 C C . SER C 1 42 ? -0.350 9.682 160.620 1.00 72.87 40 SER B C 1
ATOM 5120 O O . SER C 1 42 ? -1.518 9.470 160.258 1.00 65.39 40 SER B O 1
ATOM 5123 N N . GLN C 1 43 ? -0.025 10.423 161.690 1.00 67.91 41 GLN B N 1
ATOM 5124 C CA . GLN C 1 43 ? -1.025 11.115 162.528 1.00 70.18 41 GLN B CA 1
ATOM 5125 C C . GLN C 1 43 ? -1.832 12.125 161.719 1.00 63.75 41 GLN B C 1
ATOM 5126 O O . GLN C 1 43 ? -3.046 12.182 161.855 1.00 61.43 41 GLN B O 1
ATOM 5132 N N . ALA C 1 44 ? -1.148 12.924 160.900 1.00 48.53 42 ALA B N 1
ATOM 5133 C CA . ALA C 1 44 ? -1.801 13.907 160.050 1.00 46.37 42 ALA B CA 1
ATOM 5134 C C . ALA C 1 44 ? -2.708 13.231 159.021 1.00 47.09 42 ALA B C 1
ATOM 5135 O O . ALA C 1 44 ? -3.838 13.674 158.812 1.00 44.37 42 ALA B O 1
ATOM 5137 N N . LEU C 1 45 ? -2.218 12.166 158.388 1.00 46.40 43 LEU B N 1
ATOM 5138 C CA . LEU C 1 45 ? -3.028 11.467 157.394 1.00 45.99 43 LEU B CA 1
ATOM 5139 C C . LEU C 1 45 ? -4.265 10.843 158.035 1.00 46.30 43 LEU B C 1
ATOM 5140 O O . LEU C 1 45 ? -5.358 10.968 157.488 1.00 45.30 43 LEU B O 1
ATOM 5145 N N . VAL C 1 46 ? -4.088 10.156 159.175 1.00 50.05 44 VAL B N 1
ATOM 5146 C CA . VAL C 1 46 ? -5.214 9.470 159.826 1.00 54.14 44 VAL B CA 1
ATOM 5147 C C . VAL C 1 46 ? -6.228 10.493 160.369 1.00 50.13 44 VAL B C 1
ATOM 5148 O O . VAL C 1 46 ? -7.444 10.258 160.316 1.00 49.91 44 VAL B O 1
ATOM 5152 N N . ALA C 1 47 ? -5.751 11.634 160.865 1.00 47.25 45 ALA B N 1
ATOM 5153 C CA . ALA C 1 47 ? -6.647 12.720 161.274 1.00 47.43 45 ALA B CA 1
ATOM 5154 C C . ALA C 1 47 ? -7.497 13.228 160.092 1.00 45.29 45 ALA B C 1
ATOM 5155 O O . ALA C 1 47 ? -8.695 13.471 160.242 1.00 46.45 45 ALA B O 1
ATOM 5157 N N . LEU C 1 48 ? -6.868 13.372 158.928 1.00 47.72 46 LEU B N 1
ATOM 5158 C CA . LEU C 1 48 ? -7.569 13.771 157.716 1.00 44.30 46 LEU B CA 1
ATOM 5159 C C . LEU C 1 48 ? -8.607 12.714 157.305 1.00 45.49 46 LEU B C 1
ATOM 5160 O O . LEU C 1 48 ? -9.757 13.043 157.045 1.00 43.11 46 LEU B O 1
ATOM 5165 N N . GLU C 1 49 ? -8.204 11.448 157.278 1.00 45.94 47 GLU B N 1
ATOM 5166 C CA . GLU C 1 49 ? -9.093 10.392 156.843 1.00 49.39 47 GLU B CA 1
ATOM 5167 C C . GLU C 1 49 ? -10.276 10.206 157.799 1.00 53.20 47 GLU B C 1
ATOM 5168 O O . GLU C 1 49 ? -11.436 10.025 157.350 1.00 51.84 47 GLU B O 1
ATOM 5174 N N . THR C 1 50 ? -9.992 10.265 159.091 1.00 52.15 48 THR B N 1
ATOM 5175 C CA . THR C 1 50 ? -11.047 10.147 160.111 1.00 53.73 48 THR B CA 1
ATOM 5176 C C . THR C 1 50 ? -11.980 11.340 160.097 1.00 47.79 48 THR B C 1
ATOM 5177 O O . THR C 1 50 ? -13.175 11.182 160.145 1.00 49.26 48 THR B O 1
ATOM 5181 N N . GLY C 1 51 ? -11.424 12.534 159.984 1.00 47.49 49 GLY B N 1
ATOM 5182 C CA . GLY C 1 51 ? -12.225 13.766 159.911 1.00 45.96 49 GLY B CA 1
ATOM 5183 C C . GLY C 1 51 ? -13.161 13.766 158.724 1.00 45.26 49 GLY B C 1
ATOM 5184 O O . GLY C 1 51 ? -14.324 14.153 158.841 1.00 44.26 49 GLY B O 1
ATOM 5185 N N . LEU C 1 52 ? -12.665 13.314 157.572 1.00 44.19 50 LEU B N 1
ATOM 5186 C CA . LEU C 1 52 ? -13.496 13.181 156.373 1.00 41.17 50 LEU B CA 1
ATOM 5187 C C . LEU C 1 52 ? -14.402 11.935 156.312 1.00 45.21 50 LEU B C 1
ATOM 5188 O O . LEU C 1 52 ? -15.389 11.928 155.557 1.00 44.97 50 LEU B O 1
ATOM 5193 N N . GLY C 1 53 ? -14.062 10.863 157.031 1.00 49.12 51 GLY B N 1
ATOM 5194 C CA . GLY C 1 53 ? -14.753 9.586 156.896 1.00 49.93 51 GLY B CA 1
ATOM 5195 C C . GLY C 1 53 ? -14.460 8.913 155.558 1.00 50.94 51 GLY B C 1
ATOM 5196 O O . GLY C 1 53 ? -15.259 8.141 155.074 1.00 52.46 51 GLY B O 1
ATOM 5197 N N . VAL C 1 54 ? -13.315 9.239 154.967 1.00 49.05 52 VAL B N 1
ATOM 5198 C CA . VAL C 1 54 ? -12.918 8.741 153.659 1.00 48.04 52 VAL B CA 1
ATOM 5199 C C . VAL C 1 54 ? -11.479 8.250 153.739 1.00 46.17 52 VAL B C 1
ATOM 5200 O O . VAL C 1 54 ? -10.578 8.990 154.193 1.00 44.11 52 VAL B O 1
ATOM 5204 N N . GLN C 1 55 ? -11.266 7.011 153.291 1.00 49.73 53 GLN B N 1
ATOM 5205 C CA . GLN C 1 55 ? -9.917 6.456 153.152 1.00 51.08 53 GLN B CA 1
ATOM 5206 C C . GLN C 1 55 ? -9.277 7.000 151.845 1.00 54.13 53 GLN B C 1
ATOM 5207 O O . GLN C 1 55 ? -9.804 6.778 150.756 1.00 49.16 53 GLN B O 1
ATOM 5213 N N . LEU C 1 56 ? -8.160 7.711 151.982 1.00 43.59 54 LEU B N 1
ATOM 5214 C CA . LEU C 1 56 ? -7.456 8.351 150.873 1.00 43.44 54 LEU B CA 1
ATOM 5215 C C . LEU C 1 56 ? -6.254 7.569 150.347 1.00 44.92 54 LEU B C 1
ATOM 5216 O O . LEU C 1 56 ? -5.866 7.715 149.193 1.00 44.90 54 LEU B O 1
ATOM 5221 N N . ILE C 1 57 ? -5.661 6.748 151.205 1.00 50.68 55 ILE B N 1
ATOM 5222 C CA A ILE C 1 57 ? -4.442 6.005 150.897 0.00 76.55 55 ILE B CA 1
ATOM 5223 C CA B ILE C 1 57 ? -4.458 5.979 150.902 1.00 54.75 55 ILE B CA 1
ATOM 5224 C C . ILE C 1 57 ? -4.626 4.563 151.457 1.00 57.93 55 ILE B C 1
ATOM 5225 O O . ILE C 1 57 ? -5.027 4.404 152.591 1.00 57.76 55 ILE B O 1
ATOM 5234 N N . GLU C 1 58 ? -4.313 3.545 150.655 1.00 71.11 56 GLU B N 1
ATOM 5235 C CA . GLU C 1 58 ? -4.375 2.131 151.057 1.00 76.47 56 GLU B CA 1
ATOM 5236 C C . GLU C 1 58 ? -2.991 1.628 151.442 1.00 79.95 56 GLU B C 1
ATOM 5237 O O . GLU C 1 58 ? -1.990 2.126 150.916 1.00 72.61 56 GLU B O 1
ATOM 5243 N N . ARG C 1 59 ? -2.964 0.642 152.351 1.00 93.62 57 ARG B N 1
ATOM 5244 C CA . ARG C 1 59 ? -1.723 -0.008 152.875 1.00 103.51 57 ARG B CA 1
ATOM 5245 C C . ARG C 1 59 ? -0.536 -0.043 151.866 1.00 103.04 57 ARG B C 1
ATOM 5246 O O . ARG C 1 59 ? 0.192 -1.039 151.674 1.00 102.39 57 ARG B O 1
ATOM 5248 N N . ARG C 1 62 ? 4.888 -2.932 148.543 1.00 127.53 60 ARG B N 1
ATOM 5249 C CA . ARG C 1 62 ? 4.783 -2.357 149.879 1.00 125.42 60 ARG B CA 1
ATOM 5250 C C . ARG C 1 62 ? 4.577 -0.848 149.813 1.00 121.53 60 ARG B C 1
ATOM 5251 O O . ARG C 1 62 ? 4.389 -0.191 150.838 1.00 119.52 60 ARG B O 1
ATOM 5253 N N . LYS C 1 63 ? 4.620 -0.308 148.601 1.00 128.58 61 LYS B N 1
ATOM 5254 C CA . LYS C 1 63 ? 4.442 1.119 148.376 1.00 123.10 61 LYS B CA 1
ATOM 5255 C C . LYS C 1 63 ? 2.998 1.541 148.614 1.00 123.07 61 LYS B C 1
ATOM 5256 O O . LYS C 1 63 ? 2.078 0.730 148.515 1.00 122.06 61 LYS B O 1
ATOM 5258 N N . VAL C 1 64 A 2.814 2.812 148.952 1.00 95.41 62 VAL B N 1
ATOM 5259 C CA . VAL C 1 64 A 1.491 3.361 149.213 1.00 89.75 62 VAL B CA 1
ATOM 5260 C C . VAL C 1 64 A 0.798 3.764 147.919 1.00 84.22 62 VAL B C 1
ATOM 5261 O O . VAL C 1 64 A 1.408 4.377 147.050 1.00 78.40 62 VAL B O 1
ATOM 5265 N N . ILE C 1 65 ? -0.485 3.424 147.819 1.00 83.60 63 ILE B N 1
ATOM 5266 C CA . ILE C 1 65 ? -1.300 3.673 146.635 1.00 73.80 63 ILE B CA 1
ATOM 5267 C C . ILE C 1 65 ? -2.540 4.488 147.055 1.00 68.96 63 ILE B C 1
ATOM 5268 O O . ILE C 1 65 ? -3.103 4.285 148.146 1.00 62.50 63 ILE B O 1
ATOM 5273 N N . VAL C 1 66 ? -2.763 5.536 146.276 1.00 59.08 64 VAL B N 1
ATOM 5274 C CA A VAL C 1 66 ? -4.009 6.345 146.452 1.00 54.55 64 VAL B CA 1
ATOM 5275 C CA B VAL C 1 66 ? -4.020 6.311 146.465 0.00 54.58 64 VAL B CA 1
ATOM 5276 C C . VAL C 1 66 ? -5.391 5.547 146.037 1.00 50.77 64 VAL B C 1
ATOM 5277 O O . VAL C 1 66 ? -5.572 4.678 145.111 1.00 55.79 64 VAL B O 1
ATOM 5284 N N . THR C 1 67 ? -6.315 5.687 146.953 1.00 48.01 65 THR B N 1
ATOM 5285 C CA . THR C 1 67 ? -7.627 5.050 146.684 1.00 48.22 65 THR B CA 1
ATOM 5286 C C . THR C 1 67 ? -8.373 5.806 145.575 1.00 46.56 65 THR B C 1
ATOM 5287 O O . THR C 1 67 ? -8.005 6.939 145.246 1.00 45.43 65 THR B O 1
ATOM 5291 N N . PRO C 1 68 ? -9.448 5.204 145.023 1.00 41.97 66 PRO B N 1
ATOM 5292 C CA . PRO C 1 68 ? -10.282 5.987 144.068 1.00 41.93 66 PRO B CA 1
ATOM 5293 C C . PRO C 1 68 ? -10.733 7.341 144.632 1.00 40.89 66 PRO B C 1
ATOM 5294 O O . PRO C 1 68 ? -10.594 8.359 143.969 1.00 43.16 66 PRO B O 1
ATOM 5298 N N . ALA C 1 69 ? -11.200 7.348 145.871 1.00 45.68 67 ALA B N 1
ATOM 5299 C CA . ALA C 1 69 ? -11.561 8.587 146.567 1.00 45.02 67 ALA B CA 1
ATOM 5300 C C . ALA C 1 69 ? -10.406 9.569 146.691 1.00 42.03 67 ALA B C 1
ATOM 5301 O O . ALA C 1 69 ? -10.569 10.783 146.501 1.00 42.83 67 ALA B O 1
ATOM 5303 N N . GLY C 1 70 ? -9.232 9.066 147.043 1.00 38.83 68 GLY B N 1
ATOM 5304 C CA . GLY C 1 70 ? -8.029 9.930 147.124 1.00 37.85 68 GLY B CA 1
ATOM 5305 C C . GLY C 1 70 ? -7.647 10.525 145.789 1.00 36.91 68 GLY B C 1
ATOM 5306 O O . GLY C 1 70 ? -7.314 11.686 145.706 1.00 39.98 68 GLY B O 1
ATOM 5307 N N . GLU C 1 71 ? -7.744 9.734 144.733 1.00 38.82 69 GLU B N 1
ATOM 5308 C CA . GLU C 1 71 ? -7.453 10.231 143.379 1.00 44.01 69 GLU B CA 1
ATOM 5309 C C . GLU C 1 71 ? -8.421 11.349 142.971 1.00 41.89 69 GLU B C 1
ATOM 5310 O O . GLU C 1 71 ? -8.016 12.328 142.364 1.00 40.71 69 GLU B O 1
ATOM 5316 N N . LYS C 1 72 ? -9.688 11.204 143.323 1.00 40.80 70 LYS B N 1
ATOM 5317 C CA . LYS C 1 72 ? -10.682 12.241 143.036 1.00 41.08 70 LYS B CA 1
ATOM 5318 C C . LYS C 1 72 ? -10.486 13.496 143.880 1.00 38.64 70 LYS B C 1
ATOM 5319 O O . LYS C 1 72 ? -10.700 14.602 143.395 1.00 42.95 70 LYS B O 1
ATOM 5325 N N . LEU C 1 73 ? -10.060 13.358 145.118 1.00 38.85 71 LEU B N 1
ATOM 5326 C CA . LEU C 1 73 ? -9.835 14.534 145.973 1.00 40.69 71 LEU B CA 1
ATOM 5327 C C . LEU C 1 73 ? -8.466 15.209 145.799 1.00 40.34 71 LEU B C 1
ATOM 5328 O O . LEU C 1 73 ? -8.309 16.383 146.150 1.00 41.54 71 LEU B O 1
ATOM 5333 N N . LEU C 1 74 ? -7.493 14.490 145.259 1.00 37.89 72 LEU B N 1
ATOM 5334 C CA . LEU C 1 74 ? -6.133 15.036 145.076 1.00 38.04 72 LEU B CA 1
ATOM 5335 C C . LEU C 1 74 ? -6.102 16.405 144.395 1.00 39.58 72 LEU B C 1
ATOM 5336 O O . LEU C 1 74 ? -5.465 17.330 144.908 1.00 40.31 72 LEU B O 1
ATOM 5341 N N . PRO C 1 75 ? -6.811 16.574 143.256 1.00 38.48 73 PRO B N 1
ATOM 5342 C CA . PRO C 1 75 ? -6.765 17.914 142.626 1.00 39.21 73 PRO B CA 1
ATOM 5343 C C . PRO C 1 75 ? -7.359 19.030 143.471 1.00 39.26 73 PRO B C 1
ATOM 5344 O O . PRO C 1 75 ? -6.878 20.170 143.378 1.00 39.58 73 PRO B O 1
ATOM 5348 N N . PHE C 1 76 ? -8.356 18.719 144.305 1.00 37.08 74 PHE B N 1
ATOM 5349 C CA . PHE C 1 76 ? -8.898 19.756 145.184 1.00 39.15 74 PHE B CA 1
ATOM 5350 C C . PHE C 1 76 ? -7.899 20.116 146.305 1.00 36.59 74 PHE B C 1
ATOM 5351 O O . PHE C 1 76 ? -7.784 21.278 146.675 1.00 37.99 74 PHE B O 1
ATOM 5359 N N . ALA C 1 77 ? -7.186 19.114 146.811 1.00 39.26 75 ALA B N 1
ATOM 5360 C CA . ALA C 1 77 ? -6.137 19.344 147.820 1.00 37.39 75 ALA B CA 1
ATOM 5361 C C . ALA C 1 77 ? -5.032 20.213 147.220 1.00 39.16 75 ALA B C 1
ATOM 5362 O O . ALA C 1 77 ? -4.671 21.244 147.792 1.00 42.07 75 ALA B O 1
ATOM 5364 N N . LYS C 1 78 ? -4.555 19.833 146.029 1.00 45.43 76 LYS B N 1
ATOM 5365 C CA . LYS C 1 78 ? -3.555 20.650 145.324 1.00 46.77 76 LYS B CA 1
ATOM 5366 C C . LYS C 1 78 ? -3.991 22.086 145.075 1.00 47.17 76 LYS B C 1
ATOM 5367 O O . LYS C 1 78 ? -3.202 23.000 145.281 1.00 48.62 76 LYS B O 1
ATOM 5373 N N . SER C 1 79 ? -5.229 22.300 144.636 1.00 43.23 77 SER B N 1
ATOM 5374 C CA . SER C 1 79 ? -5.720 23.679 144.417 1.00 50.38 77 SER B CA 1
ATOM 5375 C C . SER C 1 79 ? -5.658 24.505 145.690 1.00 48.50 77 SER B C 1
ATOM 5376 O O . SER C 1 79 ? -5.349 25.704 145.636 1.00 49.31 77 SER B O 1
ATOM 5379 N N . THR C 1 80 ? -5.968 23.872 146.823 1.00 42.54 78 THR B N 1
ATOM 5380 C CA . THR C 1 80 ? -5.985 24.600 148.088 1.00 45.32 78 THR B CA 1
ATOM 5381 C C . THR C 1 80 ? -4.569 25.045 148.462 1.00 43.05 78 THR B C 1
ATOM 5382 O O . THR C 1 80 ? -4.362 26.215 148.838 1.00 43.63 78 THR B O 1
ATOM 5386 N N . LEU C 1 81 ? -3.618 24.110 148.325 1.00 44.24 79 LEU B N 1
ATOM 5387 C CA . LEU C 1 81 ? -2.218 24.375 148.638 1.00 46.56 79 LEU B CA 1
ATOM 5388 C C . LEU C 1 81 ? -1.659 25.442 147.708 1.00 50.25 79 LEU B C 1
ATOM 5389 O O . LEU C 1 81 ? -0.907 26.307 148.154 1.00 52.68 79 LEU B O 1
ATOM 5394 N N . ASP C 1 82 ? -2.043 25.393 146.426 1.00 48.27 80 ASP B N 1
ATOM 5395 C CA A ASP C 1 82 ? -1.600 26.390 145.441 0.57 49.52 80 ASP B CA 1
ATOM 5396 C CA B ASP C 1 82 ? -1.600 26.390 145.444 0.43 48.82 80 ASP B CA 1
ATOM 5397 C C . ASP C 1 82 ? -2.179 27.765 145.759 1.00 49.44 80 ASP B C 1
ATOM 5398 O O . ASP C 1 82 ? -1.476 28.772 145.681 1.00 50.02 80 ASP B O 1
ATOM 5404 N N . ALA C 1 83 ? -3.461 27.823 146.117 1.00 44.04 81 ALA B N 1
ATOM 5405 C CA . ALA C 1 83 ? -4.031 29.111 146.545 1.00 46.69 81 ALA B CA 1
ATOM 5406 C C . ALA C 1 83 ? -3.320 29.664 147.815 1.00 45.05 81 ALA B C 1
ATOM 5407 O O . ALA C 1 83 ? -3.066 30.863 147.914 1.00 45.89 81 ALA B O 1
ATOM 5409 N N . ALA C 1 84 ? -2.985 28.790 148.763 1.00 42.36 82 ALA B N 1
ATOM 5410 C CA . ALA C 1 84 ? -2.306 29.237 149.987 1.00 42.64 82 ALA B CA 1
ATOM 5411 C C . ALA C 1 84 ? -0.885 29.744 149.697 1.00 43.57 82 ALA B C 1
ATOM 5412 O O . ALA C 1 84 ? -0.482 30.764 150.230 1.00 45.15 82 ALA B O 1
ATOM 5414 N N . GLU C 1 85 ? -0.145 29.030 148.845 1.00 52.57 83 GLU B N 1
ATOM 5415 C CA . GLU C 1 85 ? 1.181 29.482 148.393 1.00 55.41 83 GLU B CA 1
ATOM 5416 C C . GLU C 1 85 ? 1.091 30.838 147.700 1.00 56.98 83 GLU B C 1
ATOM 5417 O O . GLU C 1 85 ? 1.909 31.716 147.948 1.00 57.97 83 GLU B O 1
ATOM 5423 N N . SER C 1 86 ? 0.085 31.019 146.849 1.00 48.21 84 SER B N 1
ATOM 5424 C CA . SER C 1 86 ? -0.089 32.301 146.191 1.00 51.72 84 SER B CA 1
ATOM 5425 C C . SER C 1 86 ? -0.378 33.443 147.174 1.00 52.15 84 SER B C 1
ATOM 5426 O O . SER C 1 86 ? 0.122 34.570 146.997 1.00 55.09 84 SER B O 1
ATOM 5429 N N . PHE C 1 87 ? -1.171 33.171 148.223 1.00 42.95 85 PHE B N 1
ATOM 5430 C CA . PHE C 1 87 ? -1.409 34.179 149.268 1.00 43.86 85 PHE B CA 1
ATOM 5431 C C . PHE C 1 87 ? -0.085 34.575 149.922 1.00 44.36 85 PHE B C 1
ATOM 5432 O O . PHE C 1 87 ? 0.220 35.755 150.071 1.00 46.10 85 PHE B O 1
ATOM 5440 N N . LEU C 1 88 ? 0.693 33.569 150.303 1.00 49.86 86 LEU B N 1
ATOM 5441 C CA . LEU C 1 88 ? 1.943 33.804 151.013 1.00 52.62 86 LEU B CA 1
ATOM 5442 C C . LEU C 1 88 ? 2.939 34.584 150.136 1.00 52.91 86 LEU B C 1
ATOM 5443 O O . LEU C 1 88 ? 3.564 35.539 150.601 1.00 53.43 86 LEU B O 1
ATOM 5448 N N . SER C 1 89 ? 3.065 34.174 148.879 1.00 47.46 87 SER B N 1
ATOM 5449 C CA . SER C 1 89 ? 3.987 34.826 147.925 1.00 49.92 87 SER B CA 1
ATOM 5450 C C . SER C 1 89 ? 3.596 36.289 147.683 1.00 50.96 87 SER B C 1
ATOM 5451 O O . SER C 1 89 ? 4.472 37.159 147.715 1.00 53.29 87 SER B O 1
ATOM 5454 N N . HIS C 1 90 ? 2.304 36.588 147.566 1.00 50.89 88 HIS B N 1
ATOM 5455 C CA . HIS C 1 90 ? 1.889 37.980 147.420 1.00 53.05 88 HIS B CA 1
ATOM 5456 C C . HIS C 1 90 ? 2.059 38.824 148.671 1.00 54.01 88 HIS B C 1
ATOM 5457 O O . HIS C 1 90 ? 2.212 40.049 148.598 1.00 55.71 88 HIS B O 1
ATOM 5464 N N . ALA C 1 91 ? 2.020 38.180 149.827 1.00 50.95 89 ALA B N 1
ATOM 5465 C CA . ALA C 1 91 ? 2.166 38.950 151.090 1.00 55.71 89 ALA B CA 1
ATOM 5466 C C . ALA C 1 91 ? 3.612 39.350 151.249 1.00 55.92 89 ALA B C 1
ATOM 5467 O O . ALA C 1 91 ? 3.928 40.465 151.687 1.00 57.58 89 ALA B O 1
ATOM 5469 N N . LYS C 1 92 ? 4.522 38.415 150.955 1.00 69.35 90 LYS B N 1
ATOM 5470 C CA . LYS C 1 92 ? 5.975 38.684 151.066 1.00 75.73 90 LYS B CA 1
ATOM 5471 C C . LYS C 1 92 ? 6.369 39.759 150.049 1.00 75.03 90 LYS B C 1
ATOM 5472 O O . LYS C 1 92 ? 7.194 40.621 150.353 1.00 80.53 90 LYS B O 1
ATOM 5478 N N . GLY C 1 93 ? 5.762 39.701 148.844 1.00 69.39 91 GLY B N 1
ATOM 5479 C CA . GLY C 1 93 ? 6.092 40.551 147.705 1.00 76.72 91 GLY B CA 1
ATOM 5480 C C . GLY C 1 93 ? 7.351 40.153 146.896 1.00 90.84 91 GLY B C 1
ATOM 5481 O O . GLY C 1 93 ? 7.605 38.977 146.610 1.00 87.53 91 GLY B O 1
ATOM 5482 N N . ALA C 1 94 ? 8.210 41.143 146.703 1.00 142.83 92 ALA B N 1
ATOM 5483 C CA . ALA C 1 94 ? 9.495 40.958 146.045 1.00 143.84 92 ALA B CA 1
ATOM 5484 C C . ALA C 1 94 ? 10.491 40.065 146.802 1.00 147.40 92 ALA B C 1
ATOM 5485 O O . ALA C 1 94 ? 11.153 39.220 146.208 1.00 144.49 92 ALA B O 1
ATOM 5487 N N . ASN C 1 95 ? 10.569 40.223 148.118 1.00 170.24 93 ASN B N 1
ATOM 5488 C CA . ASN C 1 95 ? 11.559 39.482 148.912 1.00 167.86 93 ASN B CA 1
ATOM 5489 C C . ASN C 1 95 ? 11.407 37.982 149.110 1.00 161.44 93 ASN B C 1
ATOM 5490 O O . ASN C 1 95 ? 12.337 37.334 149.565 1.00 170.70 93 ASN B O 1
ATOM 5495 N N . GLY C 1 96 ? 10.263 37.410 148.792 1.00 142.17 94 GLY B N 1
ATOM 5496 C CA . GLY C 1 96 ? 10.113 35.983 149.004 1.00 148.74 94 GLY B CA 1
ATOM 5497 C C . GLY C 1 96 ? 11.108 35.116 148.234 1.00 152.01 94 GLY B C 1
ATOM 5498 O O . GLY C 1 96 ? 11.520 34.070 148.740 1.00 164.80 94 GLY B O 1
ATOM 5499 N N . SER C 1 97 ? 11.407 35.515 146.999 1.00 118.39 95 SER B N 1
ATOM 5500 C CA . SER C 1 97 ? 12.334 34.849 146.070 1.00 114.67 95 SER B CA 1
ATOM 5501 C C . SER C 1 97 ? 11.792 33.554 145.486 1.00 108.28 95 SER B C 1
ATOM 5502 O O . SER C 1 97 ? 10.623 33.246 145.639 1.00 130.99 95 SER B O 1
ATOM 5505 N N . LEU C 1 98 ? 12.645 32.784 144.837 1.00 82.26 96 LEU B N 1
ATOM 5506 C CA . LEU C 1 98 ? 12.186 31.572 144.187 1.00 75.40 96 LEU B CA 1
ATOM 5507 C C . LEU C 1 98 ? 12.514 30.317 144.950 1.00 72.35 96 LEU B C 1
ATOM 5508 O O . LEU C 1 98 ? 13.665 29.990 145.150 1.00 68.96 96 LEU B O 1
ATOM 5513 N N . THR C 1 99 ? 11.479 29.588 145.330 1.00 65.46 97 THR B N 1
ATOM 5514 C CA . THR C 1 99 ? 11.664 28.357 146.089 1.00 67.42 97 THR B CA 1
ATOM 5515 C C . THR C 1 99 ? 10.728 27.302 145.517 1.00 65.31 97 THR B C 1
ATOM 5516 O O . THR C 1 99 ? 9.733 27.630 144.916 1.00 67.68 97 THR B O 1
ATOM 5520 N N . GLY C 1 100 ? 11.049 26.050 145.754 1.00 61.19 98 GLY B N 1
ATOM 5521 C CA . GLY C 1 100 ? 10.199 24.949 145.351 1.00 58.91 98 GLY B CA 1
ATOM 5522 C C . GLY C 1 100 ? 10.290 24.625 143.865 1.00 57.49 98 GLY B C 1
ATOM 5523 O O . GLY C 1 100 ? 11.117 25.181 143.144 1.00 56.29 98 GLY B O 1
ATOM 5524 N N . PRO C 1 101 ? 9.454 23.669 143.417 1.00 60.54 99 PRO B N 1
ATOM 5525 C CA . PRO C 1 101 ? 9.405 23.224 142.034 1.00 56.83 99 PRO B CA 1
ATOM 5526 C C . PRO C 1 101 ? 9.117 24.347 141.052 1.00 58.81 99 PRO B C 1
ATOM 5527 O O . PRO C 1 101 ? 8.309 25.228 141.329 1.00 55.00 99 PRO B O 1
ATOM 5531 N N . LEU C 1 102 ? 9.810 24.306 139.930 1.00 49.93 100 LEU B N 1
ATOM 5532 C CA . LEU C 1 102 ? 9.523 25.141 138.794 1.00 48.36 100 LEU B CA 1
ATOM 5533 C C . LEU C 1 102 ? 9.830 24.283 137.593 1.00 47.91 100 LEU B C 1
ATOM 5534 O O . LEU C 1 102 ? 10.952 23.842 137.421 1.00 44.77 100 LEU B O 1
ATOM 5539 N N . THR C 1 103 ? 8.829 24.027 136.774 1.00 50.22 101 THR B N 1
ATOM 5540 C CA . THR C 1 103 ? 9.017 23.237 135.570 1.00 46.96 101 THR B CA 1
ATOM 5541 C C . THR C 1 103 ? 9.135 24.196 134.393 1.00 49.42 101 THR B C 1
ATOM 5542 O O . THR C 1 103 ? 8.227 25.014 134.145 1.00 45.21 101 THR B O 1
ATOM 5546 N N . VAL C 1 104 ? 10.275 24.114 133.703 1.00 40.09 102 VAL B N 1
ATOM 5547 C CA . VAL C 1 104 ? 10.658 25.084 132.694 1.00 39.25 102 VAL B CA 1
ATOM 5548 C C . VAL C 1 104 ? 10.757 24.330 131.371 1.00 38.57 102 VAL B C 1
ATOM 5549 O O . VAL C 1 104 ? 11.533 23.353 131.243 1.00 38.50 102 VAL B O 1
ATOM 5553 N N . GLY C 1 105 ? 9.962 24.782 130.400 1.00 39.58 103 GLY B N 1
ATOM 5554 C CA . GLY C 1 105 ? 10.017 24.254 129.067 1.00 39.19 103 GLY B CA 1
ATOM 5555 C C . GLY C 1 105 ? 11.059 25.073 128.311 1.00 38.59 103 GLY B C 1
ATOM 5556 O O . GLY C 1 105 ? 11.113 26.283 128.488 1.00 38.55 103 GLY B O 1
ATOM 5557 N N . ILE C 1 106 ? 11.877 24.417 127.478 1.00 34.85 104 ILE B N 1
ATOM 5558 C CA . ILE C 1 106 ? 12.838 25.129 126.653 1.00 34.46 104 ILE B CA 1
ATOM 5559 C C . ILE C 1 106 ? 12.935 24.478 125.291 1.00 34.56 104 ILE B C 1
ATOM 5560 O O . ILE C 1 106 ? 12.985 23.255 125.195 1.00 34.90 104 ILE B O 1
ATOM 5565 N N . ILE C 1 107 ? 12.991 25.312 124.251 1.00 37.10 105 ILE B N 1
ATOM 5566 C CA . ILE C 1 107 ? 13.150 24.828 122.884 1.00 37.40 105 ILE B CA 1
ATOM 5567 C C . ILE C 1 107 ? 14.520 24.149 122.660 1.00 37.48 105 ILE B C 1
ATOM 5568 O O . ILE C 1 107 ? 15.522 24.548 123.279 1.00 37.22 105 ILE B O 1
ATOM 5573 N N . PRO C 1 108 ? 14.560 23.104 121.813 1.00 35.57 106 PRO B N 1
ATOM 5574 C CA . PRO C 1 108 ? 15.804 22.324 121.660 1.00 35.94 106 PRO B CA 1
ATOM 5575 C C . PRO C 1 108 ? 17.025 23.042 121.125 1.00 35.75 106 PRO B C 1
ATOM 5576 O O . PRO C 1 108 ? 18.139 22.573 121.369 1.00 36.02 106 PRO B O 1
ATOM 5580 N N . THR C 1 109 ? 16.840 24.127 120.396 1.00 36.96 107 THR B N 1
ATOM 5581 C CA . THR C 1 109 ? 18.002 24.906 119.881 1.00 36.70 107 THR B CA 1
ATOM 5582 C C . THR C 1 109 ? 18.428 26.029 120.828 1.00 36.32 107 THR B C 1
ATOM 5583 O O . THR C 1 109 ? 19.254 26.860 120.457 1.00 36.03 107 THR B O 1
ATOM 5587 N N . ALA C 1 110 ? 17.803 26.108 122.016 1.00 35.66 108 ALA B N 1
ATOM 5588 C CA . ALA C 1 110 ? 18.318 26.935 123.102 1.00 35.45 108 ALA B CA 1
ATOM 5589 C C . ALA C 1 110 ? 18.807 26.094 124.288 1.00 35.65 108 ALA B C 1
ATOM 5590 O O . ALA C 1 110 ? 19.873 26.417 124.844 1.00 35.85 108 ALA B O 1
ATOM 5592 N N . ALA C 1 111 ? 18.076 25.031 124.636 1.00 35.41 109 ALA B N 1
ATOM 5593 C CA . ALA C 1 111 ? 18.295 24.256 125.856 1.00 35.73 109 ALA B CA 1
ATOM 5594 C C . ALA C 1 111 ? 19.744 23.837 126.172 1.00 36.33 109 ALA B C 1
ATOM 5595 O O . ALA C 1 111 ? 20.263 24.210 127.204 1.00 36.49 109 ALA B O 1
ATOM 5597 N N . PRO C 1 112 ? 20.384 23.055 125.307 1.00 37.43 110 PRO B N 1
ATOM 5598 C CA . PRO C 1 112 ? 21.697 22.579 125.631 1.00 38.22 110 PRO B CA 1
ATOM 5599 C C . PRO C 1 112 ? 22.741 23.694 125.859 1.00 38.19 110 PRO B C 1
ATOM 5600 O O . PRO C 1 112 ? 23.716 23.462 126.563 1.00 38.74 110 PRO B O 1
ATOM 5604 N N . TYR C 1 113 ? 22.497 24.881 125.322 1.00 38.39 111 TYR B N 1
ATOM 5605 C CA . TYR C 1 113 ? 23.470 25.967 125.329 1.00 40.46 111 TYR B CA 1
ATOM 5606 C C . TYR C 1 113 ? 23.234 26.931 126.487 1.00 40.74 111 TYR B C 1
ATOM 5607 O O . TYR C 1 113 ? 24.167 27.552 126.970 1.00 39.73 111 TYR B O 1
ATOM 5616 N N . ILE C 1 114 ? 22.006 27.020 126.955 1.00 38.91 112 ILE B N 1
ATOM 5617 C CA . ILE C 1 114 ? 21.655 27.887 128.079 1.00 38.90 112 ILE B CA 1
ATOM 5618 C C . ILE C 1 114 ? 21.702 27.114 129.424 1.00 39.41 112 ILE B C 1
ATOM 5619 O O . ILE C 1 114 ? 21.950 27.715 130.477 1.00 39.86 112 ILE B O 1
ATOM 5624 N N . LEU C 1 115 ? 21.480 25.799 129.397 1.00 41.53 113 LEU B N 1
ATOM 5625 C CA . LEU C 1 115 ? 21.338 25.031 130.638 1.00 42.07 113 LEU B CA 1
ATOM 5626 C C . LEU C 1 115 ? 22.560 25.069 131.551 1.00 43.03 113 LEU B C 1
ATOM 5627 O O . LEU C 1 115 ? 22.386 25.183 132.757 1.00 45.68 113 LEU B O 1
ATOM 5632 N N . PRO C 1 116 ? 23.784 24.944 131.004 1.00 41.48 114 PRO B N 1
ATOM 5633 C CA . PRO C 1 116 ? 24.878 24.882 131.991 1.00 42.96 114 PRO B CA 1
ATOM 5634 C C . PRO C 1 116 ? 24.915 26.092 132.915 1.00 42.91 114 PRO B C 1
ATOM 5635 O O . PRO C 1 116 ? 24.991 25.903 134.122 1.00 48.84 114 PRO B O 1
ATOM 5639 N N . SER C 1 117 ? 24.873 27.250 132.289 1.00 48.34 115 SER B N 1
ATOM 5640 C CA A SER C 1 117 ? 24.863 28.518 133.140 0.73 47.30 115 SER B CA 1
ATOM 5641 C CA B SER C 1 117 ? 24.821 28.525 133.011 0.27 47.20 115 SER B CA 1
ATOM 5642 C C . SER C 1 117 ? 23.555 28.847 133.976 1.00 45.20 115 SER B C 1
ATOM 5643 O O . SER C 1 117 ? 23.517 29.304 135.164 1.00 45.40 115 SER B O 1
ATOM 5648 N N . MET C 1 118 ? 22.421 28.441 133.403 1.00 46.46 116 MET B N 1
ATOM 5649 C CA . MET C 1 118 ? 21.224 28.597 134.172 1.00 46.46 116 MET B CA 1
ATOM 5650 C C . MET C 1 118 ? 21.230 27.714 135.395 1.00 47.38 116 MET B C 1
ATOM 5651 O O . MET C 1 118 ? 20.881 28.184 136.494 1.00 48.19 116 MET B O 1
ATOM 5656 N N . LEU C 1 119 ? 21.581 26.442 135.204 1.00 44.41 117 LEU B N 1
ATOM 5657 C CA . LEU C 1 119 ? 21.575 25.475 136.302 1.00 45.45 117 LEU B CA 1
ATOM 5658 C C . LEU C 1 119 ? 22.611 25.784 137.373 1.00 47.32 117 LEU B C 1
ATOM 5659 O O . LEU C 1 119 ? 22.341 25.568 138.555 1.00 50.49 117 LEU B O 1
ATOM 5664 N N . SER C 1 120 ? 23.767 26.302 136.969 1.00 52.10 118 SER B N 1
ATOM 5665 C CA . SER C 1 120 ? 24.810 26.664 137.925 1.00 56.89 118 SER B CA 1
ATOM 5666 C C . SER C 1 120 ? 24.412 27.887 138.766 1.00 55.06 118 SER B C 1
ATOM 5667 O O . SER C 1 120 ? 24.629 27.888 139.966 1.00 62.74 118 SER B O 1
ATOM 5670 N N . ILE C 1 121 ? 23.815 28.908 138.142 1.00 55.61 119 ILE B N 1
ATOM 5671 C CA . ILE C 1 121 ? 23.305 30.079 138.859 1.00 57.16 119 ILE B CA 1
ATOM 5672 C C . ILE C 1 121 ? 22.233 29.681 139.879 1.00 59.48 119 ILE B C 1
ATOM 5673 O O . ILE C 1 121 ? 22.255 30.140 141.025 1.00 62.07 119 ILE B O 1
ATOM 5678 N N . VAL C 1 122 ? 21.305 28.834 139.434 1.00 54.28 120 VAL B N 1
ATOM 5679 C CA . VAL C 1 122 ? 20.230 28.375 140.276 1.00 56.20 120 VAL B CA 1
ATOM 5680 C C . VAL C 1 122 ? 20.776 27.587 141.464 1.00 59.66 120 VAL B C 1
ATOM 5681 O O . VAL C 1 122 ? 20.381 27.838 142.593 1.00 58.30 120 VAL B O 1
ATOM 5685 N N . ASP C 1 123 ? 21.664 26.633 141.196 1.00 69.01 121 ASP B N 1
ATOM 5686 C CA . ASP C 1 123 ? 22.245 25.805 142.252 1.00 69.49 121 ASP B CA 1
ATOM 5687 C C . ASP C 1 123 ? 22.944 26.640 143.339 1.00 72.76 121 ASP B C 1
ATOM 5688 O O . ASP C 1 123 ? 22.761 26.367 144.534 1.00 75.08 121 ASP B O 1
ATOM 5693 N N . GLU C 1 124 ? 23.693 27.665 142.929 1.00 70.82 122 GLU B N 1
ATOM 5694 C CA . GLU C 1 124 ? 24.442 28.505 143.861 1.00 76.30 122 GLU B CA 1
ATOM 5695 C C . GLU C 1 124 ? 23.570 29.579 144.541 1.00 76.05 122 GLU B C 1
ATOM 5696 O O . GLU C 1 124 ? 23.659 29.755 145.755 1.00 76.43 122 GLU B O 1
ATOM 5702 N N . GLU C 1 125 ? 22.707 30.268 143.784 1.00 62.93 123 GLU B N 1
ATOM 5703 C CA . GLU C 1 125 ? 22.050 31.479 144.278 1.00 63.96 123 GLU B CA 1
ATOM 5704 C C . GLU C 1 125 ? 20.584 31.329 144.630 1.00 64.93 123 GLU B C 1
ATOM 5705 O O . GLU C 1 125 ? 20.011 32.205 145.292 1.00 73.52 123 GLU B O 1
ATOM 5711 N N . TYR C 1 126 ? 19.955 30.256 144.162 1.00 66.19 124 TYR B N 1
ATOM 5712 C CA . TYR C 1 126 ? 18.572 29.951 144.493 1.00 66.46 124 TYR B CA 1
ATOM 5713 C C . TYR C 1 126 ? 18.477 28.486 144.921 1.00 68.34 124 TYR B C 1
ATOM 5714 O O . TYR C 1 126 ? 17.800 27.697 144.280 1.00 64.72 124 TYR B O 1
ATOM 5723 N N . PRO C 1 127 ? 19.173 28.121 146.014 1.00 72.63 125 PRO B N 1
ATOM 5724 C CA . PRO C 1 127 ? 19.351 26.703 146.383 1.00 72.04 125 PRO B CA 1
ATOM 5725 C C . PRO C 1 127 ? 18.090 25.936 146.748 1.00 71.75 125 PRO B C 1
ATOM 5726 O O . PRO C 1 127 ? 18.114 24.700 146.679 1.00 69.59 125 PRO B O 1
ATOM 5730 N N . ASP C 1 128 ? 17.011 26.639 147.130 1.00 64.59 126 ASP B N 1
ATOM 5731 C CA . ASP C 1 128 ? 15.721 25.968 147.371 1.00 67.05 126 ASP B CA 1
ATOM 5732 C C . ASP C 1 128 ? 14.837 25.833 146.124 1.00 69.68 126 ASP B C 1
ATOM 5733 O O . ASP C 1 128 ? 13.754 25.228 146.186 1.00 62.37 126 ASP B O 1
ATOM 5738 N N . LEU C 1 129 ? 15.287 26.369 144.991 1.00 64.82 127 LEU B N 1
ATOM 5739 C CA . LEU C 1 129 ? 14.582 26.187 143.711 1.00 61.26 127 LEU B CA 1
ATOM 5740 C C . LEU C 1 129 ? 14.867 24.795 143.216 1.00 61.46 127 LEU B C 1
ATOM 5741 O O . LEU C 1 129 ? 16.001 24.326 143.322 1.00 62.20 127 LEU B O 1
ATOM 5746 N N . GLU C 1 130 ? 13.821 24.109 142.745 1.00 63.17 128 GLU B N 1
ATOM 5747 C CA . GLU C 1 130 ? 13.919 22.700 142.294 1.00 66.24 128 GLU B CA 1
ATOM 5748 C C . GLU C 1 130 ? 13.527 22.709 140.831 1.00 66.46 128 GLU B C 1
ATOM 5749 O O . GLU C 1 130 ? 12.365 22.476 140.514 1.00 62.21 128 GLU B O 1
ATOM 5755 N N . PRO C 1 131 ? 14.480 22.982 139.930 1.00 58.95 129 PRO B N 1
ATOM 5756 C CA . PRO C 1 131 ? 14.092 23.073 138.522 1.00 52.46 129 PRO B CA 1
ATOM 5757 C C . PRO C 1 131 ? 13.879 21.704 137.878 1.00 49.53 129 PRO B C 1
ATOM 5758 O O . PRO C 1 131 ? 14.529 20.720 138.224 1.00 55.79 129 PRO B O 1
ATOM 5762 N N . HIS C 1 132 ? 12.900 21.644 136.990 1.00 53.89 130 HIS B N 1
ATOM 5763 C CA . HIS C 1 132 ? 12.581 20.470 136.197 1.00 52.84 130 HIS B CA 1
ATOM 5764 C C . HIS C 1 132 ? 12.516 21.016 134.786 1.00 51.40 130 HIS B C 1
ATOM 5765 O O . HIS C 1 132 ? 11.957 22.088 134.564 1.00 52.99 130 HIS B O 1
ATOM 5772 N N . ILE C 1 133 ? 13.145 20.297 133.867 1.00 43.58 131 ILE B N 1
ATOM 5773 C CA . ILE C 1 133 ? 13.415 20.792 132.539 1.00 42.44 131 ILE B CA 1
ATOM 5774 C C . ILE C 1 133 ? 12.669 19.914 131.571 1.00 42.43 131 ILE B C 1
ATOM 5775 O O . ILE C 1 133 ? 12.750 18.690 131.644 1.00 43.54 131 ILE B O 1
ATOM 5780 N N . VAL C 1 134 ? 11.891 20.550 130.702 1.00 40.48 132 VAL B N 1
ATOM 5781 C CA . VAL C 1 134 ? 11.215 19.856 129.625 1.00 40.58 132 VAL B CA 1
ATOM 5782 C C . VAL C 1 134 ? 11.703 20.508 128.326 1.00 39.91 132 VAL B C 1
ATOM 5783 O O . VAL C 1 134 ? 11.402 21.655 128.038 1.00 39.41 132 VAL B O 1
ATOM 5787 N N . GLU C 1 135 ? 12.479 19.753 127.550 1.00 41.11 133 GLU B N 1
ATOM 5788 C CA . GLU C 1 135 ? 13.017 20.222 126.303 1.00 39.57 133 GLU B CA 1
ATOM 5789 C C . GLU C 1 135 ? 12.059 19.679 125.247 1.00 40.03 133 GLU B C 1
ATOM 5790 O O . GLU C 1 135 ? 11.907 18.464 125.120 1.00 40.83 133 GLU B O 1
ATOM 5796 N N . ASP C 1 136 ? 11.394 20.569 124.516 1.00 43.30 134 ASP B N 1
ATOM 5797 C CA . ASP C 1 136 ? 10.449 20.127 123.489 1.00 43.49 134 ASP B CA 1
ATOM 5798 C C . ASP C 1 136 ? 10.209 21.284 122.549 1.00 43.10 134 ASP B C 1
ATOM 5799 O O . ASP C 1 136 ? 10.548 22.446 122.834 1.00 43.95 134 ASP B O 1
ATOM 5804 N N . GLN C 1 137 ? 9.656 20.954 121.385 1.00 41.86 135 GLN B N 1
ATOM 5805 C CA . GLN C 1 137 ? 9.351 21.953 120.356 1.00 42.02 135 GLN B CA 1
ATOM 5806 C C . GLN C 1 137 ? 8.212 22.865 120.795 1.00 42.46 135 GLN B C 1
ATOM 5807 O O . GLN C 1 137 ? 7.417 22.535 121.678 1.00 42.11 135 GLN B O 1
ATOM 5813 N N . THR C 1 138 ? 8.167 24.027 120.160 1.00 40.18 136 THR B N 1
ATOM 5814 C CA . THR C 1 138 ? 7.347 25.153 120.554 1.00 42.47 136 THR B CA 1
ATOM 5815 C C . THR C 1 138 ? 5.843 24.802 120.741 1.00 43.75 136 THR B C 1
ATOM 5816 O O . THR C 1 138 ? 5.242 25.134 121.752 1.00 42.18 136 THR B O 1
ATOM 5820 N N . LYS C 1 139 ? 5.268 24.126 119.755 1.00 42.94 137 LYS B N 1
ATOM 5821 C CA . LYS C 1 139 ? 3.851 23.771 119.751 1.00 44.05 137 LYS B CA 1
ATOM 5822 C C . LYS C 1 139 ? 3.553 22.887 120.963 1.00 43.83 137 LYS B C 1
ATOM 5823 O O . LYS C 1 139 ? 2.538 23.090 121.620 1.00 44.28 137 LYS B O 1
ATOM 5829 N N . HIS C 1 140 ? 4.453 21.941 121.286 1.00 41.45 138 HIS B N 1
ATOM 5830 C CA . HIS C 1 140 ? 4.274 21.127 122.469 1.00 41.38 138 HIS B CA 1
ATOM 5831 C C . HIS C 1 140 ? 4.413 21.919 123.750 1.00 40.79 138 HIS B C 1
ATOM 5832 O O . HIS C 1 140 ? 3.620 21.717 124.678 1.00 41.02 138 HIS B O 1
ATOM 5839 N N . LEU C 1 141 ? 5.398 22.825 123.818 1.00 41.17 139 LEU B N 1
ATOM 5840 C CA . LEU C 1 141 ? 5.565 23.653 124.998 1.00 40.66 139 LEU B CA 1
ATOM 5841 C C . LEU C 1 141 ? 4.293 24.510 125.245 1.00 41.31 139 LEU B C 1
ATOM 5842 O O . LEU C 1 141 ? 3.835 24.608 126.379 1.00 41.52 139 LEU B O 1
ATOM 5847 N N . LEU C 1 142 ? 3.713 25.093 124.197 1.00 41.40 140 LEU B N 1
ATOM 5848 C CA . LEU C 1 142 ? 2.517 25.899 124.380 1.00 43.29 140 LEU B CA 1
ATOM 5849 C C . LEU C 1 142 ? 1.321 25.042 124.867 1.00 46.92 140 LEU B C 1
ATOM 5850 O O . LEU C 1 142 ? 0.544 25.497 125.702 1.00 47.07 140 LEU B O 1
ATOM 5855 N N . ALA C 1 143 ? 1.217 23.804 124.391 1.00 41.21 141 ALA B N 1
ATOM 5856 C CA . ALA C 1 143 ? 0.148 22.901 124.851 1.00 42.54 141 ALA B CA 1
ATOM 5857 C C . ALA C 1 143 ? 0.352 22.499 126.325 1.00 42.39 141 ALA B C 1
ATOM 5858 O O . ALA C 1 143 ? -0.605 22.451 127.105 1.00 43.40 141 ALA B O 1
ATOM 5860 N N . LEU C 1 144 ? 1.595 22.224 126.721 1.00 41.99 142 LEU B N 1
ATOM 5861 C CA . LEU C 1 144 ? 1.910 21.908 128.113 1.00 41.87 142 LEU B CA 1
ATOM 5862 C C . LEU C 1 144 ? 1.622 23.107 129.027 1.00 41.87 142 LEU B C 1
ATOM 5863 O O . LEU C 1 144 ? 1.143 22.936 130.144 1.00 42.62 142 LEU B O 1
ATOM 5868 N N . LEU C 1 145 ? 1.914 24.317 128.550 1.00 44.61 143 LEU B N 1
ATOM 5869 C CA . LEU C 1 145 ? 1.591 25.527 129.293 1.00 44.86 143 LEU B CA 1
ATOM 5870 C C . LEU C 1 145 ? 0.080 25.664 129.495 1.00 46.31 143 LEU B C 1
ATOM 5871 O O . LEU C 1 145 ? -0.365 25.951 130.587 1.00 48.57 143 LEU B O 1
ATOM 5876 N N . ARG C 1 146 ? -0.695 25.467 128.432 1.00 54.05 144 ARG B N 1
ATOM 5877 C CA . ARG C 1 146 ? -2.145 25.575 128.507 1.00 54.59 144 ARG B CA 1
ATOM 5878 C C . ARG C 1 146 ? -2.710 24.539 129.490 1.00 56.39 144 ARG B C 1
ATOM 5879 O O . ARG C 1 146 ? -3.615 24.882 130.249 1.00 59.86 144 ARG B O 1
ATOM 5887 N N . ASP C 1 147 ? -2.154 23.304 129.522 1.00 53.53 145 ASP B N 1
ATOM 5888 C CA . ASP C 1 147 ? -2.695 22.279 130.429 1.00 55.49 145 ASP B CA 1
ATOM 5889 C C . ASP C 1 147 ? -2.093 22.304 131.827 1.00 53.78 145 ASP B C 1
ATOM 5890 O O . ASP C 1 147 ? -2.469 21.496 132.654 1.00 55.23 145 ASP B O 1
ATOM 5895 N N . GLY C 1 148 ? -1.173 23.228 132.085 1.00 50.87 146 GLY B N 1
ATOM 5896 C CA . GLY C 1 148 ? -0.565 23.391 133.398 1.00 50.56 146 GLY B CA 1
ATOM 5897 C C . GLY C 1 148 ? 0.574 22.430 133.696 1.00 49.05 146 GLY B C 1
ATOM 5898 O O . GLY C 1 148 ? 1.044 22.385 134.824 1.00 52.16 146 GLY B O 1
ATOM 5899 N N . ALA C 1 149 ? 1.048 21.673 132.712 1.00 48.76 147 ALA B N 1
ATOM 5900 C CA . ALA C 1 149 ? 2.078 20.660 132.943 1.00 50.58 147 ALA B CA 1
ATOM 5901 C C . ALA C 1 149 ? 3.463 21.263 133.042 1.00 52.57 147 ALA B C 1
ATOM 5902 O O . ALA C 1 149 ? 4.368 20.615 133.580 1.00 53.84 147 ALA B O 1
ATOM 5904 N N . ILE C 1 150 ? 3.647 22.471 132.490 1.00 43.44 148 ILE B N 1
ATOM 5905 C CA . ILE C 1 150 ? 4.822 23.280 132.805 1.00 42.84 148 ILE B CA 1
ATOM 5906 C C . ILE C 1 150 ? 4.344 24.660 133.279 1.00 42.79 148 ILE B C 1
ATOM 5907 O O . ILE C 1 150 ? 3.210 25.072 132.964 1.00 43.07 148 ILE B O 1
ATOM 5912 N N . ASP C 1 151 ? 5.242 25.363 133.963 1.00 44.66 149 ASP B N 1
ATOM 5913 C CA . ASP C 1 151 ? 4.980 26.691 134.494 1.00 45.20 149 ASP B CA 1
ATOM 5914 C C . ASP C 1 151 ? 5.342 27.830 133.533 1.00 47.64 149 ASP B C 1
ATOM 5915 O O . ASP C 1 151 ? 4.616 28.831 133.400 1.00 43.10 149 ASP B O 1
ATOM 5920 N N . VAL C 1 152 ? 6.503 27.692 132.890 1.00 43.46 150 VAL B N 1
ATOM 5921 C CA . VAL C 1 152 ? 7.007 28.712 131.988 1.00 39.36 150 VAL B CA 1
ATOM 5922 C C . VAL C 1 152 ? 7.697 28.042 130.815 1.00 40.86 150 VAL B C 1
ATOM 5923 O O . VAL C 1 152 ? 8.117 26.903 130.923 1.00 42.28 150 VAL B O 1
ATOM 5927 N N . ALA C 1 153 ? 7.829 28.761 129.706 1.00 37.89 151 ALA B N 1
ATOM 5928 C CA . ALA C 1 153 ? 8.469 28.214 128.517 1.00 37.04 151 ALA B CA 1
ATOM 5929 C C . ALA C 1 153 ? 9.353 29.252 127.883 1.00 38.99 151 ALA B C 1
ATOM 5930 O O . ALA C 1 153 ? 8.937 30.388 127.668 1.00 37.47 151 ALA B O 1
ATOM 5932 N N . MET C 1 154 ? 10.589 28.847 127.598 1.00 43.15 152 MET B N 1
ATOM 5933 C CA . MET C 1 154 ? 11.557 29.693 126.935 1.00 46.65 152 MET B CA 1
ATOM 5934 C C . MET C 1 154 ? 11.538 29.344 125.460 1.00 41.87 152 MET B C 1
ATOM 5935 O O . MET C 1 154 ? 11.781 28.193 125.072 1.00 42.48 152 MET B O 1
ATOM 5940 N N . MET C 1 155 ? 11.238 30.348 124.636 1.00 38.58 153 MET B N 1
ATOM 5941 C CA . MET C 1 155 ? 11.025 30.125 123.217 1.00 38.28 153 MET B CA 1
ATOM 5942 C C . MET C 1 155 ? 11.178 31.429 122.479 1.00 37.09 153 MET B C 1
ATOM 5943 O O . MET C 1 155 ? 11.264 32.494 123.080 1.00 40.01 153 MET B O 1
ATOM 5948 N N . ALA C 1 156 ? 11.167 31.361 121.168 1.00 35.46 154 ALA B N 1
ATOM 5949 C CA . ALA C 1 156 ? 11.206 32.573 120.353 1.00 36.17 154 ALA B CA 1
ATOM 5950 C C . ALA C 1 156 ? 9.866 33.286 120.364 1.00 41.46 154 ALA B C 1
ATOM 5951 O O . ALA C 1 156 ? 8.816 32.665 120.445 1.00 39.66 154 ALA B O 1
ATOM 5953 N N . LEU C 1 157 ? 9.932 34.606 120.325 1.00 43.74 155 LEU B N 1
ATOM 5954 C CA . LEU C 1 157 ? 8.776 35.466 120.277 1.00 45.40 155 LEU B CA 1
ATOM 5955 C C . LEU C 1 157 ? 8.611 35.999 118.853 1.00 48.16 155 LEU B C 1
ATOM 5956 O O . LEU C 1 157 ? 9.595 36.137 118.137 1.00 43.32 155 LEU B O 1
ATOM 5961 N N . PRO C 1 158 ? 7.368 36.323 118.446 1.00 48.49 156 PRO B N 1
ATOM 5962 C CA . PRO C 1 158 ? 6.104 36.188 119.215 1.00 48.63 156 PRO B CA 1
ATOM 5963 C C . PRO C 1 158 ? 5.635 34.735 119.330 1.00 48.00 156 PRO B C 1
ATOM 5964 O O . PRO C 1 158 ? 5.851 33.932 118.410 1.00 46.40 156 PRO B O 1
ATOM 5968 N N . SER C 1 159 ? 5.040 34.386 120.477 1.00 48.31 157 SER B N 1
ATOM 5969 C CA . SER C 1 159 ? 4.482 33.051 120.672 1.00 51.46 157 SER B CA 1
ATOM 5970 C C . SER C 1 159 ? 3.216 32.865 119.826 1.00 49.88 157 SER B C 1
ATOM 5971 O O . SER C 1 159 ? 2.877 31.748 119.459 1.00 52.21 157 SER B O 1
ATOM 5974 N N . GLU C 1 160 ? 2.521 33.978 119.560 1.00 57.37 158 GLU B N 1
ATOM 5975 C CA . GLU C 1 160 ? 1.240 34.003 118.836 1.00 69.38 158 GLU B CA 1
ATOM 5976 C C . GLU C 1 160 ? 0.188 33.096 119.501 1.00 62.60 158 GLU B C 1
ATOM 5977 O O . GLU C 1 160 ? -0.648 32.492 118.832 1.00 68.52 158 GLU B O 1
ATOM 5983 N N . ALA C 1 161 ? 0.244 33.061 120.829 1.00 58.66 159 ALA B N 1
ATOM 5984 C CA . ALA C 1 161 ? -0.694 32.329 121.659 1.00 58.85 159 ALA B CA 1
ATOM 5985 C C . ALA C 1 161 ? -1.436 33.390 122.473 1.00 63.29 159 ALA B C 1
ATOM 5986 O O . ALA C 1 161 ? -0.848 34.063 123.307 1.00 54.99 159 ALA B O 1
ATOM 5988 N N A PRO C 1 162 ? -2.756 33.473 122.285 0.41 55.70 160 PRO B N 1
ATOM 5989 N N B PRO C 1 162 ? -2.681 33.618 122.053 0.59 55.76 160 PRO B N 1
ATOM 5990 C CA A PRO C 1 162 ? -3.695 34.446 122.859 0.41 61.56 160 PRO B CA 1
ATOM 5991 C CA B PRO C 1 162 ? -3.544 34.406 122.901 0.59 61.39 160 PRO B CA 1
ATOM 5992 C C A PRO C 1 162 ? -3.821 34.469 124.377 0.41 58.79 160 PRO B C 1
ATOM 5993 C C B PRO C 1 162 ? -3.708 33.460 124.098 0.59 58.26 160 PRO B C 1
ATOM 5994 O O A PRO C 1 162 ? -4.023 35.538 124.942 0.41 56.47 160 PRO B O 1
ATOM 5995 O O B PRO C 1 162 ? -3.673 32.222 124.024 0.59 54.75 160 PRO B O 1
ATOM 6002 N N A GLY C 1 163 ? -3.661 33.333 125.032 0.41 64.23 161 GLY B N 1
ATOM 6003 N N B GLY C 1 163 ? -3.724 34.047 125.256 0.59 64.58 161 GLY B N 1
ATOM 6004 C CA A GLY C 1 163 ? -3.878 33.271 126.465 0.41 67.22 161 GLY B CA 1
ATOM 6005 C CA B GLY C 1 163 ? -3.779 33.239 126.461 0.59 67.12 161 GLY B CA 1
ATOM 6006 C C A GLY C 1 163 ? -2.630 33.410 127.317 0.41 61.40 161 GLY B C 1
ATOM 6007 C C B GLY C 1 163 ? -2.518 33.353 127.298 0.59 61.29 161 GLY B C 1
ATOM 6008 O O A GLY C 1 163 ? -2.615 32.920 128.435 0.41 64.74 161 GLY B O 1
ATOM 6009 O O B GLY C 1 163 ? -2.537 33.025 128.473 0.59 64.72 161 GLY B O 1
ATOM 6010 N N . MET C 1 164 ? -1.521 33.792 126.697 1.00 53.00 162 MET B N 1
ATOM 6011 C CA . MET C 1 164 ? -0.252 33.878 127.407 1.00 51.58 162 MET B CA 1
ATOM 6012 C C . MET C 1 164 ? 0.393 35.247 127.500 1.00 50.49 162 MET B C 1
ATOM 6013 O O . MET C 1 164 ? 0.105 36.125 126.706 1.00 53.76 162 MET B O 1
ATOM 6018 N N . LYS C 1 165 ? 1.225 35.432 128.522 1.00 50.22 163 LYS B N 1
ATOM 6019 C CA . LYS C 1 165 ? 2.057 36.638 128.617 1.00 56.36 163 LYS B CA 1
ATOM 6020 C C . LYS C 1 165 ? 3.469 36.287 128.177 1.00 51.36 163 LYS B C 1
ATOM 6021 O O . LYS C 1 165 ? 3.907 35.155 128.348 1.00 49.32 163 LYS B O 1
ATOM 6027 N N . GLU C 1 166 ? 4.187 37.288 127.683 1.00 51.68 164 GLU B N 1
ATOM 6028 C CA . GLU C 1 166 ? 5.562 37.115 127.206 1.00 54.23 164 GLU B CA 1
ATOM 6029 C C . GLU C 1 166 ? 6.471 38.107 127.907 1.00 53.92 164 GLU B C 1
ATOM 6030 O O . GLU C 1 166 ? 6.163 39.297 127.933 1.00 56.10 164 GLU B O 1
ATOM 6036 N N . ILE C 1 167 ? 7.578 37.629 128.476 1.00 43.50 165 ILE B N 1
ATOM 6037 C CA . ILE C 1 167 ? 8.628 38.504 128.989 1.00 45.13 165 ILE B CA 1
ATOM 6038 C C . ILE C 1 167 ? 9.802 38.421 127.995 1.00 46.70 165 ILE B C 1
ATOM 6039 O O . ILE C 1 167 ? 10.391 37.350 127.851 1.00 42.94 165 ILE B O 1
ATOM 6044 N N . PRO C 1 168 ? 10.108 39.522 127.281 1.00 48.14 166 PRO B N 1
ATOM 6045 C CA . PRO C 1 168 ? 11.257 39.491 126.374 1.00 50.20 166 PRO B CA 1
ATOM 6046 C C . PRO C 1 168 ? 12.552 39.323 127.156 1.00 44.70 166 PRO B C 1
ATOM 6047 O O . PRO C 1 168 ? 12.729 39.974 128.177 1.00 47.23 166 PRO B O 1
ATOM 6051 N N . LEU C 1 169 ? 13.420 38.432 126.707 1.00 43.82 167 LEU B N 1
ATOM 6052 C CA . LEU C 1 169 ? 14.695 38.163 127.406 1.00 40.51 167 LEU B CA 1
ATOM 6053 C C . LEU C 1 169 ? 15.865 38.798 126.691 1.00 40.73 167 LEU B C 1
ATOM 6054 O O . LEU C 1 169 ? 16.554 39.621 127.257 1.00 43.00 167 LEU B O 1
ATOM 6059 N N . TYR C 1 170 ? 16.085 38.410 125.445 1.00 41.63 168 TYR B N 1
ATOM 6060 C CA . TYR C 1 170 ? 17.238 38.913 124.661 1.00 43.60 168 TYR B CA 1
ATOM 6061 C C . TYR C 1 170 ? 17.074 38.620 123.180 1.00 42.68 168 TYR B C 1
ATOM 6062 O O . TYR C 1 170 ? 16.241 37.760 122.804 1.00 41.02 168 TYR B O 1
ATOM 6071 N N . ASP C 1 171 ? 17.849 39.332 122.360 1.00 42.48 169 ASP B N 1
ATOM 6072 C CA . ASP C 1 171 ? 18.018 39.012 120.943 1.00 44.95 169 ASP B CA 1
ATOM 6073 C C . ASP C 1 171 ? 19.302 38.222 120.756 1.00 43.51 169 ASP B C 1
ATOM 6074 O O . ASP C 1 171 ? 20.377 38.665 121.188 1.00 42.26 169 ASP B O 1
ATOM 6079 N N . GLU C 1 172 ? 19.199 37.052 120.138 1.00 39.92 170 GLU B N 1
ATOM 6080 C CA . GLU C 1 172 ? 20.354 36.188 119.922 1.00 42.75 170 GLU B CA 1
ATOM 6081 C C . GLU C 1 172 ? 20.683 36.172 118.454 1.00 43.66 170 GLU B C 1
ATOM 6082 O O . GLU C 1 172 ? 19.845 35.763 117.636 1.00 39.90 170 GLU B O 1
ATOM 6088 N N . ASP C 1 173 ? 21.905 36.574 118.117 1.00 42.30 171 ASP B N 1
ATOM 6089 C CA . ASP C 1 173 ? 22.320 36.614 116.711 1.00 41.19 171 ASP B CA 1
ATOM 6090 C C . ASP C 1 173 ? 22.491 35.228 116.156 1.00 37.62 171 ASP B C 1
ATOM 6091 O O . ASP C 1 173 ? 22.759 34.287 116.897 1.00 35.85 171 ASP B O 1
ATOM 6096 N N . PHE C 1 174 ? 22.287 35.092 114.853 1.00 34.61 172 PHE B N 1
ATOM 6097 C CA . PHE C 1 174 ? 22.755 33.917 114.131 1.00 34.44 172 PHE B CA 1
ATOM 6098 C C . PHE C 1 174 ? 24.193 34.118 113.632 1.00 35.31 172 PHE B C 1
ATOM 6099 O O . PHE C 1 174 ? 24.724 35.230 113.607 1.00 37.16 172 PHE B O 1
ATOM 6107 N N . ILE C 1 175 ? 24.792 33.002 113.241 1.00 33.68 173 ILE B N 1
ATOM 6108 C CA . ILE C 1 175 ? 26.050 32.971 112.535 1.00 31.60 173 ILE B CA 1
ATOM 6109 C C . ILE C 1 175 ? 25.899 31.970 111.414 1.00 33.81 173 ILE B C 1
ATOM 6110 O O . ILE C 1 175 ? 25.183 30.987 111.564 1.00 30.97 173 ILE B O 1
ATOM 6115 N N . VAL C 1 176 ? 26.556 32.236 110.291 1.00 32.48 174 VAL B N 1
ATOM 6116 C CA . VAL C 1 176 ? 26.584 31.312 109.149 1.00 31.47 174 VAL B CA 1
ATOM 6117 C C . VAL C 1 176 ? 27.705 30.308 109.355 1.00 33.64 174 VAL B C 1
ATOM 6118 O O . VAL C 1 176 ? 28.834 30.669 109.725 1.00 31.95 174 VAL B O 1
ATOM 6122 N N . VAL C 1 177 ? 27.406 29.050 109.129 1.00 32.83 175 VAL B N 1
ATOM 6123 C CA . VAL C 1 177 ? 28.369 27.981 109.284 1.00 37.57 175 VAL B CA 1
ATOM 6124 C C . VAL C 1 177 ? 28.523 27.289 107.929 1.00 36.00 175 VAL B C 1
ATOM 6125 O O . VAL C 1 177 ? 27.533 26.887 107.318 1.00 37.90 175 VAL B O 1
ATOM 6129 N N . THR C 1 178 ? 29.758 27.140 107.500 1.00 31.05 176 THR B N 1
ATOM 6130 C CA . THR C 1 178 ? 30.079 26.528 106.195 1.00 32.62 176 THR B CA 1
ATOM 6131 C C . THR C 1 178 ? 31.211 25.541 106.359 1.00 32.50 176 THR B C 1
ATOM 6132 O O . THR C 1 178 ? 31.872 25.512 107.391 1.00 31.65 176 THR B O 1
ATOM 6136 N N . ALA C 1 179 ? 31.442 24.736 105.347 1.00 34.03 177 ALA B N 1
ATOM 6137 C CA . ALA C 1 179 ? 32.669 23.954 105.261 1.00 35.21 177 ALA B CA 1
ATOM 6138 C C . ALA C 1 179 ? 33.853 24.895 105.219 1.00 33.09 177 ALA B C 1
ATOM 6139 O O . ALA C 1 179 ? 33.772 26.026 104.720 1.00 33.55 177 ALA B O 1
ATOM 6141 N N . SER C 1 180 ? 34.959 24.437 105.773 1.00 33.32 178 SER B N 1
ATOM 6142 C CA . SER C 1 180 ? 36.238 25.179 105.737 1.00 35.33 178 SER B CA 1
ATOM 6143 C C . SER C 1 180 ? 36.640 25.756 104.368 1.00 35.56 178 SER B C 1
ATOM 6144 O O . SER C 1 180 ? 37.111 26.879 104.280 1.00 35.22 178 SER B O 1
ATOM 6147 N N . ASP C 1 181 ? 36.439 24.986 103.321 1.00 39.20 179 ASP B N 1
ATOM 6148 C CA . ASP C 1 181 ? 36.818 25.422 101.960 1.00 42.53 179 ASP B CA 1
ATOM 6149 C C . ASP C 1 181 ? 35.714 26.197 101.186 1.00 44.81 179 ASP B C 1
ATOM 6150 O O . ASP C 1 181 ? 35.885 26.512 100.016 1.00 43.03 179 ASP B O 1
ATOM 6155 N N . HIS C 1 182 ? 34.591 26.499 101.812 1.00 40.56 180 HIS B N 1
ATOM 6156 C CA . HIS C 1 182 ? 33.520 27.211 101.124 1.00 39.29 180 HIS B CA 1
ATOM 6157 C C . HIS C 1 182 ? 33.950 28.628 100.783 1.00 37.77 180 HIS B C 1
ATOM 6158 O O . HIS C 1 182 ? 34.696 29.213 101.513 1.00 38.90 180 HIS B O 1
ATOM 6165 N N . PRO C 1 183 ? 33.474 29.184 99.669 1.00 40.47 181 PRO B N 1
ATOM 6166 C CA . PRO C 1 183 ? 33.959 30.559 99.316 1.00 40.16 181 PRO B CA 1
ATOM 6167 C C . PRO C 1 183 ? 33.530 31.729 100.232 1.00 37.57 181 PRO B C 1
ATOM 6168 O O . PRO C 1 183 ? 34.212 32.760 100.274 1.00 37.81 181 PRO B O 1
ATOM 6172 N N . PHE C 1 184 ? 32.432 31.587 100.952 1.00 35.39 182 PHE B N 1
ATOM 6173 C CA . PHE C 1 184 ? 32.076 32.575 102.004 1.00 36.40 182 PHE B CA 1
ATOM 6174 C C . PHE C 1 184 ? 32.771 32.429 103.337 1.00 33.83 182 PHE B C 1
ATOM 6175 O O . PHE C 1 184 ? 32.617 33.285 104.216 1.00 35.10 182 PHE B O 1
ATOM 6183 N N . ALA C 1 185 ? 33.478 31.330 103.535 1.00 32.54 183 ALA B N 1
ATOM 6184 C CA . ALA C 1 185 ? 34.144 31.060 104.827 1.00 32.05 183 ALA B CA 1
ATOM 6185 C C . ALA C 1 185 ? 34.905 32.303 105.311 1.00 31.79 183 ALA B C 1
ATOM 6186 O O . ALA C 1 185 ? 35.708 32.906 104.577 1.00 32.28 183 ALA B O 1
ATOM 6188 N N . GLY C 1 186 ? 34.603 32.745 106.526 1.00 33.43 184 GLY B N 1
ATOM 6189 C CA . GLY C 1 186 ? 35.340 33.852 107.140 1.00 34.21 184 GLY B CA 1
ATOM 6190 C C . GLY C 1 186 ? 34.854 35.220 106.798 1.00 33.29 184 GLY B C 1
ATOM 6191 O O . GLY C 1 186 ? 35.243 36.166 107.441 1.00 33.44 184 GLY B O 1
ATOM 6192 N N . ARG C 1 187 ? 33.970 35.357 105.816 1.00 34.02 185 ARG B N 1
ATOM 6193 C CA . ARG C 1 187 ? 33.435 36.691 105.491 1.00 35.33 185 ARG B CA 1
ATOM 6194 C C . ARG C 1 187 ? 32.575 37.261 106.601 1.00 34.50 185 ARG B C 1
ATOM 6195 O O . ARG C 1 187 ? 31.804 36.539 107.210 1.00 34.30 185 ARG B O 1
ATOM 6203 N N . GLN C 1 188 ? 32.728 38.558 106.855 1.00 36.41 186 GLN B N 1
ATOM 6204 C CA . GLN C 1 188 ? 32.042 39.276 107.919 1.00 36.73 186 GLN B CA 1
ATOM 6205 C C . GLN C 1 188 ? 31.115 40.371 107.386 1.00 39.08 186 GLN B C 1
ATOM 6206 O O . GLN C 1 188 ? 30.568 41.148 108.153 1.00 40.82 186 GLN B O 1
ATOM 6212 N N . ASP C 1 189 ? 30.900 40.390 106.077 1.00 39.97 187 ASP B N 1
ATOM 6213 C CA . ASP C 1 189 ? 30.184 41.470 105.403 1.00 42.93 187 ASP B CA 1
ATOM 6214 C C . ASP C 1 189 ? 29.055 40.952 104.470 1.00 41.13 187 ASP B C 1
ATOM 6215 O O . ASP C 1 189 ? 28.711 41.607 103.518 1.00 45.47 187 ASP B O 1
ATOM 6220 N N . LEU C 1 190 ? 28.497 39.780 104.734 1.00 37.20 188 LEU B N 1
ATOM 6221 C CA . LEU C 1 190 ? 27.483 39.216 103.825 1.00 39.17 188 LEU B CA 1
ATOM 6222 C C . LEU C 1 190 ? 26.215 40.068 103.869 1.00 40.50 188 LEU B C 1
ATOM 6223 O O . LEU C 1 190 ? 25.869 40.664 104.905 1.00 37.84 188 LEU B O 1
ATOM 6228 N N . GLU C 1 191 ? 25.526 40.128 102.746 1.00 46.91 189 GLU B N 1
ATOM 6229 C CA . GLU C 1 191 ? 24.171 40.720 102.681 1.00 46.57 189 GLU B CA 1
ATOM 6230 C C . GLU C 1 191 ? 23.200 39.561 102.743 1.00 44.33 189 GLU B C 1
ATOM 6231 O O . GLU C 1 191 ? 23.603 38.409 102.493 1.00 43.68 189 GLU B O 1
ATOM 6237 N N . LEU C 1 192 ? 21.931 39.823 103.063 1.00 48.23 190 LEU B N 1
ATOM 6238 C CA . LEU C 1 192 ? 20.937 38.739 103.136 1.00 49.52 190 LEU B CA 1
ATOM 6239 C C . LEU C 1 192 ? 20.817 37.955 101.832 1.00 51.48 190 LEU B C 1
ATOM 6240 O O . LEU C 1 192 ? 20.660 36.722 101.846 1.00 48.39 190 LEU B O 1
ATOM 6245 N N . SER C 1 193 ? 20.956 38.654 100.714 1.00 55.70 191 SER B N 1
ATOM 6246 C CA . SER C 1 193 ? 20.971 38.010 99.391 1.00 61.02 191 SER B CA 1
ATOM 6247 C C . SER C 1 193 ? 22.050 36.923 99.194 1.00 57.83 191 SER B C 1
ATOM 6248 O O . SER C 1 193 ? 21.898 36.066 98.338 1.00 59.38 191 SER B O 1
ATOM 6251 N N . ALA C 1 194 ? 23.120 36.939 99.988 1.00 45.52 192 ALA B N 1
ATOM 6252 C CA . ALA C 1 194 ? 24.089 35.839 99.966 1.00 42.48 192 ALA B CA 1
ATOM 6253 C C . ALA C 1 194 ? 23.470 34.469 100.264 1.00 39.55 192 ALA B C 1
ATOM 6254 O O . ALA C 1 194 ? 24.015 33.428 99.857 1.00 39.64 192 ALA B O 1
ATOM 6256 N N . LEU C 1 195 ? 22.338 34.453 100.962 1.00 41.31 193 LEU B N 1
ATOM 6257 C CA . LEU C 1 195 ? 21.634 33.193 101.237 1.00 42.87 193 LEU B CA 1
ATOM 6258 C C . LEU C 1 195 ? 21.232 32.428 99.963 1.00 43.63 193 LEU B C 1
ATOM 6259 O O . LEU C 1 195 ? 21.188 31.206 99.979 1.00 41.27 193 LEU B O 1
ATOM 6264 N N . GLU C 1 196 ? 20.968 33.160 98.875 1.00 52.70 194 GLU B N 1
ATOM 6265 C CA . GLU C 1 196 ? 20.666 32.591 97.544 1.00 63.10 194 GLU B CA 1
ATOM 6266 C C . GLU C 1 196 ? 21.758 31.636 97.056 1.00 60.11 194 GLU B C 1
ATOM 6267 O O . GLU C 1 196 ? 21.493 30.659 96.361 1.00 53.95 194 GLU B O 1
ATOM 6273 N N . ASP C 1 197 ? 22.996 31.971 97.398 1.00 53.08 195 ASP B N 1
ATOM 6274 C CA . ASP C 1 197 ? 24.165 31.230 96.956 1.00 57.38 195 ASP B CA 1
ATOM 6275 C C . ASP C 1 197 ? 24.546 30.071 97.861 1.00 59.21 195 ASP B C 1
ATOM 6276 O O . ASP C 1 197 ? 25.548 29.412 97.596 1.00 56.88 195 ASP B O 1
ATOM 6281 N N . LEU C 1 198 ? 23.785 29.819 98.924 1.00 54.86 196 LEU B N 1
ATOM 6282 C CA . LEU C 1 198 ? 24.039 28.691 99.831 1.00 48.99 196 LEU B CA 1
ATOM 6283 C C . LEU C 1 198 ? 23.025 27.598 99.553 1.00 47.59 196 LEU B C 1
ATOM 6284 O O . LEU C 1 198 ? 21.880 27.889 99.238 1.00 50.28 196 LEU B O 1
ATOM 6289 N N . ASP C 1 199 ? 23.435 26.349 99.680 1.00 46.80 197 ASP B N 1
ATOM 6290 C CA . ASP C 1 199 ? 22.507 25.237 99.790 1.00 50.29 197 ASP B CA 1
ATOM 6291 C C . ASP C 1 199 ? 22.253 25.076 101.272 1.00 49.06 197 ASP B C 1
ATOM 6292 O O . ASP C 1 199 ? 23.061 24.461 101.964 1.00 46.17 197 ASP B O 1
ATOM 6297 N N . LEU C 1 200 ? 21.160 25.666 101.765 1.00 44.73 198 LEU B N 1
ATOM 6298 C CA . LEU C 1 200 ? 20.863 25.656 103.186 1.00 45.17 198 LEU B CA 1
ATOM 6299 C C . LEU C 1 200 ? 20.381 24.294 103.632 1.00 43.27 198 LEU B C 1
ATOM 6300 O O . LEU C 1 200 ? 19.480 23.722 103.004 1.00 44.64 198 LEU B O 1
ATOM 6305 N N . LEU C 1 201 ? 21.017 23.750 104.680 1.00 41.30 199 LEU B N 1
ATOM 6306 C CA . LEU C 1 201 ? 20.555 22.530 105.346 1.00 41.68 199 LEU B CA 1
ATOM 6307 C C . LEU C 1 201 ? 19.923 22.993 106.631 1.00 42.07 199 LEU B C 1
ATOM 6308 O O . LEU C 1 201 ? 20.569 23.658 107.452 1.00 43.99 199 LEU B O 1
ATOM 6313 N N . LEU C 1 202 ? 18.657 22.639 106.805 1.00 42.18 200 LEU B N 1
ATOM 6314 C CA . LEU C 1 202 ? 17.868 23.109 107.933 1.00 41.93 200 LEU B CA 1
ATOM 6315 C C . LEU C 1 202 ? 17.415 21.954 108.819 1.00 39.71 200 LEU B C 1
ATOM 6316 O O . LEU C 1 202 ? 17.343 20.797 108.385 1.00 39.62 200 LEU B O 1
ATOM 6321 N N . LEU C 1 203 ? 17.109 22.278 110.070 1.00 38.54 201 LEU B N 1
ATOM 6322 C CA . LEU C 1 203 ? 16.356 21.363 110.904 1.00 39.10 201 LEU B CA 1
ATOM 6323 C C . LEU C 1 203 ? 14.961 21.201 110.244 1.00 41.87 201 LEU B C 1
ATOM 6324 O O . LEU C 1 203 ? 14.559 22.068 109.455 1.00 39.72 201 LEU B O 1
ATOM 6329 N N . ASP C 1 204 ? 14.244 20.127 110.557 1.00 47.90 202 ASP B N 1
ATOM 6330 C CA . ASP C 1 204 ? 12.906 19.913 109.958 1.00 51.61 202 ASP B CA 1
ATOM 6331 C C . ASP C 1 204 ? 11.909 20.998 110.430 1.00 49.15 202 ASP B C 1
ATOM 6332 O O . ASP C 1 204 ? 12.226 21.806 111.312 1.00 46.12 202 ASP B O 1
ATOM 6337 N N A ASP C 1 205 ? 10.716 20.986 109.831 0.00 53.00 203 ASP B N 1
ATOM 6338 N N B ASP C 1 205 ? 10.717 21.000 109.841 1.00 54.89 203 ASP B N 1
ATOM 6339 C CA A ASP C 1 205 ? 9.679 22.022 110.025 0.00 53.00 203 ASP B CA 1
ATOM 6340 C CA B ASP C 1 205 ? 9.705 22.057 110.036 1.00 53.06 203 ASP B CA 1
ATOM 6341 C C A ASP C 1 205 ? 9.143 22.195 111.449 0.00 52.95 203 ASP B C 1
ATOM 6342 C C B ASP C 1 205 ? 9.144 22.208 111.459 1.00 55.45 203 ASP B C 1
ATOM 6343 O O A ASP C 1 205 ? 8.528 23.215 111.752 0.00 51.83 203 ASP B O 1
ATOM 6344 O O B ASP C 1 205 ? 8.509 23.226 111.773 1.00 49.36 203 ASP B O 1
ATOM 6353 N N . GLY C 1 206 ? 9.339 21.205 112.311 1.00 50.26 204 GLY B N 1
ATOM 6354 C CA . GLY C 1 206 ? 8.942 21.310 113.720 1.00 50.28 204 GLY B CA 1
ATOM 6355 C C . GLY C 1 206 ? 9.765 22.292 114.573 1.00 51.75 204 GLY B C 1
ATOM 6356 O O . GLY C 1 206 ? 9.347 22.641 115.687 1.00 46.78 204 GLY B O 1
ATOM 6357 N N . HIS C 1 207 ? 10.913 22.758 114.061 1.00 41.25 205 HIS B N 1
ATOM 6358 C CA . HIS C 1 207 ? 11.809 23.621 114.833 1.00 42.20 205 HIS B CA 1
ATOM 6359 C C . HIS C 1 207 ? 11.601 25.068 114.442 1.00 42.51 205 HIS B C 1
ATOM 6360 O O . HIS C 1 207 ? 11.587 25.380 113.257 1.00 42.63 205 HIS B O 1
ATOM 6367 N N . SER C 1 208 ? 11.453 25.958 115.418 1.00 36.67 206 SER B N 1
ATOM 6368 C CA . SER C 1 208 ? 11.323 27.401 115.113 1.00 40.22 206 SER B CA 1
ATOM 6369 C C . SER C 1 208 ? 12.559 27.992 114.363 1.00 39.57 206 SER B C 1
ATOM 6370 O O . SER C 1 208 ? 12.434 28.949 113.604 1.00 40.54 206 SER B O 1
ATOM 6373 N N . LEU C 1 209 ? 13.736 27.417 114.573 1.00 39.81 207 LEU B N 1
ATOM 6374 C CA . LEU C 1 209 ? 14.923 27.837 113.825 1.00 39.40 207 LEU B CA 1
ATOM 6375 C C . LEU C 1 209 ? 14.767 27.635 112.304 1.00 38.09 207 LEU B C 1
ATOM 6376 O O . LEU C 1 209 ? 15.222 28.458 111.518 1.00 40.14 207 LEU B O 1
ATOM 6381 N N . HIS C 1 210 ? 14.179 26.523 111.887 1.00 39.67 208 HIS B N 1
ATOM 6382 C CA . HIS C 1 210 ? 13.796 26.319 110.473 1.00 44.30 208 HIS B CA 1
ATOM 6383 C C . HIS C 1 210 ? 13.034 27.539 109.925 1.00 44.26 208 HIS B C 1
ATOM 6384 O O . HIS C 1 210 ? 13.457 28.193 108.965 1.00 42.94 208 HIS B O 1
ATOM 6391 N N . ASP C 1 211 ? 11.920 27.848 110.576 1.00 48.88 209 ASP B N 1
ATOM 6392 C CA . ASP C 1 211 ? 11.027 28.928 110.145 1.00 50.37 209 ASP B CA 1
ATOM 6393 C C . ASP C 1 211 ? 11.735 30.276 110.151 1.00 50.09 209 ASP B C 1
ATOM 6394 O O . ASP C 1 211 ? 11.500 31.099 109.284 1.00 47.23 209 ASP B O 1
ATOM 6399 N N . GLN C 1 212 ? 12.608 30.505 111.130 1.00 40.82 210 GLN B N 1
ATOM 6400 C CA . GLN C 1 212 ? 13.328 31.769 111.198 1.00 43.53 210 GLN B CA 1
ATOM 6401 C C . GLN C 1 212 ? 14.307 31.964 110.062 1.00 40.78 210 GLN B C 1
ATOM 6402 O O . GLN C 1 212 ? 14.452 33.080 109.557 1.00 41.87 210 GLN B O 1
ATOM 6408 N N . ILE C 1 213 ? 14.973 30.884 109.658 1.00 38.48 211 ILE B N 1
ATOM 6409 C CA . ILE C 1 213 ? 15.926 30.939 108.550 1.00 38.19 211 ILE B CA 1
ATOM 6410 C C . ILE C 1 213 ? 15.147 31.139 107.245 1.00 42.45 211 ILE B C 1
ATOM 6411 O O . ILE C 1 213 ? 15.524 31.965 106.408 1.00 39.66 211 ILE B O 1
ATOM 6416 N N . VAL C 1 214 ? 14.033 30.424 107.100 1.00 42.08 212 VAL B N 1
ATOM 6417 C CA . VAL C 1 214 ? 13.157 30.640 105.930 1.00 43.36 212 VAL B CA 1
ATOM 6418 C C . VAL C 1 214 ? 12.707 32.096 105.843 1.00 44.78 212 VAL B C 1
ATOM 6419 O O . VAL C 1 214 ? 12.736 32.674 104.777 1.00 45.42 212 VAL B O 1
ATOM 6423 N N . ASP C 1 215 ? 12.311 32.709 106.962 1.00 44.58 213 ASP B N 1
ATOM 6424 C CA . ASP C 1 215 ? 11.915 34.142 106.952 1.00 46.07 213 ASP B CA 1
ATOM 6425 C C . ASP C 1 215 ? 13.034 35.091 106.577 1.00 50.75 213 ASP B C 1
ATOM 6426 O O . ASP C 1 215 ? 12.800 36.135 105.964 1.00 45.85 213 ASP B O 1
ATOM 6431 N N . LEU C 1 216 ? 14.251 34.739 106.960 1.00 47.55 214 LEU B N 1
ATOM 6432 C CA . LEU C 1 216 ? 15.423 35.521 106.589 1.00 49.45 214 LEU B CA 1
ATOM 6433 C C . LEU C 1 216 ? 15.611 35.508 105.073 1.00 46.35 214 LEU B C 1
ATOM 6434 O O . LEU C 1 216 ? 15.918 36.540 104.469 1.00 44.78 214 LEU B O 1
ATOM 6439 N N . CYS C 1 217 ? 15.456 34.329 104.471 1.00 42.69 215 CYS B N 1
ATOM 6440 C CA . CYS C 1 217 ? 15.505 34.183 103.024 1.00 47.77 215 CYS B CA 1
ATOM 6441 C C . CYS C 1 217 ? 14.427 35.026 102.323 1.00 50.62 215 CYS B C 1
ATOM 6442 O O . CYS C 1 217 ? 14.705 35.645 101.305 1.00 54.99 215 CYS B O 1
ATOM 6445 N N . ARG C 1 218 ? 13.220 35.079 102.881 1.00 52.34 216 ARG B N 1
ATOM 6446 C CA . ARG C 1 218 ? 12.126 35.899 102.294 1.00 57.80 216 ARG B CA 1
ATOM 6447 C C . ARG C 1 218 ? 12.426 37.410 102.347 1.00 58.80 216 ARG B C 1
ATOM 6448 O O . ARG C 1 218 ? 12.173 38.133 101.396 1.00 63.49 216 ARG B O 1
ATOM 6456 N N . ARG C 1 219 ? 13.037 37.838 103.443 1.00 65.17 217 ARG B N 1
ATOM 6457 C CA . ARG C 1 219 ? 13.436 39.224 103.614 1.00 69.01 217 ARG B CA 1
ATOM 6458 C C . ARG C 1 219 ? 14.546 39.565 102.628 1.00 65.87 217 ARG B C 1
ATOM 6459 O O . ARG C 1 219 ? 14.802 40.725 102.337 1.00 78.99 217 ARG B O 1
ATOM 6467 N N . GLY C 1 220 ? 15.216 38.537 102.135 1.00 74.83 218 GLY B N 1
ATOM 6468 C CA . GLY C 1 220 ? 16.295 38.700 101.188 1.00 80.84 218 GLY B CA 1
ATOM 6469 C C . GLY C 1 220 ? 15.835 38.458 99.768 1.00 86.37 218 GLY B C 1
ATOM 6470 O O . GLY C 1 220 ? 16.659 38.332 98.866 1.00 100.94 218 GLY B O 1
ATOM 6471 N N . ASP C 1 221 ? 14.525 38.367 99.576 1.00 83.00 219 ASP B N 1
ATOM 6472 C CA . ASP C 1 221 ? 13.967 38.122 98.256 1.00 86.43 219 ASP B CA 1
ATOM 6473 C C . ASP C 1 221 ? 14.504 36.862 97.613 1.00 84.72 219 ASP B C 1
ATOM 6474 O O . ASP C 1 221 ? 14.838 36.861 96.437 1.00 96.52 219 ASP B O 1
ATOM 6479 N N . ILE C 1 222 ? 14.594 35.793 98.388 1.00 81.91 220 ILE B N 1
ATOM 6480 C CA . ILE C 1 222 ? 15.108 34.535 97.885 1.00 83.33 220 ILE B CA 1
ATOM 6481 C C . ILE C 1 222 ? 13.991 33.513 97.744 1.00 87.77 220 ILE B C 1
ATOM 6482 O O . ILE C 1 222 ? 13.508 32.968 98.733 1.00 88.10 220 ILE B O 1
ATOM 6487 N N . ALA C 1 230 ? 15.166 19.842 99.084 1.00 96.89 228 ALA B N 1
ATOM 6488 C CA . ALA C 1 230 ? 14.153 19.655 100.116 1.00 98.77 228 ALA B CA 1
ATOM 6489 C C . ALA C 1 230 ? 14.397 18.392 100.960 1.00 98.37 228 ALA B C 1
ATOM 6490 O O . ALA C 1 230 ? 13.922 18.343 102.092 1.00 98.85 228 ALA B O 1
ATOM 6492 N N . VAL C 1 231 ? 15.122 17.385 100.430 1.00 75.24 229 VAL B N 1
ATOM 6493 C CA . VAL C 1 231 ? 15.058 16.051 101.009 1.00 68.00 229 VAL B CA 1
ATOM 6494 C C . VAL C 1 231 ? 15.851 15.991 102.310 1.00 64.96 229 VAL B C 1
ATOM 6495 O O . VAL C 1 231 ? 15.270 15.588 103.326 1.00 70.72 229 VAL B O 1
ATOM 6499 N N . THR C 1 232 ? 17.115 16.415 102.293 1.00 44.06 230 THR B N 1
ATOM 6500 C CA . THR C 1 232 ? 17.956 16.337 103.470 1.00 42.33 230 THR B CA 1
ATOM 6501 C C . THR C 1 232 ? 17.415 17.211 104.610 1.00 42.84 230 THR B C 1
ATOM 6502 O O . THR C 1 232 ? 17.335 18.426 104.475 1.00 40.21 230 THR B O 1
ATOM 6506 N N . ARG C 1 233 ? 17.050 16.556 105.703 1.00 46.24 231 ARG B N 1
ATOM 6507 C CA . ARG C 1 233 ? 16.585 17.237 106.896 1.00 50.68 231 ARG B CA 1
ATOM 6508 C C . ARG C 1 233 ? 17.096 16.526 108.148 1.00 42.29 231 ARG B C 1
ATOM 6509 O O . ARG C 1 233 ? 17.232 15.314 108.182 1.00 41.65 231 ARG B O 1
ATOM 6517 N N . ALA C 1 234 ? 17.359 17.307 109.177 1.00 41.25 232 ALA B N 1
ATOM 6518 C CA . ALA C 1 234 ? 17.871 16.780 110.438 1.00 43.57 232 ALA B CA 1
ATOM 6519 C C . ALA C 1 234 ? 17.023 17.227 111.606 1.00 41.93 232 ALA B C 1
ATOM 6520 O O . ALA C 1 234 ? 16.371 18.248 111.552 1.00 40.95 232 ALA B O 1
ATOM 6522 N N . SER C 1 235 ? 17.068 16.448 112.681 1.00 44.15 233 SER B N 1
ATOM 6523 C CA . SER C 1 235 ? 16.427 16.823 113.917 1.00 44.21 233 SER B CA 1
ATOM 6524 C C . SER C 1 235 ? 17.370 17.504 114.920 1.00 45.70 233 SER B C 1
ATOM 6525 O O . SER C 1 235 ? 16.864 18.069 115.884 1.00 47.05 233 SER B O 1
ATOM 6528 N N . SER C 1 236 ? 18.694 17.480 114.699 1.00 39.32 234 SER B N 1
ATOM 6529 C CA . SER C 1 236 ? 19.635 18.156 115.586 1.00 39.90 234 SER B CA 1
ATOM 6530 C C . SER C 1 236 ? 20.719 18.936 114.847 1.00 37.18 234 SER B C 1
ATOM 6531 O O . SER C 1 236 ? 21.146 18.551 113.763 1.00 34.91 234 SER B O 1
ATOM 6534 N N . LEU C 1 237 ? 21.181 20.002 115.485 1.00 36.88 235 LEU B N 1
ATOM 6535 C CA . LEU C 1 237 ? 22.250 20.819 114.951 1.00 35.31 235 LEU B CA 1
ATOM 6536 C C . LEU C 1 237 ? 23.542 20.036 114.784 1.00 36.58 235 LEU B C 1
ATOM 6537 O O . LEU C 1 237 ? 24.262 20.285 113.820 1.00 35.08 235 LEU B O 1
ATOM 6542 N N . THR C 1 238 ? 23.810 19.056 115.656 1.00 34.01 236 THR B N 1
ATOM 6543 C CA . THR C 1 238 ? 25.035 18.290 115.537 1.00 38.03 236 THR B CA 1
ATOM 6544 C C . THR C 1 238 ? 25.044 17.471 114.239 1.00 36.80 236 THR B C 1
ATOM 6545 O O . THR C 1 238 ? 26.065 17.370 113.570 1.00 36.73 236 THR B O 1
ATOM 6549 N N . THR C 1 239 ? 23.900 16.902 113.866 1.00 35.68 237 THR B N 1
ATOM 6550 C CA . THR C 1 239 ? 23.779 16.197 112.585 1.00 35.03 237 THR B CA 1
ATOM 6551 C C . THR C 1 239 ? 23.963 17.154 111.420 1.00 34.91 237 THR B C 1
ATOM 6552 O O . THR C 1 239 ? 24.671 16.835 110.448 1.00 35.95 237 THR B O 1
ATOM 6556 N N . VAL C 1 240 ? 23.390 18.341 111.515 1.00 32.35 238 VAL B N 1
ATOM 6557 C CA . VAL C 1 240 ? 23.554 19.316 110.442 1.00 33.95 238 VAL B CA 1
ATOM 6558 C C . VAL C 1 240 ? 25.063 19.664 110.268 1.00 33.78 238 VAL B C 1
ATOM 6559 O O . VAL C 1 240 ? 25.556 19.738 109.146 1.00 33.63 238 VAL B O 1
ATOM 6563 N N . MET C 1 241 ? 25.784 19.828 111.376 1.00 35.48 239 MET B N 1
ATOM 6564 C CA . MET C 1 241 ? 27.205 20.166 111.324 1.00 36.67 239 MET B CA 1
ATOM 6565 C C . MET C 1 241 ? 27.999 19.093 110.603 1.00 39.14 239 MET B C 1
ATOM 6566 O O . MET C 1 241 ? 28.888 19.418 109.839 1.00 37.40 239 MET B O 1
ATOM 6571 N N . GLN C 1 242 ? 27.655 17.817 110.786 1.00 33.94 240 GLN B N 1
ATOM 6572 C CA . GLN C 1 242 ? 28.332 16.747 110.064 1.00 33.43 240 GLN B CA 1
ATOM 6573 C C . GLN C 1 242 ? 28.100 16.850 108.559 1.00 33.66 240 GLN B C 1
ATOM 6574 O O . GLN C 1 242 ? 29.011 16.580 107.746 1.00 35.65 240 GLN B O 1
ATOM 6580 N N . LEU C 1 243 ? 26.876 17.230 108.174 1.00 32.91 241 LEU B N 1
ATOM 6581 C CA . LEU C 1 243 ? 26.541 17.402 106.758 1.00 33.16 241 LEU B CA 1
ATOM 6582 C C . LEU C 1 243 ? 27.321 18.582 106.174 1.00 33.01 241 LEU B C 1
ATOM 6583 O O . LEU C 1 243 ? 27.821 18.501 105.034 1.00 33.45 241 LEU B O 1
ATOM 6588 N N . VAL C 1 244 ? 27.451 19.652 106.958 1.00 32.56 242 VAL B N 1
ATOM 6589 C CA . VAL C 1 244 ? 28.195 20.826 106.543 1.00 32.82 242 VAL B CA 1
ATOM 6590 C C . VAL C 1 244 ? 29.682 20.482 106.358 1.00 36.15 242 VAL B C 1
ATOM 6591 O O . VAL C 1 244 ? 30.276 20.863 105.350 1.00 33.81 242 VAL B O 1
ATOM 6595 N N . VAL C 1 245 ? 30.266 19.738 107.303 1.00 33.88 243 VAL B N 1
ATOM 6596 C CA . VAL C 1 245 ? 31.683 19.335 107.202 1.00 33.21 243 VAL B CA 1
ATOM 6597 C C . VAL C 1 245 ? 31.908 18.515 105.943 1.00 34.94 243 VAL B C 1
ATOM 6598 O O . VAL C 1 245 ? 32.907 18.716 105.232 1.00 36.16 243 VAL B O 1
ATOM 6602 N N . ALA C 1 246 ? 30.960 17.632 105.640 1.00 40.97 244 ALA B N 1
ATOM 6603 C CA . ALA C 1 246 ? 31.028 16.796 104.435 1.00 40.91 244 ALA B CA 1
ATOM 6604 C C . ALA C 1 246 ? 30.796 17.534 103.109 1.00 40.45 244 ALA B C 1
ATOM 6605 O O . ALA C 1 246 ? 30.839 16.899 102.067 1.00 43.94 244 ALA B O 1
ATOM 6607 N N . GLY C 1 247 ? 30.553 18.854 103.153 1.00 33.38 245 GLY B N 1
ATOM 6608 C CA . GLY C 1 247 ? 30.339 19.670 101.946 1.00 35.99 245 GLY B CA 1
ATOM 6609 C C . GLY C 1 247 ? 28.953 19.548 101.320 1.00 37.59 245 GLY B C 1
ATOM 6610 O O . GLY C 1 247 ? 28.773 19.910 100.185 1.00 37.68 245 GLY B O 1
ATOM 6611 N N . LEU C 1 248 ? 27.964 19.069 102.074 1.00 42.93 246 LEU B N 1
ATOM 6612 C CA . LEU C 1 248 ? 26.604 18.907 101.537 1.00 40.20 246 LEU B CA 1
ATOM 6613 C C . LEU C 1 248 ? 25.777 20.175 101.622 1.00 38.86 246 LEU B C 1
ATOM 6614 O O . LEU C 1 248 ? 24.680 20.201 101.110 1.00 44.03 246 LEU B O 1
ATOM 6619 N N . GLY C 1 249 ? 26.288 21.233 102.228 1.00 37.61 247 GLY B N 1
ATOM 6620 C CA . GLY C 1 249 ? 25.542 22.472 102.391 1.00 35.76 247 GLY B CA 1
ATOM 6621 C C . GLY C 1 249 ? 26.078 23.370 103.503 1.00 34.86 247 GLY B C 1
ATOM 6622 O O . GLY C 1 249 ? 27.105 23.086 104.128 1.00 35.31 247 GLY B O 1
ATOM 6623 N N . SER C 1 250 ? 25.366 24.464 103.724 1.00 35.30 248 SER B N 1
ATOM 6624 C CA . SER C 1 250 ? 25.696 25.430 104.756 1.00 36.59 248 SER B CA 1
ATOM 6625 C C . SER C 1 250 ? 24.492 25.593 105.664 1.00 34.73 248 SER B C 1
ATOM 6626 O O . SER C 1 250 ? 23.391 25.112 105.326 1.00 34.00 248 SER B O 1
ATOM 6629 N N . THR C 1 251 ? 24.693 26.221 106.822 1.00 33.91 249 THR B N 1
ATOM 6630 C CA . THR C 1 251 ? 23.566 26.514 107.700 1.00 34.47 249 THR B CA 1
ATOM 6631 C C . THR C 1 251 ? 23.757 27.770 108.520 1.00 32.79 249 THR B C 1
ATOM 6632 O O . THR C 1 251 ? 24.762 28.454 108.387 1.00 34.12 249 THR B O 1
ATOM 6636 N N . LEU C 1 252 ? 22.742 28.105 109.311 1.00 35.12 250 LEU B N 1
ATOM 6637 C CA . LEU C 1 252 ? 22.835 29.166 110.319 1.00 34.56 250 LEU B CA 1
ATOM 6638 C C . LEU C 1 252 ? 22.523 28.563 111.672 1.00 34.74 250 LEU B C 1
ATOM 6639 O O . LEU C 1 252 ? 21.608 27.726 111.797 1.00 32.73 250 LEU B O 1
ATOM 6644 N N . VAL C 1 253 ? 23.304 28.958 112.687 1.00 36.41 251 VAL B N 1
ATOM 6645 C CA . VAL C 1 253 ? 23.012 28.531 114.056 1.00 37.12 251 VAL B CA 1
ATOM 6646 C C . VAL C 1 253 ? 22.957 29.742 114.983 1.00 37.13 251 VAL B C 1
ATOM 6647 O O . VAL C 1 253 ? 23.545 30.793 114.679 1.00 35.59 251 VAL B O 1
ATOM 6651 N N . PRO C 1 254 ? 22.263 29.611 116.117 1.00 31.26 252 PRO B N 1
ATOM 6652 C CA . PRO C 1 254 ? 22.318 30.692 117.107 1.00 32.04 252 PRO B CA 1
ATOM 6653 C C . PRO C 1 254 ? 23.712 30.773 117.721 1.00 31.10 252 PRO B C 1
ATOM 6654 O O . PRO C 1 254 ? 24.348 29.728 117.884 1.00 32.40 252 PRO B O 1
ATOM 6658 N N . ILE C 1 255 ? 24.179 31.970 118.055 1.00 32.19 253 ILE B N 1
ATOM 6659 C CA . ILE C 1 255 ? 25.538 32.117 118.578 1.00 32.20 253 ILE B CA 1
ATOM 6660 C C . ILE C 1 255 ? 25.844 31.326 119.841 1.00 35.78 253 ILE B C 1
ATOM 6661 O O . ILE C 1 255 ? 26.986 30.909 120.023 1.00 34.75 253 ILE B O 1
ATOM 6666 N N . SER C 1 256 ? 24.839 31.079 120.688 1.00 35.23 254 SER B N 1
ATOM 6667 C CA . SER C 1 256 ? 25.056 30.272 121.897 1.00 34.29 254 SER B CA 1
ATOM 6668 C C . SER C 1 256 ? 25.474 28.850 121.562 1.00 37.51 254 SER B C 1
ATOM 6669 O O . SER C 1 256 ? 26.120 28.224 122.379 1.00 35.47 254 SER B O 1
ATOM 6672 N N . ALA C 1 257 ? 25.127 28.352 120.365 1.00 31.44 255 ALA B N 1
ATOM 6673 C CA . ALA C 1 257 ? 25.588 27.036 119.951 1.00 32.70 255 ALA B CA 1
ATOM 6674 C C . ALA C 1 257 ? 27.120 26.937 119.595 1.00 33.54 255 ALA B C 1
ATOM 6675 O O . ALA C 1 257 ? 27.677 25.835 119.522 1.00 35.31 255 ALA B O 1
ATOM 6677 N N . ILE C 1 258 ? 27.758 28.063 119.321 1.00 33.80 256 ILE B N 1
ATOM 6678 C CA . ILE C 1 258 ? 29.123 28.054 118.751 1.00 35.18 256 ILE B CA 1
ATOM 6679 C C . ILE C 1 258 ? 30.106 27.139 119.501 1.00 32.05 256 ILE B C 1
ATOM 6680 O O . ILE C 1 258 ? 30.717 26.256 118.878 1.00 34.78 256 ILE B O 1
ATOM 6685 N N . PRO C 1 259 ? 30.241 27.301 120.824 1.00 35.50 257 PRO B N 1
ATOM 6686 C CA . PRO C 1 259 ? 31.273 26.500 121.480 1.00 37.73 257 PRO B CA 1
ATOM 6687 C C . PRO C 1 259 ? 30.961 25.011 121.509 1.00 37.98 257 PRO B C 1
ATOM 6688 O O . PRO C 1 259 ? 31.853 24.235 121.757 1.00 39.54 257 PRO B O 1
ATOM 6692 N N . TRP C 1 260 ? 29.715 24.628 121.297 1.00 36.37 258 TRP B N 1
ATOM 6693 C CA . TRP C 1 260 ? 29.287 23.241 121.414 1.00 37.66 258 TRP B CA 1
ATOM 6694 C C . TRP C 1 260 ? 29.240 22.511 120.089 1.00 38.93 258 TRP B C 1
ATOM 6695 O O . TRP C 1 260 ? 29.312 21.290 120.061 1.00 40.67 258 TRP B O 1
ATOM 6706 N N . GLU C 1 261 ? 29.030 23.253 119.008 1.00 42.65 259 GLU B N 1
ATOM 6707 C CA . GLU C 1 261 ? 28.730 22.676 117.698 1.00 42.81 259 GLU B CA 1
ATOM 6708 C C . GLU C 1 261 ? 29.714 23.089 116.598 1.00 39.61 259 GLU B C 1
ATOM 6709 O O . GLU C 1 261 ? 29.900 22.334 115.628 1.00 42.16 259 GLU B O 1
ATOM 6715 N N . CYS C 1 262 ? 30.321 24.283 116.707 1.00 38.53 260 CYS B N 1
ATOM 6716 C CA . CYS C 1 262 ? 31.058 24.903 115.589 1.00 43.33 260 CYS B CA 1
ATOM 6717 C C . CYS C 1 262 ? 32.571 24.885 115.682 1.00 42.06 260 CYS B C 1
ATOM 6718 O O . CYS C 1 262 ? 33.215 25.500 114.849 1.00 43.93 260 CYS B O 1
ATOM 6721 N N . THR C 1 263 ? 33.116 24.173 116.654 1.00 42.69 261 THR B N 1
ATOM 6722 C CA . THR C 1 263 ? 34.560 24.039 116.835 1.00 52.71 261 THR B CA 1
ATOM 6723 C C . THR C 1 263 ? 35.118 22.731 116.293 1.00 51.13 261 THR B C 1
ATOM 6724 O O . THR C 1 263 ? 36.327 22.545 116.280 1.00 50.93 261 THR B O 1
ATOM 6728 N N . ARG C 1 264 ? 34.267 21.816 115.834 1.00 45.18 262 ARG B N 1
ATOM 6729 C CA . ARG C 1 264 ? 34.788 20.572 115.253 1.00 42.32 262 ARG B CA 1
ATOM 6730 C C . ARG C 1 264 ? 35.587 20.878 113.984 1.00 40.06 262 ARG B C 1
ATOM 6731 O O . ARG C 1 264 ? 35.383 21.918 113.364 1.00 42.10 262 ARG B O 1
ATOM 6739 N N . PRO C 1 265 ? 36.548 19.998 113.636 1.00 50.65 263 PRO B N 1
ATOM 6740 C CA . PRO C 1 265 ? 37.399 20.274 112.460 1.00 52.06 263 PRO B CA 1
ATOM 6741 C C . PRO C 1 265 ? 36.569 20.252 111.172 1.00 48.19 263 PRO B C 1
ATOM 6742 O O . PRO C 1 265 ? 35.617 19.457 111.076 1.00 45.81 263 PRO B O 1
ATOM 6746 N N . GLY C 1 266 ? 36.905 21.146 110.238 1.00 35.83 264 GLY B N 1
ATOM 6747 C CA . GLY C 1 266 ? 36.244 21.210 108.954 1.00 35.01 264 GLY B CA 1
ATOM 6748 C C . GLY C 1 266 ? 35.099 22.202 108.792 1.00 33.50 264 GLY B C 1
ATOM 6749 O O . GLY C 1 266 ? 34.454 22.223 107.740 1.00 34.69 264 GLY B O 1
ATOM 6750 N N . LEU C 1 267 ? 34.872 23.022 109.803 1.00 36.81 265 LEU B N 1
ATOM 6751 C CA . LEU C 1 267 ? 33.877 24.094 109.749 1.00 35.95 265 LEU B CA 1
ATOM 6752 C C . LEU C 1 267 ? 34.527 25.436 109.732 1.00 35.58 265 LEU B C 1
ATOM 6753 O O . LEU C 1 267 ? 35.592 25.613 110.302 1.00 37.67 265 LEU B O 1
ATOM 6758 N N . ALA C 1 268 ? 33.884 26.387 109.078 1.00 33.38 266 ALA B N 1
ATOM 6759 C CA . ALA C 1 268 ? 34.233 27.798 109.228 1.00 34.53 266 ALA B CA 1
ATOM 6760 C C . ALA C 1 268 ? 32.912 28.546 109.444 1.00 34.46 266 ALA B C 1
ATOM 6761 O O . ALA C 1 268 ? 31.838 27.999 109.268 1.00 36.85 266 ALA B O 1
ATOM 6763 N N . THR C 1 269 ? 33.033 29.807 109.809 1.00 34.25 267 THR B N 1
ATOM 6764 C CA . THR C 1 269 ? 31.922 30.676 110.052 1.00 34.21 267 THR B CA 1
ATOM 6765 C C . THR C 1 269 ? 32.025 31.949 109.251 1.00 33.91 267 THR B C 1
ATOM 6766 O O . THR C 1 269 ? 33.099 32.323 108.802 1.00 32.73 267 THR B O 1
ATOM 6770 N N . ALA C 1 270 ? 30.896 32.615 109.105 1.00 35.13 268 ALA B N 1
ATOM 6771 C CA . ALA C 1 270 ? 30.776 33.888 108.415 1.00 33.90 268 ALA B CA 1
ATOM 6772 C C . ALA C 1 270 ? 29.625 34.682 109.036 1.00 32.66 268 ALA B C 1
ATOM 6773 O O . ALA C 1 270 ? 28.761 34.100 109.655 1.00 33.26 268 ALA B O 1
ATOM 6775 N N . ASN C 1 271 ? 29.581 35.977 108.825 1.00 34.19 269 ASN B N 1
ATOM 6776 C CA . ASN C 1 271 ? 28.496 36.813 109.337 1.00 34.01 269 ASN B CA 1
ATOM 6777 C C . ASN C 1 271 ? 27.991 37.799 108.309 1.00 36.11 269 ASN B C 1
ATOM 6778 O O . ASN C 1 271 ? 28.697 38.210 107.390 1.00 37.07 269 ASN B O 1
ATOM 6783 N N . PHE C 1 272 ? 26.754 38.219 108.512 1.00 34.99 270 PHE B N 1
ATOM 6784 C CA . PHE C 1 272 ? 26.180 39.311 107.754 1.00 36.84 270 PHE B CA 1
ATOM 6785 C C . PHE C 1 272 ? 26.776 40.610 108.259 1.00 39.67 270 PHE B C 1
ATOM 6786 O O . PHE C 1 272 ? 27.271 40.653 109.401 1.00 36.69 270 PHE B O 1
ATOM 6794 N N . ASN C 1 273 ? 26.714 41.646 107.422 1.00 42.95 271 ASN B N 1
ATOM 6795 C CA A ASN C 1 273 ? 27.247 42.964 107.764 0.51 45.08 271 ASN B CA 1
ATOM 6796 C CA B ASN C 1 273 ? 27.259 42.955 107.786 0.49 45.61 271 ASN B CA 1
ATOM 6797 C C . ASN C 1 273 ? 26.472 43.626 108.896 1.00 44.41 271 ASN B C 1
ATOM 6798 O O . ASN C 1 273 ? 25.370 43.198 109.235 1.00 44.01 271 ASN B O 1
ATOM 6807 N N A SER C 1 274 ? 27.079 44.663 109.470 0.23 46.10 272 SER B N 1
ATOM 6808 N N B SER C 1 274 ? 27.080 44.647 109.485 0.77 44.49 272 SER B N 1
ATOM 6809 C CA A SER C 1 274 ? 26.558 45.393 110.627 0.23 48.22 272 SER B CA 1
ATOM 6810 C CA B SER C 1 274 ? 26.560 45.382 110.632 0.77 47.82 272 SER B CA 1
ATOM 6811 C C A SER C 1 274 ? 25.132 45.927 110.456 0.23 50.08 272 SER B C 1
ATOM 6812 C C B SER C 1 274 ? 25.138 45.925 110.460 0.77 48.30 272 SER B C 1
ATOM 6813 O O A SER C 1 274 ? 24.382 45.952 111.414 0.23 50.35 272 SER B O 1
ATOM 6814 O O B SER C 1 274 ? 24.391 45.928 111.429 0.77 48.28 272 SER B O 1
ATOM 6819 N N . ASP C 1 275 ? 24.770 46.344 109.244 1.00 55.53 273 ASP B N 1
ATOM 6820 C CA A ASP C 1 275 ? 23.411 46.863 108.939 0.62 57.90 273 ASP B CA 1
ATOM 6821 C CA B ASP C 1 275 ? 23.412 46.874 108.966 0.38 56.22 273 ASP B CA 1
ATOM 6822 C C . ASP C 1 275 ? 22.317 45.817 108.793 1.00 53.58 273 ASP B C 1
ATOM 6823 O O . ASP C 1 275 ? 21.161 46.158 108.742 1.00 55.10 273 ASP B O 1
ATOM 6832 N N . VAL C 1 276 ? 22.678 44.551 108.716 1.00 52.40 274 VAL B N 1
ATOM 6833 C CA . VAL C 1 276 ? 21.692 43.455 108.571 1.00 48.36 274 VAL B CA 1
ATOM 6834 C C . VAL C 1 276 ? 21.255 42.931 109.943 1.00 47.09 274 VAL B C 1
ATOM 6835 O O . VAL C 1 276 ? 22.068 42.706 110.824 1.00 43.82 274 VAL B O 1
ATOM 6839 N N . THR C 1 277 ? 19.975 42.702 110.107 1.00 42.39 275 THR B N 1
ATOM 6840 C CA . THR C 1 277 ? 19.464 42.082 111.323 1.00 43.27 275 THR B CA 1
ATOM 6841 C C . THR C 1 277 ? 19.178 40.620 111.028 1.00 43.79 275 THR B C 1
ATOM 6842 O O . THR C 1 277 ? 18.388 40.295 110.142 1.00 45.71 275 THR B O 1
ATOM 6846 N N . ALA C 1 278 ? 19.859 39.747 111.757 1.00 38.08 276 ALA B N 1
ATOM 6847 C CA . ALA C 1 278 ? 19.716 38.317 111.594 1.00 37.98 276 ALA B CA 1
ATOM 6848 C C . ALA C 1 278 ? 19.862 37.671 112.966 1.00 36.14 276 ALA B C 1
ATOM 6849 O O . ALA C 1 278 ? 20.962 37.294 113.414 1.00 34.25 276 ALA B O 1
ATOM 6851 N N . ASN C 1 279 ? 18.742 37.582 113.654 1.00 43.03 277 ASN B N 1
ATOM 6852 C CA . ASN C 1 279 ? 18.697 37.157 115.035 1.00 44.36 277 ASN B CA 1
ATOM 6853 C C . ASN C 1 279 ? 17.313 36.522 115.357 1.00 44.97 277 ASN B C 1
ATOM 6854 O O . ASN C 1 279 ? 16.427 36.509 114.518 1.00 44.37 277 ASN B O 1
ATOM 6859 N N . ARG C 1 280 ? 17.166 35.986 116.561 1.00 35.96 278 ARG B N 1
ATOM 6860 C CA . ARG C 1 280 ? 15.855 35.574 117.066 1.00 36.97 278 ARG B CA 1
ATOM 6861 C C . ARG C 1 280 ? 15.667 36.245 118.407 1.00 38.06 278 ARG B C 1
ATOM 6862 O O . ARG C 1 280 ? 16.638 36.531 119.139 1.00 39.44 278 ARG B O 1
ATOM 6870 N N . ARG C 1 281 ? 14.421 36.584 118.701 1.00 38.01 279 ARG B N 1
ATOM 6871 C CA . ARG C 1 281 ? 14.054 37.183 119.994 1.00 41.24 279 ARG B CA 1
ATOM 6872 C C . ARG C 1 281 ? 13.573 36.054 120.879 1.00 39.93 279 ARG B C 1
ATOM 6873 O O . ARG C 1 281 ? 12.613 35.372 120.549 1.00 41.30 279 ARG B O 1
ATOM 6881 N N . ILE C 1 282 ? 14.277 35.823 121.984 1.00 34.52 280 ILE B N 1
ATOM 6882 C CA . ILE C 1 282 ? 13.925 34.807 122.946 1.00 34.17 280 ILE B CA 1
ATOM 6883 C C . ILE C 1 282 ? 13.174 35.473 124.090 1.00 35.11 280 ILE B C 1
ATOM 6884 O O . ILE C 1 282 ? 13.466 36.606 124.468 1.00 35.94 280 ILE B O 1
ATOM 6889 N N . GLY C 1 283 ? 12.168 34.762 124.599 1.00 38.85 281 GLY B N 1
ATOM 6890 C CA . GLY C 1 283 ? 11.290 35.248 125.641 1.00 37.84 281 GLY B CA 1
ATOM 6891 C C . GLY C 1 283 ? 10.823 34.137 126.565 1.00 38.22 281 GLY B C 1
ATOM 6892 O O . GLY C 1 283 ? 10.953 32.937 126.265 1.00 35.90 281 GLY B O 1
ATOM 6893 N N . LEU C 1 284 ? 10.251 34.562 127.697 1.00 37.95 282 LEU B N 1
ATOM 6894 C CA . LEU C 1 284 ? 9.721 33.649 128.684 1.00 37.98 282 LEU B CA 1
ATOM 6895 C C . LEU C 1 284 ? 8.200 33.776 128.588 1.00 38.71 282 LEU B C 1
ATOM 6896 O O . LEU C 1 284 ? 7.646 34.868 128.705 1.00 39.30 282 LEU B O 1
ATOM 6901 N N . VAL C 1 285 ? 7.539 32.664 128.335 1.00 40.58 283 VAL B N 1
ATOM 6902 C CA . VAL C 1 285 ? 6.104 32.649 128.070 1.00 41.00 283 VAL B CA 1
ATOM 6903 C C . VAL C 1 285 ? 5.430 31.924 129.238 1.00 43.58 283 VAL B C 1
ATOM 6904 O O . VAL C 1 285 ? 5.941 30.890 129.717 1.00 43.63 283 VAL B O 1
ATOM 6908 N N . TYR C 1 286 ? 4.319 32.500 129.713 1.00 45.15 284 TYR B N 1
ATOM 6909 C CA . TYR C 1 286 ? 3.504 31.874 130.763 1.00 45.61 284 TYR B CA 1
ATOM 6910 C C . TYR C 1 286 ? 2.013 32.222 130.650 1.00 47.41 284 TYR B C 1
ATOM 6911 O O . TYR C 1 286 ? 1.638 33.145 129.929 1.00 46.17 284 TYR B O 1
ATOM 6920 N N . ARG C 1 287 ? 1.170 31.487 131.368 1.00 49.56 285 ARG B N 1
ATOM 6921 C CA . ARG C 1 287 ? -0.307 31.692 131.306 1.00 52.03 285 ARG B CA 1
ATOM 6922 C C . ARG C 1 287 ? -0.664 33.049 131.888 1.00 53.20 285 ARG B C 1
ATOM 6923 O O . ARG C 1 287 ? -0.248 33.369 132.995 1.00 49.77 285 ARG B O 1
ATOM 6931 N N . SER C 1 288 ? -1.429 33.861 131.167 1.00 60.04 286 SER B N 1
ATOM 6932 C CA . SER C 1 288 ? -1.828 35.188 131.666 1.00 66.96 286 SER B CA 1
ATOM 6933 C C . SER C 1 288 ? -2.773 35.093 132.889 1.00 63.84 286 SER B C 1
ATOM 6934 O O . SER C 1 288 ? -2.906 36.039 133.648 1.00 71.56 286 SER B O 1
ATOM 6937 N N . SER C 1 289 ? -3.379 33.937 133.098 1.00 54.60 287 SER B N 1
ATOM 6938 C CA . SER C 1 289 ? -4.131 33.669 134.324 1.00 57.69 287 SER B CA 1
ATOM 6939 C C . SER C 1 289 ? -3.238 33.425 135.543 1.00 63.65 287 SER B C 1
ATOM 6940 O O . SER C 1 289 ? -3.726 33.461 136.661 1.00 61.86 287 SER B O 1
ATOM 6943 N N . SER C 1 290 ? -1.947 33.169 135.359 1.00 63.91 288 SER B N 1
ATOM 6944 C CA . SER C 1 290 ? -1.064 32.909 136.490 1.00 62.20 288 SER B CA 1
ATOM 6945 C C . SER C 1 290 ? -0.978 34.130 137.403 1.00 66.79 288 SER B C 1
ATOM 6946 O O . SER C 1 290 ? -1.032 35.284 136.941 1.00 64.00 288 SER B O 1
ATOM 6949 N N A SER C 1 291 ? -0.844 33.877 138.701 0.43 65.41 289 SER B N 1
ATOM 6950 N N B SER C 1 291 ? -0.851 33.882 138.703 0.57 63.93 289 SER B N 1
ATOM 6951 C CA A SER C 1 291 ? -0.634 34.945 139.664 0.43 69.20 289 SER B CA 1
ATOM 6952 C CA B SER C 1 291 ? -0.627 34.968 139.647 0.57 66.55 289 SER B CA 1
ATOM 6953 C C A SER C 1 291 ? 0.862 35.132 139.973 0.43 63.97 289 SER B C 1
ATOM 6954 C C B SER C 1 291 ? 0.860 35.123 139.982 0.57 62.77 289 SER B C 1
ATOM 6955 O O A SER C 1 291 ? 1.211 35.953 140.803 0.43 62.67 289 SER B O 1
ATOM 6956 O O B SER C 1 291 ? 1.208 35.944 140.813 0.57 61.61 289 SER B O 1
ATOM 6961 N N . ARG C 1 292 ? 1.731 34.377 139.305 1.00 62.51 290 ARG B N 1
ATOM 6962 C CA . ARG C 1 292 ? 3.148 34.313 139.671 1.00 61.40 290 ARG B CA 1
ATOM 6963 C C . ARG C 1 292 ? 4.078 35.226 138.834 1.00 62.06 290 ARG B C 1
ATOM 6964 O O . ARG C 1 292 ? 5.297 34.994 138.738 1.00 61.06 290 ARG B O 1
ATOM 6972 N N . ALA C 1 293 ? 3.505 36.276 138.247 1.00 58.10 291 ALA B N 1
ATOM 6973 C CA . ALA C 1 293 ? 4.251 37.241 137.457 1.00 59.82 291 ALA B CA 1
ATOM 6974 C C . ALA C 1 293 ? 5.597 37.644 138.092 1.00 60.80 291 ALA B C 1
ATOM 6975 O O . ALA C 1 293 ? 6.647 37.661 137.421 1.00 61.28 291 ALA B O 1
ATOM 6977 N N . GLU C 1 294 ? 5.554 37.977 139.380 1.00 61.39 292 GLU B N 1
ATOM 6978 C CA . GLU C 1 294 ? 6.733 38.510 140.069 1.00 65.81 292 GLU B CA 1
ATOM 6979 C C . GLU C 1 294 ? 7.857 37.479 140.127 1.00 61.42 292 GLU B C 1
ATOM 6980 O O . GLU C 1 294 ? 9.011 37.819 139.882 1.00 67.34 292 GLU B O 1
ATOM 6986 N N . GLU C 1 295 ? 7.532 36.231 140.440 1.00 57.93 293 GLU B N 1
ATOM 6987 C CA . GLU C 1 295 ? 8.510 35.136 140.409 1.00 62.41 293 GLU B CA 1
ATOM 6988 C C . GLU C 1 295 ? 9.057 34.851 139.014 1.00 57.94 293 GLU B C 1
ATOM 6989 O O . GLU C 1 295 ? 10.251 34.616 138.861 1.00 54.72 293 GLU B O 1
ATOM 6995 N N . PHE C 1 296 ? 8.175 34.831 138.016 1.00 50.77 294 PHE B N 1
ATOM 6996 C CA . PHE C 1 296 ? 8.610 34.567 136.657 1.00 49.94 294 PHE B CA 1
ATOM 6997 C C . PHE C 1 296 ? 9.515 35.688 136.121 1.00 47.41 294 PHE B C 1
ATOM 6998 O O . PHE C 1 296 ? 10.441 35.407 135.374 1.00 47.99 294 PHE B O 1
ATOM 7006 N N . GLU C 1 297 ? 9.255 36.927 136.548 1.00 52.95 295 GLU B N 1
ATOM 7007 C CA . GLU C 1 297 ? 10.106 38.075 136.251 1.00 55.67 295 GLU B CA 1
ATOM 7008 C C . GLU C 1 297 ? 11.513 37.928 136.872 1.00 60.33 295 GLU B C 1
ATOM 7009 O O . GLU C 1 297 ? 12.529 38.348 136.277 1.00 55.52 295 GLU B O 1
ATOM 7015 N N . GLN C 1 298 ? 11.577 37.357 138.070 1.00 55.31 296 GLN B N 1
ATOM 7016 C CA . GLN C 1 298 ? 12.872 37.062 138.671 1.00 56.61 296 GLN B CA 1
ATOM 7017 C C . GLN C 1 298 ? 13.556 35.935 137.935 1.00 53.77 296 GLN B C 1
ATOM 7018 O O . GLN C 1 298 ? 14.777 35.952 137.738 1.00 50.96 296 GLN B O 1
ATOM 7024 N N . PHE C 1 299 ? 12.775 34.931 137.529 1.00 47.57 297 PHE B N 1
ATOM 7025 C CA . PHE C 1 299 ? 13.375 33.847 136.780 1.00 48.35 297 PHE B CA 1
ATOM 7026 C C . PHE C 1 299 ? 13.944 34.365 135.458 1.00 47.18 297 PHE B C 1
ATOM 7027 O O . PHE C 1 299 ? 14.991 33.905 134.997 1.00 46.95 297 PHE B O 1
ATOM 7035 N N . ALA C 1 300 ? 13.221 35.297 134.831 1.00 42.53 298 ALA B N 1
ATOM 7036 C CA . ALA C 1 300 ? 13.687 35.927 133.599 1.00 40.01 298 ALA B CA 1
ATOM 7037 C C . ALA C 1 300 ? 15.086 36.542 133.754 1.00 40.24 298 ALA B C 1
ATOM 7038 O O . ALA C 1 300 ? 15.923 36.422 132.842 1.00 40.02 298 ALA B O 1
ATOM 7040 N N . LEU C 1 301 ? 15.318 37.220 134.868 1.00 44.48 299 LEU B N 1
ATOM 7041 C CA . LEU C 1 301 ? 16.647 37.810 135.130 1.00 46.17 299 LEU B CA 1
ATOM 7042 C C . LEU C 1 301 ? 17.764 36.728 135.127 1.00 45.77 299 LEU B C 1
ATOM 7043 O O . LEU C 1 301 ? 18.856 36.966 134.603 1.00 51.18 299 LEU B O 1
ATOM 7048 N N . ILE C 1 302 ? 17.466 35.557 135.694 1.00 48.91 300 ILE B N 1
ATOM 7049 C CA . ILE C 1 302 ? 18.390 34.428 135.694 1.00 46.80 300 ILE B CA 1
ATOM 7050 C C . ILE C 1 302 ? 18.721 33.983 134.256 1.00 44.40 300 ILE B C 1
ATOM 7051 O O . ILE C 1 302 ? 19.889 33.750 133.898 1.00 44.52 300 ILE B O 1
ATOM 7056 N N . LEU C 1 303 ? 17.686 33.866 133.444 1.00 41.16 301 LEU B N 1
ATOM 7057 C CA . LEU C 1 303 ? 17.856 33.466 132.078 1.00 39.84 301 LEU B CA 1
ATOM 7058 C C . LEU C 1 303 ? 18.638 34.511 131.249 1.00 39.94 301 LEU B C 1
ATOM 7059 O O . LEU C 1 303 ? 19.433 34.126 130.385 1.00 40.34 301 LEU B O 1
ATOM 7064 N N . GLN C 1 304 ? 18.409 35.803 131.496 1.00 40.08 302 GLN B N 1
ATOM 7065 C CA . GLN C 1 304 ? 19.177 36.839 130.836 1.00 43.65 302 GLN B CA 1
ATOM 7066 C C . GLN C 1 304 ? 20.659 36.768 131.210 1.00 45.95 302 GLN B C 1
ATOM 7067 O O . GLN C 1 304 ? 21.548 36.971 130.340 1.00 41.90 302 GLN B O 1
ATOM 7073 N N . ARG C 1 305 ? 20.931 36.465 132.480 1.00 44.77 303 ARG B N 1
ATOM 7074 C CA . ARG C 1 305 ? 22.318 36.301 132.923 1.00 46.05 303 ARG B CA 1
ATOM 7075 C C . ARG C 1 305 ? 22.945 35.043 132.314 1.00 45.11 303 ARG B C 1
ATOM 7076 O O . ARG C 1 305 ? 24.105 35.062 131.875 1.00 41.86 303 ARG B O 1
ATOM 7084 N N . ALA C 1 306 ? 22.181 33.943 132.283 1.00 45.77 304 ALA B N 1
ATOM 7085 C CA . ALA C 1 306 ? 22.679 32.714 131.684 1.00 41.72 304 ALA B CA 1
ATOM 7086 C C . ALA C 1 306 ? 23.070 32.896 130.206 1.00 38.50 304 ALA B C 1
ATOM 7087 O O . ALA C 1 306 ? 24.107 32.370 129.745 1.00 37.53 304 ALA B O 1
ATOM 7089 N N . PHE C 1 307 ? 22.244 33.647 129.481 1.00 36.16 305 PHE B N 1
ATOM 7090 C CA . PHE C 1 307 ? 22.524 33.922 128.089 1.00 35.57 305 PHE B CA 1
ATOM 7091 C C . PHE C 1 307 ? 23.828 34.747 127.938 1.00 36.97 305 PHE B C 1
ATOM 7092 O O . PHE C 1 307 ? 24.627 34.495 127.039 1.00 35.77 305 PHE B O 1
ATOM 7100 N N . GLN C 1 308 ? 24.017 35.750 128.787 1.00 42.34 306 GLN B N 1
ATOM 7101 C CA . GLN C 1 308 ? 25.258 36.547 128.775 1.00 44.55 306 GLN B CA 1
ATOM 7102 C C . GLN C 1 308 ? 26.501 35.691 128.963 1.00 44.07 306 GLN B C 1
ATOM 7103 O O . GLN C 1 308 ? 27.504 35.925 128.318 1.00 43.49 306 GLN B O 1
ATOM 7109 N N . GLU C 1 309 ? 26.413 34.706 129.843 1.00 37.49 307 GLU B N 1
ATOM 7110 C CA . GLU C 1 309 ? 27.483 33.748 130.035 1.00 38.01 307 GLU B CA 1
ATOM 7111 C C . GLU C 1 309 ? 27.690 32.815 128.804 1.00 35.51 307 GLU B C 1
ATOM 7112 O O . GLU C 1 309 ? 28.806 32.493 128.437 1.00 36.09 307 GLU B O 1
ATOM 7118 N N . ALA C 1 310 ? 26.601 32.390 128.179 1.00 34.08 308 ALA B N 1
ATOM 7119 C CA . ALA C 1 310 ? 26.687 31.603 126.955 1.00 32.79 308 ALA B CA 1
ATOM 7120 C C . ALA C 1 310 ? 27.338 32.403 125.789 1.00 32.32 308 ALA B C 1
ATOM 7121 O O . ALA C 1 310 ? 28.076 31.843 124.966 1.00 32.25 308 ALA B O 1
ATOM 7123 N N . VAL C 1 311 ? 27.018 33.690 125.736 1.00 33.77 309 VAL B N 1
ATOM 7124 C CA . VAL C 1 311 ? 27.581 34.592 124.761 1.00 35.58 309 VAL B CA 1
ATOM 7125 C C . VAL C 1 311 ? 29.083 34.804 125.059 1.00 36.66 309 VAL B C 1
ATOM 7126 O O . VAL C 1 311 ? 29.883 34.834 124.128 1.00 36.12 309 VAL B O 1
ATOM 7130 N N . ALA C 1 312 ? 29.443 34.912 126.340 1.00 33.72 310 ALA B N 1
ATOM 7131 C CA . ALA C 1 312 ? 30.856 35.037 126.702 1.00 34.45 310 ALA B CA 1
ATOM 7132 C C . ALA C 1 312 ? 31.590 33.766 126.312 1.00 35.34 310 ALA B C 1
ATOM 7133 O O . ALA C 1 312 ? 32.702 33.863 125.843 1.00 36.07 310 ALA B O 1
ATOM 7135 N N . LEU C 1 313 ? 30.975 32.589 126.499 1.00 37.01 311 LEU B N 1
ATOM 7136 C CA . LEU C 1 313 ? 31.603 31.350 126.067 1.00 36.99 311 LEU B CA 1
ATOM 7137 C C . LEU C 1 313 ? 31.842 31.350 124.549 1.00 33.99 311 LEU B C 1
ATOM 7138 O O . LEU C 1 313 ? 32.928 30.964 124.075 1.00 32.83 311 LEU B O 1
ATOM 7143 N N . ALA C 1 314 ? 30.856 31.820 123.799 1.00 35.01 312 ALA B N 1
ATOM 7144 C CA . ALA C 1 314 ? 31.018 31.985 122.358 1.00 35.54 312 ALA B CA 1
ATOM 7145 C C . ALA C 1 314 ? 32.197 32.942 121.987 1.00 36.92 312 ALA B C 1
ATOM 7146 O O . ALA C 1 314 ? 33.000 32.621 121.146 1.00 34.13 312 ALA B O 1
ATOM 7148 N N . ALA C 1 315 ? 32.271 34.090 122.638 1.00 36.93 313 ALA B N 1
ATOM 7149 C CA . ALA C 1 315 ? 33.350 35.029 122.434 1.00 38.16 313 ALA B CA 1
ATOM 7150 C C . ALA C 1 315 ? 34.726 34.441 122.824 1.00 40.94 313 ALA B C 1
ATOM 7151 O O . ALA C 1 315 ? 35.706 34.747 122.169 1.00 41.22 313 ALA B O 1
ATOM 7153 N N . SER C 1 316 ? 34.758 33.567 123.832 1.00 36.47 314 SER B N 1
ATOM 7154 C CA A SER C 1 316 ? 36.002 32.941 124.274 0.69 37.38 314 SER B CA 1
ATOM 7155 C CA B SER C 1 316 ? 36.002 32.933 124.281 0.31 36.66 314 SER B CA 1
ATOM 7156 C C . SER C 1 316 ? 36.641 32.011 123.231 1.00 36.32 314 SER B C 1
ATOM 7157 O O . SER C 1 316 ? 37.809 31.682 123.345 1.00 36.20 314 SER B O 1
ATOM 7162 N N . THR C 1 317 ? 35.877 31.577 122.221 1.00 37.01 315 THR B N 1
ATOM 7163 C CA . THR C 1 317 ? 36.422 30.703 121.213 1.00 34.94 315 THR B CA 1
ATOM 7164 C C . THR C 1 317 ? 37.371 31.411 120.253 1.00 37.27 315 THR B C 1
ATOM 7165 O O . THR C 1 317 ? 38.122 30.748 119.572 1.00 37.47 315 THR B O 1
ATOM 7169 N N . GLY C 1 318 ? 37.290 32.743 120.176 1.00 35.19 316 GLY B N 1
ATOM 7170 C CA . GLY C 1 318 ? 38.027 33.514 119.201 1.00 34.46 316 GLY B CA 1
ATOM 7171 C C . GLY C 1 318 ? 37.393 33.699 117.828 1.00 35.04 316 GLY B C 1
ATOM 7172 O O . GLY C 1 318 ? 37.933 34.374 116.965 1.00 38.42 316 GLY B O 1
ATOM 7173 N N . ILE C 1 319 ? 36.231 33.082 117.634 1.00 34.70 317 ILE B N 1
ATOM 7174 C CA . ILE C 1 319 ? 35.495 33.135 116.381 1.00 34.75 317 ILE B CA 1
ATOM 7175 C C . ILE C 1 319 ? 34.831 34.506 116.359 1.00 35.35 317 ILE B C 1
ATOM 7176 O O . ILE C 1 319 ? 34.234 34.908 117.337 1.00 37.20 317 ILE B O 1
ATOM 7181 N N . THR C 1 320 ? 34.921 35.223 115.263 1.00 31.86 318 THR B N 1
ATOM 7182 C CA . THR C 1 320 ? 34.348 36.548 115.138 1.00 32.41 318 THR B CA 1
ATOM 7183 C C . THR C 1 320 ? 32.813 36.435 115.110 1.00 33.48 318 THR B C 1
ATOM 7184 O O . THR C 1 320 ? 32.286 35.626 114.382 1.00 31.44 318 THR B O 1
ATOM 7188 N N . LEU C 1 321 ? 32.143 37.229 115.944 1.00 34.87 319 LEU B N 1
ATOM 7189 C CA . LEU C 1 321 ? 30.699 37.245 116.077 1.00 33.64 319 LEU B CA 1
ATOM 7190 C C . LEU C 1 321 ? 30.102 38.406 115.312 1.00 33.82 319 LEU B C 1
ATOM 7191 O O . LEU C 1 321 ? 30.772 39.372 114.985 1.00 34.70 319 LEU B O 1
ATOM 7196 N N . LYS C 1 322 ? 28.817 38.305 115.011 1.00 38.66 320 LYS B N 1
ATOM 7197 C CA . LYS C 1 322 ? 28.086 39.373 114.348 1.00 36.38 320 LYS B CA 1
ATOM 7198 C C . LYS C 1 322 ? 28.239 40.675 115.118 1.00 37.41 320 LYS B C 1
ATOM 7199 O O . LYS C 1 322 ? 28.149 40.703 116.330 1.00 39.91 320 LYS B O 1
ATOM 7205 N N . GLN C 1 323 ? 28.567 41.705 114.379 1.00 40.68 321 GLN B N 1
ATOM 7206 C CA A GLN C 1 323 ? 28.452 43.113 114.901 0.62 44.24 321 GLN B CA 1
ATOM 7207 C CA B GLN C 1 323 ? 28.499 43.124 114.784 0.38 44.20 321 GLN B CA 1
ATOM 7208 C C . GLN C 1 323 ? 27.136 43.971 114.651 1.00 44.59 321 GLN B C 1
ATOM 7209 O O . GLN C 1 323 ? 26.581 43.606 113.642 1.00 44.07 321 GLN B O 1
ATOM 7220 N N . ASN C 1 324 ? 26.514 44.615 115.606 1.00 48.54 322 ASN B N 1
ATOM 7221 C CA . ASN C 1 324 ? 25.219 45.182 115.360 1.00 52.42 322 ASN B CA 1
ATOM 7222 C C . ASN C 1 324 ? 25.282 46.642 115.691 1.00 54.29 322 ASN B C 1
ATOM 7223 O O . ASN C 1 324 ? 26.090 47.064 116.493 1.00 59.60 322 ASN B O 1
ATOM 7228 N N . VAL C 1 325 ? 24.443 47.426 115.050 1.00 63.87 323 VAL B N 1
ATOM 7229 C CA . VAL C 1 325 ? 24.416 48.814 115.398 1.00 74.94 323 VAL B CA 1
ATOM 7230 C C . VAL C 1 325 ? 23.779 48.832 116.771 1.00 83.00 323 VAL B C 1
ATOM 7231 O O . VAL C 1 325 ? 22.664 48.363 116.951 1.00 70.71 323 VAL B O 1
ATOM 7235 N N . ALA C 1 326 ? 24.480 49.379 117.744 1.00 127.07 324 ALA B N 1
ATOM 7236 C CA . ALA C 1 326 ? 24.118 49.105 119.118 1.00 133.69 324 ALA B CA 1
ATOM 7237 C C . ALA C 1 326 ? 23.081 50.051 119.684 1.00 130.68 324 ALA B C 1
ATOM 7238 O O . ALA C 1 326 ? 23.385 50.801 120.596 1.00 112.05 324 ALA B O 1
ATOM 7240 N N . VAL C 1 327 ? 21.852 50.000 119.196 1.00 95.06 325 VAL B N 1
ATOM 7241 C CA . VAL C 1 327 ? 20.854 50.901 119.739 1.00 98.72 325 VAL B CA 1
ATOM 7242 C C . VAL C 1 327 ? 19.940 50.261 120.769 1.00 104.50 325 VAL B C 1
ATOM 7243 O O . VAL C 1 327 ? 19.884 50.723 121.906 1.00 97.33 325 VAL B O 1
ATOM 7247 N N . ASN D 1 5 ? 9.188 35.391 161.963 1.00 28.29 3 ASN A N 1
ATOM 7248 C CA . ASN D 1 5 ? 10.310 34.596 161.478 1.00 28.29 3 ASN A CA 1
ATOM 7249 C C . ASN D 1 5 ? 10.014 34.062 160.086 1.00 28.29 3 ASN A C 1
ATOM 7250 O O . ASN D 1 5 ? 8.876 34.060 159.650 1.00 28.29 3 ASN A O 1
ATOM 7252 N N . LYS D 1 6 ? 11.035 33.587 159.394 1.00 28.29 4 LYS A N 1
ATOM 7253 C CA . LYS D 1 6 ? 10.847 33.096 158.031 1.00 28.29 4 LYS A CA 1
ATOM 7254 C C . LYS D 1 6 ? 9.922 31.891 157.817 1.00 28.29 4 LYS A C 1
ATOM 7255 O O . LYS D 1 6 ? 9.118 31.893 156.891 1.00 28.29 4 LYS A O 1
ATOM 7257 N N . GLU D 1 7 ? 10.011 30.889 158.680 1.00 85.95 5 GLU A N 1
ATOM 7258 C CA . GLU D 1 7 ? 9.227 29.662 158.543 1.00 83.11 5 GLU A CA 1
ATOM 7259 C C . GLU D 1 7 ? 7.698 29.732 158.572 1.00 80.42 5 GLU A C 1
ATOM 7260 O O . GLU D 1 7 ? 7.055 28.742 158.296 1.00 74.53 5 GLU A O 1
ATOM 7266 N N . TYR D 1 8 ? 7.114 30.874 158.892 1.00 60.98 6 TYR A N 1
ATOM 7267 C CA . TYR D 1 8 ? 5.680 30.939 159.033 1.00 61.52 6 TYR A CA 1
ATOM 7268 C C . TYR D 1 8 ? 4.831 30.659 157.812 1.00 58.34 6 TYR A C 1
ATOM 7269 O O . TYR D 1 8 ? 5.056 31.177 156.749 1.00 58.46 6 TYR A O 1
ATOM 7278 N N . ARG D 1 9 ? 3.823 29.829 158.032 1.00 59.20 7 ARG A N 1
ATOM 7279 C CA . ARG D 1 9 ? 2.828 29.451 157.028 1.00 56.16 7 ARG A CA 1
ATOM 7280 C C . ARG D 1 9 ? 1.462 29.738 157.619 1.00 57.08 7 ARG A C 1
ATOM 7281 O O . ARG D 1 9 ? 1.172 29.268 158.700 1.00 57.31 7 ARG A O 1
ATOM 7289 N N . PRO D 1 10 ? 0.628 30.546 156.929 1.00 49.49 8 PRO A N 1
ATOM 7290 C CA . PRO D 1 10 ? -0.716 30.801 157.485 1.00 47.80 8 PRO A CA 1
ATOM 7291 C C . PRO D 1 10 ? -1.564 29.563 157.560 1.00 46.41 8 PRO A C 1
ATOM 7292 O O . PRO D 1 10 ? -1.375 28.628 156.775 1.00 45.06 8 PRO A O 1
ATOM 7296 N N . THR D 1 11 ? -2.452 29.519 158.541 1.00 40.16 9 THR A N 1
ATOM 7297 C CA . THR D 1 11 ? -3.412 28.419 158.630 1.00 42.00 9 THR A CA 1
ATOM 7298 C C . THR D 1 11 ? -4.709 28.862 157.985 1.00 39.74 9 THR A C 1
ATOM 7299 O O . THR D 1 11 ? -4.993 30.069 157.880 1.00 40.66 9 THR A O 1
ATOM 7303 N N . LEU D 1 12 ? -5.513 27.892 157.593 1.00 43.13 10 LEU A N 1
ATOM 7304 C CA . LEU D 1 12 ? -6.854 28.217 157.132 1.00 44.14 10 LEU A CA 1
ATOM 7305 C C . LEU D 1 12 ? -7.651 28.976 158.212 1.00 44.27 10 LEU A C 1
ATOM 7306 O O . LEU D 1 12 ? -8.345 29.930 157.885 1.00 46.95 10 LEU A O 1
ATOM 7311 N N . ALA D 1 13 ? -7.508 28.599 159.475 1.00 39.97 11 ALA A N 1
ATOM 7312 C CA . ALA D 1 13 ? -8.263 29.288 160.550 1.00 40.35 11 ALA A CA 1
ATOM 7313 C C . ALA D 1 13 ? -7.911 30.771 160.598 1.00 40.84 11 ALA A C 1
ATOM 7314 O O . ALA D 1 13 ? -8.775 31.624 160.801 1.00 38.61 11 ALA A O 1
ATOM 7316 N N . GLN D 1 14 ? -6.639 31.095 160.409 1.00 41.26 12 GLN A N 1
ATOM 7317 C CA . GLN D 1 14 ? -6.232 32.484 160.401 1.00 40.85 12 GLN A CA 1
ATOM 7318 C C . GLN D 1 14 ? -6.827 33.237 159.219 1.00 42.48 12 GLN A C 1
ATOM 7319 O O . GLN D 1 14 ? -7.301 34.391 159.355 1.00 42.67 12 GLN A O 1
ATOM 7325 N N . LEU D 1 15 ? -6.815 32.590 158.052 1.00 38.28 13 LEU A N 1
ATOM 7326 C CA . LEU D 1 15 ? -7.397 33.182 156.870 1.00 38.96 13 LEU A CA 1
ATOM 7327 C C . LEU D 1 15 ? -8.899 33.378 157.017 1.00 38.68 13 LEU A C 1
ATOM 7328 O O . LEU D 1 15 ? -9.404 34.414 156.581 1.00 39.43 13 LEU A O 1
ATOM 7333 N N . ARG D 1 16 ? -9.603 32.415 157.628 1.00 42.39 14 ARG A N 1
ATOM 7334 C CA . ARG D 1 16 ? -11.045 32.553 157.888 1.00 44.19 14 ARG A CA 1
ATOM 7335 C C . ARG D 1 16 ? -11.312 33.763 158.724 1.00 42.20 14 ARG A C 1
ATOM 7336 O O . ARG D 1 16 ? -12.187 34.550 158.389 1.00 44.71 14 ARG A O 1
ATOM 7344 N N . THR D 1 17 ? -10.522 33.963 159.763 1.00 39.53 15 THR A N 1
ATOM 7345 C CA . THR D 1 17 ? -10.693 35.139 160.596 1.00 39.87 15 THR A CA 1
ATOM 7346 C C . THR D 1 17 ? -10.555 36.425 159.786 1.00 41.21 15 THR A C 1
ATOM 7347 O O . THR D 1 17 ? -11.409 37.333 159.887 1.00 41.64 15 THR A O 1
ATOM 7351 N N . PHE D 1 18 ? -9.483 36.515 158.999 1.00 39.36 16 PHE A N 1
ATOM 7352 C CA . PHE D 1 18 ? -9.250 37.721 158.218 1.00 40.85 16 PHE A CA 1
ATOM 7353 C C . PHE D 1 18 ? -10.436 38.017 157.246 1.00 41.74 16 PHE A C 1
ATOM 7354 O O . PHE D 1 18 ? -10.961 39.121 157.138 1.00 42.78 16 PHE A O 1
ATOM 7362 N N . VAL D 1 19 ? -10.817 36.987 156.518 1.00 39.59 17 VAL A N 1
ATOM 7363 C CA . VAL D 1 19 ? -11.825 37.125 155.464 1.00 40.64 17 VAL A CA 1
ATOM 7364 C C . VAL D 1 19 ? -13.160 37.444 156.073 1.00 40.43 17 VAL A C 1
ATOM 7365 O O . VAL D 1 19 ? -13.858 38.310 155.563 1.00 41.51 17 VAL A O 1
ATOM 7369 N N . THR D 1 20 ? -13.520 36.776 157.165 1.00 43.52 18 THR A N 1
ATOM 7370 C CA . THR D 1 20 ? -14.803 37.006 157.805 1.00 43.29 18 THR A CA 1
ATOM 7371 C C . THR D 1 20 ? -14.893 38.431 158.322 1.00 43.88 18 THR A C 1
ATOM 7372 O O . THR D 1 20 ? -15.924 39.090 158.105 1.00 45.37 18 THR A O 1
ATOM 7376 N N . ILE D 1 21 ? -13.834 38.945 158.966 1.00 38.86 19 ILE A N 1
ATOM 7377 C CA . ILE D 1 21 ? -13.841 40.336 159.438 1.00 39.29 19 ILE A CA 1
ATOM 7378 C C . ILE D 1 21 ? -14.035 41.289 158.263 1.00 41.03 19 ILE A C 1
ATOM 7379 O O . ILE D 1 21 ? -14.829 42.250 158.348 1.00 42.10 19 ILE A O 1
ATOM 7384 N N . ALA D 1 22 ? -13.303 41.031 157.168 1.00 43.85 20 ALA A N 1
ATOM 7385 C CA . ALA D 1 22 ? -13.359 41.907 155.988 1.00 45.64 20 ALA A CA 1
ATOM 7386 C C . ALA D 1 22 ? -14.749 41.956 155.385 1.00 46.17 20 ALA A C 1
ATOM 7387 O O . ALA D 1 22 ? -15.173 43.017 154.927 1.00 47.71 20 ALA A O 1
ATOM 7389 N N . GLU D 1 23 ? -15.453 40.820 155.410 1.00 48.63 21 GLU A N 1
ATOM 7390 C CA . GLU D 1 23 ? -16.814 40.712 154.863 1.00 51.35 21 GLU A CA 1
ATOM 7391 C C . GLU D 1 23 ? -17.885 41.215 155.814 1.00 51.18 21 GLU A C 1
ATOM 7392 O O . GLU D 1 23 ? -18.774 41.969 155.358 1.00 50.16 21 GLU A O 1
ATOM 7398 N N . CYS D 1 24 ? -17.812 40.854 157.109 1.00 48.90 22 CYS A N 1
ATOM 7399 C CA . CYS D 1 24 ? -18.832 41.301 158.078 1.00 49.33 22 CYS A CA 1
ATOM 7400 C C . CYS D 1 24 ? -18.739 42.773 158.472 1.00 50.19 22 CYS A C 1
ATOM 7401 O O . CYS D 1 24 ? -19.757 43.368 158.842 1.00 54.07 22 CYS A O 1
ATOM 7404 N N . LYS D 1 25 ? -17.522 43.335 158.431 1.00 45.74 23 LYS A N 1
ATOM 7405 C CA . LYS D 1 25 ? -17.252 44.720 158.813 1.00 47.35 23 LYS A CA 1
ATOM 7406 C C . LYS D 1 25 ? -17.552 45.037 160.288 1.00 47.13 23 LYS A C 1
ATOM 7407 O O . LYS D 1 25 ? -17.747 46.202 160.677 1.00 48.73 23 LYS A O 1
ATOM 7413 N N . HIS D 1 26 ? -17.599 43.990 161.110 1.00 42.07 24 HIS A N 1
ATOM 7414 C CA . HIS D 1 26 ? -17.861 44.083 162.534 1.00 41.53 24 HIS A CA 1
ATOM 7415 C C . HIS D 1 26 ? -17.199 42.857 163.167 1.00 39.98 24 HIS A C 1
ATOM 7416 O O . HIS D 1 26 ? -17.389 41.723 162.713 1.00 39.37 24 HIS A O 1
ATOM 7423 N N . PHE D 1 27 ? -16.361 43.103 164.180 1.00 39.59 25 PHE A N 1
ATOM 7424 C CA . PHE D 1 27 ? -15.589 42.030 164.837 1.00 38.40 25 PHE A CA 1
ATOM 7425 C C . PHE D 1 27 ? -16.510 41.081 165.582 1.00 37.79 25 PHE A C 1
ATOM 7426 O O . PHE D 1 27 ? -16.330 39.858 165.510 1.00 37.02 25 PHE A O 1
ATOM 7434 N N . GLY D 1 28 ? -17.505 41.618 166.299 1.00 38.30 26 GLY A N 1
ATOM 7435 C CA . GLY D 1 28 ? -18.452 40.794 167.048 1.00 37.98 26 GLY A CA 1
ATOM 7436 C C . GLY D 1 28 ? -19.262 39.863 166.161 1.00 37.90 26 GLY A C 1
ATOM 7437 O O . GLY D 1 28 ? -19.383 38.673 166.439 1.00 37.35 26 GLY A O 1
ATOM 7438 N N . THR D 1 29 ? -19.784 40.386 165.062 1.00 42.45 27 THR A N 1
ATOM 7439 C CA . THR D 1 29 ? -20.509 39.566 164.090 1.00 43.84 27 THR A CA 1
ATOM 7440 C C . THR D 1 29 ? -19.550 38.532 163.500 1.00 40.50 27 THR A C 1
ATOM 7441 O O . THR D 1 29 ? -19.927 37.377 163.358 1.00 40.45 27 THR A O 1
ATOM 7445 N N . ALA D 1 30 ? -18.306 38.933 163.197 1.00 41.32 28 ALA A N 1
ATOM 7446 C CA . ALA D 1 30 ? -17.344 38.004 162.614 1.00 39.43 28 ALA A CA 1
ATOM 7447 C C . ALA D 1 30 ? -17.053 36.835 163.565 1.00 40.40 28 ALA A C 1
ATOM 7448 O O . ALA D 1 30 ? -17.036 35.657 163.163 1.00 37.27 28 ALA A O 1
ATOM 7450 N N . ALA D 1 31 ? -16.873 37.176 164.837 1.00 40.28 29 ALA A N 1
ATOM 7451 C CA . ALA D 1 31 ? -16.556 36.165 165.851 1.00 40.74 29 ALA A CA 1
ATOM 7452 C C . ALA D 1 31 ? -17.711 35.174 166.015 1.00 39.49 29 ALA A C 1
ATOM 7453 O O . ALA D 1 31 ? -17.504 33.959 166.137 1.00 38.45 29 ALA A O 1
ATOM 7455 N N . THR D 1 32 ? -18.938 35.708 166.064 1.00 44.48 30 THR A N 1
ATOM 7456 C CA . THR D 1 32 ? -20.122 34.851 166.220 1.00 45.93 30 THR A CA 1
ATOM 7457 C C . THR D 1 32 ? -20.286 33.984 164.981 1.00 46.02 30 THR A C 1
ATOM 7458 O O . THR D 1 32 ? -20.660 32.836 165.085 1.00 44.76 30 THR A O 1
ATOM 7462 N N . LYS D 1 33 ? -19.985 34.521 163.807 1.00 44.70 31 LYS A N 1
ATOM 7463 C CA . LYS D 1 33 ? -20.056 33.719 162.563 1.00 46.01 31 LYS A CA 1
ATOM 7464 C C . LYS D 1 33 ? -19.153 32.501 162.604 1.00 43.22 31 LYS A C 1
ATOM 7465 O O . LYS D 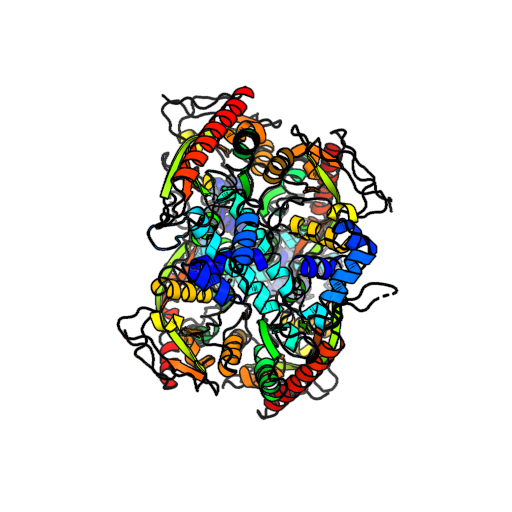1 33 ? -19.526 31.434 162.132 1.00 43.55 31 LYS A O 1
ATOM 7471 N N . LEU D 1 34 ? -17.981 32.646 163.212 1.00 44.02 32 LEU A N 1
ATOM 7472 C CA . LEU D 1 34 ? -16.987 31.567 163.312 1.00 43.37 32 LEU A CA 1
ATOM 7473 C C . LEU D 1 34 ? -17.109 30.743 164.594 1.00 41.23 32 LEU A C 1
ATOM 7474 O O . LEU D 1 34 ? -16.332 29.825 164.798 1.00 45.04 32 LEU A O 1
ATOM 7479 N N . SER D 1 35 ? -18.102 31.049 165.450 1.00 41.87 33 SER A N 1
ATOM 7480 C CA . SER D 1 35 ? -18.307 30.363 166.718 1.00 41.77 33 SER A CA 1
ATOM 7481 C C . SER D 1 35 ? -17.098 30.414 167.624 1.00 44.44 33 SER A C 1
ATOM 7482 O O . SER D 1 35 ? -16.718 29.408 168.229 1.00 46.46 33 SER A O 1
ATOM 7485 N N . ILE D 1 36 ? -16.466 31.582 167.706 1.00 39.32 34 ILE A N 1
ATOM 7486 C CA . ILE D 1 36 ? -15.331 31.790 168.611 1.00 40.00 34 ILE A CA 1
ATOM 7487 C C . ILE D 1 36 ? -15.552 33.089 169.348 1.00 39.12 34 ILE A C 1
ATOM 7488 O O . ILE D 1 36 ? -16.370 33.928 168.954 1.00 40.02 34 ILE A O 1
ATOM 7493 N N . SER D 1 37 ? -14.781 33.272 170.400 1.00 41.26 35 SER A N 1
ATOM 7494 C CA . SER D 1 37 ? -14.784 34.512 171.161 1.00 39.15 35 SER A CA 1
ATOM 7495 C C . SER D 1 37 ? -14.076 35.635 170.407 1.00 41.49 35 SER A C 1
ATOM 7496 O O . SER D 1 37 ? -13.266 35.372 169.529 1.00 40.85 35 SER A O 1
ATOM 7499 N N . GLN D 1 38 ? -14.356 36.874 170.773 1.00 37.91 36 GLN A N 1
ATOM 7500 C CA . GLN D 1 38 ? -13.641 38.025 170.234 1.00 38.85 36 GLN A CA 1
ATOM 7501 C C . GLN D 1 38 ? -12.140 38.036 170.569 1.00 39.27 36 GLN A C 1
ATOM 7502 O O . GLN D 1 38 ? -11.343 38.380 169.714 1.00 39.79 36 GLN A O 1
ATOM 7508 N N . PRO D 1 39 ? -11.743 37.661 171.795 1.00 44.07 37 PRO A N 1
ATOM 7509 C CA . PRO D 1 39 ? -10.289 37.442 172.035 1.00 44.07 37 PRO A CA 1
ATOM 7510 C C . PRO D 1 39 ? -9.658 36.392 171.095 1.00 42.44 37 PRO A C 1
ATOM 7511 O O . PRO D 1 39 ? -8.567 36.617 170.589 1.00 41.13 37 PRO A O 1
ATOM 7515 N N . SER D 1 40 ? -10.343 35.267 170.833 1.00 41.62 38 SER A N 1
ATOM 7516 C CA . SER D 1 40 ? -9.811 34.242 169.903 1.00 42.96 38 SER A CA 1
ATOM 7517 C C . SER D 1 40 ? -9.656 34.766 168.482 1.00 42.11 38 SER A C 1
ATOM 7518 O O . SER D 1 40 ? -8.665 34.484 167.796 1.00 42.22 38 SER A O 1
ATOM 7521 N N . LEU D 1 41 ? -10.646 35.527 168.037 1.00 35.38 39 LEU A N 1
ATOM 7522 C CA . LEU D 1 41 ? -10.616 36.203 166.740 1.00 36.06 39 LEU A CA 1
ATOM 7523 C C . LEU D 1 41 ? -9.407 37.132 166.651 1.00 36.89 39 LEU A C 1
ATOM 7524 O O . LEU D 1 41 ? -8.676 37.083 165.704 1.00 37.26 39 LEU A O 1
ATOM 7529 N N . SER D 1 42 ? -9.220 37.994 167.640 1.00 41.02 40 SER A N 1
ATOM 7530 C CA . SER D 1 42 ? -8.100 38.939 167.657 1.00 42.03 40 SER A CA 1
ATOM 7531 C C . SER D 1 42 ? -6.730 38.233 167.676 1.00 41.82 40 SER A C 1
ATOM 7532 O O . SER D 1 42 ? -5.803 38.681 166.994 1.00 43.43 40 SER A O 1
ATOM 7535 N N . GLN D 1 43 ? -6.617 37.143 168.445 1.00 43.49 41 GLN A N 1
ATOM 7536 C CA . GLN D 1 43 ? -5.397 36.323 168.519 1.00 41.31 41 GLN A CA 1
ATOM 7537 C C . GLN D 1 43 ? -5.036 35.736 167.140 1.00 44.48 41 GLN A C 1
ATOM 7538 O O . GLN D 1 43 ? -3.881 35.772 166.739 1.00 42.33 41 GLN A O 1
ATOM 7544 N N . ALA D 1 44 ? -6.038 35.204 166.435 1.00 38.19 42 ALA A N 1
ATOM 7545 C CA . ALA D 1 44 ? -5.845 34.650 165.118 1.00 38.31 42 ALA A CA 1
ATOM 7546 C C . ALA D 1 44 ? -5.424 35.729 164.117 1.00 39.32 42 ALA A C 1
ATOM 7547 O O . ALA D 1 44 ? -4.506 35.517 163.316 1.00 39.87 42 ALA A O 1
ATOM 7549 N N . LEU D 1 45 ? -6.081 36.881 164.160 1.00 38.77 43 LEU A N 1
ATOM 7550 C CA . LEU D 1 45 ? -5.715 37.960 163.270 1.00 40.06 43 LEU A CA 1
ATOM 7551 C C . LEU D 1 45 ? -4.302 38.460 163.519 1.00 40.92 43 LEU A C 1
ATOM 7552 O O . LEU D 1 45 ? -3.555 38.649 162.575 1.00 41.83 43 LEU A O 1
ATOM 7557 N N . VAL D 1 46 ? -3.945 38.689 164.785 1.00 38.42 44 VAL A N 1
ATOM 7558 C CA A VAL D 1 46 ? -2.612 39.215 165.136 0.39 39.51 44 VAL A CA 1
ATOM 7559 C CA B VAL D 1 46 ? -2.614 39.253 165.037 0.61 39.54 44 VAL A CA 1
ATOM 7560 C C . VAL D 1 46 ? -1.514 38.184 164.798 1.00 39.72 44 VAL A C 1
ATOM 7561 O O . VAL D 1 46 ? -0.423 38.527 164.378 1.00 40.73 44 VAL A O 1
ATOM 7568 N N . ALA D 1 47 ? -1.807 36.900 164.979 1.00 38.96 45 ALA A N 1
ATOM 7569 C CA . ALA D 1 47 ? -0.877 35.840 164.577 1.00 39.28 45 ALA A CA 1
ATOM 7570 C C . ALA D 1 47 ? -0.620 35.880 163.056 1.00 39.62 45 ALA A C 1
ATOM 7571 O O . ALA D 1 47 ? 0.526 35.725 162.596 1.00 40.53 45 ALA A O 1
ATOM 7573 N N . LEU D 1 48 ? -1.690 36.086 162.282 1.00 39.08 46 LEU A N 1
ATOM 7574 C CA . LEU D 1 48 ? -1.568 36.243 160.843 1.00 39.66 46 LEU A CA 1
ATOM 7575 C C . LEU D 1 48 ? -0.752 37.496 160.474 1.00 41.24 46 LEU A C 1
ATOM 7576 O O . LEU D 1 48 ? 0.156 37.425 159.679 1.00 42.17 46 LEU A O 1
ATOM 7581 N N . GLU D 1 49 ? -1.061 38.620 161.087 1.00 43.08 47 GLU A N 1
ATOM 7582 C CA A GLU D 1 49 ? -0.379 39.867 160.796 0.59 44.87 47 GLU A CA 1
ATOM 7583 C CA B GLU D 1 49 ? -0.366 39.864 160.773 0.41 44.88 47 GLU A CA 1
ATOM 7584 C C . GLU D 1 49 ? 1.112 39.819 161.170 1.00 47.97 47 GLU A C 1
ATOM 7585 O O . GLU D 1 49 ? 1.973 40.300 160.423 1.00 49.11 47 GLU A O 1
ATOM 7593 N N . THR D 1 50 ? 1.406 39.243 162.329 1.00 46.63 48 THR A N 1
ATOM 7594 C CA . THR D 1 50 ? 2.788 39.092 162.794 1.00 46.30 48 THR A CA 1
ATOM 7595 C C . THR D 1 50 ? 3.558 38.116 161.899 1.00 48.82 48 THR A C 1
ATOM 7596 O O . THR D 1 50 ? 4.682 38.406 161.492 1.00 49.43 48 THR A O 1
ATOM 7600 N N . GLY D 1 51 ? 2.939 36.983 161.567 1.00 50.35 49 GLY A N 1
ATOM 7601 C CA . GLY D 1 51 ? 3.588 36.021 160.716 1.00 48.08 49 GLY A CA 1
ATOM 7602 C C . GLY D 1 51 ? 3.923 36.572 159.317 1.00 49.10 49 GLY A C 1
ATOM 7603 O O . GLY D 1 51 ? 5.007 36.328 158.780 1.00 50.64 49 GLY A O 1
ATOM 7604 N N A LEU D 1 52 ? 2.981 37.336 158.762 0.00 45.24 50 LEU A N 1
ATOM 7605 N N B LEU D 1 52 ? 2.957 37.230 158.709 1.00 44.81 50 LEU A N 1
ATOM 7606 C CA A LEU D 1 52 ? 3.205 38.046 157.523 0.00 46.96 50 LEU A CA 1
ATOM 7607 C CA B LEU D 1 52 ? 3.163 37.905 157.461 1.00 47.91 50 LEU A CA 1
ATOM 7608 C C A LEU D 1 52 ? 3.632 39.172 158.411 0.00 48.21 50 LEU A C 1
ATOM 7609 C C B LEU D 1 52 ? 4.065 39.150 157.565 1.00 47.56 50 LEU A C 1
ATOM 7610 O O A LEU D 1 52 ? 3.191 39.155 159.526 0.00 47.33 50 LEU A O 1
ATOM 7611 O O B LEU D 1 52 ? 4.747 39.456 156.627 1.00 49.02 50 LEU A O 1
ATOM 7620 N N A GLY D 1 53 ? 4.545 40.023 158.027 0.00 53.23 51 GLY A N 1
ATOM 7621 N N B GLY D 1 53 ? 4.042 39.878 158.672 1.00 59.33 51 GLY A N 1
ATOM 7622 C CA A GLY D 1 53 ? 4.829 41.260 158.806 0.00 54.96 51 GLY A CA 1
ATOM 7623 C CA B GLY D 1 53 ? 4.825 41.136 158.797 1.00 56.32 51 GLY A CA 1
ATOM 7624 C C A GLY D 1 53 ? 4.033 42.397 158.203 0.00 56.61 51 GLY A C 1
ATOM 7625 C C B GLY D 1 53 ? 4.077 42.300 158.160 1.00 60.57 51 GLY A C 1
ATOM 7626 O O A GLY D 1 53 ? 4.575 43.492 157.848 0.00 58.02 51 GLY A O 1
ATOM 7627 O O B GLY D 1 53 ? 4.716 43.282 157.804 1.00 54.54 51 GLY A O 1
ATOM 7628 N N . VAL D 1 54 ? 2.734 42.178 158.042 1.00 55.68 52 VAL A N 1
ATOM 7629 C CA . VAL D 1 54 ? 1.849 43.105 157.336 1.00 60.69 52 VAL A CA 1
ATOM 7630 C C . VAL D 1 54 ? 0.591 43.310 158.182 1.00 58.66 52 VAL A C 1
ATOM 7631 O O . VAL D 1 54 ? -0.069 42.328 158.581 1.00 54.76 52 VAL A O 1
ATOM 7635 N N . GLN D 1 55 ? 0.246 44.570 158.408 1.00 53.64 53 GLN A N 1
ATOM 7636 C CA . GLN D 1 55 ? -1.026 44.925 159.053 1.00 58.69 53 GLN A CA 1
ATOM 7637 C C . GLN D 1 55 ? -2.163 44.849 158.007 1.00 53.18 53 GLN A C 1
ATOM 7638 O O . GLN D 1 55 ? -2.119 45.545 157.002 1.00 52.57 53 GLN A O 1
ATOM 7644 N N . LEU D 1 56 ? -3.154 44.001 158.257 1.00 48.76 54 LEU A N 1
ATOM 7645 C CA . LEU D 1 56 ? -4.287 43.766 157.367 1.00 48.42 54 LEU A CA 1
ATOM 7646 C C . LEU D 1 56 ? -5.553 44.539 157.728 1.00 48.87 54 LEU A C 1
ATOM 7647 O O . LEU D 1 56 ? -6.365 44.815 156.858 1.00 49.58 54 LEU A O 1
ATOM 7652 N N . ILE D 1 57 ? -5.710 44.862 159.013 1.00 45.99 55 ILE A N 1
ATOM 7653 C CA . ILE D 1 57 ? -6.904 45.514 159.534 1.00 46.32 55 ILE A CA 1
ATOM 7654 C C . ILE D 1 57 ? -6.476 46.600 160.518 1.00 47.41 55 ILE A C 1
ATOM 7655 O O . ILE D 1 57 ? -5.691 46.283 161.425 1.00 46.42 55 ILE A O 1
ATOM 7660 N N . GLU D 1 58 ? -7.039 47.809 160.421 1.00 52.62 56 GLU A N 1
ATOM 7661 C CA . GLU D 1 58 ? -6.639 48.913 161.313 1.00 55.93 56 GLU A CA 1
ATOM 7662 C C . GLU D 1 58 ? -7.072 48.724 162.787 1.00 54.75 56 GLU A C 1
ATOM 7663 O O . GLU D 1 58 ? -7.999 47.988 163.024 1.00 52.00 56 GLU A O 1
ATOM 7669 N N . ARG D 1 59 ? -6.389 49.331 163.754 1.00 72.26 57 ARG A N 1
ATOM 7670 C CA . ARG D 1 59 ? -6.404 48.762 165.125 1.00 78.53 57 ARG A CA 1
ATOM 7671 C C . ARG D 1 59 ? -7.062 49.484 166.323 1.00 79.04 57 ARG A C 1
ATOM 7672 O O . ARG D 1 59 ? -7.395 48.813 167.312 1.00 88.99 57 ARG A O 1
ATOM 7680 N N . SER D 1 60 ? -7.275 50.798 166.270 1.00 77.00 58 SER A N 1
ATOM 7681 C CA . SER D 1 60 ? -7.740 51.528 167.491 1.00 82.69 58 SER A CA 1
ATOM 7682 C C . SER D 1 60 ? -9.216 51.946 167.446 1.00 73.33 58 SER A C 1
ATOM 7683 O O . SER D 1 60 ? -9.560 53.079 167.801 1.00 72.76 58 SER A O 1
ATOM 7686 N N . THR D 1 61 ? -10.087 51.014 167.054 1.00 63.30 59 THR A N 1
ATOM 7687 C CA . THR D 1 61 ? -11.475 51.347 166.699 1.00 63.33 59 THR A CA 1
ATOM 7688 C C . THR D 1 61 ? -12.369 50.095 166.645 1.00 61.70 59 THR A C 1
ATOM 7689 O O . THR D 1 61 ? -11.900 48.989 166.354 1.00 53.28 59 THR A O 1
ATOM 7693 N N . ARG D 1 62 ? -13.656 50.259 166.947 1.00 59.59 60 ARG A N 1
ATOM 7694 C CA . ARG D 1 62 ? -14.614 49.166 166.706 1.00 57.81 60 ARG A CA 1
ATOM 7695 C C . ARG D 1 62 ? -15.105 49.085 165.263 1.00 59.56 60 ARG A C 1
ATOM 7696 O O . ARG D 1 62 ? -15.807 48.118 164.949 1.00 55.29 60 ARG A O 1
ATOM 7704 N N . LYS D 1 63 ? -14.786 50.087 164.420 1.00 61.48 61 LYS A N 1
ATOM 7705 C CA . LYS D 1 63 ? -15.123 50.012 163.002 1.00 64.97 61 LYS A CA 1
ATOM 7706 C C . LYS D 1 63 ? -14.030 49.192 162.316 1.00 59.09 61 LYS A C 1
ATOM 7707 O O . LYS D 1 63 ? -12.856 49.216 162.749 1.00 61.05 61 LYS A O 1
ATOM 7713 N N . VAL D 1 64 ? -14.401 48.387 161.318 1.00 48.93 62 VAL A N 1
ATOM 7714 C CA . VAL D 1 64 ? -13.432 47.583 160.559 1.00 47.81 62 VAL A CA 1
ATOM 7715 C C . VAL D 1 64 ? -12.968 48.353 159.328 1.00 49.65 62 VAL A C 1
ATOM 7716 O O . VAL D 1 64 ? -13.811 48.619 158.468 1.00 50.20 62 VAL A O 1
ATOM 7720 N N . ILE D 1 65 ? -11.673 48.625 159.223 1.00 48.65 63 ILE A N 1
ATOM 7721 C CA . ILE D 1 65 ? -11.079 49.221 158.050 1.00 49.97 63 ILE A CA 1
ATOM 7722 C C . ILE D 1 65 ? -10.016 48.253 157.614 1.00 48.80 63 ILE A C 1
ATOM 7723 O O . ILE D 1 65 ? -9.118 47.953 158.388 1.00 48.19 63 ILE A O 1
ATOM 7728 N N . VAL D 1 66 ? -10.111 47.782 156.382 1.00 51.96 64 VAL A N 1
ATOM 7729 C CA . VAL D 1 66 ? -9.078 46.898 155.803 1.00 51.08 64 VAL A CA 1
ATOM 7730 C C . VAL D 1 66 ? -7.998 47.872 155.318 1.00 54.71 64 VAL A C 1
ATOM 7731 O O . VAL D 1 66 ? -8.320 48.909 154.743 1.00 54.57 64 VAL A O 1
ATOM 7735 N N . THR D 1 67 ? -6.721 47.565 155.586 1.00 51.94 65 THR A N 1
ATOM 7736 C CA . THR D 1 67 ? -5.605 48.403 155.096 1.00 53.65 65 THR A CA 1
ATOM 7737 C C . THR D 1 67 ? -5.395 48.196 153.590 1.00 56.67 65 THR A C 1
ATOM 7738 O O . THR D 1 67 ? -5.936 47.236 153.008 1.00 53.15 65 THR A O 1
ATOM 7742 N N . PRO D 1 68 ? -4.615 49.081 152.932 1.00 54.82 66 PRO A N 1
ATOM 7743 C CA . PRO D 1 68 ? -4.285 48.818 151.509 1.00 55.49 66 PRO A CA 1
ATOM 7744 C C . PRO D 1 68 ? -3.722 47.406 151.270 1.00 54.16 66 PRO A C 1
ATOM 7745 O O . PRO D 1 68 ? -4.169 46.700 150.367 1.00 54.31 66 PRO A O 1
ATOM 7749 N N . ALA D 1 69 ? -2.787 46.984 152.121 1.00 60.48 67 ALA A N 1
ATOM 7750 C CA . ALA D 1 69 ? -2.242 45.625 152.069 1.00 57.80 67 ALA A CA 1
ATOM 7751 C C . ALA D 1 69 ? -3.301 44.536 152.235 1.00 57.81 67 ALA A C 1
ATOM 7752 O O . ALA D 1 69 ? -3.301 43.525 151.519 1.00 61.09 67 ALA A O 1
ATOM 7754 N N . GLY D 1 70 ? -4.202 44.730 153.192 1.00 50.67 68 GLY A N 1
ATOM 7755 C CA . GLY D 1 70 ? -5.317 43.782 153.401 1.00 50.12 68 GLY A CA 1
ATOM 7756 C C . GLY D 1 70 ? -6.236 43.699 152.209 1.00 51.14 68 GLY A C 1
ATOM 7757 O O . GLY D 1 70 ? -6.646 42.624 151.829 1.00 50.55 68 GLY A O 1
ATOM 7758 N N . GLU D 1 71 ? -6.534 44.835 151.594 1.00 58.77 69 GLU A N 1
ATOM 7759 C CA . GLU D 1 71 ? -7.394 44.863 150.404 1.00 60.12 69 GLU A CA 1
ATOM 7760 C C . GLU D 1 71 ? -6.754 44.095 149.244 1.00 60.06 69 GLU A C 1
ATOM 7761 O O . GLU D 1 71 ? -7.449 43.368 148.525 1.00 60.48 69 GLU A O 1
ATOM 7767 N N . LYS D 1 72 ? -5.437 44.227 149.079 1.00 60.01 70 LYS A N 1
ATOM 7768 C CA . LYS D 1 72 ? -4.731 43.486 148.037 1.00 59.79 70 LYS A CA 1
ATOM 7769 C C . LYS D 1 72 ? -4.654 41.993 148.329 1.00 57.77 70 LYS A C 1
ATOM 7770 O O . LYS D 1 72 ? -4.746 41.186 147.404 1.00 57.74 70 LYS A O 1
ATOM 7776 N N . LEU D 1 73 ? -4.513 41.608 149.594 1.00 56.01 71 LEU A N 1
ATOM 7777 C CA . LEU D 1 73 ? -4.432 40.180 149.931 1.00 54.23 71 LEU A CA 1
ATOM 7778 C C . LEU D 1 73 ? -5.780 39.470 150.070 1.00 54.13 71 LEU A C 1
ATOM 7779 O O . LEU D 1 73 ? -5.841 38.234 149.949 1.00 53.02 71 LEU A O 1
ATOM 7784 N N . LEU D 1 74 ? -6.858 40.238 150.306 1.00 50.62 72 LEU A N 1
ATOM 7785 C CA . LEU D 1 74 ? -8.197 39.648 150.496 1.00 50.78 72 LEU A CA 1
ATOM 7786 C C . LEU D 1 74 ? -8.581 38.626 149.421 1.00 50.81 72 LEU A C 1
ATOM 7787 O O . LEU D 1 74 ? -8.988 37.508 149.766 1.00 49.76 72 LEU A O 1
ATOM 7792 N N . PRO D 1 75 ? -8.432 38.971 148.120 1.00 53.93 73 PRO A N 1
ATOM 7793 C CA . PRO D 1 75 ? -8.837 37.962 147.110 1.00 54.06 73 PRO A CA 1
ATOM 7794 C C . PRO D 1 75 ? -8.038 36.670 147.139 1.00 52.01 73 PRO A C 1
ATOM 7795 O O . PRO D 1 75 ? -8.582 35.593 146.838 1.00 51.52 73 PRO A O 1
ATOM 7799 N N . PHE D 1 76 ? -6.770 36.746 147.531 1.00 49.76 74 PHE A N 1
ATOM 7800 C CA . PHE D 1 76 ? -5.959 35.529 147.633 1.00 47.93 74 PHE A CA 1
ATOM 7801 C C . PHE D 1 76 ? -6.390 34.678 148.829 1.00 46.54 74 PHE A C 1
ATOM 7802 O O . PHE D 1 76 ? -6.423 33.440 148.756 1.00 45.46 74 PHE A O 1
ATOM 7810 N N . ALA D 1 77 ? -6.749 35.343 149.929 1.00 43.85 75 ALA A N 1
ATOM 7811 C CA . ALA D 1 77 ? -7.263 34.647 151.107 1.00 43.07 75 ALA A CA 1
ATOM 7812 C C . ALA D 1 77 ? -8.590 33.968 150.761 1.00 43.00 75 ALA A C 1
ATOM 7813 O O . ALA D 1 77 ? -8.764 32.780 151.029 1.00 42.27 75 ALA A O 1
ATOM 7815 N N . LYS D 1 78 ? -9.453 34.691 150.057 1.00 49.54 76 LYS A N 1
ATOM 7816 C CA . LYS D 1 78 ? -10.745 34.171 149.643 1.00 50.37 76 LYS A CA 1
ATOM 7817 C C . LYS D 1 78 ? -10.599 32.950 148.747 1.00 49.62 76 LYS A C 1
ATOM 7818 O O . LYS D 1 78 ? -11.300 31.971 148.930 1.00 49.22 76 LYS A O 1
ATOM 7824 N N . SER D 1 79 ? -9.678 32.999 147.791 1.00 51.16 77 SER A N 1
ATOM 7825 C CA . SER D 1 79 ? -9.452 31.845 146.905 1.00 50.44 77 SER A CA 1
ATOM 7826 C C . SER D 1 79 ? -9.059 30.620 147.671 1.00 48.50 77 SER A C 1
ATOM 7827 O O . SER D 1 79 ? -9.493 29.500 147.322 1.00 48.01 77 SER A O 1
ATOM 7830 N N . THR D 1 80 ? -8.231 30.813 148.713 1.00 47.77 78 THR A N 1
ATOM 7831 C CA . THR D 1 80 ? -7.746 29.685 149.479 1.00 46.16 78 THR A CA 1
ATOM 7832 C C . THR D 1 80 ? -8.896 29.005 150.223 1.00 46.11 78 THR A C 1
ATOM 7833 O O . THR D 1 80 ? -9.035 27.768 150.207 1.00 45.28 78 THR A O 1
ATOM 7837 N N . LEU D 1 81 ? -9.721 29.832 150.859 1.00 41.20 79 LEU A N 1
ATOM 7838 C CA . LEU D 1 81 ? -10.866 29.335 151.612 1.00 41.56 79 LEU A CA 1
ATOM 7839 C C . LEU D 1 81 ? -11.885 28.686 150.720 1.00 42.19 79 LEU A C 1
ATOM 7840 O O . LEU D 1 81 ? -12.440 27.672 151.102 1.00 41.84 79 LEU A O 1
ATOM 7845 N N . ASP D 1 82 ? -12.083 29.232 149.522 1.00 49.54 80 ASP A N 1
ATOM 7846 C CA . ASP D 1 82 ? -13.010 28.633 148.526 1.00 50.29 80 ASP A CA 1
ATOM 7847 C C . ASP D 1 82 ? -12.473 27.284 148.043 1.00 48.79 80 ASP A C 1
ATOM 7848 O O . ASP D 1 82 ? -13.232 26.321 147.945 1.00 48.69 80 ASP A O 1
ATOM 7853 N N . ALA D 1 83 ? -11.172 27.203 147.764 1.00 42.98 81 ALA A N 1
ATOM 7854 C CA . ALA D 1 83 ? -10.598 25.900 147.430 1.00 41.60 81 ALA A CA 1
ATOM 7855 C C . ALA D 1 83 ? -10.751 24.863 148.580 1.00 40.51 81 ALA A C 1
ATOM 7856 O O . ALA D 1 83 ? -11.056 23.686 148.342 1.00 40.04 81 ALA A O 1
ATOM 7858 N N . ALA D 1 84 ? -10.562 25.305 149.820 1.00 40.88 82 ALA A N 1
ATOM 7859 C CA . ALA D 1 84 ? -10.680 24.383 150.962 1.00 40.15 82 ALA A CA 1
ATOM 7860 C C . ALA D 1 84 ? -12.108 23.918 151.174 1.00 41.02 82 ALA A C 1
ATOM 7861 O O . ALA D 1 84 ? -12.338 22.737 151.427 1.00 40.49 82 ALA A O 1
ATOM 7863 N N . GLU D 1 85 ? -13.074 24.838 151.053 1.00 47.03 83 GLU A N 1
ATOM 7864 C CA . GLU D 1 85 ? -14.509 24.483 151.121 1.00 48.66 83 GLU A CA 1
ATOM 7865 C C . GLU D 1 85 ? -14.860 23.491 150.029 1.00 48.17 83 GLU A C 1
ATOM 7866 O O . GLU D 1 85 ? -15.567 22.510 150.280 1.00 47.13 83 GLU A O 1
ATOM 7872 N N . SER D 1 86 ? -14.363 23.719 148.821 1.00 46.51 84 SER A N 1
ATOM 7873 C CA . SER D 1 86 ? -14.631 22.774 147.725 1.00 47.74 84 SER A CA 1
ATOM 7874 C C . SER D 1 86 ? -14.048 21.383 147.988 1.00 44.74 84 SER A C 1
ATOM 7875 O O . SER D 1 86 ? -14.690 20.381 147.665 1.00 44.46 84 SER A O 1
ATOM 7878 N N . PHE D 1 87 ? -12.857 21.306 148.599 1.00 43.84 85 PHE A N 1
ATOM 7879 C CA . PHE D 1 87 ? -12.286 20.000 148.982 1.00 42.32 85 PHE A CA 1
ATOM 7880 C C . PHE D 1 87 ? -13.214 19.291 149.950 1.00 42.41 85 PHE A C 1
ATOM 7881 O O . PHE D 1 87 ? -13.548 18.102 149.769 1.00 41.90 85 PHE A O 1
ATOM 7889 N N . LEU D 1 88 ? -13.637 20.024 150.978 1.00 42.15 86 LEU A N 1
ATOM 7890 C CA . LEU D 1 88 ? -14.457 19.432 152.020 1.00 42.80 86 LEU A CA 1
ATOM 7891 C C . LEU D 1 88 ? -15.819 18.966 151.479 1.00 43.31 86 LEU A C 1
ATOM 7892 O O . LEU D 1 88 ? -16.267 17.861 151.791 1.00 44.28 86 LEU A O 1
ATOM 7897 N N . SER D 1 89 ? -16.443 19.810 150.661 1.00 44.07 87 SER A N 1
ATOM 7898 C CA . SER D 1 89 ? -17.755 19.484 150.057 1.00 45.21 87 SER A CA 1
ATOM 7899 C C . SER D 1 89 ? -17.668 18.241 149.162 1.00 44.26 87 SER A C 1
ATOM 7900 O O . SER D 1 89 ? -18.522 17.360 149.224 1.00 44.56 87 SER A O 1
ATOM 7903 N N . HIS D 1 90 ? -16.593 18.134 148.372 1.00 41.43 88 HIS A N 1
ATOM 7904 C CA . HIS D 1 90 ? -16.430 16.960 147.513 1.00 41.38 88 HIS A CA 1
ATOM 7905 C C . HIS D 1 90 ? -16.089 15.709 148.249 1.00 40.72 88 HIS A C 1
ATOM 7906 O O . HIS D 1 90 ? -16.295 14.620 147.729 1.00 40.90 88 HIS A O 1
ATOM 7913 N N . ALA D 1 91 ? -15.560 15.818 149.473 1.00 43.79 89 ALA A N 1
ATOM 7914 C CA . ALA D 1 91 ? -15.228 14.634 150.263 1.00 41.98 89 ALA A CA 1
ATOM 7915 C C . ALA D 1 91 ? -16.451 13.782 150.570 1.00 42.30 89 ALA A C 1
ATOM 7916 O O . ALA D 1 91 ? -16.343 12.558 150.607 1.00 42.81 89 ALA A O 1
ATOM 7918 N N . LYS D 1 92 ? -17.603 14.417 150.653 1.00 48.36 90 LYS A N 1
ATOM 7919 C CA . LYS D 1 92 ? -18.878 13.774 150.910 1.00 50.85 90 LYS A CA 1
ATOM 7920 C C . LYS D 1 92 ? -19.187 12.805 149.772 1.00 50.48 90 LYS A C 1
ATOM 7921 O O . LYS D 1 92 ? -19.621 11.696 149.987 1.00 47.83 90 LYS A O 1
ATOM 7927 N N . GLY D 1 93 ? -18.948 13.262 148.556 1.00 42.65 91 GLY A N 1
ATOM 7928 C CA . GLY D 1 93 ? -19.148 12.469 147.320 1.00 43.11 91 GLY A CA 1
ATOM 7929 C C . GLY D 1 93 ? -18.047 11.513 146.897 1.00 42.26 91 GLY A C 1
ATOM 7930 O O . GLY D 1 93 ? -18.293 10.685 146.024 1.00 42.80 91 GLY A O 1
ATOM 7931 N N . ALA D 1 94 ? -16.850 11.597 147.486 1.00 44.02 92 ALA A N 1
ATOM 7932 C CA . ALA D 1 94 ? -15.665 10.943 146.903 1.00 43.35 92 ALA A CA 1
ATOM 7933 C C . ALA D 1 94 ? -15.728 9.425 146.878 1.00 43.72 92 ALA A C 1
ATOM 7934 O O . ALA D 1 94 ? -15.188 8.796 145.960 1.00 42.97 92 ALA A O 1
ATOM 7936 N N . ASN D 1 95 ? -16.427 8.816 147.847 1.00 47.98 93 ASN A N 1
ATOM 7937 C CA . ASN D 1 95 ? -16.731 7.370 147.753 1.00 48.66 93 ASN A CA 1
ATOM 7938 C C . ASN D 1 95 ? -17.809 6.947 146.776 1.00 48.45 93 ASN A C 1
ATOM 7939 O O . ASN D 1 95 ? -17.895 5.779 146.487 1.00 48.89 93 ASN A O 1
ATOM 7944 N N . GLY D 1 96 ? -18.593 7.882 146.239 1.00 47.25 94 GLY A N 1
ATOM 7945 C CA . GLY D 1 96 ? -19.549 7.596 145.203 1.00 46.94 94 GLY A CA 1
ATOM 7946 C C . GLY D 1 96 ? -18.948 7.391 143.825 1.00 46.32 94 GLY A C 1
ATOM 7947 O O . GLY D 1 96 ? -17.984 8.027 143.482 1.00 46.34 94 GLY A O 1
ATOM 7948 N N . SER D 1 97 ? -19.530 6.486 143.055 1.00 44.03 95 SER A N 1
ATOM 7949 C CA . SER D 1 97 ? -19.030 6.215 141.703 1.00 43.23 95 SER A CA 1
ATOM 7950 C C . SER D 1 97 ? -19.511 7.267 140.724 1.00 42.30 95 SER A C 1
ATOM 7951 O O . SER D 1 97 ? -20.669 7.630 140.692 1.00 42.75 95 SER A O 1
ATOM 7954 N N . LEU D 1 98 ? -18.599 7.756 139.902 1.00 42.03 96 LEU A N 1
ATOM 7955 C CA . LEU D 1 98 ? -18.886 8.812 138.920 1.00 41.15 96 LEU A CA 1
ATOM 7956 C C . LEU D 1 98 ? -19.589 9.970 139.577 1.00 41.25 96 LEU A C 1
ATOM 7957 O O . LEU D 1 98 ? -20.709 10.337 139.222 1.00 41.26 96 LEU A O 1
ATOM 7962 N N . THR D 1 99 ? -18.918 10.529 140.574 1.00 42.43 97 THR A N 1
ATOM 7963 C CA . THR D 1 99 ? -19.360 11.754 141.226 1.00 42.54 97 THR A CA 1
ATOM 7964 C C . THR D 1 99 ? -18.241 12.771 141.071 1.00 41.89 97 THR A C 1
ATOM 7965 O O . THR D 1 99 ? -17.083 12.412 140.888 1.00 41.60 97 THR A O 1
ATOM 7969 N N . GLY D 1 100 ? -18.612 14.042 141.133 1.00 43.90 98 GLY A N 1
ATOM 7970 C CA . GLY D 1 100 ? -17.628 15.118 140.991 1.00 45.05 98 GLY A CA 1
ATOM 7971 C C . GLY D 1 100 ? -17.170 15.329 139.557 1.00 42.50 98 GLY A C 1
ATOM 7972 O O . GLY D 1 100 ? -17.747 14.760 138.635 1.00 42.24 98 GLY A O 1
ATOM 7973 N N . PRO D 1 101 ? -16.141 16.153 139.361 1.00 42.54 99 PRO A N 1
ATOM 7974 C CA . PRO D 1 101 ? -15.589 16.439 138.022 1.00 42.54 99 PRO A CA 1
ATOM 7975 C C . PRO D 1 101 ? -15.085 15.196 137.323 1.00 41.45 99 PRO A C 1
ATOM 7976 O O . PRO D 1 101 ? -14.514 14.307 137.957 1.00 41.82 99 PRO A O 1
ATOM 7980 N N . LEU D 1 102 ? -15.371 15.109 136.038 1.00 38.57 100 LEU A N 1
ATOM 7981 C CA . LEU D 1 102 ? -14.776 14.097 135.172 1.00 38.24 100 LEU A CA 1
ATOM 7982 C C . LEU D 1 102 ? -14.575 14.813 133.864 1.00 37.52 100 LEU A C 1
ATOM 7983 O O . LEU D 1 102 ? -15.535 15.308 133.275 1.00 37.30 100 LEU A O 1
ATOM 7988 N N . THR D 1 103 ? -13.321 14.907 133.434 1.00 36.89 101 THR A N 1
ATOM 7989 C CA . THR D 1 103 ? -13.019 15.529 132.160 1.00 36.33 101 THR A CA 1
ATOM 7990 C C . THR D 1 103 ? -12.832 14.418 131.129 1.00 36.00 101 THR A C 1
ATOM 7991 O O . THR D 1 103 ? -11.978 13.528 131.301 1.00 36.23 101 THR A O 1
ATOM 7995 N N . VAL D 1 104 ? -13.647 14.466 130.072 1.00 35.41 102 VAL A N 1
ATOM 7996 C CA . VAL D 1 104 ? -13.694 13.420 129.073 1.00 35.13 102 VAL A CA 1
ATOM 7997 C C . VAL D 1 104 ? -13.223 14.014 127.746 1.00 34.59 102 VAL A C 1
ATOM 7998 O O . VAL D 1 104 ? -13.788 15.008 127.253 1.00 34.35 102 VAL A O 1
ATOM 8002 N N . GLY D 1 105 ? -12.172 13.417 127.188 1.00 35.06 103 GLY A N 1
ATOM 8003 C CA . GLY D 1 105 ? -11.679 13.805 125.884 1.00 36.26 103 GLY A CA 1
ATOM 8004 C C . GLY D 1 105 ? -12.420 12.949 124.857 1.00 35.09 103 GLY A C 1
ATOM 8005 O O . GLY D 1 105 ? -12.669 11.758 125.103 1.00 34.18 103 GLY A O 1
ATOM 8006 N N . ILE D 1 106 ? -12.799 13.544 123.728 1.00 31.82 104 ILE A N 1
ATOM 8007 C CA . ILE D 1 106 ? -13.438 12.785 122.656 1.00 31.48 104 ILE A CA 1
ATOM 8008 C C . ILE D 1 106 ? -12.966 13.289 121.306 1.00 31.32 104 ILE A C 1
ATOM 8009 O O . ILE D 1 106 ? -12.891 14.494 121.101 1.00 31.39 104 ILE A O 1
ATOM 8014 N N . ILE D 1 107 ? -12.689 12.348 120.389 1.00 30.98 105 ILE A N 1
ATOM 8015 C CA . ILE D 1 107 ? -12.271 12.694 119.031 1.00 30.97 105 ILE A CA 1
ATOM 8016 C C . ILE D 1 107 ? -13.391 13.403 118.245 1.00 30.70 105 ILE A C 1
ATOM 8017 O O . ILE D 1 107 ? -14.582 13.115 118.477 1.00 30.42 105 ILE A O 1
ATOM 8022 N N . PRO D 1 108 ? -13.035 14.356 117.361 1.00 34.58 106 PRO A N 1
ATOM 8023 C CA . PRO D 1 108 ? -14.062 15.180 116.713 1.00 34.57 106 PRO A CA 1
ATOM 8024 C C . PRO D 1 108 ? -15.061 14.470 115.817 1.00 34.33 106 PRO A C 1
ATOM 8025 O O . PRO D 1 108 ? -16.158 15.011 115.601 1.00 34.32 106 PRO A O 1
ATOM 8029 N N . THR D 1 109 ? -14.699 13.300 115.291 1.00 35.16 107 THR A N 1
ATOM 8030 C CA . THR D 1 109 ? -15.621 12.514 114.473 1.00 35.01 107 THR A CA 1
ATOM 8031 C C . THR D 1 109 ? -16.465 11.523 115.277 1.00 35.91 107 THR A C 1
ATOM 8032 O O . THR D 1 109 ? -17.164 10.703 114.689 1.00 36.73 107 THR A O 1
ATOM 8036 N N . ALA D 1 110 ? -16.372 11.555 116.601 1.00 33.04 108 ALA A N 1
ATOM 8037 C CA . ALA D 1 110 ? -17.334 10.871 117.472 1.00 32.95 108 ALA A CA 1
ATOM 8038 C C . ALA D 1 110 ? -18.110 11.824 118.368 1.00 32.94 108 ALA A C 1
ATOM 8039 O O . ALA D 1 110 ? -19.302 11.621 118.579 1.00 32.98 108 ALA A O 1
ATOM 8041 N N . ALA D 1 111 ? -17.460 12.887 118.862 1.00 31.47 109 ALA A N 1
ATOM 8042 C CA . ALA D 1 111 ? -18.028 13.791 119.882 1.00 31.67 109 ALA A CA 1
ATOM 8043 C C . ALA D 1 111 ? -19.453 14.312 119.633 1.00 31.77 109 ALA A C 1
ATOM 8044 O O . ALA D 1 111 ? -20.332 14.072 120.429 1.00 31.99 109 ALA A O 1
ATOM 8046 N N . PRO D 1 112 ? -19.673 15.030 118.539 1.00 33.82 110 PRO A N 1
ATOM 8047 C CA . PRO D 1 112 ? -20.973 15.637 118.344 1.00 34.11 110 PRO A CA 1
ATOM 8048 C C . PRO D 1 112 ? -22.114 14.603 118.248 1.00 35.94 110 PRO A C 1
ATOM 8049 O O . PRO D 1 112 ? -23.245 14.955 118.555 1.00 36.38 110 PRO A O 1
ATOM 8053 N N . TYR D 1 113 ? -21.792 13.355 117.917 1.00 31.60 111 TYR A N 1
ATOM 8054 C CA . TYR D 1 113 ? -22.775 12.341 117.628 1.00 31.64 111 TYR A CA 1
ATOM 8055 C C . TYR D 1 113 ? -23.084 11.482 118.846 1.00 31.88 111 TYR A C 1
ATOM 8056 O O . TYR D 1 113 ? -24.185 10.972 118.975 1.00 32.22 111 TYR A O 1
ATOM 8065 N N . ILE D 1 114 ? -22.112 11.347 119.742 1.00 32.75 112 ILE A N 1
ATOM 8066 C CA . ILE D 1 114 ? -22.288 10.582 120.964 1.00 33.20 112 ILE A CA 1
ATOM 8067 C C . ILE D 1 114 ? -22.771 11.493 122.131 1.00 33.74 112 ILE A C 1
ATOM 8068 O O . ILE D 1 114 ? -23.448 11.010 123.044 1.00 34.36 112 ILE A O 1
ATOM 8073 N N . LEU D 1 115 ? -22.451 12.784 122.091 1.00 33.17 113 LEU A N 1
ATOM 8074 C CA . LEU D 1 115 ? -22.703 13.648 123.242 1.00 33.77 113 LEU A CA 1
ATOM 8075 C C . LEU D 1 115 ? -24.165 13.778 123.651 1.00 34.53 113 LEU A C 1
ATOM 8076 O O . LEU D 1 115 ? -24.445 13.777 124.837 1.00 35.60 113 LEU A O 1
ATOM 8081 N N . PRO D 1 116 ? -25.089 13.922 122.699 1.00 32.74 114 PRO A N 1
ATOM 8082 C CA . PRO D 1 116 ? -26.469 14.130 123.222 1.00 33.69 114 PRO A CA 1
ATOM 8083 C C . PRO D 1 116 ? -26.931 13.020 124.139 1.00 34.17 114 PRO A C 1
ATOM 8084 O O . PRO D 1 116 ? -27.412 13.316 125.229 1.00 34.98 114 PRO A O 1
ATOM 8088 N N . SER D 1 117 ? -26.740 11.766 123.732 1.00 35.72 115 SER A N 1
ATOM 8089 C CA . SER D 1 117 ? -27.161 10.613 124.530 1.00 36.24 115 SER A CA 1
ATOM 8090 C C . SER D 1 117 ? -26.292 10.446 125.768 1.00 36.55 115 SER A C 1
ATOM 8091 O O . SER D 1 117 ? -26.793 10.190 126.845 1.00 37.34 115 SER A O 1
ATOM 8094 N N . MET D 1 118 ? -25.018 10.614 125.625 1.00 45.37 116 MET A N 1
ATOM 8095 C CA . MET D 1 118 ? -24.169 10.487 126.742 1.00 45.79 116 MET A CA 1
ATOM 8096 C C . MET D 1 118 ? -24.545 11.464 127.833 1.00 46.56 116 MET A C 1
ATOM 8097 O O . MET D 1 118 ? -24.745 11.113 128.900 1.00 47.31 116 MET A O 1
ATOM 8102 N N . LEU D 1 119 ? -24.661 12.698 127.486 1.00 33.32 117 LEU A N 1
ATOM 8103 C CA . LEU D 1 119 ? -24.962 13.759 128.444 1.00 34.10 117 LEU A CA 1
ATOM 8104 C C . LEU D 1 119 ? -26.339 13.597 129.097 1.00 34.79 117 LEU A C 1
ATOM 8105 O O . LEU D 1 119 ? -26.515 13.922 130.268 1.00 35.36 117 LEU A O 1
ATOM 8110 N N . SER D 1 120 ? -27.312 13.097 128.344 1.00 36.87 118 SER A N 1
ATOM 8111 C CA . SER D 1 120 ? -28.649 12.845 128.893 1.00 37.64 118 SER A CA 1
ATOM 8112 C C . SER D 1 120 ? -28.642 11.672 129.904 1.00 38.11 118 SER A C 1
ATOM 8113 O O . SER D 1 120 ? -29.262 11.741 130.930 1.00 38.92 118 SER A O 1
ATOM 8116 N N . ILE D 1 121 ? -27.928 10.606 129.605 1.00 37.82 119 ILE A N 1
ATOM 8117 C CA . ILE D 1 121 ? -27.737 9.482 130.534 1.00 38.38 119 ILE A CA 1
ATOM 8118 C C . ILE D 1 121 ? -27.058 9.923 131.825 1.00 38.79 119 ILE A C 1
ATOM 8119 O O . ILE D 1 121 ? -27.465 9.556 132.916 1.00 39.59 119 ILE A O 1
ATOM 8124 N N . VAL D 1 122 ? -26.011 10.706 131.685 1.00 38.28 120 VAL A N 1
ATOM 8125 C CA . VAL D 1 122 ? -25.279 11.253 132.815 1.00 38.56 120 VAL A CA 1
ATOM 8126 C C . VAL D 1 122 ? -26.197 12.139 133.661 1.00 39.17 120 VAL A C 1
ATOM 8127 O O . VAL D 1 122 ? -26.227 12.002 134.860 1.00 39.79 120 VAL A O 1
ATOM 8131 N N . ASP D 1 123 ? -26.906 13.061 133.041 1.00 43.46 121 ASP A N 1
ATOM 8132 C CA . ASP D 1 123 ? -27.817 13.963 133.764 1.00 44.42 121 ASP A CA 1
ATOM 8133 C C . ASP D 1 123 ? -28.875 13.194 134.609 1.00 47.82 121 ASP A C 1
ATOM 8134 O O . ASP D 1 123 ? -29.137 13.525 135.736 1.00 46.75 121 ASP A O 1
ATOM 8139 N N . GLU D 1 124 ? -29.440 12.151 134.023 1.00 65.21 122 GLU A N 1
ATOM 8140 C CA . GLU D 1 124 ? -30.476 11.320 134.681 1.00 66.18 122 GLU A CA 1
ATOM 8141 C C . GLU D 1 124 ? -29.903 10.300 135.678 1.00 65.45 122 GLU A C 1
ATOM 8142 O O . GLU D 1 124 ? -30.449 10.165 136.728 1.00 68.40 122 GLU A O 1
ATOM 8148 N N . GLU D 1 125 ? -28.830 9.601 135.339 1.00 48.96 123 GLU A N 1
ATOM 8149 C CA . GLU D 1 125 ? -28.342 8.457 136.130 1.00 50.11 123 GLU A CA 1
ATOM 8150 C C . GLU D 1 125 ? -27.134 8.713 137.002 1.00 50.18 123 GLU A C 1
ATOM 8151 O O . GLU D 1 125 ? -26.890 7.945 137.946 1.00 51.59 123 GLU A O 1
ATOM 8157 N N . TYR D 1 126 ? -26.381 9.765 136.693 1.00 44.76 124 TYR A N 1
ATOM 8158 C CA . TYR D 1 126 ? -25.249 10.183 137.494 1.00 44.67 124 TYR A CA 1
ATOM 8159 C C . TYR D 1 126 ? -25.333 11.684 137.758 1.00 44.52 124 TYR A C 1
ATOM 8160 O O . TYR D 1 126 ? -24.454 12.461 137.338 1.00 43.81 124 TYR A O 1
ATOM 8169 N N . PRO D 1 127 ? -26.388 12.117 138.477 1.00 40.84 125 PRO A N 1
ATOM 8170 C CA . PRO D 1 127 ? -26.619 13.556 138.697 1.00 40.87 125 PRO A CA 1
ATOM 8171 C C . PRO D 1 127 ? -25.558 14.314 139.496 1.00 40.74 125 PRO A C 1
ATOM 8172 O O . PRO D 1 127 ? -25.522 15.534 139.417 1.00 40.73 125 PRO A O 1
ATOM 8176 N N . ASP D 1 128 ? -24.718 13.607 140.247 1.00 43.89 126 ASP A N 1
ATOM 8177 C CA . ASP D 1 128 ? -23.583 14.240 140.945 1.00 43.71 126 ASP A CA 1
ATOM 8178 C C . ASP D 1 128 ? -22.288 14.322 140.083 1.00 42.70 126 ASP A C 1
ATOM 8179 O O . ASP D 1 128 ? -21.280 14.889 140.524 1.00 42.49 126 ASP A O 1
ATOM 8184 N N . LEU D 1 129 ? -22.328 13.789 138.857 1.00 40.68 127 LEU A N 1
ATOM 8185 C CA . LEU D 1 129 ? -21.208 13.932 137.919 1.00 39.79 127 LEU A CA 1
ATOM 8186 C C . LEU D 1 129 ? -21.238 15.332 137.359 1.00 39.32 127 LEU A C 1
ATOM 8187 O O . LEU D 1 129 ? -22.307 15.855 137.063 1.00 39.52 127 LEU A O 1
ATOM 8192 N N . GLU D 1 130 ? -20.061 15.956 137.272 1.00 40.90 128 GLU A N 1
ATOM 8193 C CA A GLU D 1 130 ? -19.867 17.292 136.687 0.69 40.47 128 GLU A CA 1
ATOM 8194 C CA B GLU D 1 130 ? -19.905 17.275 136.666 0.31 40.48 128 GLU A CA 1
ATOM 8195 C C . GLU D 1 130 ? -18.993 17.106 135.449 1.00 39.62 128 GLU A C 1
ATOM 8196 O O . GLU D 1 130 ? -17.757 17.220 135.529 1.00 39.33 128 GLU A O 1
ATOM 8204 N N . PRO D 1 131 ? -19.604 16.789 134.308 1.00 41.64 129 PRO A N 1
ATOM 8205 C CA . PRO D 1 131 ? -18.767 16.459 133.143 1.00 42.52 129 PRO A CA 1
ATOM 8206 C C . PRO D 1 131 ? -18.175 17.710 132.467 1.00 38.88 129 PRO A C 1
ATOM 8207 O O . PRO D 1 131 ? -18.780 18.780 132.459 1.00 40.69 129 PRO A O 1
ATOM 8211 N N . HIS D 1 132 ? -16.967 17.561 131.968 1.00 37.99 130 HIS A N 1
ATOM 8212 C CA . HIS D 1 132 ? -16.276 18.563 131.181 1.00 37.68 130 HIS A CA 1
ATOM 8213 C C . HIS D 1 132 ? -15.785 17.815 129.972 1.00 37.09 130 HIS A C 1
ATOM 8214 O O . HIS D 1 132 ? -15.304 16.681 130.088 1.00 37.03 130 HIS A O 1
ATOM 8221 N N . ILE D 1 133 ? -15.956 18.425 128.818 1.00 36.62 131 ILE A N 1
ATOM 8222 C CA . ILE D 1 133 ? -15.760 17.756 127.545 1.00 36.09 131 ILE A CA 1
ATOM 8223 C C . ILE D 1 133 ? -14.662 18.484 126.828 1.00 36.06 131 ILE A C 1
ATOM 8224 O O . ILE D 1 133 ? -14.700 19.706 126.724 1.00 36.35 131 ILE A O 1
ATOM 8229 N N . VAL D 1 134 ? -13.666 17.732 126.373 1.00 35.05 132 VAL A N 1
ATOM 8230 C CA . VAL D 1 134 ? -12.608 18.281 125.551 1.00 35.17 132 VAL A CA 1
ATOM 8231 C C . VAL D 1 134 ? -12.622 17.511 124.222 1.00 34.76 132 VAL A C 1
ATOM 8232 O O . VAL D 1 134 ? -12.345 16.324 124.182 1.00 34.53 132 VAL A O 1
ATOM 8236 N N . GLU D 1 135 ? -12.966 18.217 123.154 1.00 38.23 133 GLU A N 1
ATOM 8237 C CA . GLU D 1 135 ? -13.033 17.637 121.842 1.00 41.49 133 GLU A CA 1
ATOM 8238 C C . GLU D 1 135 ? -11.712 17.995 121.171 1.00 39.21 133 GLU A C 1
ATOM 8239 O O . GLU D 1 135 ? -11.427 19.155 120.971 1.00 41.17 133 GLU A O 1
ATOM 8245 N N . ASP D 1 136 ? -10.907 16.996 120.844 1.00 38.42 134 ASP A N 1
ATOM 8246 C CA . ASP D 1 136 ? -9.601 17.261 120.211 1.00 37.89 134 ASP A CA 1
ATOM 8247 C C . ASP D 1 136 ? -9.130 16.006 119.524 1.00 37.48 134 ASP A C 1
ATOM 8248 O O . ASP D 1 136 ? -9.661 14.919 119.772 1.00 37.10 134 ASP A O 1
ATOM 8253 N N . GLN D 1 137 ? -8.156 16.171 118.638 1.00 39.46 135 GLN A N 1
ATOM 8254 C CA . GLN D 1 137 ? -7.586 15.042 117.894 1.00 39.57 135 GLN A CA 1
ATOM 8255 C C . GLN D 1 137 ? -6.811 14.098 118.790 1.00 39.77 135 GLN A C 1
ATOM 8256 O O . GLN D 1 137 ? -6.364 14.488 119.863 1.00 40.01 135 GLN A O 1
ATOM 8262 N N . THR D 1 138 ? -6.654 12.876 118.333 1.00 39.08 136 THR A N 1
ATOM 8263 C CA . THR D 1 138 ? -6.117 11.764 119.109 1.00 39.36 136 THR A CA 1
ATOM 8264 C C . THR D 1 138 ? -4.763 12.057 119.778 1.00 42.65 136 THR A C 1
ATOM 8265 O O . THR D 1 138 ? -4.613 11.824 120.977 1.00 44.44 136 THR A O 1
ATOM 8269 N N . LYS D 1 139 ? -3.812 12.575 119.014 1.00 43.33 137 LYS A N 1
ATOM 8270 C CA . LYS D 1 139 ? -2.462 12.833 119.528 1.00 48.60 137 LYS A CA 1
ATOM 8271 C C . LYS D 1 139 ? -2.541 13.860 120.664 1.00 45.18 137 LYS A C 1
ATOM 8272 O O . LYS D 1 139 ? -1.856 13.709 121.668 1.00 46.11 137 LYS A O 1
ATOM 8278 N N . HIS D 1 140 ? -3.396 14.871 120.521 1.00 40.28 138 HIS A N 1
ATOM 8279 C CA . HIS D 1 140 ? -3.588 15.835 121.606 1.00 40.29 138 HIS A CA 1
ATOM 8280 C C . HIS D 1 140 ? -4.280 15.216 122.814 1.00 39.83 138 HIS A C 1
ATOM 8281 O O . HIS D 1 140 ? -3.894 15.488 123.937 1.00 40.18 138 HIS A O 1
ATOM 8288 N N . LEU D 1 141 ? -5.298 14.383 122.596 1.00 41.42 139 LEU A N 1
ATOM 8289 C CA . LEU D 1 141 ? -5.967 13.700 123.718 1.00 38.29 139 LEU A CA 1
ATOM 8290 C C . LEU D 1 141 ? -4.967 12.819 124.478 1.00 41.79 139 LEU A C 1
ATOM 8291 O O . LEU D 1 141 ? -4.982 12.820 125.701 1.00 39.80 139 LEU A O 1
ATOM 8296 N N . LEU D 1 142 ? -4.087 12.099 123.781 1.00 38.75 140 LEU A N 1
ATOM 8297 C CA . LEU D 1 142 ? -3.102 11.268 124.483 1.00 39.48 140 LEU A CA 1
ATOM 8298 C C . LEU D 1 142 ? -2.124 12.114 125.304 1.00 40.10 140 LEU A C 1
ATOM 8299 O O . LEU D 1 142 ? -1.771 11.732 126.398 1.00 40.52 140 LEU A O 1
ATOM 8304 N N . ALA D 1 143 ? -1.744 13.280 124.801 1.00 40.39 141 ALA A N 1
ATOM 8305 C CA . ALA D 1 143 ? -0.869 14.204 125.547 1.00 41.07 141 ALA A CA 1
ATOM 8306 C C . ALA D 1 143 ? -1.577 14.769 126.786 1.00 40.79 141 ALA A C 1
ATOM 8307 O O . ALA D 1 143 ? -0.994 14.852 127.853 1.00 41.35 141 ALA A O 1
ATOM 8309 N N . LEU D 1 144 ? -2.855 15.136 126.649 1.00 38.09 142 LEU A N 1
ATOM 8310 C CA . LEU D 1 144 ? -3.652 15.612 127.779 1.00 37.88 142 LEU A CA 1
ATOM 8311 C C . LEU D 1 144 ? -3.810 14.504 128.848 1.00 37.93 142 LEU A C 1
ATOM 8312 O O . LEU D 1 144 ? -3.766 14.769 130.040 1.00 38.24 142 LEU A O 1
ATOM 8317 N N . LEU D 1 145 ? -3.997 13.268 128.409 1.00 40.37 143 LEU A N 1
ATOM 8318 C CA . LEU D 1 145 ? -4.091 12.129 129.325 1.00 40.64 143 LEU A CA 1
ATOM 8319 C C . LEU D 1 145 ? -2.769 11.943 130.087 1.00 41.53 143 LEU A C 1
ATOM 8320 O O . LEU D 1 145 ? -2.761 11.746 131.297 1.00 41.89 143 LEU A O 1
ATOM 8325 N N . ARG D 1 146 ? -1.650 11.997 129.379 1.00 46.33 144 ARG A N 1
ATOM 8326 C CA . ARG D 1 146 ? -0.336 11.854 130.018 1.00 47.31 144 ARG A CA 1
ATOM 8327 C C . ARG D 1 146 ? -0.086 12.966 131.024 1.00 47.61 144 ARG A C 1
ATOM 8328 O O . ARG D 1 146 ? 0.470 12.692 132.066 1.00 48.24 144 ARG A O 1
ATOM 8336 N N . ASP D 1 147 ? -0.535 14.193 130.755 1.00 48.58 145 ASP A N 1
ATOM 8337 C CA . ASP D 1 147 ? -0.327 15.347 131.671 1.00 50.66 145 ASP A CA 1
ATOM 8338 C C . ASP D 1 147 ? -1.359 15.418 132.790 1.00 48.52 145 ASP A C 1
ATOM 8339 O O . ASP D 1 147 ? -1.236 16.249 133.682 1.00 51.08 145 ASP A O 1
ATOM 8344 N N . GLY D 1 148 ? -2.379 14.576 132.743 1.00 44.25 146 GLY A N 1
ATOM 8345 C CA . GLY D 1 148 ? -3.459 14.594 133.736 1.00 45.68 146 GLY A CA 1
ATOM 8346 C C . GLY D 1 148 ? -4.529 15.646 133.489 1.00 46.97 146 GLY A C 1
ATOM 8347 O O . GLY D 1 148 ? -5.377 15.853 134.330 1.00 49.71 146 GLY A O 1
ATOM 8348 N N . ALA D 1 149 ? -4.516 16.303 132.340 1.00 43.08 147 ALA A N 1
ATOM 8349 C CA . ALA D 1 149 ? -5.458 17.393 132.061 1.00 42.79 147 ALA A CA 1
ATOM 8350 C C . ALA D 1 149 ? -6.830 16.872 131.652 1.00 43.38 147 ALA A C 1
ATOM 8351 O O . ALA D 1 149 ? -7.770 17.635 131.686 1.00 42.12 147 ALA A O 1
ATOM 8353 N N . ILE D 1 150 ? -6.906 15.623 131.192 1.00 38.25 148 ILE A N 1
ATOM 8354 C CA . ILE D 1 150 ? -8.162 14.899 131.111 1.00 37.81 148 ILE A CA 1
ATOM 8355 C C . ILE D 1 150 ? -8.023 13.565 131.819 1.00 38.14 148 ILE A C 1
ATOM 8356 O O . ILE D 1 150 ? -6.920 13.067 132.013 1.00 38.58 148 ILE A O 1
ATOM 8361 N N . ASP D 1 151 ? -9.171 12.989 132.190 1.00 39.21 149 ASP A N 1
ATOM 8362 C CA . ASP D 1 151 ? -9.235 11.739 132.941 1.00 39.75 149 ASP A CA 1
ATOM 8363 C C . ASP D 1 151 ? -9.360 10.501 132.057 1.00 39.71 149 ASP A C 1
ATOM 8364 O O . ASP D 1 151 ? -8.740 9.443 132.330 1.00 40.27 149 ASP A O 1
ATOM 8369 N N . VAL D 1 152 ? -10.197 10.602 131.038 1.00 35.58 150 VAL A N 1
ATOM 8370 C CA . VAL D 1 152 ? -10.407 9.503 130.100 1.00 35.57 150 VAL A CA 1
ATOM 8371 C C . VAL D 1 152 ? -10.548 10.085 128.688 1.00 34.81 150 VAL A C 1
ATOM 8372 O O . VAL D 1 152 ? -10.860 11.260 128.537 1.00 34.36 150 VAL A O 1
ATOM 8376 N N . ALA D 1 153 ? -10.316 9.266 127.667 1.00 35.07 151 ALA A N 1
ATOM 8377 C CA . ALA D 1 153 ? -10.425 9.715 126.294 1.00 34.42 151 ALA A CA 1
ATOM 8378 C C . ALA D 1 153 ? -11.120 8.650 125.456 1.00 34.41 151 ALA A C 1
ATOM 8379 O O . ALA D 1 153 ? -10.741 7.479 125.490 1.00 35.01 151 ALA A O 1
ATOM 8381 N N . MET D 1 154 ? -12.100 9.092 124.675 1.00 36.73 152 MET A N 1
ATOM 8382 C CA . MET D 1 154 ? -12.795 8.234 123.729 1.00 36.65 152 MET A CA 1
ATOM 8383 C C . MET D 1 154 ? -12.162 8.416 122.353 1.00 36.26 152 MET A C 1
ATOM 8384 O O . MET D 1 154 ? -12.113 9.528 121.835 1.00 35.75 152 MET A O 1
ATOM 8389 N N . MET D 1 155 ? -11.570 7.352 121.926 1.00 37.28 153 MET A N 1
ATOM 8390 C CA A MET D 1 155 ? -10.889 7.378 120.560 0.50 39.42 153 MET A CA 1
ATOM 8391 C CA B MET D 1 155 ? -10.833 7.266 120.657 0.50 39.50 153 MET A CA 1
ATOM 8392 C C . MET D 1 155 ? -10.746 5.837 119.925 1.00 37.80 153 MET A C 1
ATOM 8393 O O . MET D 1 155 ? -11.171 4.693 120.313 1.00 38.39 153 MET A O 1
ATOM 8402 N N . ALA D 1 156 ? -10.327 5.953 118.696 1.00 37.34 154 ALA A N 1
ATOM 8403 C CA . ALA D 1 156 ? -10.143 4.666 118.025 1.00 37.98 154 ALA A CA 1
ATOM 8404 C C . ALA D 1 156 ? -8.967 3.890 118.638 1.00 40.69 154 ALA A C 1
ATOM 8405 O O . ALA D 1 156 ? -7.980 4.462 119.103 1.00 42.02 154 ALA A O 1
ATOM 8407 N N . LEU D 1 157 ? -9.123 2.578 118.687 1.00 38.81 155 LEU A N 1
ATOM 8408 C CA . LEU D 1 157 ? -8.109 1.680 119.165 1.00 42.24 155 LEU A CA 1
ATOM 8409 C C . LEU D 1 157 ? -7.461 0.977 117.974 1.00 43.62 155 LEU A C 1
ATOM 8410 O O . LEU D 1 157 ? -8.114 0.786 116.945 1.00 43.72 155 LEU A O 1
ATOM 8415 N N . PRO D 1 158 ? -6.193 0.544 118.115 1.00 48.51 156 PRO A N 1
ATOM 8416 C CA . PRO D 1 158 ? -5.312 0.715 119.288 1.00 47.74 156 PRO A CA 1
ATOM 8417 C C . PRO D 1 158 ? -4.773 2.141 119.441 1.00 46.90 156 PRO A C 1
ATOM 8418 O O . PRO D 1 158 ? -4.556 2.827 118.461 1.00 48.41 156 PRO A O 1
ATOM 8422 N N . SER D 1 159 ? -4.594 2.585 120.681 1.00 43.05 157 SER A N 1
ATOM 8423 C CA . SER D 1 159 ? -4.012 3.902 120.954 1.00 44.46 157 SER A CA 1
ATOM 8424 C C . SER D 1 159 ? -2.520 3.910 120.645 1.00 44.36 157 SER A C 1
ATOM 8425 O O . SER D 1 159 ? -1.970 4.955 120.326 1.00 50.09 157 SER A O 1
ATOM 8428 N N . GLU D 1 160 ? -1.881 2.749 120.792 1.00 62.09 158 GLU A N 1
ATOM 8429 C CA . GLU D 1 160 ? -0.412 2.602 120.677 1.00 66.94 158 GLU A CA 1
ATOM 8430 C C . GLU D 1 160 ? 0.363 3.566 121.603 1.00 66.60 158 GLU A C 1
ATOM 8431 O O . GLU D 1 160 ? 1.438 4.051 121.278 1.00 70.74 158 GLU A O 1
ATOM 8437 N N . ALA D 1 161 ? -0.200 3.794 122.780 1.00 48.86 159 ALA A N 1
ATOM 8438 C CA . ALA D 1 161 ? 0.339 4.705 123.762 1.00 48.09 159 ALA A CA 1
ATOM 8439 C C . ALA D 1 161 ? 0.761 3.876 124.973 1.00 50.02 159 ALA A C 1
ATOM 8440 O O . ALA D 1 161 ? -0.100 3.312 125.683 1.00 50.61 159 ALA A O 1
ATOM 8442 N N . PRO D 1 162 ? 2.076 3.793 125.241 1.00 61.30 160 PRO A N 1
ATOM 8443 C CA . PRO D 1 162 ? 2.475 3.057 126.446 1.00 59.32 160 PRO A CA 1
ATOM 8444 C C . PRO D 1 162 ? 1.955 3.772 127.698 1.00 54.38 160 PRO A C 1
ATOM 8445 O O . PRO D 1 162 ? 1.707 4.997 127.660 1.00 51.29 160 PRO A O 1
ATOM 8449 N N . GLY D 1 163 ? 1.724 3.020 128.765 1.00 54.35 161 GLY A N 1
ATOM 8450 C CA . GLY D 1 163 ? 1.176 3.604 129.981 1.00 50.58 161 GLY A CA 1
ATOM 8451 C C . GLY D 1 163 ? -0.334 3.864 129.982 1.00 48.54 161 GLY A C 1
ATOM 8452 O O . GLY D 1 163 ? -0.837 4.408 130.953 1.00 51.25 161 GLY A O 1
ATOM 8453 N N . MET D 1 164 ? -1.053 3.467 128.932 1.00 47.50 162 MET A N 1
ATOM 8454 C CA . MET D 1 164 ? -2.504 3.593 128.924 1.00 48.04 162 MET A CA 1
ATOM 8455 C C . MET D 1 164 ? -3.192 2.238 129.037 1.00 47.76 162 MET A C 1
ATOM 8456 O O . MET D 1 164 ? -2.647 1.237 128.596 1.00 47.36 162 MET A O 1
ATOM 8461 N N . LYS D 1 165 ? -4.382 2.214 129.650 1.00 42.85 163 LYS A N 1
ATOM 8462 C CA . LYS D 1 165 ? -5.286 1.071 129.531 1.00 43.23 163 LYS A CA 1
ATOM 8463 C C . LYS D 1 165 ? -6.392 1.425 128.549 1.00 42.38 163 LYS A C 1
ATOM 8464 O O . LYS D 1 165 ? -6.753 2.581 128.433 1.00 41.53 163 LYS A O 1
ATOM 8470 N N . GLU D 1 166 ? -6.928 0.411 127.893 1.00 45.66 164 GLU A N 1
ATOM 8471 C CA . GLU D 1 166 ? -7.948 0.591 126.857 1.00 46.35 164 GLU A CA 1
ATOM 8472 C C . GLU D 1 166 ? -9.132 -0.302 127.183 1.00 45.75 164 GLU A C 1
ATOM 8473 O O . GLU D 1 166 ? -8.947 -1.504 127.408 1.00 49.18 164 GLU A O 1
ATOM 8479 N N . ILE D 1 167 ? -10.334 0.276 127.222 1.00 36.26 165 ILE A N 1
ATOM 8480 C CA . ILE D 1 167 ? -11.555 -0.498 127.355 1.00 36.44 165 ILE A CA 1
ATOM 8481 C C . ILE D 1 167 ? -12.248 -0.454 125.984 1.00 35.73 165 ILE A C 1
ATOM 8482 O O . ILE D 1 167 ? -12.672 0.622 125.568 1.00 34.70 165 ILE A O 1
ATOM 8487 N N . PRO D 1 168 ? -12.338 -1.608 125.287 1.00 40.69 166 PRO A N 1
ATOM 8488 C CA . PRO D 1 168 ? -13.061 -1.616 124.020 1.00 40.98 166 PRO A CA 1
ATOM 8489 C C . PRO D 1 168 ? -14.541 -1.336 124.234 1.00 40.05 166 PRO A C 1
ATOM 8490 O O . PRO D 1 168 ? -15.140 -1.884 125.168 1.00 40.71 166 PRO A O 1
ATOM 8494 N N . LEU D 1 169 ? -15.111 -0.456 123.420 1.00 36.80 167 LEU A N 1
ATOM 8495 C CA . LEU D 1 169 ? -16.530 -0.088 123.559 1.00 36.58 167 LEU A CA 1
ATOM 8496 C C . LEU D 1 169 ? -17.389 -0.742 122.502 1.00 36.41 167 LEU A C 1
ATOM 8497 O O . LEU D 1 169 ? -18.291 -1.507 122.830 1.00 36.89 167 LEU A O 1
ATOM 8502 N N . TYR D 1 170 ? -17.096 -0.461 121.245 1.00 37.75 168 TYR A N 1
ATOM 8503 C CA . TYR D 1 170 ? -17.872 -1.006 120.119 1.00 37.97 168 TYR A CA 1
ATOM 8504 C C . TYR D 1 170 ? -17.105 -0.831 118.799 1.00 37.57 168 TYR A C 1
ATOM 8505 O O . TYR D 1 170 ? -16.170 -0.029 118.710 1.00 36.81 168 TYR A O 1
ATOM 8514 N N . ASP D 1 171 ? -17.527 -1.594 117.792 1.00 41.08 169 ASP A N 1
ATOM 8515 C CA . ASP D 1 171 ? -17.167 -1.384 116.391 1.00 39.63 169 ASP A CA 1
ATOM 8516 C C . ASP D 1 171 ? -18.223 -0.563 115.680 1.00 38.77 169 ASP A C 1
ATOM 8517 O O . ASP D 1 171 ? -19.394 -0.897 115.723 1.00 38.73 169 ASP A O 1
ATOM 8522 N N . GLU D 1 172 ? -17.811 0.551 115.084 1.00 36.32 170 GLU A N 1
ATOM 8523 C CA . GLU D 1 172 ? -18.732 1.469 114.428 1.00 35.48 170 GLU A CA 1
ATOM 8524 C C . GLU D 1 172 ? -18.473 1.380 112.936 1.00 35.51 170 GLU A C 1
ATOM 8525 O O . GLU D 1 172 ? -17.375 1.675 112.470 1.00 35.68 170 GLU A O 1
ATOM 8531 N N . ASP D 1 173 ? -19.505 1.027 112.183 1.00 37.19 171 ASP A N 1
ATOM 8532 C CA . ASP D 1 173 ? -19.383 0.865 110.749 1.00 37.49 171 ASP A CA 1
ATOM 8533 C C . ASP D 1 173 ? -19.245 2.209 110.082 1.00 36.80 171 ASP A C 1
ATOM 8534 O O . ASP D 1 173 ? -19.698 3.222 110.615 1.00 37.09 171 ASP A O 1
ATOM 8539 N N . PHE D 1 174 ? -18.569 2.215 108.928 1.00 35.17 172 PHE A N 1
ATOM 8540 C CA . PHE D 1 174 ? -18.635 3.345 108.030 1.00 34.93 172 PHE A CA 1
ATOM 8541 C C . PHE D 1 174 ? -19.787 3.165 107.032 1.00 34.82 172 PHE A C 1
ATOM 8542 O O . PHE D 1 174 ? -20.360 2.076 106.881 1.00 36.50 172 PHE A O 1
ATOM 8550 N N . ILE D 1 175 ? -20.128 4.268 106.391 1.00 34.26 173 ILE A N 1
ATOM 8551 C CA . ILE D 1 175 ? -21.102 4.308 105.318 1.00 34.30 173 ILE A CA 1
ATOM 8552 C C . ILE D 1 175 ? -20.504 5.226 104.253 1.00 34.66 173 ILE A C 1
ATOM 8553 O O . ILE D 1 175 ? -19.804 6.171 104.581 1.00 34.64 173 ILE A O 1
ATOM 8558 N N . VAL D 1 176 ? -20.755 4.899 102.999 1.00 32.70 174 VAL A N 1
ATOM 8559 C CA . VAL D 1 176 ? -20.283 5.689 101.850 1.00 33.06 174 VAL A CA 1
ATOM 8560 C C . VAL D 1 176 ? -21.310 6.778 101.572 1.00 33.00 174 VAL A C 1
ATOM 8561 O O . VAL D 1 176 ? -22.513 6.504 101.526 1.00 33.08 174 VAL A O 1
ATOM 8565 N N . VAL D 1 177 ? -20.837 8.000 101.391 1.00 34.53 175 VAL A N 1
ATOM 8566 C CA . VAL D 1 177 ? -21.701 9.129 101.148 1.00 34.59 175 VAL A CA 1
ATOM 8567 C C . VAL D 1 177 ? -21.305 9.751 99.811 1.00 35.52 175 VAL A C 1
ATOM 8568 O O . VAL D 1 177 ? -20.143 10.060 99.587 1.00 36.01 175 VAL A O 1
ATOM 8572 N N . THR D 1 178 ? -22.283 9.960 98.945 1.00 37.12 176 THR A N 1
ATOM 8573 C CA . THR D 1 178 ? -22.069 10.481 97.600 1.00 38.08 176 THR A CA 1
ATOM 8574 C C . THR D 1 178 ? -23.097 11.535 97.286 1.00 38.47 176 THR A C 1
ATOM 8575 O O . THR D 1 178 ? -24.077 11.689 98.025 1.00 37.97 176 THR A O 1
ATOM 8579 N N . ALA D 1 179 ? -22.897 12.259 96.188 1.00 36.60 177 ALA A N 1
ATOM 8580 C CA . ALA D 1 179 ? -23.939 13.110 95.671 1.00 37.28 177 ALA A CA 1
ATOM 8581 C C . ALA D 1 179 ? -25.143 12.235 95.273 1.00 37.41 177 ALA A C 1
ATOM 8582 O O . ALA D 1 179 ? -25.002 11.053 94.925 1.00 37.31 177 ALA A O 1
ATOM 8584 N N . SER D 1 180 ? -26.313 12.821 95.357 1.00 41.17 178 SER A N 1
ATOM 8585 C CA . SER D 1 180 ? -27.571 12.149 94.973 1.00 41.10 178 SER A CA 1
ATOM 8586 C C . SER D 1 180 ? -27.555 11.448 93.613 1.00 41.69 178 SER A C 1
ATOM 8587 O O . SER D 1 180 ? -28.091 10.366 93.457 1.00 41.97 178 SER A O 1
ATOM 8590 N N . ASP D 1 181 ? -26.946 12.099 92.632 1.00 46.84 179 ASP A N 1
ATOM 8591 C CA . ASP D 1 181 ? -26.902 11.574 91.269 1.00 50.48 179 ASP A CA 1
ATOM 8592 C C . ASP D 1 181 ? -25.716 10.607 90.975 1.00 49.07 179 ASP A C 1
ATOM 8593 O O . ASP D 1 181 ? -25.557 10.164 89.866 1.00 50.70 179 ASP A O 1
ATOM 8598 N N . HIS D 1 182 ? -24.923 10.250 91.979 1.00 41.64 180 HIS A N 1
ATOM 8599 C CA . HIS D 1 182 ? -23.819 9.346 91.774 1.00 41.66 180 HIS A CA 1
ATOM 8600 C C . HIS D 1 182 ? -24.325 7.931 91.476 1.00 41.36 180 HIS A C 1
ATOM 8601 O O . HIS D 1 182 ? -25.333 7.499 91.994 1.00 40.80 180 HIS A O 1
ATOM 8608 N N . PRO D 1 183 ? -23.608 7.205 90.612 1.00 42.82 181 PRO A N 1
ATOM 8609 C CA . PRO D 1 183 ? -24.096 5.858 90.275 1.00 42.72 181 PRO A CA 1
ATOM 8610 C C . PRO D 1 183 ? -24.154 4.792 91.401 1.00 41.90 181 PRO A C 1
ATOM 8611 O O . PRO D 1 183 ? -24.859 3.809 91.282 1.00 41.85 181 PRO A O 1
ATOM 8615 N N . PHE D 1 184 ? -23.378 4.953 92.450 1.00 43.78 182 PHE A N 1
ATOM 8616 C CA . PHE D 1 184 ? -23.473 4.123 93.651 1.00 44.59 182 PHE A CA 1
ATOM 8617 C C . PHE D 1 184 ? -24.639 4.427 94.597 1.00 42.37 182 PHE A C 1
ATOM 8618 O O . PHE D 1 184 ? -24.872 3.670 95.516 1.00 41.90 182 PHE A O 1
ATOM 8626 N N . ALA D 1 185 ? -25.339 5.537 94.385 1.00 41.87 183 ALA A N 1
ATOM 8627 C CA . ALA D 1 185 ? -26.454 5.924 95.236 1.00 41.37 183 ALA A CA 1
ATOM 8628 C C . ALA D 1 185 ? -27.369 4.739 95.595 1.00 43.67 183 ALA A C 1
ATOM 8629 O O . ALA D 1 185 ? -27.867 4.034 94.709 1.00 41.68 183 ALA A O 1
ATOM 8631 N N . GLY D 1 186 ? -27.505 4.470 96.905 1.00 42.22 184 GLY A N 1
ATOM 8632 C CA . GLY D 1 186 ? -28.411 3.446 97.383 1.00 41.05 184 GLY A CA 1
ATOM 8633 C C . GLY D 1 186 ? -27.915 2.022 97.341 1.00 41.26 184 GLY A C 1
ATOM 8634 O O . GLY D 1 186 ? -28.555 1.151 97.888 1.00 41.62 184 GLY A O 1
ATOM 8635 N N . ARG D 1 187 ? -26.767 1.764 96.724 1.00 37.72 185 ARG A N 1
ATOM 8636 C CA . ARG D 1 187 ? -26.268 0.393 96.654 1.00 38.08 185 ARG A CA 1
ATOM 8637 C C . ARG D 1 187 ? -25.843 -0.138 98.034 1.00 37.68 185 ARG A C 1
ATOM 8638 O O . ARG D 1 187 ? -25.256 0.589 98.810 1.00 37.15 185 ARG A O 1
ATOM 8646 N N . GLN D 1 188 ? -26.158 -1.396 98.301 1.00 41.77 186 GLN A N 1
ATOM 8647 C CA . GLN D 1 188 ? -25.896 -2.058 99.563 1.00 42.49 186 GLN A CA 1
ATOM 8648 C C . GLN D 1 188 ? -24.930 -3.244 99.424 1.00 45.26 186 GLN A C 1
ATOM 8649 O O . GLN D 1 188 ? -24.713 -3.995 100.366 1.00 48.85 186 GLN A O 1
ATOM 8655 N N . ASP D 1 189 ? -24.314 -3.374 98.257 1.00 44.62 187 ASP A N 1
ATOM 8656 C CA . ASP D 1 189 ? -23.520 -4.540 97.895 1.00 48.41 187 ASP A CA 1
ATOM 8657 C C . ASP D 1 189 ? -22.121 -4.177 97.350 1.00 45.96 187 ASP A C 1
ATOM 8658 O O . ASP D 1 189 ? -21.563 -4.944 96.607 1.00 50.44 187 ASP A O 1
ATOM 8663 N N . LEU D 1 190 ? -21.566 -3.021 97.715 1.00 41.82 188 LEU A N 1
ATOM 8664 C CA . LEU D 1 190 ? -20.257 -2.627 97.170 1.00 42.09 188 LEU A CA 1
ATOM 8665 C C . LEU D 1 190 ? -19.165 -3.554 97.671 1.00 42.56 188 LEU A C 1
ATOM 8666 O O . LEU D 1 190 ? -19.225 -4.068 98.791 1.00 42.50 188 LEU A O 1
ATOM 8671 N N . GLU D 1 191 ? -18.171 -3.776 96.825 1.00 45.34 189 GLU A N 1
ATOM 8672 C CA . GLU D 1 191 ? -16.935 -4.441 97.199 1.00 47.25 189 GLU A CA 1
ATOM 8673 C C . GLU D 1 191 ? -15.927 -3.357 97.532 1.00 45.90 189 GLU A C 1
ATOM 8674 O O . GLU D 1 191 ? -16.097 -2.211 97.134 1.00 44.66 189 GLU A O 1
ATOM 8680 N N . LEU D 1 192 ? -14.874 -3.720 98.252 1.00 47.23 190 LEU A N 1
ATOM 8681 C CA . LEU D 1 192 ? -13.849 -2.748 98.658 1.00 49.26 190 LEU A CA 1
ATOM 8682 C C . LEU D 1 192 ? -13.225 -2.024 97.448 1.00 45.88 190 LEU A C 1
ATOM 8683 O O . LEU D 1 192 ? -12.952 -0.820 97.504 1.00 45.66 190 LEU A O 1
ATOM 8688 N N . SER D 1 193 ? -13.047 -2.762 96.361 1.00 46.97 191 SER A N 1
ATOM 8689 C CA . SER D 1 193 ? -12.553 -2.200 95.105 1.00 50.86 191 SER A CA 1
ATOM 8690 C C . SER D 1 193 ? -13.390 -1.025 94.535 1.00 50.40 191 SER A C 1
ATOM 8691 O O . SER D 1 193 ? -12.881 -0.238 93.751 1.00 49.69 191 SER A O 1
ATOM 8694 N N . ALA D 1 194 ? -14.654 -0.886 94.929 1.00 42.80 192 ALA A N 1
ATOM 8695 C CA . ALA D 1 194 ? -15.428 0.317 94.602 1.00 42.38 192 ALA A CA 1
ATOM 8696 C C . ALA D 1 194 ? -14.762 1.635 95.050 1.00 42.17 192 ALA A C 1
ATOM 8697 O O . ALA D 1 194 ? -15.016 2.697 94.465 1.00 42.25 192 ALA A O 1
ATOM 8699 N N . LEU D 1 195 ? -13.898 1.572 96.060 1.00 40.42 193 LEU A N 1
ATOM 8700 C CA . LEU D 1 195 ? -13.180 2.766 96.508 1.00 40.31 193 LEU A CA 1
ATOM 8701 C C . LEU D 1 195 ? -12.303 3.399 95.417 1.00 41.18 193 LEU A C 1
ATOM 8702 O O . LEU D 1 195 ? -12.140 4.631 95.378 1.00 41.22 193 LEU A O 1
ATOM 8707 N N . GLU D 1 196 ? -11.778 2.552 94.533 1.00 48.46 194 GLU A N 1
ATOM 8708 C CA . GLU D 1 196 ? -10.963 2.978 93.364 1.00 49.60 194 GLU A CA 1
ATOM 8709 C C . GLU D 1 196 ? -11.744 3.940 92.464 1.00 49.58 194 GLU A C 1
ATOM 8710 O O . GLU D 1 196 ? -11.145 4.844 91.851 1.00 50.23 194 GLU A O 1
ATOM 8716 N N . ASP D 1 197 ? -13.065 3.758 92.391 1.00 49.01 195 ASP A N 1
ATOM 8717 C CA . ASP D 1 197 ? -13.917 4.558 91.538 1.00 49.17 195 ASP A CA 1
ATOM 8718 C C . ASP D 1 197 ? -14.393 5.855 92.144 1.00 48.68 195 ASP A C 1
ATOM 8719 O O . ASP D 1 197 ? -15.120 6.587 91.473 1.00 51.39 195 ASP A O 1
ATOM 8724 N N . LEU D 1 198 ? -14.020 6.141 93.398 1.00 45.87 196 LEU A N 1
ATOM 8725 C CA . LEU D 1 198 ? -14.447 7.369 94.066 1.00 45.92 196 LEU A CA 1
ATOM 8726 C C . LEU D 1 198 ? -13.299 8.351 94.111 1.00 50.36 196 LEU A C 1
ATOM 8727 O O . LEU D 1 198 ? -12.149 7.949 94.251 1.00 47.04 196 LEU A O 1
ATOM 8732 N N . ASP D 1 199 ? -13.623 9.635 93.963 1.00 48.54 197 ASP A N 1
ATOM 8733 C CA . ASP D 1 199 ? -12.682 10.694 94.295 1.00 48.54 197 ASP A CA 1
ATOM 8734 C C . ASP D 1 199 ? -12.969 11.027 95.734 1.00 47.08 197 ASP A C 1
ATOM 8735 O O . ASP D 1 199 ? -13.913 11.773 96.031 1.00 46.88 197 ASP A O 1
ATOM 8740 N N . LEU D 1 200 ? -12.177 10.448 96.639 1.00 47.30 198 LEU A N 1
ATOM 8741 C CA . LEU D 1 200 ? -12.417 10.573 98.058 1.00 45.44 198 LEU A CA 1
ATOM 8742 C C . LEU D 1 200 ? -11.993 11.946 98.544 1.00 47.55 198 LEU A C 1
ATOM 8743 O O . LEU D 1 200 ? -10.895 12.418 98.237 1.00 47.99 198 LEU A O 1
ATOM 8748 N N . LEU D 1 201 ? -12.897 12.600 99.274 1.00 46.41 199 LEU A N 1
ATOM 8749 C CA . LEU D 1 201 ? -12.598 13.849 99.992 1.00 46.90 199 LEU A CA 1
ATOM 8750 C C . LEU D 1 201 ? -12.497 13.447 101.439 1.00 46.33 199 LEU A C 1
ATOM 8751 O O . LEU D 1 201 ? -13.448 12.900 102.013 1.00 45.59 199 LEU A O 1
ATOM 8756 N N . LEU D 1 202 ? -11.349 13.728 102.031 1.00 41.67 200 LEU A N 1
ATOM 8757 C CA . LEU D 1 202 ? -11.053 13.306 103.403 1.00 41.07 200 LEU A CA 1
ATOM 8758 C C . LEU D 1 202 ? -10.806 14.514 104.300 1.00 40.52 200 LEU A C 1
ATOM 8759 O O . LEU D 1 202 ? -10.505 15.600 103.861 1.00 41.21 200 LEU A O 1
ATOM 8764 N N . LEU D 1 203 ? -10.973 14.307 105.590 1.00 43.79 201 LEU A N 1
ATOM 8765 C CA . LEU D 1 203 ? -10.488 15.236 106.583 1.00 43.78 201 LEU A CA 1
ATOM 8766 C C . LEU D 1 203 ? -8.948 15.237 106.458 1.00 44.98 201 LEU A C 1
ATOM 8767 O O . LEU D 1 203 ? -8.377 14.273 105.921 1.00 43.35 201 LEU A O 1
ATOM 8772 N N . ASP D 1 204 ? -8.286 16.293 106.933 1.00 46.96 202 ASP A N 1
ATOM 8773 C CA . ASP D 1 204 ? -6.807 16.366 106.825 1.00 48.04 202 ASP A CA 1
ATOM 8774 C C . ASP D 1 204 ? -6.140 15.267 107.690 1.00 48.78 202 ASP A C 1
ATOM 8775 O O . ASP D 1 204 ? -6.821 14.559 108.453 1.00 48.94 202 ASP A O 1
ATOM 8780 N N A ASP D 1 205 ? -4.819 15.147 107.562 0.25 55.14 203 ASP A N 1
ATOM 8781 N N B ASP D 1 205 ? -4.828 15.103 107.559 0.75 54.23 203 ASP A N 1
ATOM 8782 C CA A ASP D 1 205 ? -4.020 14.072 108.187 0.25 56.86 203 ASP A CA 1
ATOM 8783 C CA B ASP D 1 205 ? -4.147 13.949 108.176 0.75 55.01 203 ASP A CA 1
ATOM 8784 C C A ASP D 1 205 ? -4.035 13.993 109.714 0.25 54.47 203 ASP A C 1
ATOM 8785 C C B ASP D 1 205 ? -3.988 13.991 109.715 0.75 53.44 203 ASP A C 1
ATOM 8786 O O A ASP D 1 205 ? -3.661 12.971 110.281 0.25 55.69 203 ASP A O 1
ATOM 8787 O O B ASP D 1 205 ? -3.472 13.034 110.283 0.75 54.58 203 ASP A O 1
ATOM 8796 N N . GLY D 1 206 ? -4.437 15.061 110.384 1.00 49.34 204 GLY A N 1
ATOM 8797 C CA . GLY D 1 206 ? -4.575 15.054 111.853 1.00 46.42 204 GLY A CA 1
ATOM 8798 C C . GLY D 1 206 ? -5.727 14.205 112.406 1.00 48.43 204 GLY A C 1
ATOM 8799 O O . GLY D 1 206 ? -5.778 13.934 113.612 1.00 47.37 204 GLY A O 1
ATOM 8800 N N . HIS D 1 207 ? -6.656 13.769 111.543 1.00 43.54 205 HIS A N 1
ATOM 8801 C CA . HIS D 1 207 ? -7.847 13.035 111.984 1.00 43.25 205 HIS A CA 1
ATOM 8802 C C . HIS D 1 207 ? -7.662 11.557 111.796 1.00 41.19 205 HIS A C 1
ATOM 8803 O O . HIS D 1 207 ? -7.245 11.134 110.721 1.00 44.48 205 HIS A O 1
ATOM 8810 N N . SER D 1 208 ? -7.950 10.757 112.808 1.00 39.48 206 SER A N 1
ATOM 8811 C CA . SER D 1 208 ? -7.855 9.284 112.677 1.00 41.02 206 SER A CA 1
ATOM 8812 C C . SER D 1 208 ? -8.783 8.706 111.564 1.00 40.68 206 SER A C 1
ATOM 8813 O O . SER D 1 208 ? -8.473 7.678 110.969 1.00 42.78 206 SER A O 1
ATOM 8816 N N . LEU D 1 209 ? -9.906 9.370 111.282 1.00 41.97 207 LEU A N 1
ATOM 8817 C CA . LEU D 1 209 ? -10.781 8.941 110.211 1.00 42.09 207 LEU A CA 1
ATOM 8818 C C . LEU D 1 209 ? -10.078 8.995 108.829 1.00 45.09 207 LEU A C 1
ATOM 8819 O O . LEU D 1 209 ? -10.289 8.109 107.998 1.00 45.67 207 LEU A O 1
ATOM 8824 N N . HIS D 1 210 ? -9.287 10.038 108.582 1.00 40.45 208 HIS A N 1
ATOM 8825 C CA . HIS D 1 210 ? -8.405 10.082 107.398 1.00 41.77 208 HIS A CA 1
ATOM 8826 C C . HIS D 1 210 ? -7.612 8.793 107.246 1.00 42.99 208 HIS A C 1
ATOM 8827 O O . HIS D 1 210 ? -7.715 8.079 106.236 1.00 42.94 208 HIS A O 1
ATOM 8834 N N . ASP D 1 211 ? -6.828 8.477 108.270 1.00 44.89 209 ASP A N 1
ATOM 8835 C CA . ASP D 1 211 ? -5.932 7.319 108.255 1.00 46.45 209 ASP A CA 1
ATOM 8836 C C . ASP D 1 211 ? -6.690 6.023 108.082 1.00 47.20 209 ASP A C 1
ATOM 8837 O O . ASP D 1 211 ? -6.219 5.123 107.404 1.00 47.53 209 ASP A O 1
ATOM 8842 N N . GLN D 1 212 ? -7.859 5.917 108.703 1.00 44.46 210 GLN A N 1
ATOM 8843 C CA . GLN D 1 212 ? -8.641 4.691 108.604 1.00 43.91 210 GLN A CA 1
ATOM 8844 C C . GLN D 1 212 ? -9.171 4.454 107.188 1.00 41.91 210 GLN A C 1
ATOM 8845 O O . GLN D 1 212 ? -9.200 3.302 106.741 1.00 42.45 210 GLN A O 1
ATOM 8851 N N . ILE D 1 213 ? -9.578 5.532 106.511 1.00 40.49 211 ILE A N 1
ATOM 8852 C CA . ILE D 1 213 ? -10.077 5.425 105.158 1.00 39.99 211 ILE A CA 1
ATOM 8853 C C . ILE D 1 213 ? -8.905 5.090 104.215 1.00 41.44 211 ILE A C 1
ATOM 8854 O O . ILE D 1 213 ? -9.018 4.216 103.360 1.00 40.90 211 ILE A O 1
ATOM 8859 N N . VAL D 1 214 ? -7.771 5.738 104.424 1.00 43.13 212 VAL A N 1
ATOM 8860 C CA . VAL D 1 214 ? -6.553 5.396 103.658 1.00 44.52 212 VAL A CA 1
ATOM 8861 C C . VAL D 1 214 ? -6.204 3.924 103.815 1.00 46.58 212 VAL A C 1
ATOM 8862 O O . VAL D 1 214 ? -5.920 3.276 102.808 1.00 46.94 212 VAL A O 1
ATOM 8866 N N . ASP D 1 215 ? -6.270 3.380 105.032 1.00 56.20 213 ASP A N 1
ATOM 8867 C CA . ASP D 1 215 ? -5.967 1.951 105.234 1.00 62.60 213 ASP A CA 1
ATOM 8868 C C . ASP D 1 215 ? -6.941 1.018 104.535 1.00 61.84 213 ASP A C 1
ATOM 8869 O O . ASP D 1 215 ? -6.568 -0.080 104.089 1.00 57.51 213 ASP A O 1
ATOM 8874 N N . LEU D 1 216 ? -8.205 1.440 104.469 1.00 59.26 214 LEU A N 1
ATOM 8875 C CA . LEU D 1 216 ? -9.226 0.670 103.778 1.00 59.69 214 LEU A CA 1
ATOM 8876 C C . LEU D 1 216 ? -8.885 0.566 102.285 1.00 53.92 214 LEU A C 1
ATOM 8877 O O . LEU D 1 216 ? -9.024 -0.507 101.681 1.00 53.64 214 LEU A O 1
ATOM 8882 N N . CYS D 1 217 ? -8.477 1.692 101.701 1.00 59.06 215 CYS A N 1
ATOM 8883 C CA . CYS D 1 217 ? -8.046 1.730 100.313 1.00 57.98 215 CYS A CA 1
ATOM 8884 C C . CYS D 1 217 ? -6.841 0.812 100.056 1.00 65.15 215 CYS A C 1
ATOM 8885 O O . CYS D 1 217 ? -6.797 0.128 99.040 1.00 70.16 215 CYS A O 1
ATOM 8888 N N . ARG D 1 218 ? -5.889 0.766 100.982 1.00 72.56 216 ARG A N 1
ATOM 8889 C CA . ARG D 1 218 ? -4.712 -0.124 100.845 1.00 74.47 216 ARG A CA 1
ATOM 8890 C C . ARG D 1 218 ? -5.078 -1.614 100.892 1.00 75.15 216 ARG A C 1
ATOM 8891 O O . ARG D 1 218 ? -4.550 -2.406 100.121 1.00 74.94 216 ARG A O 1
ATOM 8899 N N . ARG D 1 219 ? -6.009 -1.970 101.747 1.00 69.48 217 ARG A N 1
ATOM 8900 C CA . ARG D 1 219 ? -6.411 -3.338 101.761 1.00 74.67 217 ARG A CA 1
ATOM 8901 C C . ARG D 1 219 ? -6.708 -3.664 100.314 1.00 83.74 217 ARG A C 1
ATOM 8902 O O . ARG D 1 219 ? -5.913 -4.303 99.655 1.00 85.67 217 ARG A O 1
ATOM 8910 N N . GLY D 1 220 ? -7.817 -3.162 99.804 1.00 130.24 218 GLY A N 1
ATOM 8911 C CA . GLY D 1 220 ? -8.218 -3.443 98.440 1.00 126.08 218 GLY A CA 1
ATOM 8912 C C . GLY D 1 220 ? -7.413 -2.869 97.292 1.00 123.53 218 GLY A C 1
ATOM 8913 O O . GLY D 1 220 ? -7.560 -3.311 96.165 1.00 123.67 218 GLY A O 1
ATOM 8914 N N . ASP D 1 221 ? -6.567 -1.887 97.548 1.00 102.23 219 ASP A N 1
ATOM 8915 C CA . ASP D 1 221 ? -5.807 -1.315 96.454 1.00 111.68 219 ASP A CA 1
ATOM 8916 C C . ASP D 1 221 ? -4.519 -2.104 96.369 1.00 131.01 219 ASP A C 1
ATOM 8917 O O . ASP D 1 221 ? -3.659 -1.982 97.234 1.00 137.65 219 ASP A O 1
ATOM 8922 N N . ILE D 1 222 ? -4.382 -2.917 95.326 1.00 181.73 220 ILE A N 1
ATOM 8923 C CA . ILE D 1 222 ? -3.168 -3.695 95.131 1.00 174.15 220 ILE A CA 1
ATOM 8924 C C . ILE D 1 222 ? -2.066 -2.707 94.782 1.00 156.14 220 ILE A C 1
ATOM 8925 O O . ILE D 1 222 ? -2.319 -1.747 94.050 1.00 155.90 220 ILE A O 1
ATOM 8930 N N . ASN D 1 223 ? -0.864 -2.923 95.323 1.00 179.85 221 ASN A N 1
ATOM 8931 C CA . ASN D 1 223 ? 0.285 -2.044 95.085 1.00 180.13 221 ASN A CA 1
ATOM 8932 C C . ASN D 1 223 ? -0.127 -0.636 95.467 1.00 176.93 221 ASN A C 1
ATOM 8933 O O . ASN D 1 223 ? -0.629 -0.442 96.559 1.00 174.38 221 ASN A O 1
ATOM 8935 N N . PRO D 1 224 ? 0.077 0.333 94.584 1.00 111.34 222 PRO A N 1
ATOM 8936 C CA . PRO D 1 224 ? -0.278 1.724 94.874 1.00 108.56 222 PRO A CA 1
ATOM 8937 C C . PRO D 1 224 ? -1.707 1.893 95.372 1.00 106.39 222 PRO A C 1
ATOM 8938 O O . PRO D 1 224 ? -1.924 2.305 96.507 1.00 104.77 222 PRO A O 1
ATOM 8940 N N . ALA D 1 230 ? -5.692 15.418 95.719 1.00 82.01 228 ALA A N 1
ATOM 8941 C CA . ALA D 1 230 ? -5.079 15.517 97.036 1.00 85.31 228 ALA A CA 1
ATOM 8942 C C . ALA D 1 230 ? -5.246 16.909 97.672 1.00 78.00 228 ALA A C 1
ATOM 8943 O O . ALA D 1 230 ? -5.139 17.022 98.891 1.00 81.21 228 ALA A O 1
ATOM 8945 N N . VAL D 1 231 ? -5.534 17.950 96.877 1.00 58.39 229 VAL A N 1
ATOM 8946 C CA . VAL D 1 231 ? -5.456 19.306 97.378 1.00 59.36 229 VAL A CA 1
ATOM 8947 C C . VAL D 1 231 ? -6.647 19.610 98.310 1.00 62.30 229 VAL A C 1
ATOM 8948 O O . VAL D 1 231 ? -6.416 20.029 99.440 1.00 57.17 229 VAL A O 1
ATOM 8952 N N . THR D 1 232 ? -7.870 19.371 97.855 1.00 45.48 230 THR A N 1
ATOM 8953 C CA . THR D 1 232 ? -9.049 19.637 98.638 1.00 45.55 230 THR A CA 1
ATOM 8954 C C . THR D 1 232 ? -9.080 18.818 99.939 1.00 46.06 230 THR A C 1
ATOM 8955 O O . THR D 1 232 ? -9.123 17.590 99.888 1.00 47.85 230 THR A O 1
ATOM 8959 N N . ARG D 1 233 ? -9.069 19.528 101.069 1.00 46.02 231 ARG A N 1
ATOM 8960 C CA . ARG D 1 233 ? -9.029 18.953 102.422 1.00 47.45 231 ARG A CA 1
ATOM 8961 C C . ARG D 1 233 ? -9.890 19.784 103.340 1.00 42.50 231 ARG A C 1
ATOM 8962 O O . ARG D 1 233 ? -9.919 21.015 103.256 1.00 41.58 231 ARG A O 1
ATOM 8970 N N . ALA D 1 234 ? -10.481 19.144 104.343 1.00 40.62 232 ALA A N 1
ATOM 8971 C CA . ALA D 1 234 ? -11.335 19.821 105.314 1.00 42.36 232 ALA A CA 1
ATOM 8972 C C . ALA D 1 234 ? -10.978 19.448 106.722 1.00 38.87 232 ALA A C 1
ATOM 8973 O O . ALA D 1 234 ? -10.449 18.379 106.966 1.00 40.70 232 ALA A O 1
ATOM 8975 N N . SER D 1 235 ? -11.342 20.313 107.661 1.00 49.64 233 SER A N 1
ATOM 8976 C CA . SER D 1 235 ? -11.203 19.995 109.073 1.00 52.98 233 SER A CA 1
ATOM 8977 C C . SER D 1 235 ? -12.465 19.440 109.722 1.00 49.12 233 SER A C 1
ATOM 8978 O O . SER D 1 235 ? -12.365 18.934 110.818 1.00 47.76 233 SER A O 1
ATOM 8981 N N . SER D 1 236 ? -13.629 19.516 109.060 1.00 44.41 234 SER A N 1
ATOM 8982 C CA . SER D 1 236 ? -14.879 18.986 109.618 1.00 42.35 234 SER A CA 1
ATOM 8983 C C . SER D 1 236 ? -15.697 18.234 108.581 1.00 41.28 234 SER A C 1
ATOM 8984 O O . SER D 1 236 ? -15.682 18.566 107.365 1.00 40.11 234 SER A O 1
ATOM 8987 N N . LEU D 1 237 ? -16.440 17.240 109.067 1.00 35.18 235 LEU A N 1
ATOM 8988 C CA . LEU D 1 237 ? -17.314 16.468 108.234 1.00 36.42 235 LEU A CA 1
ATOM 8989 C C . LEU D 1 237 ? -18.392 17.314 107.582 1.00 37.93 235 LEU A C 1
ATOM 8990 O O . LEU D 1 237 ? -18.771 17.027 106.462 1.00 37.32 235 LEU A O 1
ATOM 8995 N N . THR D 1 238 ? -18.862 18.370 108.243 1.00 36.26 236 THR A N 1
ATOM 8996 C CA . THR D 1 238 ? -19.927 19.191 107.663 1.00 37.02 236 THR A CA 1
ATOM 8997 C C . THR D 1 238 ? -19.415 19.906 106.408 1.00 37.48 236 THR A C 1
ATOM 8998 O O . THR D 1 238 ? -20.137 20.012 105.418 1.00 35.90 236 THR A O 1
ATOM 9002 N N . THR D 1 239 ? -18.168 20.380 106.426 1.00 34.39 237 THR A N 1
ATOM 9003 C CA . THR D 1 239 ? -17.564 20.967 105.226 1.00 35.94 237 THR A CA 1
ATOM 9004 C C . THR D 1 239 ? -17.415 19.918 104.123 1.00 33.68 237 THR A C 1
ATOM 9005 O O . THR D 1 239 ? -17.729 20.203 102.957 1.00 36.17 237 THR A O 1
ATOM 9009 N N . VAL D 1 240 ? -17.008 18.710 104.479 1.00 33.29 238 VAL A N 1
ATOM 9010 C CA . VAL D 1 240 ? -16.879 17.653 103.485 1.00 34.89 238 VAL A CA 1
ATOM 9011 C C . VAL D 1 240 ? -18.252 17.391 102.813 1.00 36.99 238 VAL A C 1
ATOM 9012 O O . VAL D 1 240 ? -18.334 17.252 101.591 1.00 35.12 238 VAL A O 1
ATOM 9016 N N . MET D 1 241 ? -19.327 17.369 103.611 1.00 34.86 239 MET A N 1
ATOM 9017 C CA . MET D 1 241 ? -20.665 17.112 103.091 1.00 34.78 239 MET A CA 1
ATOM 9018 C C . MET D 1 241 ? -21.068 18.163 102.060 1.00 34.89 239 MET A C 1
ATOM 9019 O O . MET D 1 241 ? -21.647 17.816 101.048 1.00 37.29 239 MET A O 1
ATOM 9024 N N . GLN D 1 242 ? -20.714 19.422 102.283 1.00 33.50 240 GLN A N 1
ATOM 9025 C CA . GLN D 1 242 ? -21.029 20.474 101.305 1.00 33.11 240 GLN A CA 1
ATOM 9026 C C . GLN D 1 242 ? -20.270 20.239 99.991 1.00 35.81 240 GLN A C 1
ATOM 9027 O O . GLN D 1 242 ? -20.802 20.499 98.893 1.00 36.12 240 GLN A O 1
ATOM 9033 N N . LEU D 1 243 ? -19.026 19.761 100.094 1.00 30.29 241 LEU A N 1
ATOM 9034 C CA . LEU D 1 243 ? -18.229 19.456 98.894 1.00 30.70 241 LEU A CA 1
ATOM 9035 C C . LEU D 1 243 ? -18.848 18.285 98.132 1.00 30.39 241 LEU A C 1
ATOM 9036 O O . LEU D 1 243 ? -18.904 18.303 96.881 1.00 30.94 241 LEU A O 1
ATOM 9041 N N . VAL D 1 244 ? -19.340 17.288 98.874 1.00 34.62 242 VAL A N 1
ATOM 9042 C CA . VAL D 1 244 ? -19.976 16.124 98.277 1.00 33.81 242 VAL A CA 1
ATOM 9043 C C . VAL D 1 244 ? -21.262 16.533 97.571 1.00 34.01 242 VAL A C 1
ATOM 9044 O O . VAL D 1 244 ? -21.507 16.097 96.425 1.00 32.46 242 VAL A O 1
ATOM 9048 N N . VAL D 1 245 ? -22.064 17.378 98.208 1.00 31.88 243 VAL A N 1
ATOM 9049 C CA . VAL D 1 245 ? -23.339 17.857 97.587 1.00 33.03 243 VAL A CA 1
ATOM 9050 C C . VAL D 1 245 ? -23.043 18.583 96.291 1.00 33.94 243 VAL A C 1
ATOM 9051 O O . VAL D 1 245 ? -23.737 18.413 95.317 1.00 33.94 243 VAL A O 1
ATOM 9055 N N . ALA D 1 246 ? -21.979 19.375 96.290 1.00 35.23 244 ALA A N 1
ATOM 9056 C CA . ALA D 1 246 ? -21.555 20.133 95.106 1.00 37.18 244 ALA A CA 1
ATOM 9057 C C . ALA D 1 246 ? -20.915 19.282 93.992 1.00 38.67 244 ALA A C 1
ATOM 9058 O O . ALA D 1 246 ? -20.503 19.852 92.971 1.00 39.57 244 ALA A O 1
ATOM 9060 N N . GLY D 1 247 ? -20.824 17.962 94.181 1.00 38.34 245 GLY A N 1
ATOM 9061 C CA . GLY D 1 247 ? -20.281 17.046 93.164 1.00 37.83 245 GLY A CA 1
ATOM 9062 C C . GLY D 1 247 ? -18.756 17.009 93.071 1.00 42.08 245 GLY A C 1
ATOM 9063 O O . GLY D 1 247 ? -18.225 16.561 92.080 1.00 39.42 245 GLY A O 1
ATOM 9064 N N . LEU D 1 248 ? -18.048 17.485 94.099 1.00 36.08 246 LEU A N 1
ATOM 9065 C CA . LEU D 1 248 ? -16.589 17.534 94.054 1.00 36.77 246 LEU A CA 1
ATOM 9066 C C . LEU D 1 248 ? -15.934 16.239 94.487 1.00 36.95 246 LEU A C 1
ATOM 9067 O O . LEU D 1 248 ? -14.728 16.115 94.402 1.00 39.97 246 LEU A O 1
ATOM 9072 N N . GLY D 1 249 ? -16.708 15.253 94.934 1.00 38.18 247 GLY A N 1
ATOM 9073 C CA . GLY D 1 249 ? -16.163 13.992 95.432 1.00 37.19 247 GLY A CA 1
ATOM 9074 C C . GLY D 1 249 ? -17.134 13.237 96.338 1.00 37.11 247 GLY A C 1
ATOM 9075 O O . GLY D 1 249 ? -18.275 13.630 96.518 1.00 37.01 247 GLY A O 1
ATOM 9076 N N . SER D 1 250 ? -16.663 12.120 96.877 1.00 33.88 248 SER A N 1
ATOM 9077 C CA . SER D 1 250 ? -17.429 11.254 97.754 1.00 37.28 248 SER A CA 1
ATOM 9078 C C . SER D 1 250 ? -16.643 11.072 99.035 1.00 37.87 248 SER A C 1
ATOM 9079 O O . SER D 1 250 ? -15.463 11.461 99.088 1.00 37.36 248 SER A O 1
ATOM 9082 N N . THR D 1 251 ? -17.266 10.496 100.073 1.00 37.51 249 THR A N 1
ATOM 9083 C CA . THR D 1 251 ? -16.523 10.204 101.302 1.00 36.29 249 THR A CA 1
ATOM 9084 C C . THR D 1 251 ? -17.104 9.028 102.064 1.00 36.95 249 THR A C 1
ATOM 9085 O O . THR D 1 251 ? -18.071 8.388 101.613 1.00 35.39 249 THR A O 1
ATOM 9089 N N . LEU D 1 252 ? -16.468 8.694 103.185 1.00 34.35 250 LEU A N 1
ATOM 9090 C CA . LEU D 1 252 ? -17.006 7.728 104.148 1.00 34.37 250 LEU A CA 1
ATOM 9091 C C . LEU D 1 252 ? -17.155 8.437 105.493 1.00 35.82 250 LEU A C 1
ATOM 9092 O O . LEU D 1 252 ? -16.276 9.210 105.894 1.00 35.78 250 LEU A O 1
ATOM 9097 N N . VAL D 1 253 ? -18.250 8.159 106.192 1.00 30.41 251 VAL A N 1
ATOM 9098 C CA . VAL D 1 253 ? -18.443 8.681 107.544 1.00 30.38 251 VAL A CA 1
ATOM 9099 C C . VAL D 1 253 ? -18.839 7.570 108.493 1.00 30.78 251 VAL A C 1
ATOM 9100 O O . VAL D 1 253 ? -19.348 6.529 108.064 1.00 31.93 251 VAL A O 1
ATOM 9104 N N . PRO D 1 254 ? -18.595 7.765 109.796 1.00 34.24 252 PRO A N 1
ATOM 9105 C CA . PRO D 1 254 ? -19.108 6.782 110.766 1.00 34.18 252 PRO A CA 1
ATOM 9106 C C . PRO D 1 254 ? -20.624 6.827 110.818 1.00 31.65 252 PRO A C 1
ATOM 9107 O O . PRO D 1 254 ? -21.178 7.885 110.681 1.00 33.85 252 PRO A O 1
ATOM 9111 N N . ILE D 1 255 ? -21.266 5.692 111.043 1.00 31.76 253 ILE A N 1
ATOM 9112 C CA . ILE D 1 255 ? -22.740 5.660 111.076 1.00 34.55 253 ILE A CA 1
ATOM 9113 C C . ILE D 1 255 ? -23.411 6.584 112.092 1.00 34.67 253 ILE A C 1
ATOM 9114 O O . ILE D 1 255 ? -24.513 7.091 111.828 1.00 31.62 253 ILE A O 1
ATOM 9119 N N . SER D 1 256 ? -22.750 6.850 113.212 1.00 31.22 254 SER A N 1
ATOM 9120 C CA . SER D 1 256 ? -23.311 7.794 114.213 1.00 31.32 254 SER A CA 1
ATOM 9121 C C . SER D 1 256 ? -23.443 9.189 113.658 1.00 31.06 254 SER A C 1
ATOM 9122 O O . SER D 1 256 ? -24.286 9.940 114.133 1.00 28.92 254 SER A O 1
ATOM 9125 N N . ALA D 1 257 ? -22.651 9.540 112.642 1.00 29.72 255 ALA A N 1
ATOM 9126 C CA . ALA D 1 257 ? -22.793 10.832 111.984 1.00 27.97 255 ALA A CA 1
ATOM 9127 C C . ALA D 1 257 ? -24.057 11.011 111.113 1.00 28.06 255 ALA A C 1
ATOM 9128 O O . ALA D 1 257 ? -24.426 12.147 110.771 1.00 28.73 255 ALA A O 1
ATOM 9130 N N . ILE D 1 258 ? -24.687 9.913 110.712 1.00 28.62 256 ILE A N 1
ATOM 9131 C CA . ILE D 1 258 ? -25.757 9.966 109.701 1.00 30.88 256 ILE A CA 1
ATOM 9132 C C . ILE D 1 258 ? -26.822 11.028 109.972 1.00 32.76 256 ILE A C 1
ATOM 9133 O O . ILE D 1 258 ? -27.068 11.863 109.109 1.00 30.51 256 ILE A O 1
ATOM 9138 N N . PRO D 1 259 ? -27.426 11.050 111.174 1.00 32.86 257 PRO A N 1
ATOM 9139 C CA . PRO D 1 259 ? -28.516 12.007 111.345 1.00 36.32 257 PRO A CA 1
ATOM 9140 C C . PRO D 1 259 ? -28.088 13.452 111.314 1.00 37.25 257 PRO A C 1
ATOM 9141 O O . PRO D 1 259 ? -28.911 14.325 111.126 1.00 37.10 257 PRO A O 1
ATOM 9145 N N . TRP D 1 260 ? -26.815 13.710 111.551 1.00 32.22 258 TRP A N 1
ATOM 9146 C CA . TRP D 1 260 ? -26.303 15.079 111.697 1.00 32.59 258 TRP A CA 1
ATOM 9147 C C . TRP D 1 260 ? -25.694 15.626 110.439 1.00 33.58 258 TRP A C 1
ATOM 9148 O O . TRP D 1 260 ? -25.607 16.828 110.275 1.00 36.75 258 TRP A O 1
ATOM 9159 N N . GLU D 1 261 ? -25.198 14.733 109.591 1.00 38.41 259 GLU A N 1
ATOM 9160 C CA . GLU D 1 261 ? -24.396 15.099 108.430 1.00 40.01 259 GLU A CA 1
ATOM 9161 C C . GLU D 1 261 ? -24.992 14.663 107.092 1.00 42.89 259 GLU A C 1
ATOM 9162 O O . GLU D 1 261 ? -24.818 15.374 106.149 1.00 44.01 259 GLU A O 1
ATOM 9168 N N . CYS D 1 262 ? -25.744 13.559 107.058 1.00 39.45 260 CYS A N 1
ATOM 9169 C CA . CYS D 1 262 ? -26.150 12.901 105.816 1.00 36.03 260 CYS A CA 1
ATOM 9170 C C . CYS D 1 262 ? -27.589 13.044 105.410 1.00 38.00 260 CYS A C 1
ATOM 9171 O O . CYS D 1 262 ? -27.990 12.388 104.446 1.00 42.67 260 CYS A O 1
ATOM 9174 N N . THR D 1 263 ? -28.369 13.859 106.124 1.00 41.79 261 THR A N 1
ATOM 9175 C CA . THR D 1 263 ? -29.795 14.052 105.789 1.00 41.25 261 THR A CA 1
ATOM 9176 C C . THR D 1 263 ? -30.030 15.356 105.035 1.00 42.08 261 THR A C 1
ATOM 9177 O O . THR D 1 263 ? -31.140 15.584 104.535 1.00 46.88 261 THR A O 1
ATOM 9181 N N . ARG D 1 264 ? -28.995 16.204 104.903 1.00 39.38 262 ARG A N 1
ATOM 9182 C CA . ARG D 1 264 ? -29.166 17.436 104.157 1.00 39.80 262 ARG A CA 1
ATOM 9183 C C . ARG D 1 264 ? -29.454 17.091 102.677 1.00 38.99 262 ARG A C 1
ATOM 9184 O O . ARG D 1 264 ? -29.110 15.982 102.212 1.00 43.24 262 ARG A O 1
ATOM 9192 N N . PRO D 1 265 ? -30.124 18.011 101.955 1.00 46.53 263 PRO A N 1
ATOM 9193 C CA . PRO D 1 265 ? -30.498 17.706 100.574 1.00 47.68 263 PRO A CA 1
ATOM 9194 C C . PRO D 1 265 ? -29.267 17.539 99.673 1.00 46.00 263 PRO A C 1
ATOM 9195 O O . PRO D 1 265 ? -28.295 18.223 99.875 1.00 42.67 263 PRO A O 1
ATOM 9199 N N . GLY D 1 266 ? -29.343 16.617 98.719 1.00 36.90 264 GLY A N 1
ATOM 9200 C CA . GLY D 1 266 ? -28.303 16.400 97.734 1.00 36.54 264 GLY A CA 1
ATOM 9201 C C . GLY D 1 266 ? -27.304 15.297 98.011 1.00 36.34 264 GLY A C 1
ATOM 9202 O O . GLY D 1 266 ? -26.331 15.158 97.249 1.00 36.40 264 GLY A O 1
ATOM 9203 N N . LEU D 1 267 ? -27.527 14.524 99.086 1.00 36.07 265 LEU A N 1
ATOM 9204 C CA . LEU D 1 267 ? -26.668 13.397 99.428 1.00 37.51 265 LEU A CA 1
ATOM 9205 C C . LEU D 1 267 ? -27.373 12.077 99.215 1.00 37.44 265 LEU A C 1
ATOM 9206 O O . LEU D 1 267 ? -28.560 12.000 99.319 1.00 38.22 265 LEU A O 1
ATOM 9211 N N . ALA D 1 268 ? -26.619 11.035 98.915 1.00 37.08 266 ALA A N 1
ATOM 9212 C CA . ALA D 1 268 ? -27.090 9.659 98.985 1.00 36.71 266 ALA A CA 1
ATOM 9213 C C . ALA D 1 268 ? -26.032 8.836 99.677 1.00 38.12 266 ALA A C 1
ATOM 9214 O O . ALA D 1 268 ? -24.920 9.316 99.880 1.00 36.02 266 ALA A O 1
ATOM 9216 N N . THR D 1 269 ? -26.391 7.619 100.066 1.00 38.02 267 THR A N 1
ATOM 9217 C CA . THR D 1 269 ? -25.504 6.733 100.760 1.00 37.94 267 THR A CA 1
ATOM 9218 C C . THR D 1 269 ? -25.466 5.381 100.091 1.00 36.81 267 THR A C 1
ATOM 9219 O O . THR D 1 269 ? -26.378 5.002 99.370 1.00 37.79 267 THR A O 1
ATOM 9223 N N . ALA D 1 270 ? -24.431 4.624 100.434 1.00 34.83 268 ALA A N 1
ATOM 9224 C CA . ALA D 1 270 ? -24.256 3.259 99.988 1.00 35.74 268 ALA A CA 1
ATOM 9225 C C . ALA D 1 270 ? -23.466 2.487 101.011 1.00 34.93 268 ALA A C 1
ATOM 9226 O O . ALA D 1 270 ? -22.761 3.071 101.815 1.00 34.88 268 ALA A O 1
ATOM 9228 N N . ASN D 1 271 ? -23.544 1.161 100.945 1.00 34.27 269 ASN A N 1
ATOM 9229 C CA . ASN D 1 271 ? -22.758 0.314 101.846 1.00 35.27 269 ASN A CA 1
ATOM 9230 C C . ASN D 1 271 ? -22.043 -0.793 101.122 1.00 38.02 269 ASN A C 1
ATOM 9231 O O . ASN D 1 271 ? -22.470 -1.243 100.058 1.00 35.45 269 ASN A O 1
ATOM 9236 N N . PHE D 1 272 ? -20.967 -1.261 101.744 1.00 35.03 270 PHE A N 1
ATOM 9237 C CA . PHE D 1 272 ? -20.289 -2.452 101.305 1.00 36.13 270 PHE A CA 1
ATOM 9238 C C . PHE D 1 272 ? -21.114 -3.653 101.668 1.00 35.76 270 PHE A C 1
ATOM 9239 O O . PHE D 1 272 ? -21.946 -3.568 102.583 1.00 35.36 270 PHE A O 1
ATOM 9247 N N . ASN D 1 273 ? -20.891 -4.765 100.954 1.00 39.23 271 ASN A N 1
ATOM 9248 C CA . ASN D 1 273 ? -21.614 -6.011 101.204 1.00 39.23 271 ASN A CA 1
ATOM 9249 C C . ASN D 1 273 ? -21.243 -6.608 102.576 1.00 43.65 271 ASN A C 1
ATOM 9250 O O . ASN D 1 273 ? -20.264 -6.198 103.215 1.00 46.25 271 ASN A O 1
ATOM 9255 N N . SER D 1 274 ? -22.054 -7.567 102.996 1.00 51.28 272 SER A N 1
ATOM 9256 C CA . SER D 1 274 ? -21.968 -8.228 104.286 1.00 56.05 272 SER A CA 1
ATOM 9257 C C . SER D 1 274 ? -20.605 -8.816 104.634 1.00 57.04 272 SER A C 1
ATOM 9258 O O . SER D 1 274 ? -20.225 -8.756 105.799 1.00 61.36 272 SER A O 1
ATOM 9261 N N . ASP D 1 275 ? -19.880 -9.335 103.641 1.00 63.34 273 ASP A N 1
ATOM 9262 C CA . ASP D 1 275 ? -18.540 -9.938 103.827 1.00 63.01 273 ASP A CA 1
ATOM 9263 C C . ASP D 1 275 ? -17.399 -8.930 104.022 1.00 58.77 273 ASP A C 1
ATOM 9264 O O . ASP D 1 275 ? -16.314 -9.332 104.398 1.00 62.03 273 ASP A O 1
ATOM 9269 N N . VAL D 1 276 ? -17.635 -7.645 103.754 1.00 50.17 274 VAL A N 1
ATOM 9270 C CA . VAL D 1 276 ? -16.592 -6.636 103.860 1.00 47.09 274 VAL A CA 1
ATOM 9271 C C . VAL D 1 276 ? -16.580 -5.996 105.255 1.00 50.34 274 VAL A C 1
ATOM 9272 O O . VAL D 1 276 ? -17.618 -5.654 105.804 1.00 45.69 274 VAL A O 1
ATOM 9276 N N . THR D 1 277 ? -15.383 -5.830 105.807 1.00 46.65 275 THR A N 1
ATOM 9277 C CA . THR D 1 277 ? -15.241 -5.143 107.073 1.00 47.80 275 THR A CA 1
ATOM 9278 C C . THR D 1 277 ? -14.752 -3.737 106.809 1.00 44.05 275 THR A C 1
ATOM 9279 O O . THR D 1 277 ? -13.695 -3.534 106.230 1.00 47.71 275 THR A O 1
ATOM 9283 N N . ALA D 1 278 ? -15.544 -2.768 107.217 1.00 37.69 276 ALA A N 1
ATOM 9284 C CA . ALA D 1 278 ? -15.235 -1.360 107.036 1.00 40.34 276 ALA A CA 1
ATOM 9285 C C . ALA D 1 278 ? -15.823 -0.620 108.232 1.00 38.68 276 ALA A C 1
ATOM 9286 O O . ALA D 1 278 ? -16.989 -0.162 108.223 1.00 32.78 276 ALA A O 1
ATOM 9288 N N . ASN D 1 279 ? -15.008 -0.531 109.275 1.00 39.01 277 ASN A N 1
ATOM 9289 C CA . ASN D 1 279 ? -15.454 0.005 110.555 1.00 40.45 277 ASN A CA 1
ATOM 9290 C C . ASN D 1 279 ? -14.260 0.596 111.325 1.00 41.69 277 ASN A C 1
ATOM 9291 O O . ASN D 1 279 ? -13.112 0.503 110.868 1.00 39.56 277 ASN A O 1
ATOM 9296 N N . ARG D 1 280 ? -14.522 1.205 112.478 1.00 36.98 278 ARG A N 1
ATOM 9297 C CA . ARG D 1 280 ? -13.442 1.576 113.411 1.00 36.37 278 ARG A CA 1
ATOM 9298 C C . ARG D 1 280 ? -13.825 0.998 114.769 1.00 38.20 278 ARG A C 1
ATOM 9299 O O . ARG D 1 280 ? -15.019 0.843 115.088 1.00 37.64 278 ARG A O 1
ATOM 9307 N N . ARG D 1 281 ? -12.825 0.655 115.557 1.00 38.22 279 ARG A N 1
ATOM 9308 C CA . ARG D 1 281 ? -13.026 0.198 116.938 1.00 41.85 279 ARG A CA 1
ATOM 9309 C C . ARG D 1 281 ? -12.835 1.392 117.848 1.00 40.50 279 ARG A C 1
ATOM 9310 O O . ARG D 1 281 ? -11.751 1.980 117.886 1.00 41.19 279 ARG A O 1
ATOM 9318 N N . ILE D 1 282 ? -13.888 1.740 118.573 1.00 37.69 280 ILE A N 1
ATOM 9319 C CA . ILE D 1 282 ? -13.869 2.824 119.540 1.00 34.01 280 ILE A CA 1
ATOM 9320 C C . ILE D 1 282 ? -13.671 2.250 120.916 1.00 34.36 280 ILE A C 1
ATOM 9321 O O . ILE D 1 282 ? -14.171 1.168 121.232 1.00 34.35 280 ILE A O 1
ATOM 9326 N N . GLY D 1 283 ? -12.896 2.972 121.718 1.00 35.04 281 GLY A N 1
ATOM 9327 C CA . GLY D 1 283 ? -12.505 2.542 123.052 1.00 33.62 281 GLY A CA 1
ATOM 9328 C C . GLY D 1 283 ? -12.361 3.720 124.002 1.00 32.40 281 GLY A C 1
ATOM 9329 O O . GLY D 1 283 ? -12.297 4.903 123.587 1.00 31.88 281 GLY A O 1
ATOM 9330 N N . LEU D 1 284 ? -12.291 3.384 125.292 1.00 31.79 282 LEU A N 1
ATOM 9331 C CA . LEU D 1 284 ? -12.104 4.368 126.327 1.00 31.73 282 LEU A CA 1
ATOM 9332 C C . LEU D 1 284 ? -10.663 4.156 126.830 1.00 32.72 282 LEU A C 1
ATOM 9333 O O . LEU D 1 284 ? -10.277 3.053 127.218 1.00 33.00 282 LEU A O 1
ATOM 9338 N N . VAL D 1 285 ? -9.873 5.218 126.785 1.00 34.42 283 VAL A N 1
ATOM 9339 C CA . VAL D 1 285 ? -8.461 5.138 127.114 1.00 36.50 283 VAL A CA 1
ATOM 9340 C C . VAL D 1 285 ? -8.247 5.946 128.398 1.00 35.58 283 VAL A C 1
ATOM 9341 O O . VAL D 1 285 ? -8.796 7.041 128.549 1.00 34.35 283 VAL A O 1
ATOM 9345 N N . TYR D 1 286 ? -7.461 5.379 129.319 1.00 34.71 284 TYR A N 1
ATOM 9346 C CA . TYR D 1 286 ? -7.060 6.079 130.532 1.00 35.11 284 TYR A CA 1
ATOM 9347 C C . TYR D 1 286 ? -5.662 5.665 131.030 1.00 35.86 284 TYR A C 1
ATOM 9348 O O . TYR D 1 286 ? -5.112 4.667 130.584 1.00 37.02 284 TYR A O 1
ATOM 9357 N N . ARG D 1 287 ? -5.106 6.454 131.944 1.00 37.17 285 ARG A N 1
ATOM 9358 C CA . ARG D 1 287 ? -3.747 6.158 132.499 1.00 40.15 285 ARG A CA 1
ATOM 9359 C C . ARG D 1 287 ? -3.768 4.867 133.309 1.00 39.76 285 ARG A C 1
ATOM 9360 O O . ARG D 1 287 ? -4.602 4.718 134.197 1.00 42.91 285 ARG A O 1
ATOM 9368 N N . SER D 1 288 ? -2.872 3.940 133.004 1.00 43.41 286 SER A N 1
ATOM 9369 C CA . SER D 1 288 ? -2.819 2.657 133.730 1.00 45.46 286 SER A CA 1
ATOM 9370 C C . SER D 1 288 ? -2.429 2.822 135.200 1.00 44.06 286 SER A C 1
ATOM 9371 O O . SER D 1 288 ? -2.665 1.945 136.010 1.00 47.69 286 SER A O 1
ATOM 9374 N N . SER D 1 289 ? -1.843 3.964 135.555 1.00 46.71 287 SER A N 1
ATOM 9375 C CA . SER D 1 289 ? -1.583 4.305 136.949 1.00 47.77 287 SER A CA 1
ATOM 9376 C C . SER D 1 289 ? -2.845 4.696 137.723 1.00 48.84 287 SER A C 1
ATOM 9377 O O . SER D 1 289 ? -2.821 4.750 138.939 1.00 49.30 287 SER A O 1
ATOM 9380 N N . SER D 1 290 ? -3.954 4.980 137.043 1.00 44.70 288 SER A N 1
ATOM 9381 C CA . SER D 1 290 ? -5.190 5.318 137.738 1.00 45.38 288 SER A CA 1
ATOM 9382 C C . SER D 1 290 ? -5.672 4.169 138.627 1.00 45.12 288 SER A C 1
ATOM 9383 O O . SER D 1 290 ? -5.509 3.014 138.291 1.00 43.65 288 SER A O 1
ATOM 9386 N N . SER D 1 291 ? -6.286 4.507 139.751 1.00 40.86 289 SER A N 1
ATOM 9387 C CA . SER D 1 291 ? -6.945 3.514 140.595 1.00 41.36 289 SER A CA 1
ATOM 9388 C C . SER D 1 291 ? -8.455 3.405 140.271 1.00 40.78 289 SER A C 1
ATOM 9389 O O . SER D 1 291 ? -9.177 2.669 140.942 1.00 41.19 289 SER A O 1
ATOM 9392 N N . ARG D 1 292 ? -8.923 4.147 139.261 1.00 39.61 290 ARG A N 1
ATOM 9393 C CA . ARG D 1 292 ? -10.356 4.297 139.028 1.00 39.48 290 ARG A CA 1
ATOM 9394 C C . ARG D 1 292 ? -10.948 3.365 137.954 1.00 40.06 290 ARG A C 1
ATOM 9395 O O . ARG D 1 292 ? -12.006 3.665 137.376 1.00 40.92 290 ARG A O 1
ATOM 9403 N N . ALA D 1 293 ? -10.314 2.219 137.740 1.00 43.37 291 ALA A N 1
ATOM 9404 C CA . ALA D 1 293 ? -10.803 1.217 136.802 1.00 42.82 291 ALA A CA 1
ATOM 9405 C C . ALA D 1 293 ? -12.304 0.983 136.892 1.00 46.52 291 ALA A C 1
ATOM 9406 O O . ALA D 1 293 ? -13.008 0.962 135.868 1.00 41.84 291 ALA A O 1
ATOM 9408 N N . GLU D 1 294 ? -12.800 0.794 138.111 1.00 44.51 292 GLU A N 1
ATOM 9409 C CA . GLU D 1 294 ? -14.195 0.420 138.327 1.00 45.31 292 GLU A CA 1
ATOM 9410 C C . GLU D 1 294 ? -15.144 1.520 137.846 1.00 44.27 292 GLU A C 1
ATOM 9411 O O . GLU D 1 294 ? -16.119 1.221 137.185 1.00 43.92 292 GLU A O 1
ATOM 9417 N N . GLU D 1 295 ? -14.846 2.778 138.173 1.00 40.47 293 GLU A N 1
ATOM 9418 C CA . GLU D 1 295 ? -15.607 3.907 137.660 1.00 39.45 293 GLU A CA 1
ATOM 9419 C C . GLU D 1 295 ? -15.527 4.086 136.151 1.00 37.99 293 GLU A C 1
ATOM 9420 O O . GLU D 1 295 ? -16.487 4.401 135.516 1.00 37.47 293 GLU A O 1
ATOM 9426 N N . PHE D 1 296 ? -14.330 3.953 135.591 1.00 39.71 294 PHE A N 1
ATOM 9427 C CA . PHE D 1 296 ? -14.142 4.092 134.156 1.00 38.36 294 PHE A CA 1
ATOM 9428 C C . PHE D 1 296 ? -14.857 2.977 133.388 1.00 38.31 294 PHE A C 1
ATOM 9429 O O . PHE D 1 296 ? -15.379 3.228 132.318 1.00 37.44 294 PHE A O 1
ATOM 9437 N N . GLU D 1 297 ? -14.864 1.809 133.999 1.00 44.87 295 GLU A N 1
ATOM 9438 C CA A GLU D 1 297 ? -15.726 0.679 133.437 0.49 46.63 295 GLU A CA 1
ATOM 9439 C CA B GLU D 1 297 ? -15.686 0.700 133.458 0.51 44.73 295 GLU A CA 1
ATOM 9440 C C . GLU D 1 297 ? -17.299 0.964 133.408 1.00 44.37 295 GLU A C 1
ATOM 9441 O O . GLU D 1 297 ? -18.182 0.536 132.605 1.00 46.99 295 GLU A O 1
ATOM 9452 N N . GLN D 1 298 ? -17.699 1.698 134.439 1.00 43.48 296 GLN A N 1
ATOM 9453 C CA . GLN D 1 298 ? -19.070 2.150 134.559 1.00 43.58 296 GLN A CA 1
ATOM 9454 C C . GLN D 1 298 ? -19.281 3.200 133.475 1.00 42.37 296 GLN A C 1
ATOM 9455 O O . GLN D 1 298 ? -20.274 3.183 132.793 1.00 42.39 296 GLN A O 1
ATOM 9461 N N . PHE D 1 299 ? -18.314 4.102 133.315 1.00 38.88 297 PHE A N 1
ATOM 9462 C CA . PHE D 1 299 ? -18.431 5.128 132.291 1.00 38.21 297 PHE A CA 1
ATOM 9463 C C . PHE D 1 299 ? -18.494 4.499 130.918 1.00 37.06 297 PHE A C 1
ATOM 9464 O O . PHE D 1 299 ? -19.254 4.962 130.052 1.00 38.08 297 PHE A O 1
ATOM 9472 N N . ALA D 1 300 ? -17.706 3.447 130.707 1.00 35.60 298 ALA A N 1
ATOM 9473 C CA . ALA D 1 300 ? -17.729 2.716 129.444 1.00 34.95 298 ALA A CA 1
ATOM 9474 C C . ALA D 1 300 ? -19.130 2.201 129.103 1.00 35.14 298 ALA A C 1
ATOM 9475 O O . ALA D 1 300 ? -19.551 2.259 127.941 1.00 34.50 298 ALA A O 1
ATOM 9477 N N . LEU D 1 301 ? -19.830 1.660 130.099 1.00 42.90 299 LEU A N 1
ATOM 9478 C CA . LEU D 1 301 ? -21.192 1.164 129.888 1.00 41.43 299 LEU A CA 1
ATOM 9479 C C . LEU D 1 301 ? -22.122 2.291 129.396 1.00 41.00 299 LEU A C 1
ATOM 9480 O O . LEU D 1 301 ? -22.972 2.048 128.529 1.00 42.33 299 LEU A O 1
ATOM 9485 N N . ILE D 1 302 ? -21.951 3.504 129.936 1.00 38.34 300 ILE A N 1
ATOM 9486 C CA . ILE D 1 302 ? -22.709 4.672 129.502 1.00 36.99 300 ILE A CA 1
ATOM 9487 C C . ILE D 1 302 ? -22.446 4.969 128.028 1.00 37.05 300 ILE A C 1
ATOM 9488 O O . ILE D 1 302 ? -23.369 5.211 127.260 1.00 33.89 300 ILE A O 1
ATOM 9493 N N . LEU D 1 303 ? -21.180 4.950 127.639 1.00 34.81 301 LEU A N 1
ATOM 9494 C CA . LEU D 1 303 ? -20.814 5.205 126.271 1.00 34.14 301 LEU A CA 1
ATOM 9495 C C . LEU D 1 303 ? -21.325 4.113 125.317 1.00 33.95 301 LEU A C 1
ATOM 9496 O O . LEU D 1 303 ? -21.724 4.444 124.209 1.00 33.45 301 LEU A O 1
ATOM 9501 N N . GLN D 1 304 ? -21.321 2.845 125.726 1.00 34.97 302 GLN A N 1
ATOM 9502 C CA . GLN D 1 304 ? -21.876 1.783 124.905 1.00 35.03 302 GLN A CA 1
ATOM 9503 C C . GLN D 1 304 ? -23.383 1.969 124.708 1.00 35.04 302 GLN A C 1
ATOM 9504 O O . GLN D 1 304 ? -23.910 1.734 123.590 1.00 34.85 302 GLN A O 1
ATOM 9510 N N . ARG D 1 305 ? -24.075 2.417 125.765 1.00 36.46 303 ARG A N 1
ATOM 9511 C CA A ARG D 1 305 ? -25.507 2.695 125.659 0.50 36.14 303 ARG A CA 1
ATOM 9512 C CA B ARG D 1 305 ? -25.520 2.680 125.658 0.50 36.15 303 ARG A CA 1
ATOM 9513 C C . ARG D 1 305 ? -25.757 3.917 124.786 1.00 34.86 303 ARG A C 1
ATOM 9514 O O . ARG D 1 305 ? -26.660 3.918 123.957 1.00 34.48 303 ARG A O 1
ATOM 9529 N N . ALA D 1 306 ? -24.962 4.958 124.971 1.00 34.13 304 ALA A N 1
ATOM 9530 C CA . ALA D 1 306 ? -25.076 6.167 124.146 1.00 32.75 304 ALA A CA 1
ATOM 9531 C C . ALA D 1 306 ? -24.908 5.878 122.657 1.00 32.76 304 ALA A C 1
ATOM 9532 O O . ALA D 1 306 ? -25.630 6.430 121.831 1.00 31.98 304 ALA A O 1
ATOM 9534 N N . PHE D 1 307 ? -23.962 5.006 122.325 1.00 32.75 305 PHE A N 1
ATOM 9535 C CA . PHE D 1 307 ? -23.731 4.628 1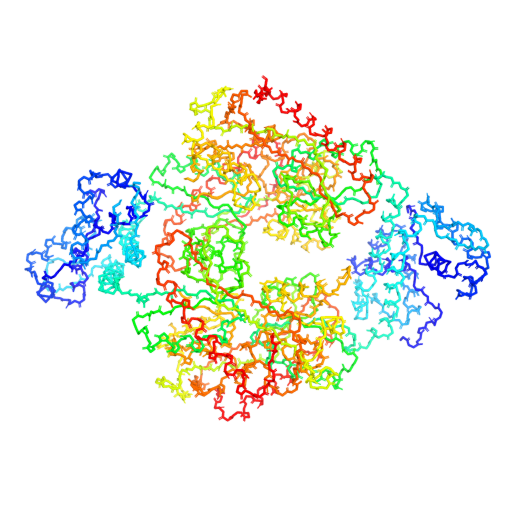20.944 1.00 33.09 305 PHE A CA 1
ATOM 9536 C C . PHE D 1 307 ? -24.961 3.889 120.382 1.00 33.32 305 PHE A C 1
ATOM 9537 O O . PHE D 1 307 ? -25.353 4.129 119.238 1.00 33.20 305 PHE A O 1
ATOM 9545 N N . GLN D 1 308 ? -25.541 2.974 121.164 1.00 36.32 306 GLN A N 1
ATOM 9546 C CA A GLN D 1 308 ? -26.741 2.252 120.728 0.46 36.70 306 GLN A CA 1
ATOM 9547 C CA B GLN D 1 308 ? -26.744 2.244 120.746 0.54 36.70 306 GLN A CA 1
ATOM 9548 C C . GLN D 1 308 ? -27.893 3.211 120.411 1.00 35.85 306 GLN A C 1
ATOM 9549 O O . GLN D 1 308 ? -28.618 2.997 119.464 1.00 36.03 306 GLN A O 1
ATOM 9560 N N . GLU D 1 309 ? -28.033 4.265 121.213 1.00 39.16 307 GLU A N 1
ATOM 9561 C CA . GLU D 1 309 ? -29.002 5.310 120.963 1.00 39.56 307 GLU A CA 1
ATOM 9562 C C . GLU D 1 309 ? -28.679 6.145 119.719 1.00 39.38 307 GLU A C 1
ATOM 9563 O O . GLU D 1 309 ? -29.572 6.531 118.968 1.00 37.20 307 GLU A O 1
ATOM 9569 N N . ALA D 1 310 ? -27.424 6.448 119.503 1.00 33.08 308 ALA A N 1
ATOM 9570 C CA . ALA D 1 310 ? -26.987 7.152 118.283 1.00 33.75 308 ALA A CA 1
ATOM 9571 C C . ALA D 1 310 ? -27.252 6.311 117.033 1.00 34.11 308 ALA A C 1
ATOM 9572 O O . ALA D 1 310 ? -27.573 6.866 115.976 1.00 34.19 308 ALA A O 1
ATOM 9574 N N . VAL D 1 311 ? -27.065 5.002 117.143 1.00 33.28 309 VAL A N 1
ATOM 9575 C CA . VAL D 1 311 ? -27.332 4.080 116.069 1.00 34.28 309 VAL A CA 1
ATOM 9576 C C . VAL D 1 311 ? -28.845 4.003 115.825 1.00 34.16 309 VAL A C 1
ATOM 9577 O O . VAL D 1 311 ? -29.275 3.958 114.684 1.00 34.56 309 VAL A O 1
ATOM 9581 N N . ALA D 1 312 ? -29.650 4.013 116.884 1.00 32.36 310 ALA A N 1
ATOM 9582 C CA . ALA D 1 312 ? -31.110 4.045 116.715 1.00 32.38 310 ALA A CA 1
ATOM 9583 C C . ALA D 1 312 ? -31.528 5.347 116.034 1.00 31.52 310 ALA A C 1
ATOM 9584 O O . ALA D 1 312 ? -32.406 5.322 115.197 1.00 31.89 310 ALA A O 1
ATOM 9586 N N . LEU D 1 313 ? -30.900 6.478 116.381 1.00 31.62 311 LEU A N 1
ATOM 9587 C CA . LEU D 1 313 ? -31.191 7.746 115.706 1.00 30.77 311 LEU A CA 1
ATOM 9588 C C . LEU D 1 313 ? -30.853 7.632 114.212 1.00 31.51 311 LEU A C 1
ATOM 9589 O O . LEU D 1 313 ? -31.628 8.079 113.356 1.00 31.59 311 LEU A O 1
ATOM 9594 N N . ALA D 1 314 ? -29.724 7.009 113.896 1.00 32.22 312 ALA A N 1
ATOM 9595 C CA . ALA D 1 314 ? -29.373 6.738 112.495 1.00 33.22 312 ALA A CA 1
ATOM 9596 C C . ALA D 1 314 ? -30.419 5.878 111.776 1.00 34.17 312 ALA A C 1
ATOM 9597 O O . ALA D 1 314 ? -30.813 6.204 110.670 1.00 34.51 312 ALA A O 1
ATOM 9599 N N . ALA D 1 315 ? -30.868 4.808 112.406 1.00 33.30 313 ALA A N 1
ATOM 9600 C CA . ALA D 1 315 ? -31.904 3.945 111.839 1.00 34.16 313 ALA A CA 1
ATOM 9601 C C . ALA D 1 315 ? -33.230 4.688 111.668 1.00 33.82 313 ALA A C 1
ATOM 9602 O O . ALA D 1 315 ? -33.941 4.412 110.739 1.00 34.56 313 ALA A O 1
ATOM 9604 N N . SER D 1 316 ? -33.539 5.652 112.540 1.00 37.53 314 SER A N 1
ATOM 9605 C CA . SER D 1 316 ? -34.759 6.435 112.448 1.00 37.22 314 SER A CA 1
ATOM 9606 C C . SER D 1 316 ? -34.839 7.319 111.196 1.00 37.55 314 SER A C 1
ATOM 9607 O O . SER D 1 316 ? -35.916 7.762 110.821 1.00 37.44 314 SER A O 1
ATOM 9610 N N . THR D 1 317 ? -33.713 7.607 110.560 1.00 34.96 315 THR A N 1
ATOM 9611 C CA . THR D 1 317 ? -33.730 8.444 109.362 1.00 35.13 315 THR A CA 1
ATOM 9612 C C . THR D 1 317 ? -34.251 7.703 108.146 1.00 36.49 315 THR A C 1
ATOM 9613 O O . THR D 1 317 ? -34.583 8.325 107.174 1.00 37.81 315 THR A O 1
ATOM 9617 N N . GLY D 1 318 ? -34.231 6.386 108.206 1.00 36.55 316 GLY A N 1
ATOM 9618 C CA . GLY D 1 318 ? -34.607 5.533 107.100 1.00 37.73 316 GLY A CA 1
ATOM 9619 C C . GLY D 1 318 ? -33.442 5.126 106.197 1.00 38.22 316 GLY A C 1
ATOM 9620 O O . GLY D 1 318 ? -33.599 4.328 105.305 1.00 39.13 316 GLY A O 1
ATOM 9621 N N . ILE D 1 319 ? -32.258 5.652 106.460 1.00 38.58 317 ILE A N 1
ATOM 9622 C CA . ILE D 1 319 ? -31.066 5.341 105.681 1.00 39.63 317 ILE A CA 1
ATOM 9623 C C . ILE D 1 319 ? -30.635 3.931 106.065 1.00 39.56 317 ILE A C 1
ATOM 9624 O O . ILE D 1 319 ? -30.516 3.629 107.222 1.00 38.35 317 ILE A O 1
ATOM 9629 N N . THR D 1 320 ? -30.404 3.077 105.062 1.00 39.61 318 THR A N 1
ATOM 9630 C CA . THR D 1 320 ? -30.099 1.679 105.318 1.00 40.32 318 THR A CA 1
ATOM 9631 C C . THR D 1 320 ? -28.654 1.618 105.798 1.00 40.23 318 THR A C 1
ATOM 9632 O O . THR D 1 320 ? -27.801 2.292 105.240 1.00 39.29 318 THR A O 1
ATOM 9636 N N . LEU D 1 321 ? -28.419 0.851 106.866 1.00 43.69 319 LEU A N 1
ATOM 9637 C CA . LEU D 1 321 ? -27.105 0.706 107.478 1.00 45.44 319 LEU A CA 1
ATOM 9638 C C . LEU D 1 321 ? -26.400 -0.561 107.029 1.00 43.71 319 LEU A C 1
ATOM 9639 O O . LEU D 1 321 ? -27.020 -1.495 106.569 1.00 47.30 319 LEU A O 1
ATOM 9644 N N . LYS D 1 322 ? -25.086 -0.575 107.175 1.00 51.36 320 LYS A N 1
ATOM 9645 C CA . LYS D 1 322 ? -24.280 -1.753 106.842 1.00 53.06 320 LYS A CA 1
ATOM 9646 C C . LYS D 1 322 ? -24.788 -2.964 107.598 1.00 54.72 320 LYS A C 1
ATOM 9647 O O . LYS D 1 322 ? -25.096 -2.877 108.789 1.00 51.64 320 LYS A O 1
ATOM 9653 N N . GLN D 1 323 ? -24.855 -4.088 106.898 1.00 58.93 321 GLN A N 1
ATOM 9654 C CA . GLN D 1 323 ? -25.150 -5.391 107.502 1.00 64.44 321 GLN A CA 1
ATOM 9655 C C . GLN D 1 323 ? -23.831 -6.136 107.634 1.00 65.18 321 GLN A C 1
ATOM 9656 O O . GLN D 1 323 ? -22.956 -6.011 106.770 1.00 67.71 321 GLN A O 1
ATOM 9662 N N . ASN D 1 324 ? -23.713 -6.930 108.705 1.00 68.04 322 ASN A N 1
ATOM 9663 C CA . ASN D 1 324 ? -22.531 -7.775 108.998 1.00 64.88 322 ASN A CA 1
ATOM 9664 C C . ASN D 1 324 ? -23.029 -9.166 109.407 1.00 60.61 322 ASN A C 1
ATOM 9665 O O . ASN D 1 324 ? -22.313 -10.143 109.269 1.00 66.62 322 ASN A O 1
#

Nearest PDB structures (foldseek):
  6g1d-assembly1_D  TM=1.003E+00  e=7.700E-68  Corynebacterium glutamicum
  6g1d-assembly1_A  TM=8.044E-01  e=9.875E-61  Corynebacterium glutamicum
  6g1d-assembly1_B  TM=7.399E-01  e=4.745E-61  Corynebacterium glutamicum
  6g4r-assembly1_E  TM=7.789E-01  e=3.074E-58  Corynebacterium glutamicum
  2uyf-assembly1_A-2  TM=7.443E-01  e=2.353E-12  Burkholderia cepacia